Protein AF-0000000082994243 (afdb_homodimer)

Secondary structure (DSSP, 8-state):
----------------------SSGGGSGGGTHHHHTT--SEEE-EESSSEE--S-EEEEE-TTT--EEEEEEPPPHHHHHHHHHHHHHHHHHHTTS-HHHHHHHHHHHHHHHHHTHHHHHHHHHHHH---HHHHHHHHHHHHHHHHHHHHHTTT----EE--SSTTEEEEEEEEE-SEEEEE--SSSHHHHHHHHHHHHHHHT-EEEEE--GGGHHHHHHHHHHHHHHHHHTT--GGGEEEE---TTS----------S-------SS--------S----TTHHHHS--HHHHHHH-TT-SEEEEES-HHHHHHHHHHHHHTT-EEEEE----EEEEE-TT--HHHHHHHHHHHHHGGGG-STT-EEEEEE-S------SSEEES--TT-HHHHS--SSS-EEEEE-S-HHHHHHHHHTSSEESEEEEE---HHHHHHHHSTTS--SSEEEESS-S----TBSPB--EETT-S--BSBTTGGGGGEEEEEEEEE-SS--PPGGG----/----------------------SSGGGSGGGTHHHHTT--SEEE-EESSSEE--S-EEEEE-TTT--EEEEEEPPPHHHHHHHHHHHHHHHHHHTTS-HHHHHHHHHHHHHHHHHTHHHHHHHHHHHH---HHHHHHHHHHHHHHHHHHHHHTTT----EE--SSTTEEEEEEEEE-SEEEEE--SSSHHHHHHHHHHHHHHHT-EEEEE--GGGHHHHHHHHHHHHHHHHHTT--GGGEEEE---TTTT---------S-------SS--------SS---TTHHHHS--HHHHHHH-TT-SEEEEES-HHHHHHHHHHHHHTT-EEEEE----EEEEE-TT--HHHHHHHHHHHHHGGGG-STT-EEEEEE-S------SSEEES--TT-HHHHS--SSS-EEEEE-S-HHHHHHHHHTSSEESEEEEE---HHHHHHHHSTTS--SSEEEESS-S----TBSPB--EETT-S--BSBTTGGGGGEEEEEEEEE-SS----GGG----

Solvent-accessible surface area (backbone atoms only — not comparable to full-atom values): 52736 Å² total; per-residue (Å²): 135,83,79,78,78,79,78,77,76,76,76,70,75,74,70,70,73,72,72,74,70,65,79,29,41,52,74,33,78,91,33,46,64,46,45,78,53,70,54,47,66,68,33,55,23,18,32,40,63,54,80,35,53,74,32,65,74,43,73,36,43,19,62,84,76,66,41,42,35,36,26,31,23,14,32,28,72,67,49,49,55,52,35,53,54,38,20,58,55,26,20,64,56,46,52,68,48,55,31,56,60,38,9,52,54,40,38,49,39,24,51,56,46,60,76,37,29,65,60,52,6,45,45,42,12,48,36,61,49,47,56,53,59,56,19,29,33,33,43,46,46,26,32,50,35,14,55,50,26,34,58,43,24,75,64,76,83,54,59,76,48,83,51,94,48,88,57,42,45,30,36,39,39,73,27,34,57,43,33,34,34,37,35,34,31,56,79,48,50,58,28,55,45,28,41,48,48,35,43,30,39,25,50,26,25,11,35,39,36,31,47,26,74,66,32,45,67,58,48,42,33,54,48,49,58,43,40,51,49,31,53,75,68,73,44,64,30,8,33,62,20,40,42,30,53,39,79,56,25,86,64,70,77,70,80,73,77,74,74,86,71,73,74,73,73,76,72,75,77,75,72,66,71,76,72,64,67,81,50,75,76,49,70,57,61,70,59,64,44,81,16,54,63,54,52,54,34,63,35,82,76,38,42,30,38,34,40,34,43,52,41,74,58,47,51,53,45,48,49,43,20,48,73,69,41,42,42,73,37,28,40,31,38,24,61,9,35,39,36,38,44,80,66,32,60,62,84,50,47,56,61,25,54,51,46,21,22,41,42,74,62,7,54,44,58,34,23,26,35,32,40,35,33,52,58,98,69,90,75,85,86,59,66,61,49,66,85,59,62,84,80,38,68,72,69,56,47,71,63,79,42,47,46,33,38,42,38,76,52,90,47,71,71,56,48,42,47,57,62,53,67,36,63,30,14,24,25,27,16,36,26,61,74,51,66,69,56,52,54,46,40,70,32,71,81,24,63,62,23,10,28,38,26,31,55,48,38,31,62,75,77,48,76,55,40,40,34,38,11,23,44,49,3,49,57,21,55,38,47,19,70,73,32,61,53,79,46,32,43,61,20,32,28,39,39,46,80,54,90,72,76,86,48,77,67,69,62,73,89,126,137,83,80,77,77,75,75,80,74,77,77,68,76,75,72,70,72,72,71,75,70,67,80,29,41,53,75,34,78,92,34,46,65,46,45,78,53,70,53,47,66,69,32,55,23,19,32,40,63,54,79,35,52,74,33,65,74,45,74,36,42,20,63,84,75,67,43,43,35,36,27,32,24,13,32,30,71,66,49,48,54,52,36,54,54,38,20,58,56,27,19,64,56,46,51,68,49,54,33,55,59,38,9,52,53,39,38,49,39,23,52,55,46,61,76,36,30,64,61,53,6,43,46,42,13,46,35,60,49,46,56,54,60,57,19,30,32,34,41,46,47,25,33,52,35,15,55,51,26,32,59,44,24,74,63,75,82,54,59,78,49,83,51,94,49,88,57,42,47,31,35,37,40,72,27,33,56,44,33,34,34,37,36,32,31,55,79,48,51,58,28,55,45,28,42,49,49,36,43,31,39,24,50,28,26,11,34,38,34,32,47,25,73,66,33,46,68,57,48,41,34,52,47,51,58,45,40,51,50,30,52,76,68,73,44,63,29,8,32,63,20,38,43,29,53,40,80,56,23,87,66,70,76,69,80,74,76,74,72,86,70,74,75,75,74,74,73,75,76,74,69,65,71,76,72,64,68,81,51,74,78,50,70,56,60,70,60,65,42,81,15,54,64,54,54,55,35,62,34,83,77,37,43,30,39,34,41,34,44,52,41,72,59,48,51,53,44,48,50,44,20,47,73,70,40,42,43,72,38,29,40,31,38,23,62,9,34,40,36,39,44,80,67,33,60,62,84,50,47,53,60,25,54,51,46,22,22,43,44,73,63,6,55,44,57,34,24,28,34,33,38,35,34,53,57,96,69,90,75,88,82,64,64,59,48,68,84,59,63,84,81,38,68,73,69,56,46,70,63,79,42,49,46,32,37,44,39,77,51,92,47,71,71,57,49,40,47,58,61,53,68,38,63,31,14,23,25,27,16,37,27,61,73,50,66,70,53,52,53,46,40,70,32,70,82,23,64,63,24,10,27,38,26,31,54,47,39,30,62,74,76,50,76,55,41,41,32,37,12,25,44,49,4,48,58,20,57,38,47,18,69,71,31,61,53,78,45,33,43,61,21,33,30,40,39,45,79,53,92,72,78,86,47,76,66,70,62,72,89,126

Radius of gyration: 32.93 Å; Cα contacts (8 Å, |Δi|>4): 2233; chains: 2; bounding box: 83×169×101 Å

Foldseek 3Di:
DPPPPPPPPPPPPPPPPPPPQPLAQCSDPVLVLLCVLVDDQEAFQWDQLDGHADADKDWAAFQVVRGTHHIYRFHDPVSVVVLLVSQLVLLVVLQPDQLLVLLVLLLVLLVLLVVCLQSLLVLLCRQLPFDSVVSSVLSVLLSVLSVVLNVVLVVDAWDWDDDPDPQKTKGKDKAFLEEEEEEEESLRQNNSCSQPLSLLSSRRYAYEYEYDQSSSSSVRSSLVSSQVSCVVVVGGSSSYIGGYDFPLPPPPPPPGDPPDDPPPPPPDPPCPPPPCVCPPPPPVSNVPPCGPLLCQLQDPSNQEYEDEEALVVLVVSVVNNVVSPHHYFFAHAALEEEEEEPAFDVVLVQVQLVCLLQPSQQQDSLRHAEYEYADPDDDDDDQEDEDDDLPPPVSQDDDSHSYYYYHYDDDLLVVQCSQAVHQWAFFYEYGHPDPVSVDCQVDPSHRQWLYYYYSHHSDADDQARWHFTDGSSNPHTTRHDVSSSSRIDMDTDMDRNDPDDQDPPRDDDD/DPPPPVPPPPPPPPPPPPPPQPLAQCSDPVLVLLCVLVDDQEAFQWDQLDGHADADKDWAAFQVPRGTHHIYRFHDPVSVVVLLVSQLVLLVVLQPDQLLVLLVLLLVLLVLLVVCLQSLLVLLCRQLPFDSVVSSVLSVLLSVLSVVLNVVLVVDAWDWDDDPDPQKTKGKDKAFLEEEEEEEESLRQRNSCSQPLSLLSSRRYAYEYEYDQSSSSSVRSSLVSSQVSCVVVVGGSSSYIGGYDFPLPPPPPPPGDDPDDPPPPPPDPPCPPPPPVCPPPPPVSNVPSCGPLLVQLQDPSNQEYEHEEALVVLVVSVVNNVVSPHHYFFAHADLEEEEEEPAFDVVLVVVQLVCLLQPSQQQDSLRHAEYEYADPDDDDDDQEDEDDDLPPPVSQDDDSHSYYYYHYDHDLLVVQCSQAVHQWAFFYEYGHPDPVSVDCQVDPSHRQWLYYYYSHHSDADDAARWHFTDGSSNPHTTRHDVSSSSRIDMDTDMDRNDPDDQDPPRDDDD

InterPro domains:
  IPR015590 Aldehyde dehydrogenase domain [PF00171] (58-250)
  IPR015590 Aldehyde dehydrogenase domain [PF00171] (375-490)
  IPR016161 Aldehyde/histidinol dehydrogenase [SSF53720] (39-250)
  IPR016161 Aldehyde/histidinol dehydrogenase [SSF53720] (294-498)
  IPR016162 Aldehyde dehydrogenase, N-terminal [G3DSA:3.40.605.10] (56-250)
  IPR016162 Aldehyde dehydrogenase, N-terminal [G3DSA:3.40.605.10] (294-333)
  IPR016162 Aldehyde dehydrogenase, N-terminal [G3DSA:3.40.605.10] (463-488)
  IPR016163 Aldehyde dehydrogenase, C-terminal [G3DSA:3.40.309.10] (334-373)
  IPR016163 Aldehyde dehydrogenase, C-terminal [G3DSA:3.40.309.10] (374-462)
  IPR029510 Aldehyde dehydrogenase, glutamic acid active site [PS00687] (330-337)
  IPR044638 Aldehyde dehydrogenase family 7 member A1-like [PTHR43521] (26-250)

Organism: NCBI:txid223781

Sequence (1020 aa):
MLGLRRAVAALRPAVASAAAMSTLLVSQPRYAWLRELGLQEENSGVYNGLWGGGGQVVTTYCPATNEPIASVRQASLEDYEETVKKAKEAWKVWADIPAPKRGEIVRQIGDALRQKIKVLGSLVSLEMGKIFVEGVGEVQEYVDVCDYAVGLSRMIGGPILPSERPGHALIEQWNPVGLVGIITAFNFPVAVYGWNSAIAMICGNACLWKGAPTTSLTSVAVTKIIAKVLEDNKVPGAICSLVCGGADIGCIPVLGSYTNQIVLFDYYNMEIPSRNVYSDVSLEHFKRRQNRWTAMARDERMDLLSFTGSTKVGKQVALMVQERFGRSLLELGGNNAIIVFEDADLNLVIPSALFAAVGTAGQRCTTARRLVINRPGNYVEPTIVTGLPHNAPIVHTETFAPILYVLKFKEEEEVFAWNNEVNQGLSSSIFTKDLGRIFRWLGPKGSDCGIVNVNIPTSGAEIGGAFGGEKHTGGGRESGSDSWKLYMRRSTCTINYSKDLPLAQGIKFQMLGLRRAVAALRPAVASAAAMSTLLVSQPRYAWLRELGLQEENSGVYNGLWGGGGQVVTTYCPATNEPIASVRQASLEDYEETVKKAKEAWKVWADIPAPKRGEIVRQIGDALRQKIKVLGSLVSLEMGKIFVEGVGEVQEYVDVCDYAVGLSRMIGGPILPSERPGHALIEQWNPVGLVGIITAFNFPVAVYGWNSAIAMICGNACLWKGAPTTSLTSVAVTKIIAKVLEDNKVPGAICSLVCGGADIGCIPVLGSYTNQIVLFDYYNMEIPSRNVYSDVSLEHFKRRQNRWTAMARDERMDLLSFTGSTKVGKQVALMVQERFGRSLLELGGNNAIIVFEDADLNLVIPSALFAAVGTAGQRCTTARRLVINRPGNYVEPTIVTGLPHNAPIVHTETFAPILYVLKFKEEEEVFAWNNEVNQGLSSSIFTKDLGRIFRWLGPKGSDCGIVNVNIPTSGAEIGGAFGGEKHTGGGRESGSDSWKLYMRRSTCTINYSKDLPLAQGIKFQ

Structure (mmCIF, N/CA/C/O backbone):
data_AF-0000000082994243-model_v1
#
loop_
_entity.id
_entity.type
_entity.pdbx_description
1 polymer 'aldehyde dehydrogenase (NAD(+))'
#
loop_
_atom_site.group_PDB
_atom_site.id
_atom_site.type_symbol
_atom_site.label_atom_id
_atom_site.label_alt_id
_atom_site.label_comp_id
_atom_site.label_asym_id
_atom_site.label_entity_id
_atom_site.label_seq_id
_atom_site.pdbx_PDB_ins_code
_atom_site.Cartn_x
_atom_site.Cartn_y
_atom_site.Cartn_z
_atom_site.occupancy
_atom_site.B_iso_or_equiv
_atom_site.auth_seq_id
_atom_site.auth_comp_id
_atom_site.auth_asym_id
_atom_site.auth_atom_id
_atom_site.pdbx_PDB_model_num
ATOM 1 N N . MET A 1 1 ? -32 -69.562 -72.875 1 25.92 1 MET A N 1
ATOM 2 C CA . MET A 1 1 ? -30.594 -69.25 -72.625 1 25.92 1 MET A CA 1
ATOM 3 C C . MET A 1 1 ? -30.438 -68.062 -71.688 1 25.92 1 MET A C 1
ATOM 5 O O . MET A 1 1 ? -30.469 -66.875 -72.125 1 25.92 1 MET A O 1
ATOM 9 N N . LEU A 1 2 ? -31.109 -68.062 -70.562 1 30.19 2 LEU A N 1
ATOM 10 C CA . LEU A 1 2 ? -31.328 -67.125 -69.438 1 30.19 2 LEU A CA 1
ATOM 11 C C . LEU A 1 2 ? -30.016 -66.75 -68.75 1 30.19 2 LEU A C 1
ATOM 13 O O . LEU A 1 2 ? -29.297 -67.625 -68.25 1 30.19 2 LEU A O 1
ATOM 17 N N . GLY A 1 3 ? -29.234 -65.75 -69.312 1 26.67 3 GLY A N 1
ATOM 18 C CA . GLY A 1 3 ? -27.891 -65.25 -69 1 26.67 3 GLY A CA 1
ATOM 19 C C . GLY A 1 3 ? -27.703 -64.812 -67.625 1 26.67 3 GLY A C 1
ATOM 20 O O . GLY A 1 3 ? -28.453 -63.969 -67.062 1 26.67 3 GLY A O 1
ATOM 21 N N . LEU A 1 4 ? -27.328 -65.688 -66.688 1 28.31 4 LEU A N 1
ATOM 22 C CA . LEU A 1 4 ? -27.047 -65.562 -65.25 1 28.31 4 LEU A CA 1
ATOM 23 C C . LEU A 1 4 ? -25.906 -64.625 -65 1 28.31 4 LEU A C 1
ATOM 25 O O . LEU A 1 4 ? -24.75 -64.875 -65.312 1 28.31 4 LEU A O 1
ATOM 29 N N . ARG A 1 5 ? -26.062 -63.312 -65.312 1 28.45 5 ARG A N 1
ATOM 30 C CA . ARG A 1 5 ? -24.984 -62.344 -65.125 1 28.45 5 ARG A CA 1
ATOM 31 C C . ARG A 1 5 ? -24.578 -62.312 -63.625 1 28.45 5 ARG A C 1
ATOM 33 O O . ARG A 1 5 ? -25.406 -62.031 -62.75 1 28.45 5 ARG A O 1
ATOM 40 N N . ARG A 1 6 ? -23.609 -63.125 -63.188 1 28.14 6 ARG A N 1
ATOM 41 C CA . ARG A 1 6 ? -22.938 -63.219 -61.906 1 28.14 6 ARG A CA 1
ATOM 42 C C . ARG A 1 6 ? -22.344 -61.875 -61.5 1 28.14 6 ARG A C 1
ATOM 44 O O . ARG A 1 6 ? -21.516 -61.312 -62.219 1 28.14 6 ARG A O 1
ATOM 51 N N . ALA A 1 7 ? -23.109 -60.938 -60.906 1 29.41 7 ALA A N 1
ATOM 52 C CA . ALA A 1 7 ? -22.641 -59.656 -60.375 1 29.41 7 ALA A CA 1
ATOM 53 C C . ALA A 1 7 ? -21.5 -59.875 -59.375 1 29.41 7 ALA A C 1
ATOM 55 O O . ALA A 1 7 ? -21.656 -60.562 -58.375 1 29.41 7 ALA A O 1
ATOM 56 N N . VAL A 1 8 ? -20.25 -59.938 -59.812 1 29.52 8 VAL A N 1
ATOM 57 C CA . VAL A 1 8 ? -19.047 -59.938 -59 1 29.52 8 VAL A CA 1
ATOM 58 C C . VAL A 1 8 ? -19.031 -58.719 -58.094 1 29.52 8 VAL A C 1
ATOM 60 O O . VAL A 1 8 ? -19.016 -57.594 -58.562 1 29.52 8 VAL A O 1
ATOM 63 N N . ALA A 1 9 ? -19.812 -58.688 -57 1 28.05 9 ALA A N 1
ATOM 64 C CA . ALA A 1 9 ? -19.766 -57.625 -56 1 28.05 9 ALA A CA 1
ATOM 65 C C . ALA A 1 9 ? -18.328 -57.406 -55.5 1 28.05 9 ALA A C 1
ATOM 67 O O . ALA A 1 9 ? -17.688 -58.344 -55.031 1 28.05 9 ALA A O 1
ATOM 68 N N . ALA A 1 10 ? -17.5 -56.594 -56.188 1 30.56 10 ALA A N 1
ATOM 69 C CA . ALA A 1 10 ? -16.172 -56.156 -55.75 1 30.56 10 ALA A CA 1
ATOM 70 C C . ALA A 1 10 ? -16.188 -55.719 -54.281 1 30.56 10 ALA A C 1
ATOM 72 O O . ALA A 1 10 ? -16.953 -54.812 -53.906 1 30.56 10 ALA A O 1
ATOM 73 N N . LEU A 1 11 ? -16.031 -56.594 -53.375 1 28.89 11 LEU A N 1
ATOM 74 C CA . LEU A 1 11 ? -15.789 -56.25 -51.969 1 28.89 11 LEU A CA 1
ATOM 75 C C . LEU A 1 11 ? -14.648 -55.25 -51.844 1 28.89 11 LEU A C 1
ATOM 77 O O . LEU A 1 11 ? -13.516 -55.531 -52.25 1 28.89 11 LEU A O 1
ATOM 81 N N . ARG A 1 12 ? -14.859 -53.969 -52.188 1 31.59 12 ARG A N 1
ATOM 82 C CA . ARG A 1 12 ? -13.812 -53 -51.875 1 31.59 12 ARG A CA 1
ATOM 83 C C . ARG A 1 12 ? -13.359 -53.125 -50.438 1 31.59 12 ARG A C 1
ATOM 85 O O . ARG A 1 12 ? -14.188 -53.156 -49.5 1 31.59 12 ARG A O 1
ATOM 92 N N . PRO A 1 13 ? -12.219 -53.719 -50.219 1 31.42 13 PRO A N 1
ATOM 93 C CA . PRO A 1 13 ? -11.766 -53.719 -48.844 1 31.42 13 PRO A CA 1
ATOM 94 C C . PRO A 1 13 ? -11.867 -52.375 -48.156 1 31.42 13 PRO A C 1
ATOM 96 O O . PRO A 1 13 ? -11.758 -51.344 -48.844 1 31.42 13 PRO A O 1
ATOM 99 N N . ALA A 1 14 ? -12.742 -52.156 -47.188 1 32 14 ALA A N 1
ATOM 100 C CA . ALA A 1 14 ? -12.797 -51 -46.281 1 32 14 ALA A CA 1
ATOM 101 C C . ALA A 1 14 ? -11.398 -50.656 -45.781 1 32 14 ALA A C 1
ATOM 103 O O . ALA A 1 14 ? -10.789 -51.406 -45.031 1 32 14 ALA A O 1
ATOM 104 N N . VAL A 1 15 ? -10.57 -50.125 -46.656 1 31.53 15 VAL A N 1
ATOM 105 C CA . VAL A 1 15 ? -9.359 -49.625 -46.031 1 31.53 15 VAL A CA 1
ATOM 106 C C . VAL A 1 15 ? -9.719 -48.844 -44.75 1 31.53 15 VAL A C 1
ATOM 108 O O . VAL A 1 15 ? -10.562 -47.969 -44.781 1 31.53 15 VAL A O 1
ATOM 111 N N . ALA A 1 16 ? -9.719 -49.531 -43.656 1 30.53 16 ALA A N 1
ATOM 112 C CA . ALA A 1 16 ? -9.781 -48.875 -42.344 1 30.53 16 ALA A CA 1
ATOM 113 C C . ALA A 1 16 ? -9.055 -47.531 -42.344 1 30.53 16 ALA A C 1
ATOM 115 O O . ALA A 1 16 ? -7.902 -47.469 -42.781 1 30.53 16 ALA A O 1
ATOM 116 N N . SER A 1 17 ? -9.773 -46.469 -42.688 1 31 17 SER A N 1
ATOM 117 C CA . SER A 1 17 ? -9.242 -45.125 -42.469 1 31 17 SER A CA 1
ATOM 118 C C . SER A 1 17 ? -8.297 -45.094 -41.281 1 31 17 SER A C 1
ATOM 120 O O . SER A 1 17 ? -8.672 -45.5 -40.156 1 31 17 SER A O 1
ATOM 122 N N . ALA A 1 18 ? -7.059 -45.469 -41.438 1 35.88 18 ALA A N 1
ATOM 123 C CA . ALA A 1 18 ? -6.082 -45.25 -40.406 1 35.88 18 ALA A CA 1
ATOM 124 C C . ALA A 1 18 ? -6.418 -43.969 -39.594 1 35.88 18 ALA A C 1
ATOM 126 O O . ALA A 1 18 ? -6.484 -42.875 -40.156 1 35.88 18 ALA A O 1
ATOM 127 N N . ALA A 1 19 ? -7.168 -44.031 -38.594 1 37.59 19 ALA A N 1
ATOM 128 C CA . ALA A 1 19 ? -7.352 -42.938 -37.625 1 37.59 19 ALA A CA 1
ATOM 129 C C . ALA A 1 19 ? -6.094 -42.094 -37.531 1 37.59 19 ALA A C 1
ATOM 131 O O . ALA A 1 19 ? -5.023 -42.594 -37.188 1 37.59 19 ALA A O 1
ATOM 132 N N . ALA A 1 20 ? -5.863 -41.156 -38.281 1 39.88 20 ALA A N 1
ATOM 133 C CA . ALA A 1 20 ? -4.812 -40.125 -38.125 1 39.88 20 ALA A CA 1
ATOM 134 C C . ALA A 1 20 ? -4.492 -39.906 -36.656 1 39.88 20 ALA A C 1
ATOM 136 O O . ALA A 1 20 ? -5.348 -39.438 -35.906 1 39.88 20 ALA A O 1
ATOM 137 N N . MET A 1 21 ? -3.738 -40.812 -35.938 1 43.84 21 MET A N 1
ATOM 138 C CA . MET A 1 21 ? -3.283 -40.625 -34.562 1 43.84 21 MET A CA 1
ATOM 139 C C . MET A 1 21 ? -3.1 -39.125 -34.281 1 43.84 21 MET A C 1
ATOM 141 O O . MET A 1 21 ? -2.482 -38.406 -35.062 1 43.84 21 MET A O 1
ATOM 145 N N . SER A 1 22 ? -4.055 -38.531 -33.594 1 60.69 22 SER A N 1
ATOM 146 C CA . SER A 1 22 ? -3.92 -37.156 -33.156 1 60.69 22 SER A CA 1
ATOM 147 C C . SER A 1 22 ? -2.463 -36.812 -32.875 1 60.69 22 SER A C 1
ATOM 149 O O . SER A 1 22 ? -1.727 -37.594 -32.281 1 60.69 22 SER A O 1
ATOM 151 N N . THR A 1 23 ? -1.784 -36 -33.688 1 82.38 23 THR A N 1
ATOM 152 C CA . THR A 1 23 ? -0.429 -35.469 -33.594 1 82.38 23 THR A CA 1
ATOM 153 C C . THR A 1 23 ? -0.218 -34.75 -32.25 1 82.38 23 THR A C 1
ATOM 155 O O . THR A 1 23 ? 0.9 -34.312 -31.938 1 82.38 23 THR A O 1
ATOM 158 N N . LEU A 1 24 ? -1.349 -34.906 -31.422 1 94.69 24 LEU A N 1
ATOM 159 C CA . LEU A 1 24 ? -1.18 -34.219 -30.156 1 94.69 24 LEU A CA 1
ATOM 160 C C . LEU A 1 24 ? -0.464 -35.125 -29.141 1 94.69 24 LEU A C 1
ATOM 162 O O . LEU A 1 24 ? -0.739 -36.312 -29.062 1 94.69 24 LEU A O 1
ATOM 166 N N . LEU A 1 25 ? 0.344 -34.562 -28.328 1 96.25 25 LEU A N 1
ATOM 167 C CA . LEU A 1 25 ? 1.118 -35.344 -27.344 1 96.25 25 LEU A CA 1
ATOM 168 C C . LEU A 1 25 ? 0.201 -36.031 -26.344 1 96.25 25 LEU A C 1
ATOM 170 O O . LEU A 1 25 ? 0.469 -37.156 -25.922 1 96.25 25 LEU A O 1
ATOM 174 N N . VAL A 1 26 ? -0.907 -35.469 -26.016 1 96.88 26 VAL A N 1
ATOM 175 C CA . VAL A 1 26 ? -1.812 -36 -24.984 1 96.88 26 VAL A CA 1
ATOM 176 C C . VAL A 1 26 ? -2.395 -37.344 -25.438 1 96.88 26 VAL A C 1
ATOM 178 O O . VAL A 1 26 ? -2.824 -38.125 -24.609 1 96.88 26 VAL A O 1
ATOM 181 N N . SER A 1 27 ? -2.426 -37.625 -26.719 1 95.5 27 SER A N 1
ATOM 182 C CA . SER A 1 27 ? -2.994 -38.844 -27.25 1 95.5 27 SER A CA 1
ATOM 183 C C . SER A 1 27 ? -1.924 -39.938 -27.438 1 95.5 27 SER A C 1
ATOM 185 O O . SER A 1 27 ? -2.227 -41.062 -27.844 1 95.5 27 SER A O 1
ATOM 187 N N . GLN A 1 28 ? -0.749 -39.562 -27.203 1 95.06 28 GLN A N 1
ATOM 188 C CA . GLN A 1 28 ? 0.347 -40.531 -27.312 1 95.06 28 GLN A CA 1
ATOM 189 C C . GLN A 1 28 ? 0.548 -41.281 -26.016 1 95.06 28 GLN A C 1
ATOM 191 O O . GLN A 1 28 ? 0.439 -40.719 -24.922 1 95.06 28 GLN A O 1
ATOM 196 N N . PRO A 1 29 ? 0.877 -42.562 -26.094 1 93.94 29 PRO A N 1
ATOM 197 C CA . PRO A 1 29 ? 1.027 -43.375 -24.906 1 93.94 29 PRO A CA 1
ATOM 198 C C . PRO A 1 29 ? 2.096 -42.844 -23.953 1 93.94 29 PRO A C 1
ATOM 200 O O . PRO A 1 29 ? 1.93 -42.906 -22.719 1 93.94 29 PRO A O 1
ATOM 203 N N . ARG A 1 30 ? 3.135 -42.281 -24.438 1 93.94 30 ARG A N 1
ATOM 204 C CA . ARG A 1 30 ? 4.242 -41.75 -23.641 1 93.94 30 ARG A CA 1
ATOM 205 C C . ARG A 1 30 ? 3.783 -40.625 -22.75 1 93.94 30 ARG A C 1
ATOM 207 O O . ARG A 1 30 ? 4.387 -40.375 -21.703 1 93.94 30 ARG A O 1
ATOM 214 N N . TYR A 1 31 ? 2.746 -39.969 -23.141 1 96.62 31 TYR A N 1
ATOM 215 C CA . TYR A 1 31 ? 2.252 -38.812 -22.406 1 96.62 31 TYR A CA 1
ATOM 216 C C . TYR A 1 31 ? 0.899 -39.125 -21.766 1 96.62 31 TYR A C 1
ATOM 218 O O . TYR A 1 31 ? 0.104 -38.219 -21.531 1 96.62 31 TYR A O 1
ATOM 226 N N . ALA A 1 32 ? 0.588 -40.344 -21.516 1 94.38 32 ALA A N 1
ATOM 227 C CA . ALA A 1 32 ? -0.683 -40.781 -20.938 1 94.38 32 ALA A CA 1
ATOM 228 C C . ALA A 1 32 ? -0.894 -40.156 -19.562 1 94.38 32 ALA A C 1
ATOM 230 O O . ALA A 1 32 ? -2.031 -39.969 -19.109 1 94.38 32 ALA A O 1
ATOM 231 N N . TRP A 1 33 ? 0.213 -39.75 -18.891 1 95.75 33 TRP A N 1
ATOM 232 C CA . TRP A 1 33 ? 0.158 -39.156 -17.578 1 95.75 33 TRP A CA 1
ATOM 233 C C . TRP A 1 33 ? -0.567 -37.812 -17.625 1 95.75 33 TRP A C 1
ATOM 235 O O . TRP A 1 33 ? -1.066 -37.312 -16.609 1 95.75 33 TRP A O 1
ATOM 245 N N . LEU A 1 34 ? -0.68 -37.125 -18.781 1 97.75 34 LEU A N 1
ATOM 246 C CA . LEU A 1 34 ? -1.446 -35.906 -18.938 1 97.75 34 LEU A CA 1
ATOM 247 C C . LEU A 1 34 ? -2.916 -36.125 -18.609 1 97.75 34 LEU A C 1
ATOM 249 O O . LEU A 1 34 ? -3.58 -35.219 -18.078 1 97.75 34 LEU A O 1
ATOM 253 N N . ARG A 1 35 ? -3.393 -37.281 -18.875 1 96.69 35 ARG A N 1
ATOM 254 C CA . ARG A 1 35 ? -4.785 -37.625 -18.609 1 96.69 35 ARG A CA 1
ATOM 255 C C . ARG A 1 35 ? -5.039 -37.781 -17.125 1 96.69 35 ARG A C 1
ATOM 257 O O . ARG A 1 35 ? -6.164 -37.594 -16.656 1 96.69 35 ARG A O 1
ATOM 264 N N . GLU A 1 36 ? -4.031 -38.062 -16.344 1 96 36 GLU A N 1
ATOM 265 C CA . GLU A 1 36 ? -4.141 -38.125 -14.891 1 96 36 GLU A CA 1
ATOM 266 C C . GLU A 1 36 ? -4.473 -36.75 -14.312 1 96 36 GLU A C 1
ATOM 268 O O . GLU A 1 36 ? -5.02 -36.656 -13.211 1 96 36 GLU A O 1
ATOM 273 N N . LEU A 1 37 ? -4.148 -35.75 -15.094 1 98.06 37 LEU A N 1
ATOM 274 C CA . LEU A 1 37 ? -4.445 -34.375 -14.688 1 98.06 37 LEU A CA 1
ATOM 275 C C . LEU A 1 37 ? -5.797 -33.906 -15.227 1 98.06 37 LEU A C 1
ATOM 277 O O . LEU A 1 37 ? -6.156 -32.75 -15.117 1 98.06 37 LEU A O 1
ATOM 281 N N . GLY A 1 38 ? -6.508 -34.844 -15.914 1 96.88 38 GLY A N 1
ATOM 282 C CA . GLY A 1 38 ? -7.82 -34.562 -16.469 1 96.88 38 GLY A CA 1
ATOM 283 C C . GLY A 1 38 ? -7.758 -33.844 -17.812 1 96.88 38 GLY A C 1
ATOM 284 O O . GLY A 1 38 ? -8.734 -33.25 -18.25 1 96.88 38 GLY A O 1
ATOM 285 N N . LEU A 1 39 ? -6.633 -33.875 -18.469 1 98.25 39 LEU A N 1
ATOM 286 C CA . LEU A 1 39 ? -6.488 -33.188 -19.75 1 98.25 39 LEU A CA 1
ATOM 287 C C . LEU A 1 39 ? -6.91 -34.094 -20.891 1 98.25 39 LEU A C 1
ATOM 289 O O . LEU A 1 39 ? -6.734 -35.312 -20.828 1 98.25 39 LEU A O 1
ATOM 293 N N . GLN A 1 40 ? -7.469 -33.5 -21.891 1 97.69 40 GLN A N 1
ATOM 294 C CA . GLN A 1 40 ? -7.93 -34.125 -23.125 1 97.69 40 GLN A CA 1
ATOM 295 C C . GLN A 1 40 ? -7.418 -33.406 -24.359 1 97.69 40 GLN A C 1
ATOM 297 O O . GLN A 1 40 ? -6.625 -32.469 -24.25 1 97.69 40 GLN A O 1
ATOM 302 N N . GLU A 1 41 ? -7.762 -33.906 -25.5 1 97.19 41 GLU A N 1
ATOM 303 C CA . GLU A 1 41 ? -7.32 -33.281 -26.719 1 97.19 41 GLU A CA 1
ATOM 304 C C . GLU A 1 41 ? -7.812 -31.828 -26.797 1 97.19 41 GLU A C 1
ATOM 306 O O . GLU A 1 41 ? -7.051 -30.922 -27.156 1 97.19 41 GLU A O 1
ATOM 311 N N . GLU A 1 42 ? -9.055 -31.672 -26.422 1 97.38 42 GLU A N 1
ATOM 312 C CA . GLU A 1 42 ? -9.625 -30.344 -26.25 1 97.38 42 GLU A CA 1
ATOM 313 C C . GLU A 1 42 ? -10.117 -30.125 -24.828 1 97.38 42 GLU A C 1
ATOM 315 O O . GLU A 1 42 ? -10.836 -30.953 -24.281 1 97.38 42 GLU A O 1
ATOM 320 N N . ASN A 1 43 ? -9.742 -29.016 -24.203 1 98.31 43 ASN A N 1
ATOM 321 C CA . ASN A 1 43 ? -10.039 -28.719 -22.812 1 98.31 43 ASN A CA 1
ATOM 322 C C . ASN A 1 43 ? -10.789 -27.391 -22.672 1 98.31 43 ASN A C 1
ATOM 324 O O . ASN A 1 43 ? -10.57 -26.469 -23.453 1 98.31 43 ASN A O 1
ATOM 328 N N . SER A 1 44 ? -11.68 -27.312 -21.719 1 98.25 44 SER A N 1
ATOM 329 C CA . SER A 1 44 ? -12.375 -26.062 -21.375 1 98.25 44 SER A CA 1
ATOM 330 C C . SER A 1 44 ? -11.453 -25.094 -20.656 1 98.25 44 SER A C 1
ATOM 332 O O . SER A 1 44 ? -10.828 -25.438 -19.656 1 98.25 44 SER A O 1
ATOM 334 N N . GLY A 1 45 ? -11.414 -23.859 -21.156 1 98.12 45 GLY A N 1
ATOM 335 C CA . GLY A 1 45 ? -10.539 -22.844 -20.578 1 98.12 45 GLY A CA 1
ATOM 336 C C . GLY A 1 45 ? -11.25 -21.906 -19.625 1 98.12 45 GLY A C 1
ATOM 337 O O . GLY A 1 45 ? -10.688 -20.891 -19.203 1 98.12 45 GLY A O 1
ATOM 338 N N . VAL A 1 46 ? -12.5 -22.172 -19.328 1 98.38 46 VAL A N 1
ATOM 339 C CA . VAL A 1 46 ? -13.281 -21.375 -18.375 1 98.38 46 VAL A CA 1
ATOM 340 C C . VAL A 1 46 ? -13.805 -22.281 -17.266 1 98.38 46 VAL A C 1
ATOM 342 O O . VAL A 1 46 ? -14.289 -23.391 -17.531 1 98.38 46 VAL A O 1
ATOM 345 N N . TYR A 1 47 ? -13.68 -21.891 -16.062 1 98.75 47 TYR A N 1
ATOM 346 C CA . TYR A 1 47 ? -14.297 -22.547 -14.922 1 98.75 47 TYR A CA 1
ATOM 347 C C . TYR A 1 47 ? -14.867 -21.531 -13.953 1 98.75 47 TYR A C 1
ATOM 349 O O . TYR A 1 47 ? -14.164 -20.625 -13.516 1 98.75 47 TYR A O 1
ATOM 357 N N . ASN A 1 48 ? -16.062 -21.531 -13.602 1 98.62 48 ASN A N 1
ATOM 358 C CA . ASN A 1 48 ? -16.75 -20.703 -12.617 1 98.62 48 ASN A CA 1
ATOM 359 C C . ASN A 1 48 ? -17.781 -21.484 -11.828 1 98.62 48 ASN A C 1
ATOM 361 O O . ASN A 1 48 ? -18.844 -20.969 -11.492 1 98.62 48 ASN A O 1
ATOM 365 N N . GLY A 1 49 ? -17.469 -22.766 -11.555 1 98.19 49 GLY A N 1
ATOM 366 C CA . GLY A 1 49 ? -18.375 -23.766 -11 1 98.19 49 GLY A CA 1
ATOM 367 C C . GLY A 1 49 ? -18.828 -24.797 -12.008 1 98.19 49 GLY A C 1
ATOM 368 O O . GLY A 1 49 ? -19.219 -25.906 -11.633 1 98.19 49 GLY A O 1
ATOM 369 N N . LEU A 1 50 ? -18.734 -24.375 -13.195 1 97.62 50 LEU A N 1
ATOM 370 C CA . LEU A 1 50 ? -18.953 -25.234 -14.359 1 97.62 50 LEU A CA 1
ATOM 371 C C . LEU A 1 50 ? -17.859 -25 -15.406 1 97.62 50 LEU A C 1
ATOM 373 O O . LEU A 1 50 ? -17.406 -23.875 -15.602 1 97.62 50 LEU A O 1
ATOM 377 N N . TRP A 1 51 ? -17.453 -26.094 -16.031 1 98.5 51 TRP A N 1
ATOM 378 C CA . TRP A 1 51 ? -16.453 -25.984 -17.094 1 98.5 51 TRP A CA 1
ATOM 379 C C . TRP A 1 51 ? -17.078 -25.562 -18.406 1 98.5 51 TRP A C 1
ATOM 381 O O . TRP A 1 51 ? -18.188 -26 -18.734 1 98.5 51 TRP A O 1
ATOM 391 N N . GLY A 1 52 ? -16.406 -24.656 -19.094 1 97.19 52 GLY A N 1
ATOM 392 C CA . GLY A 1 52 ? -16.875 -24.234 -20.406 1 97.19 52 GLY A CA 1
ATOM 393 C C . GLY A 1 52 ? -15.891 -23.344 -21.141 1 97.19 52 GLY A C 1
ATOM 394 O O . GLY A 1 52 ? -14.672 -23.516 -20.984 1 97.19 52 GLY A O 1
ATOM 395 N N . GLY A 1 53 ? -16.391 -22.547 -21.984 1 95 53 GLY A N 1
ATOM 396 C CA . GLY A 1 53 ? -15.641 -21.625 -22.844 1 95 53 GLY A CA 1
ATOM 397 C C . GLY A 1 53 ? -16.266 -21.453 -24.203 1 95 53 GLY A C 1
ATOM 398 O O . GLY A 1 53 ? -16.641 -22.438 -24.859 1 95 53 GLY A O 1
ATOM 399 N N . GLY A 1 54 ? -16.438 -20.25 -24.547 1 93.12 54 GLY A N 1
ATOM 400 C CA . GLY A 1 54 ? -17.078 -19.953 -25.828 1 93.12 54 GLY A CA 1
ATOM 401 C C . GLY A 1 54 ? -16.156 -19.25 -26.797 1 93.12 54 GLY A C 1
ATOM 402 O O . GLY A 1 54 ? -16.609 -18.734 -27.828 1 93.12 54 GLY A O 1
ATOM 403 N N . GLY A 1 55 ? -14.859 -19.172 -26.469 1 93.38 55 GLY A N 1
ATOM 404 C CA . GLY A 1 55 ? -13.93 -18.453 -27.312 1 93.38 55 GLY A CA 1
ATOM 405 C C . GLY A 1 55 ? -13.203 -19.344 -28.297 1 93.38 55 GLY A C 1
ATOM 406 O O . GLY A 1 55 ? -13.672 -20.438 -28.609 1 93.38 55 GLY A O 1
ATOM 407 N N . GLN A 1 56 ? -12.148 -18.828 -28.844 1 92.19 56 GLN A N 1
ATOM 408 C CA . GLN A 1 56 ? -11.359 -19.547 -29.844 1 92.19 56 GLN A CA 1
ATOM 409 C C . GLN A 1 56 ? -10.594 -20.703 -29.203 1 92.19 56 GLN A C 1
ATOM 411 O O . GLN A 1 56 ? -10.148 -20.609 -28.062 1 92.19 56 GLN A O 1
ATOM 416 N N . VAL A 1 57 ? -10.445 -21.781 -29.953 1 94.69 57 VAL A N 1
ATOM 417 C CA . VAL A 1 57 ? -9.633 -22.922 -29.516 1 94.69 57 VAL A CA 1
ATOM 418 C C . VAL A 1 57 ? -8.172 -22.688 -29.875 1 94.69 57 VAL A C 1
ATOM 420 O O . VAL A 1 57 ? -7.852 -22.375 -31.031 1 94.69 57 VAL A O 1
ATOM 423 N N . VAL A 1 58 ? -7.328 -22.781 -28.875 1 93.62 58 VAL A N 1
ATOM 424 C CA . VAL A 1 58 ? -5.902 -22.562 -29.094 1 93.62 58 VAL A CA 1
ATOM 425 C C . VAL A 1 58 ? -5.113 -23.797 -28.688 1 93.62 58 VAL A C 1
ATOM 427 O O . VAL A 1 58 ? -5.391 -24.406 -27.656 1 93.62 58 VAL A O 1
ATOM 430 N N . THR A 1 59 ? -4.18 -24.188 -29.531 1 94.19 59 THR A N 1
ATOM 431 C CA . THR A 1 59 ? -3.316 -25.328 -29.266 1 94.19 59 THR A CA 1
ATOM 432 C C . THR A 1 59 ? -2.039 -24.875 -28.547 1 94.19 59 THR A C 1
ATOM 434 O O . THR A 1 59 ? -1.436 -23.875 -28.922 1 94.19 59 THR A O 1
ATOM 437 N N . THR A 1 60 ? -1.744 -25.562 -27.453 1 94.06 60 THR A N 1
ATOM 438 C CA . THR A 1 60 ? -0.495 -25.297 -26.75 1 94.06 60 THR A CA 1
ATOM 439 C C . THR A 1 60 ? 0.612 -26.219 -27.25 1 94.06 60 THR A C 1
ATOM 441 O O . THR A 1 60 ? 0.369 -27.391 -27.547 1 94.06 60 THR A O 1
ATOM 444 N N . TYR A 1 61 ? 1.821 -25.688 -27.359 1 92.31 61 TYR A N 1
ATOM 445 C CA . TYR A 1 61 ? 2.955 -26.422 -27.922 1 92.31 61 TYR A CA 1
ATOM 446 C C . TYR A 1 61 ? 4.066 -26.578 -26.891 1 92.31 61 TYR A C 1
ATOM 448 O O . TYR A 1 61 ? 4.234 -25.719 -26.016 1 92.31 61 TYR A O 1
ATOM 456 N N . CYS A 1 62 ? 4.742 -27.656 -26.953 1 91.44 62 CYS A N 1
ATOM 457 C CA . CYS A 1 62 ? 5.98 -27.812 -26.203 1 91.44 62 CYS A CA 1
ATOM 458 C C . CYS A 1 62 ? 7.098 -26.969 -26.812 1 91.44 62 CYS A C 1
ATOM 460 O O . CYS A 1 62 ? 7.488 -27.172 -27.953 1 91.44 62 CYS A O 1
ATOM 462 N N . PRO A 1 63 ? 7.57 -26.047 -26.047 1 88.06 63 PRO A N 1
ATOM 463 C CA . PRO A 1 63 ? 8.562 -25.141 -26.625 1 88.06 63 PRO A CA 1
ATOM 464 C C . PRO A 1 63 ? 9.867 -25.844 -27 1 88.06 63 PRO A C 1
ATOM 466 O O . PRO A 1 63 ? 10.578 -25.391 -27.891 1 88.06 63 PRO A O 1
ATOM 469 N N . ALA A 1 64 ? 10.195 -26.953 -26.375 1 83.38 64 ALA A N 1
ATOM 470 C CA . ALA A 1 64 ? 11.445 -27.656 -26.641 1 83.38 64 ALA A CA 1
ATOM 471 C C . ALA A 1 64 ? 11.391 -28.406 -27.969 1 83.38 64 ALA A C 1
ATOM 473 O O . ALA A 1 64 ? 12.391 -28.5 -28.688 1 83.38 64 ALA A O 1
ATOM 474 N N . THR A 1 65 ? 10.234 -28.891 -28.375 1 87.06 65 THR A N 1
ATOM 475 C CA . THR A 1 65 ? 10.133 -29.75 -29.547 1 87.06 65 THR A CA 1
ATOM 476 C C . THR A 1 65 ? 9.172 -29.156 -30.578 1 87.06 65 THR A C 1
ATOM 478 O O . THR A 1 65 ? 9.102 -29.625 -31.703 1 87.06 65 THR A O 1
ATOM 481 N N . ASN A 1 66 ? 8.406 -28.188 -30.219 1 88.88 66 ASN A N 1
ATOM 482 C CA . ASN A 1 66 ? 7.395 -27.547 -31.062 1 88.88 66 ASN A CA 1
ATOM 483 C C . ASN A 1 66 ? 6.285 -28.531 -31.422 1 88.88 66 ASN A C 1
ATOM 485 O O . ASN A 1 66 ? 5.656 -28.391 -32.469 1 88.88 66 ASN A O 1
ATOM 489 N N . GLU A 1 67 ? 6.125 -29.516 -30.641 1 91.62 67 GLU A N 1
ATOM 490 C CA . GLU A 1 67 ? 5.027 -30.469 -30.828 1 91.62 67 GLU A CA 1
ATOM 491 C C . GLU A 1 67 ? 3.766 -30 -30.109 1 91.62 67 GLU A C 1
ATOM 493 O O . GLU A 1 67 ? 3.842 -29.453 -29.016 1 91.62 67 GLU A O 1
ATOM 498 N N . PRO A 1 68 ? 2.672 -30.141 -30.812 1 95.56 68 PRO A N 1
ATOM 499 C CA . PRO A 1 68 ? 1.421 -29.75 -30.156 1 95.56 68 PRO A CA 1
ATOM 500 C C . PRO A 1 68 ? 1.046 -30.672 -29 1 95.56 68 PRO A C 1
ATOM 502 O O . PRO A 1 68 ? 1.111 -31.906 -29.141 1 95.56 68 PRO A O 1
ATOM 505 N N . ILE A 1 69 ? 0.684 -30.141 -27.844 1 97.25 69 ILE A N 1
ATOM 506 C CA . ILE A 1 69 ? 0.378 -30.922 -26.656 1 97.25 69 ILE A CA 1
ATOM 507 C C . ILE A 1 69 ? -1.116 -31.234 -26.609 1 97.25 69 ILE A C 1
ATOM 509 O O . ILE A 1 69 ? -1.514 -32.406 -26.656 1 97.25 69 ILE A O 1
ATOM 513 N N . ALA A 1 70 ? -1.96 -30.266 -26.531 1 97.88 70 ALA A N 1
ATOM 514 C CA . ALA A 1 70 ? -3.42 -30.297 -26.5 1 97.88 70 ALA A CA 1
ATOM 515 C C . ALA A 1 70 ? -3.996 -28.906 -26.75 1 97.88 70 ALA A C 1
ATOM 517 O O . ALA A 1 70 ? -3.252 -27.938 -26.922 1 97.88 70 ALA A O 1
ATOM 518 N N . SER A 1 71 ? -5.32 -28.812 -26.828 1 97 71 SER A N 1
ATOM 519 C CA . SER A 1 71 ? -5.953 -27.531 -27.125 1 97 71 SER A CA 1
ATOM 520 C C . SER A 1 71 ? -6.844 -27.078 -25.969 1 97 71 SER A C 1
ATOM 522 O O . SER A 1 71 ? -7.305 -27.891 -25.172 1 97 71 SER A O 1
ATOM 524 N N . VAL A 1 72 ? -7.035 -25.766 -25.844 1 97.19 72 VAL A N 1
ATOM 525 C CA . VAL A 1 72 ? -7.895 -25.156 -24.828 1 97.19 72 VAL A CA 1
ATOM 526 C C . VAL A 1 72 ? -8.883 -24.203 -25.5 1 97.19 72 VAL A C 1
ATOM 528 O O . VAL A 1 72 ? -8.492 -23.359 -26.312 1 97.19 72 VAL A O 1
ATOM 531 N N . ARG A 1 73 ? -10.148 -24.406 -25.25 1 96.69 73 ARG A N 1
ATOM 532 C CA . ARG A 1 73 ? -11.156 -23.438 -25.672 1 96.69 73 ARG A CA 1
ATOM 533 C C . ARG A 1 73 ? -11.156 -22.203 -24.766 1 96.69 73 ARG A C 1
ATOM 535 O O . ARG A 1 73 ? -11.609 -22.281 -23.609 1 96.69 73 ARG A O 1
ATOM 542 N N . GLN A 1 74 ? -10.758 -21.094 -25.219 1 94.75 74 GLN A N 1
ATOM 543 C CA . GLN A 1 74 ? -10.539 -19.891 -24.438 1 94.75 74 GLN A CA 1
ATOM 544 C C . GLN A 1 74 ? -11.867 -19.234 -24.047 1 94.75 74 GLN A C 1
ATOM 546 O O . GLN A 1 74 ? -12.93 -19.641 -24.516 1 94.75 74 GLN A O 1
ATOM 551 N N . ALA A 1 75 ? -11.797 -18.266 -23.25 1 95.88 75 ALA A N 1
ATOM 552 C CA . ALA A 1 75 ? -12.977 -17.547 -22.781 1 95.88 75 ALA A CA 1
ATOM 553 C C . ALA A 1 75 ? -13.406 -16.469 -23.781 1 95.88 75 ALA A C 1
ATOM 555 O O . ALA A 1 75 ? -12.555 -15.797 -24.375 1 95.88 75 ALA A O 1
ATOM 556 N N . SER A 1 76 ? -14.688 -16.312 -23.938 1 92.81 76 SER A N 1
ATOM 557 C CA . SER A 1 76 ? -15.258 -15.125 -24.578 1 92.81 76 SER A CA 1
ATOM 558 C C . SER A 1 76 ? -15.5 -14.008 -23.578 1 92.81 76 SER A C 1
ATOM 560 O O . SER A 1 76 ? -15.312 -14.195 -22.375 1 92.81 76 SER A O 1
ATOM 562 N N . LEU A 1 77 ? -15.859 -12.836 -24.078 1 91.38 77 LEU A N 1
ATOM 563 C CA . LEU A 1 77 ? -16.203 -11.734 -23.188 1 91.38 77 LEU A CA 1
ATOM 564 C C . LEU A 1 77 ? -17.438 -12.07 -22.359 1 91.38 77 LEU A C 1
ATOM 566 O O . LEU A 1 77 ? -17.547 -11.656 -21.203 1 91.38 77 LEU A O 1
ATOM 570 N N . GLU A 1 78 ? -18.328 -12.789 -23.016 1 94.06 78 GLU A N 1
ATOM 571 C CA . GLU A 1 78 ? -19.531 -13.227 -22.281 1 94.06 78 GLU A CA 1
ATOM 572 C C . GLU A 1 78 ? -19.156 -14.18 -21.156 1 94.06 78 GLU A C 1
ATOM 574 O O . GLU A 1 78 ? -19.734 -14.102 -20.062 1 94.06 78 GLU A O 1
ATOM 579 N N . ASP A 1 79 ? -18.234 -15.078 -21.438 1 95.94 79 ASP A N 1
ATOM 580 C CA . ASP A 1 79 ? -17.75 -15.977 -20.406 1 95.94 79 ASP A CA 1
ATOM 581 C C . ASP A 1 79 ? -17.141 -15.195 -19.234 1 95.94 79 ASP A C 1
ATOM 583 O O . ASP A 1 79 ? -17.359 -15.539 -18.078 1 95.94 79 ASP A O 1
ATOM 587 N N . TYR A 1 80 ? -16.375 -14.172 -19.594 1 95.88 80 TYR A N 1
ATOM 588 C CA . TYR A 1 80 ? -15.75 -13.336 -18.578 1 95.88 80 TYR A CA 1
ATOM 589 C C . TYR A 1 80 ? -16.797 -12.688 -17.672 1 95.88 80 TYR A C 1
ATOM 591 O O . TYR A 1 80 ? -16.703 -12.766 -16.453 1 95.88 80 TYR A O 1
ATOM 599 N N . GLU A 1 81 ? -17.797 -12.078 -18.266 1 96.06 81 GLU A N 1
ATOM 600 C CA . GLU A 1 81 ? -18.844 -11.391 -17.531 1 96.06 81 GLU A CA 1
ATOM 601 C C . GLU A 1 81 ? -19.594 -12.352 -16.609 1 96.06 81 GLU A C 1
ATOM 603 O O . GLU A 1 81 ? -19.844 -12.031 -15.438 1 96.06 81 GLU A O 1
ATOM 608 N N . GLU A 1 82 ? -19.891 -13.477 -17.141 1 97.38 82 GLU A N 1
ATOM 609 C CA . GLU A 1 82 ? -20.594 -14.477 -16.344 1 97.38 82 GLU A CA 1
ATOM 610 C C . GLU A 1 82 ? -19.734 -14.977 -15.195 1 97.38 82 GLU A C 1
ATOM 612 O O . GLU A 1 82 ? -20.234 -15.188 -14.086 1 97.38 82 GLU A O 1
ATOM 617 N N . THR A 1 83 ? -18.484 -15.148 -15.477 1 98.25 83 THR A N 1
ATOM 618 C CA . THR A 1 83 ? -17.562 -15.648 -14.453 1 98.25 83 THR A CA 1
ATOM 619 C C . THR A 1 83 ? -17.406 -14.633 -13.32 1 98.25 83 THR A C 1
ATOM 621 O O . THR A 1 83 ? -17.422 -15.008 -12.148 1 98.25 83 THR A O 1
ATOM 624 N N . VAL A 1 84 ? -17.297 -13.336 -13.648 1 98.19 84 VAL A N 1
ATOM 625 C CA . VAL A 1 84 ? -17.188 -12.297 -12.633 1 98.19 84 VAL A CA 1
ATOM 626 C C . VAL A 1 84 ? -18.453 -12.281 -11.758 1 98.19 84 VAL A C 1
ATOM 628 O O . VAL A 1 84 ? -18.359 -12.203 -10.531 1 98.19 84 VAL A O 1
ATOM 631 N N . LYS A 1 85 ? -19.578 -12.391 -12.375 1 98.19 85 LYS A N 1
ATOM 632 C CA . LYS A 1 85 ? -20.844 -12.414 -11.641 1 98.19 85 LYS A CA 1
ATOM 633 C C . LYS A 1 85 ? -20.891 -13.594 -10.664 1 98.19 85 LYS A C 1
ATOM 635 O O . LYS A 1 85 ? -21.234 -13.422 -9.492 1 98.19 85 LYS A O 1
ATOM 640 N N . LYS A 1 86 ? -20.547 -14.742 -11.141 1 98.62 86 LYS A N 1
ATOM 641 C CA . LYS A 1 86 ? -20.578 -15.945 -10.32 1 98.62 86 LYS A CA 1
ATOM 642 C C . LYS A 1 86 ? -19.547 -15.875 -9.195 1 98.62 86 LYS A C 1
ATOM 644 O O . LYS A 1 86 ? -19.797 -16.344 -8.086 1 98.62 86 LYS A O 1
ATOM 649 N N . ALA A 1 87 ? -18.406 -15.328 -9.523 1 98.69 87 ALA A N 1
ATOM 650 C CA . ALA A 1 87 ? -17.359 -15.18 -8.5 1 98.69 87 ALA A CA 1
ATOM 651 C C . ALA A 1 87 ? -17.812 -14.25 -7.383 1 98.69 87 ALA A C 1
ATOM 653 O O . ALA A 1 87 ? -17.578 -14.516 -6.203 1 98.69 87 ALA A O 1
ATOM 654 N N . LYS A 1 88 ? -18.469 -13.141 -7.719 1 98 88 LYS A N 1
ATOM 655 C CA . LYS A 1 88 ? -18.984 -12.203 -6.719 1 98 88 LYS A CA 1
ATOM 656 C C . LYS A 1 88 ? -20.047 -12.867 -5.855 1 98 88 LYS A C 1
ATOM 658 O O . LYS A 1 88 ? -20.125 -12.625 -4.648 1 98 88 LYS A O 1
ATOM 663 N N . GLU A 1 89 ? -20.875 -13.688 -6.473 1 98.06 89 GLU A N 1
ATOM 664 C CA . GLU A 1 89 ? -21.875 -14.438 -5.719 1 98.06 89 GLU A CA 1
ATOM 665 C C . GLU A 1 89 ? -21.234 -15.445 -4.781 1 98.06 89 GLU A C 1
ATOM 667 O O . GLU A 1 89 ? -21.641 -15.602 -3.635 1 98.06 89 GLU A O 1
ATOM 672 N N . ALA A 1 90 ? -20.266 -16.125 -5.301 1 98.62 90 ALA A N 1
ATOM 673 C CA . ALA A 1 90 ? -19.547 -17.109 -4.496 1 98.62 90 ALA A CA 1
ATOM 674 C C . ALA A 1 90 ? -18.875 -16.453 -3.299 1 98.62 90 ALA A C 1
ATOM 676 O O . ALA A 1 90 ? -18.766 -17.047 -2.227 1 98.62 90 ALA A O 1
ATOM 677 N N . TRP A 1 91 ? -18.422 -15.25 -3.486 1 98.31 91 TRP A N 1
ATOM 678 C CA . TRP A 1 91 ? -17.75 -14.516 -2.418 1 98.31 91 TRP A CA 1
ATOM 679 C C . TRP A 1 91 ? -18.688 -14.328 -1.222 1 98.31 91 TRP A C 1
ATOM 681 O O . TRP A 1 91 ? -18.25 -14.406 -0.071 1 98.31 91 TRP A O 1
ATOM 691 N N . LYS A 1 92 ? -19.938 -14.117 -1.466 1 96.31 92 LYS A N 1
ATOM 692 C CA . LYS A 1 92 ? -20.891 -13.914 -0.385 1 96.31 92 LYS A CA 1
ATOM 693 C C . LYS A 1 92 ? -20.938 -15.117 0.545 1 96.31 92 LYS A C 1
ATOM 695 O O . LYS A 1 92 ? -21.094 -14.969 1.759 1 96.31 92 LYS A O 1
ATOM 700 N N . VAL A 1 93 ? -20.75 -16.234 -0.028 1 97.06 93 VAL A N 1
ATOM 701 C CA . VAL A 1 93 ? -20.734 -17.469 0.75 1 97.06 93 VAL A CA 1
ATOM 702 C C . VAL A 1 93 ? -19.375 -17.641 1.423 1 97.06 93 VAL A C 1
ATOM 704 O O . VAL A 1 93 ? -19.297 -17.922 2.621 1 97.06 93 VAL A O 1
ATOM 707 N N . TRP A 1 94 ? -18.406 -17.438 0.721 1 98.31 94 TRP A N 1
ATOM 708 C CA . TRP A 1 94 ? -17.031 -17.688 1.169 1 98.31 94 TRP A CA 1
ATOM 709 C C . TRP A 1 94 ? -16.672 -16.766 2.326 1 98.31 94 TRP A C 1
ATOM 711 O O . TRP A 1 94 ? -16.016 -17.188 3.287 1 98.31 94 TRP A O 1
ATOM 721 N N . ALA A 1 95 ? -17.109 -15.5 2.252 1 96.62 95 ALA A N 1
ATOM 722 C CA . ALA A 1 95 ? -16.781 -14.492 3.254 1 96.62 95 ALA A CA 1
ATOM 723 C C . ALA A 1 95 ? -17.375 -14.844 4.609 1 96.62 95 ALA A C 1
ATOM 725 O O . ALA A 1 95 ? -16.891 -14.398 5.648 1 96.62 95 ALA A O 1
ATOM 726 N N . ASP A 1 96 ? -18.391 -15.703 4.609 1 95.19 96 ASP A N 1
ATOM 727 C CA . ASP A 1 96 ? -19.078 -16.062 5.848 1 95.19 96 ASP A CA 1
ATOM 728 C C . ASP A 1 96 ? -18.406 -17.25 6.527 1 95.19 96 ASP A C 1
ATOM 730 O O . ASP A 1 96 ? -18.656 -17.531 7.703 1 95.19 96 ASP A O 1
ATOM 734 N N . ILE A 1 97 ? -17.594 -17.953 5.773 1 95.5 97 ILE A N 1
ATOM 735 C CA . ILE A 1 97 ? -16.875 -19.094 6.352 1 95.5 97 ILE A CA 1
ATOM 736 C C . ILE A 1 97 ? -15.734 -18.594 7.223 1 95.5 97 ILE A C 1
ATOM 738 O O . ILE A 1 97 ? -14.938 -17.75 6.789 1 95.5 97 ILE A O 1
ATOM 742 N N . PRO A 1 98 ? -15.633 -19.062 8.508 1 95.44 98 PRO A N 1
ATOM 743 C CA . PRO A 1 98 ? -14.539 -18.625 9.375 1 95.44 98 PRO A CA 1
ATOM 744 C C . PRO A 1 98 ? -13.164 -18.938 8.797 1 95.44 98 PRO A C 1
ATOM 746 O O . PRO A 1 98 ? -12.984 -19.984 8.156 1 95.44 98 PRO A O 1
ATOM 749 N N . ALA A 1 99 ? -12.219 -18.156 9.078 1 96.31 99 ALA A N 1
ATOM 750 C CA . ALA A 1 99 ? -10.891 -18.219 8.477 1 96.31 99 ALA A CA 1
ATOM 751 C C . ALA A 1 99 ? -10.242 -19.578 8.711 1 96.31 99 ALA A C 1
ATOM 753 O O . ALA A 1 99 ? -9.68 -20.172 7.793 1 96.31 99 ALA A O 1
ATOM 754 N N . PRO A 1 100 ? -10.32 -20.203 9.961 1 94.69 100 PRO A N 1
ATOM 755 C CA . PRO A 1 100 ? -9.703 -21.516 10.141 1 94.69 100 PRO A CA 1
ATOM 756 C C . PRO A 1 100 ? -10.328 -22.594 9.258 1 94.69 100 PRO A C 1
ATOM 758 O O . PRO A 1 100 ? -9.641 -23.516 8.828 1 94.69 100 PRO A O 1
ATOM 761 N N . LYS A 1 101 ? -11.617 -22.438 9 1 96.44 101 LYS A N 1
ATOM 762 C CA . LYS A 1 101 ? -12.273 -23.375 8.102 1 96.44 101 LYS A CA 1
ATOM 763 C C . LYS A 1 101 ? -11.836 -23.156 6.656 1 96.44 101 LYS A C 1
ATOM 765 O O . LYS A 1 101 ? -11.648 -24.125 5.91 1 96.44 101 LYS A O 1
ATOM 770 N N . ARG A 1 102 ? -11.711 -21.906 6.234 1 98.5 102 ARG A N 1
ATOM 771 C CA . ARG A 1 102 ? -11.109 -21.641 4.93 1 98.5 102 ARG A CA 1
ATOM 772 C C . ARG A 1 102 ? -9.711 -22.234 4.84 1 98.5 102 ARG A C 1
ATOM 774 O O . ARG A 1 102 ? -9.344 -22.828 3.826 1 98.5 102 ARG A O 1
ATOM 781 N N . GLY A 1 103 ? -8.961 -22.078 5.973 1 98.44 103 GLY A N 1
ATOM 782 C CA . GLY A 1 103 ? -7.633 -22.656 6.047 1 98.44 103 GLY A CA 1
ATOM 783 C C . GLY A 1 103 ? -7.633 -24.172 5.844 1 98.44 103 GLY A C 1
ATOM 784 O O . GLY A 1 103 ? -6.75 -24.703 5.176 1 98.44 103 GLY A O 1
ATOM 785 N N . GLU A 1 104 ? -8.617 -24.812 6.395 1 97.69 104 GLU A N 1
ATOM 786 C CA . GLU A 1 104 ? -8.727 -26.25 6.25 1 97.69 104 GLU A CA 1
ATOM 787 C C . GLU A 1 104 ? -8.961 -26.641 4.793 1 97.69 104 GLU A C 1
ATOM 789 O O . GLU A 1 104 ? -8.406 -27.641 4.316 1 97.69 104 GLU A O 1
ATOM 794 N N . ILE A 1 105 ? -9.719 -25.891 4.098 1 98.62 105 ILE A N 1
ATOM 795 C CA . ILE A 1 105 ? -9.961 -26.156 2.682 1 98.62 105 ILE A CA 1
ATOM 796 C C . ILE A 1 105 ? -8.672 -25.906 1.891 1 98.62 105 ILE A C 1
ATOM 798 O O . ILE A 1 105 ? -8.32 -26.703 1.014 1 98.62 105 ILE A O 1
ATOM 802 N N . VAL A 1 106 ? -7.934 -24.875 2.23 1 98.81 106 VAL A N 1
ATOM 803 C CA . VAL A 1 106 ? -6.66 -24.578 1.583 1 98.81 106 VAL A CA 1
ATOM 804 C C . VAL A 1 106 ? -5.66 -25.688 1.886 1 98.81 106 VAL A C 1
ATOM 806 O O . VAL A 1 106 ? -4.879 -26.078 1.018 1 98.81 106 VAL A O 1
ATOM 809 N N . ARG A 1 107 ? -5.664 -26.219 3.07 1 98.5 107 ARG A N 1
ATOM 810 C CA . ARG A 1 107 ? -4.832 -27.359 3.412 1 98.5 107 ARG A CA 1
ATOM 811 C C . ARG A 1 107 ? -5.117 -28.547 2.486 1 98.5 107 ARG A C 1
ATOM 813 O O . ARG A 1 107 ? -4.188 -29.188 2 1 98.5 107 ARG A O 1
ATOM 820 N N . GLN A 1 108 ? -6.375 -28.781 2.221 1 98.75 108 GLN A N 1
ATOM 821 C CA . GLN A 1 108 ? -6.777 -29.875 1.353 1 98.75 108 GLN A CA 1
ATOM 822 C C . GLN A 1 108 ? -6.324 -29.641 -0.085 1 98.75 108 GLN A C 1
ATOM 824 O O . GLN A 1 108 ? -5.98 -30.578 -0.799 1 98.75 108 GLN A O 1
ATOM 829 N N . ILE A 1 109 ? -6.352 -28.422 -0.483 1 98.81 109 ILE A N 1
ATOM 830 C CA . ILE A 1 109 ? -5.785 -28.094 -1.788 1 98.81 109 ILE A CA 1
ATOM 831 C C . ILE A 1 109 ? -4.301 -28.453 -1.812 1 98.81 109 ILE A C 1
ATOM 833 O O . ILE A 1 109 ? -3.82 -29.062 -2.768 1 98.81 109 ILE A O 1
ATOM 837 N N . GLY A 1 110 ? -3.564 -28.078 -0.735 1 98.75 110 GLY A N 1
ATOM 838 C CA . GLY A 1 110 ? -2.168 -28.469 -0.619 1 98.75 110 GLY A CA 1
ATOM 839 C C . GLY A 1 110 ? -1.959 -29.969 -0.709 1 98.75 110 GLY A C 1
ATOM 840 O O . GLY A 1 110 ? -1.039 -30.438 -1.386 1 98.75 110 GLY A O 1
ATOM 841 N N . ASP A 1 111 ? -2.818 -30.734 -0.09 1 98.44 111 ASP A N 1
ATOM 842 C CA . ASP A 1 111 ? -2.734 -32.188 -0.122 1 98.44 111 ASP A CA 1
ATOM 843 C C . ASP A 1 111 ? -2.979 -32.719 -1.532 1 98.44 111 ASP A C 1
ATOM 845 O O . ASP A 1 111 ? -2.285 -33.625 -1.985 1 98.44 111 ASP A O 1
ATOM 849 N N . ALA A 1 112 ? -3.979 -32.188 -2.152 1 98.69 112 ALA A N 1
ATOM 850 C CA . ALA A 1 112 ? -4.285 -32.594 -3.516 1 98.69 112 ALA A CA 1
ATOM 851 C C . ALA A 1 112 ? -3.119 -32.312 -4.457 1 98.69 112 ALA A C 1
ATOM 853 O O . ALA A 1 112 ? -2.811 -33.125 -5.336 1 98.69 112 ALA A O 1
ATOM 854 N N . LEU A 1 113 ? -2.518 -31.188 -4.289 1 98.69 113 LEU A N 1
ATOM 855 C CA . LEU A 1 113 ? -1.348 -30.828 -5.086 1 98.69 113 LEU A CA 1
ATOM 856 C C . LEU A 1 113 ? -0.191 -31.781 -4.805 1 98.69 113 LEU A C 1
ATOM 858 O O . LEU A 1 113 ? 0.513 -32.219 -5.727 1 98.69 113 LEU A O 1
ATOM 862 N N . ARG A 1 114 ? 0.004 -32.156 -3.5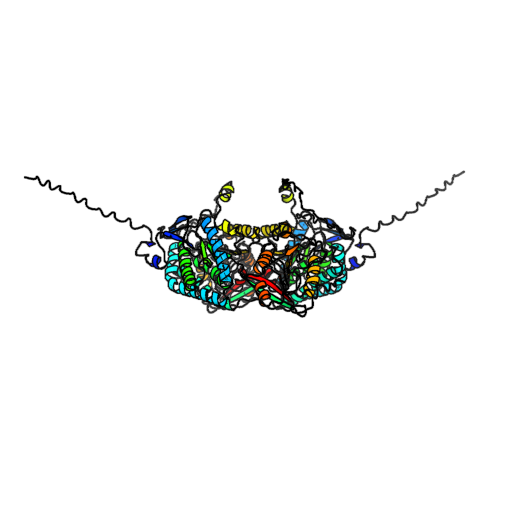39 1 97.94 114 ARG A N 1
ATOM 863 C CA . ARG A 1 114 ? 1.054 -33.094 -3.154 1 97.94 114 ARG A CA 1
ATOM 864 C C . ARG A 1 114 ? 0.893 -34.406 -3.883 1 97.94 114 ARG A C 1
ATOM 866 O O . ARG A 1 114 ? 1.879 -35.031 -4.316 1 97.94 114 ARG A O 1
ATOM 873 N N . GLN A 1 115 ? -0.279 -34.812 -4.047 1 98 115 GLN A N 1
ATOM 874 C CA . GLN A 1 115 ? -0.566 -36.094 -4.684 1 98 115 GLN A CA 1
ATOM 875 C C . GLN A 1 115 ? -0.244 -36.062 -6.176 1 98 115 GLN A C 1
ATOM 877 O O . GLN A 1 115 ? -0.031 -37.094 -6.801 1 98 115 GLN A O 1
ATOM 882 N N . LYS A 1 116 ? -0.171 -34.875 -6.715 1 98.06 116 LYS A N 1
ATOM 883 C CA . LYS A 1 116 ? 0.04 -34.719 -8.156 1 98.06 116 LYS A CA 1
ATOM 884 C C . LYS A 1 116 ? 1.338 -33.969 -8.445 1 98.06 116 LYS A C 1
ATOM 886 O O . LYS A 1 116 ? 1.518 -33.438 -9.547 1 98.06 116 LYS A O 1
ATOM 891 N N . ILE A 1 117 ? 2.16 -33.812 -7.508 1 97.81 117 ILE A N 1
ATOM 892 C CA . ILE A 1 117 ? 3.299 -32.906 -7.586 1 97.81 117 ILE A CA 1
ATOM 893 C C . ILE A 1 117 ? 4.188 -33.281 -8.766 1 97.81 117 ILE A C 1
ATOM 895 O O . ILE A 1 117 ? 4.648 -32.438 -9.508 1 97.81 117 ILE A O 1
ATOM 899 N N . LYS A 1 118 ? 4.422 -34.625 -9.055 1 97.25 118 LYS A N 1
ATOM 900 C CA . LYS A 1 118 ? 5.309 -35.062 -10.133 1 97.25 118 LYS A CA 1
ATOM 901 C C . LYS A 1 118 ? 4.648 -34.875 -11.5 1 97.25 118 LYS A C 1
ATOM 903 O O . LYS A 1 118 ? 5.273 -34.375 -12.438 1 97.25 118 LYS A O 1
ATOM 908 N N . VAL A 1 119 ? 3.4 -35.281 -11.602 1 98.06 119 VAL A N 1
ATOM 909 C CA . VAL A 1 119 ? 2.721 -35.219 -12.891 1 98.06 119 VAL A CA 1
ATOM 910 C C . VAL A 1 119 ? 2.465 -33.75 -13.258 1 98.06 119 VAL A C 1
ATOM 912 O O . VAL A 1 119 ? 2.617 -33.375 -14.422 1 98.06 119 VAL A O 1
ATOM 915 N N . LEU A 1 120 ? 2.074 -32.938 -12.305 1 98.56 120 LEU A N 1
ATOM 916 C CA . LEU A 1 120 ? 1.889 -31.516 -12.57 1 98.56 120 LEU A CA 1
ATOM 917 C C . LEU A 1 120 ? 3.221 -30.844 -12.891 1 98.56 120 LEU A C 1
ATOM 919 O O . LEU A 1 120 ? 3.297 -30 -13.797 1 98.56 120 LEU A O 1
ATOM 923 N N . GLY A 1 121 ? 4.242 -31.203 -12.156 1 97.75 121 GLY A N 1
ATOM 924 C CA . GLY A 1 121 ? 5.574 -30.719 -12.477 1 97.75 121 GLY A CA 1
ATOM 925 C C . GLY A 1 121 ? 6.02 -31.078 -13.883 1 97.75 121 GLY A C 1
ATOM 926 O O . GLY A 1 121 ? 6.664 -30.281 -14.555 1 97.75 121 GLY A O 1
ATOM 927 N N . SER A 1 122 ? 5.703 -32.281 -14.312 1 97.06 122 SER A N 1
ATOM 928 C CA . SER A 1 122 ? 6 -32.719 -15.672 1 97.06 122 SER A CA 1
ATOM 929 C C . SER A 1 122 ? 5.277 -31.859 -16.703 1 97.06 122 SER A C 1
ATOM 931 O O . SER A 1 122 ? 5.84 -31.531 -17.75 1 97.06 122 SER A O 1
ATOM 933 N N . LEU A 1 123 ? 4.09 -31.547 -16.391 1 98.38 123 LEU A N 1
ATOM 934 C CA . LEU A 1 123 ? 3.342 -30.688 -17.297 1 98.38 123 LEU A CA 1
ATOM 935 C C . LEU A 1 123 ? 3.982 -29.312 -17.406 1 98.38 123 LEU A C 1
ATOM 937 O O . LEU A 1 123 ? 4.109 -28.766 -18.5 1 98.38 123 LEU A O 1
ATOM 941 N N . VAL A 1 124 ? 4.348 -28.734 -16.25 1 96.81 124 VAL A N 1
ATOM 942 C CA . VAL A 1 124 ? 5.012 -27.438 -16.25 1 96.81 124 VAL A CA 1
ATOM 943 C C . VAL A 1 124 ? 6.27 -27.5 -17.125 1 96.81 124 VAL A C 1
ATOM 945 O O . VAL A 1 124 ? 6.504 -26.625 -17.953 1 96.81 124 VAL A O 1
ATOM 948 N N . SER A 1 125 ? 7.02 -28.562 -16.938 1 94.06 125 SER A N 1
ATOM 949 C CA . SER A 1 125 ? 8.227 -28.734 -17.734 1 94.06 125 SER A CA 1
ATOM 950 C C . SER A 1 125 ? 7.902 -28.828 -19.219 1 94.06 125 SER A C 1
ATOM 952 O O . SER A 1 125 ? 8.555 -28.188 -20.047 1 94.06 125 SER A O 1
ATOM 954 N N . LEU A 1 126 ? 6.93 -29.578 -19.547 1 94.75 126 LEU A N 1
ATOM 955 C CA . LEU A 1 126 ? 6.543 -29.844 -20.938 1 94.75 126 LEU A CA 1
ATOM 956 C C . LEU A 1 126 ? 6.02 -28.578 -21.594 1 94.75 126 LEU A C 1
ATOM 958 O O . LEU A 1 126 ? 6.391 -28.266 -22.734 1 94.75 126 LEU A O 1
ATOM 962 N N . GLU A 1 127 ? 5.18 -27.844 -20.906 1 95.31 127 GLU A N 1
ATOM 963 C CA . GLU A 1 127 ? 4.457 -26.734 -21.531 1 95.31 127 GLU A CA 1
ATOM 964 C C . GLU A 1 127 ? 5.234 -25.438 -21.406 1 95.31 127 GLU A C 1
ATOM 966 O O . GLU A 1 127 ? 5.199 -24.594 -22.312 1 95.31 127 GLU A O 1
ATOM 971 N N . MET A 1 128 ? 5.844 -25.141 -20.344 1 91 128 MET A N 1
ATOM 972 C CA . MET A 1 128 ? 6.594 -23.906 -20.125 1 91 128 MET A CA 1
ATOM 973 C C . MET A 1 128 ? 8.008 -24.016 -20.672 1 91 128 MET A C 1
ATOM 975 O O . MET A 1 128 ? 8.578 -23.031 -21.156 1 91 128 MET A O 1
ATOM 979 N N . GLY A 1 129 ? 8.594 -25.25 -20.516 1 88.19 129 GLY A N 1
ATOM 980 C CA . GLY A 1 129 ? 9.898 -25.5 -21.125 1 88.19 129 GLY A CA 1
ATOM 981 C C . GLY A 1 129 ? 11.023 -25.594 -20.109 1 88.19 129 GLY A C 1
ATOM 982 O O . GLY A 1 129 ? 12.172 -25.828 -20.484 1 88.19 129 GLY A O 1
ATOM 983 N N . LYS A 1 130 ? 10.758 -25.5 -18.812 1 86.31 130 LYS A N 1
ATOM 984 C CA . LYS A 1 130 ? 11.82 -25.641 -17.828 1 86.31 130 LYS A CA 1
ATOM 985 C C . LYS A 1 130 ? 12.141 -27.109 -17.578 1 86.31 130 LYS A C 1
ATOM 987 O O . LYS A 1 130 ? 11.391 -28 -18 1 86.31 130 LYS A O 1
ATOM 992 N N . ILE A 1 131 ? 13.234 -27.391 -16.891 1 85.69 131 ILE A N 1
ATOM 993 C CA . ILE A 1 131 ? 13.609 -28.766 -16.609 1 85.69 131 ILE A CA 1
ATOM 994 C C . ILE A 1 131 ? 12.68 -29.344 -15.547 1 85.69 131 ILE A C 1
ATOM 996 O O . ILE A 1 131 ? 12.062 -28.609 -14.773 1 85.69 131 ILE A O 1
ATOM 1000 N N . PHE A 1 132 ? 12.578 -30.641 -15.508 1 90 132 PHE A N 1
ATOM 1001 C CA . PHE A 1 132 ? 11.609 -31.359 -14.703 1 90 132 PHE A CA 1
ATOM 1002 C C . PHE A 1 132 ? 11.727 -30.984 -13.234 1 90 132 PHE A C 1
ATOM 1004 O O . PHE A 1 132 ? 10.719 -30.688 -12.578 1 90 132 PHE A O 1
ATOM 1011 N N . VAL A 1 133 ? 12.961 -30.891 -12.656 1 88 133 VAL A N 1
ATOM 1012 C CA . VAL A 1 133 ? 13.18 -30.641 -11.234 1 88 133 VAL A CA 1
ATOM 1013 C C . VAL A 1 133 ? 12.664 -29.25 -10.875 1 88 133 VAL A C 1
ATOM 1015 O O . VAL A 1 133 ? 12.117 -29.047 -9.789 1 88 133 VAL A O 1
ATOM 1018 N N . GLU A 1 134 ? 12.773 -28.312 -11.758 1 88.75 134 GLU A N 1
ATOM 1019 C CA . GLU A 1 134 ? 12.25 -26.969 -11.531 1 88.75 134 GLU A CA 1
ATOM 1020 C C . GLU A 1 134 ? 10.727 -26.938 -11.609 1 88.75 134 GLU A C 1
ATOM 1022 O O . GLU A 1 134 ? 10.078 -26.172 -10.906 1 88.75 134 GLU A O 1
ATOM 1027 N N . GLY A 1 135 ? 10.188 -27.781 -12.523 1 92.69 135 GLY A N 1
ATOM 1028 C CA . GLY A 1 135 ? 8.742 -27.922 -12.562 1 92.69 135 GLY A CA 1
ATOM 1029 C C . GLY A 1 135 ? 8.148 -28.438 -11.266 1 92.69 135 GLY A C 1
ATOM 1030 O O . GLY A 1 135 ? 7.195 -27.875 -10.734 1 92.69 135 GLY A O 1
ATOM 1031 N N . VAL A 1 136 ? 8.797 -29.484 -10.75 1 94.5 136 VAL A N 1
ATOM 1032 C CA . VAL A 1 136 ? 8.367 -30.062 -9.477 1 94.5 136 VAL A CA 1
ATOM 1033 C C . VAL A 1 136 ? 8.539 -29.047 -8.359 1 94.5 136 VAL A C 1
ATOM 1035 O O . VAL A 1 136 ? 7.672 -28.906 -7.492 1 94.5 136 VAL A O 1
ATOM 1038 N N . GLY A 1 137 ? 9.68 -28.312 -8.414 1 92.44 137 GLY A N 1
ATOM 1039 C CA . GLY A 1 137 ? 9.938 -27.266 -7.426 1 92.44 137 GLY A CA 1
ATOM 1040 C C . GLY A 1 137 ? 8.875 -26.188 -7.406 1 92.44 137 GLY A C 1
ATOM 1041 O O . GLY A 1 137 ? 8.523 -25.688 -6.34 1 92.44 137 GLY A O 1
ATOM 1042 N N . GLU A 1 138 ? 8.414 -25.859 -8.531 1 93.12 138 GLU A N 1
ATOM 1043 C CA . GLU A 1 138 ? 7.379 -24.844 -8.625 1 93.12 138 GLU A CA 1
ATOM 1044 C C . GLU A 1 138 ? 6.078 -25.312 -7.984 1 93.12 138 GLU A C 1
ATOM 1046 O O . GLU A 1 138 ? 5.418 -24.547 -7.273 1 93.12 138 GLU A O 1
ATOM 1051 N N . VAL A 1 139 ? 5.668 -26.531 -8.242 1 97.19 139 VAL A N 1
ATOM 1052 C CA . VAL A 1 139 ? 4.469 -27.078 -7.625 1 97.19 139 VAL A CA 1
ATOM 1053 C C . VAL A 1 139 ? 4.656 -27.156 -6.109 1 97.19 139 VAL A C 1
ATOM 1055 O O . VAL A 1 139 ? 3.734 -26.875 -5.348 1 97.19 139 VAL A O 1
ATOM 1058 N N . GLN A 1 140 ? 5.848 -27.531 -5.688 1 95.56 140 GLN A N 1
ATOM 1059 C CA . GLN A 1 140 ? 6.164 -27.578 -4.266 1 95.56 140 GLN A CA 1
ATOM 1060 C C . GLN A 1 140 ? 5.977 -26.203 -3.615 1 95.56 140 GLN A C 1
ATOM 1062 O O . GLN A 1 140 ? 5.543 -26.109 -2.465 1 95.56 140 GLN A O 1
ATOM 1067 N N . GLU A 1 141 ? 6.328 -25.172 -4.355 1 94.62 141 GLU A N 1
ATOM 1068 C CA . GLU A 1 141 ? 6.141 -23.828 -3.822 1 94.62 141 GLU A CA 1
ATOM 1069 C C . GLU A 1 141 ? 4.664 -23.547 -3.543 1 94.62 141 GLU A C 1
ATOM 1071 O O . GLU A 1 141 ? 4.328 -22.891 -2.561 1 94.62 141 GLU A O 1
ATOM 1076 N N . TYR A 1 142 ? 3.766 -24.016 -4.43 1 98.06 142 TYR A N 1
ATOM 1077 C CA . TYR A 1 142 ? 2.336 -23.891 -4.168 1 98.06 142 TYR A CA 1
ATOM 1078 C C . TYR A 1 142 ? 1.938 -24.656 -2.916 1 98.06 142 TYR A C 1
ATOM 1080 O O . TYR A 1 142 ? 1.191 -24.156 -2.076 1 98.06 142 TYR A O 1
ATOM 1088 N N . VAL A 1 143 ? 2.48 -25.828 -2.76 1 97.69 143 VAL A N 1
ATOM 1089 C CA . VAL A 1 143 ? 2.223 -26.625 -1.57 1 97.69 143 VAL A CA 1
ATOM 1090 C C . VAL A 1 143 ? 2.686 -25.875 -0.325 1 97.69 143 VAL A C 1
ATOM 1092 O O . VAL A 1 143 ? 1.95 -25.781 0.661 1 97.69 143 VAL A O 1
ATOM 1095 N N . ASP A 1 144 ? 3.883 -25.344 -0.385 1 96.38 144 ASP A N 1
ATOM 1096 C CA . ASP A 1 144 ? 4.461 -24.656 0.76 1 96.38 144 ASP A CA 1
ATOM 1097 C C . ASP A 1 144 ? 3.615 -23.438 1.153 1 96.38 144 ASP A C 1
ATOM 1099 O O . ASP A 1 144 ? 3.412 -23.172 2.34 1 96.38 144 ASP A O 1
ATOM 1103 N N . VAL A 1 145 ? 3.127 -22.719 0.194 1 97.44 145 VAL A N 1
ATOM 1104 C CA . VAL A 1 145 ? 2.334 -21.531 0.538 1 97.44 145 VAL A CA 1
ATOM 1105 C C . VAL A 1 145 ? 0.971 -21.969 1.071 1 97.44 145 VAL A C 1
ATOM 1107 O O . VAL A 1 145 ? 0.375 -21.281 1.903 1 97.44 145 VAL A O 1
ATOM 1110 N N . CYS A 1 146 ? 0.461 -23.078 0.641 1 98.38 146 CYS A N 1
ATOM 1111 C CA . CYS A 1 146 ? -0.739 -23.609 1.274 1 98.38 146 CYS A CA 1
ATOM 1112 C C . CYS A 1 146 ? -0.5 -23.875 2.756 1 98.38 146 CYS A C 1
ATOM 1114 O O . CYS A 1 146 ? -1.329 -23.531 3.596 1 98.38 146 CYS A O 1
ATOM 1116 N N . ASP A 1 147 ? 0.625 -24.5 3.053 1 96.94 147 ASP A N 1
ATOM 1117 C CA . ASP A 1 147 ? 0.972 -24.766 4.449 1 96.94 147 ASP A CA 1
ATOM 1118 C C . ASP A 1 147 ? 1.062 -23.453 5.238 1 96.94 147 ASP A C 1
ATOM 1120 O O . ASP A 1 147 ? 0.531 -23.359 6.344 1 96.94 147 ASP A O 1
ATOM 1124 N N . TYR A 1 148 ? 1.71 -22.562 4.676 1 97.06 148 TYR A N 1
ATOM 1125 C CA . TYR A 1 148 ? 1.834 -21.25 5.301 1 97.06 148 TYR A CA 1
ATOM 1126 C C . TYR A 1 148 ? 0.463 -20.625 5.547 1 97.06 148 TYR A C 1
ATOM 1128 O O . TYR A 1 148 ? 0.193 -20.125 6.637 1 97.06 148 TYR A O 1
ATOM 1136 N N . ALA A 1 149 ? -0.382 -20.656 4.566 1 97.75 149 ALA A N 1
ATOM 1137 C CA . ALA A 1 149 ? -1.708 -20.047 4.629 1 97.75 149 ALA A CA 1
ATOM 1138 C C . ALA A 1 149 ? -2.572 -20.719 5.691 1 97.75 149 ALA A C 1
ATOM 1140 O O . ALA A 1 149 ? -3.375 -20.062 6.355 1 97.75 149 ALA A O 1
ATOM 1141 N N . VAL A 1 150 ? -2.396 -21.984 5.859 1 96.38 150 VAL A N 1
ATOM 1142 C CA . VAL A 1 150 ? -3.135 -22.703 6.895 1 96.38 150 VAL A CA 1
ATOM 1143 C C . VAL A 1 150 ? -2.805 -22.125 8.266 1 96.38 150 VAL A C 1
ATOM 1145 O O . VAL A 1 150 ? -3.705 -21.812 9.055 1 96.38 150 VAL A O 1
ATOM 1148 N N . GLY A 1 151 ? -1.543 -22.031 8.539 1 95 151 GLY A N 1
ATOM 1149 C CA . GLY A 1 151 ? -1.152 -21.422 9.797 1 95 151 GLY A CA 1
ATOM 1150 C C . GLY A 1 151 ? -1.638 -19.984 9.938 1 95 151 GLY A C 1
ATOM 1151 O O . GLY A 1 151 ? -2.16 -19.594 10.984 1 95 151 GLY A O 1
ATOM 1152 N N . LEU A 1 152 ? -1.478 -19.25 8.891 1 95.62 152 LEU A N 1
ATOM 1153 C CA . LEU A 1 152 ? -1.847 -17.844 8.867 1 95.62 152 LEU A CA 1
ATOM 1154 C C . LEU A 1 152 ? -3.338 -17.672 9.133 1 95.62 152 LEU A C 1
ATOM 1156 O O . LEU A 1 152 ? -3.752 -16.688 9.758 1 95.62 152 LEU A O 1
ATOM 1160 N N . SER A 1 153 ? -4.16 -18.562 8.734 1 95.62 153 SER A N 1
ATOM 1161 C CA . SER A 1 153 ? -5.609 -18.469 8.898 1 95.62 153 SER A CA 1
ATOM 1162 C C . SER A 1 153 ? -6 -18.344 10.367 1 95.62 153 SER A C 1
ATOM 1164 O O . SER A 1 153 ? -7.105 -17.906 10.688 1 95.62 153 SER A O 1
ATOM 1166 N N . ARG A 1 154 ? -5.105 -18.719 11.227 1 92.31 154 ARG A N 1
ATOM 1167 C CA . ARG A 1 154 ? -5.367 -18.641 12.664 1 92.31 154 ARG A CA 1
ATOM 1168 C C . ARG A 1 154 ? -4.645 -17.438 13.281 1 92.31 154 ARG A C 1
ATOM 1170 O O . ARG A 1 154 ? -4.707 -17.234 14.5 1 92.31 154 ARG A O 1
ATOM 1177 N N . MET A 1 155 ? -3.961 -16.688 12.453 1 91.94 155 MET A N 1
ATOM 1178 C CA . MET A 1 155 ? -3.09 -15.656 13 1 91.94 155 MET A CA 1
ATOM 1179 C C . MET A 1 155 ? -3.52 -14.273 12.523 1 91.94 155 MET A C 1
ATOM 1181 O O . MET A 1 155 ? -3.045 -13.266 13.039 1 91.94 155 MET A O 1
ATOM 1185 N N . ILE A 1 156 ? -4.441 -14.117 11.547 1 91.81 156 ILE A N 1
ATOM 1186 C CA . ILE A 1 156 ? -4.875 -12.828 11.016 1 91.81 156 ILE A CA 1
ATOM 1187 C C . ILE A 1 156 ? -5.629 -12.055 12.094 1 91.81 156 ILE A C 1
ATOM 1189 O O . ILE A 1 156 ? -6.484 -12.609 12.781 1 91.81 156 ILE A O 1
ATOM 1193 N N . GLY A 1 157 ? -5.297 -10.727 12.25 1 87.88 157 GLY A N 1
ATOM 1194 C CA . GLY A 1 157 ? -5.992 -9.906 13.227 1 87.88 157 GLY A CA 1
ATOM 1195 C C . GLY A 1 157 ? -5.473 -8.484 13.289 1 87.88 157 GLY A C 1
ATOM 1196 O O . GLY A 1 157 ? -4.469 -8.148 12.656 1 87.88 157 GLY A O 1
ATOM 1197 N N . GLY A 1 158 ? -6.285 -7.609 13.859 1 89.88 158 GLY A N 1
ATOM 1198 C CA . GLY A 1 158 ? -5.898 -6.238 14.156 1 89.88 158 GLY A CA 1
ATOM 1199 C C . GLY A 1 158 ? -5.859 -5.941 15.648 1 89.88 158 GLY A C 1
ATOM 1200 O O . GLY A 1 158 ? -6.508 -6.629 16.438 1 89.88 158 GLY A O 1
ATOM 1201 N N . PRO A 1 159 ? -5.102 -4.996 16.031 1 89.31 159 PRO A N 1
ATOM 1202 C CA . PRO A 1 159 ? -4.973 -4.66 17.453 1 89.31 159 PRO A CA 1
ATOM 1203 C C . PRO A 1 159 ? -6.168 -3.871 17.969 1 89.31 159 PRO A C 1
ATOM 1205 O O . PRO A 1 159 ? -6.895 -3.246 17.203 1 89.31 159 PRO A O 1
ATOM 1208 N N . ILE A 1 160 ? -6.383 -4.023 19.281 1 87.25 160 ILE A N 1
ATOM 1209 C CA . ILE A 1 160 ? -7.137 -3.027 20.047 1 87.25 160 ILE A CA 1
ATOM 1210 C C . ILE A 1 160 ? -6.199 -1.926 20.531 1 87.25 160 ILE A C 1
ATOM 1212 O O . ILE A 1 160 ? -5.176 -2.205 21.156 1 87.25 160 ILE A O 1
ATOM 1216 N N . LEU A 1 161 ? -6.531 -0.707 20.172 1 90.44 161 LEU A N 1
ATOM 1217 C CA . LEU A 1 161 ? -5.668 0.436 20.469 1 90.44 161 LEU A CA 1
ATOM 1218 C C . LEU A 1 161 ? -6.23 1.262 21.625 1 90.44 161 LEU A C 1
ATOM 1220 O O . LEU A 1 161 ? -7.445 1.282 21.844 1 90.44 161 LEU A O 1
ATOM 1224 N N . PRO A 1 162 ? -5.387 1.896 22.422 1 85.94 162 PRO A N 1
ATOM 1225 C CA . PRO A 1 162 ? -5.902 2.771 23.484 1 85.94 162 PRO A CA 1
ATOM 1226 C C . PRO A 1 162 ? -6.621 4 22.938 1 85.94 162 PRO A C 1
ATOM 1228 O O . PRO A 1 162 ? -6.062 4.727 22.109 1 85.94 162 PRO A O 1
ATOM 1231 N N . SER A 1 163 ? -7.766 4.168 23.297 1 86.5 163 SER A N 1
ATOM 1232 C CA . SER A 1 163 ? -8.5 5.379 22.953 1 86.5 163 SER A CA 1
ATOM 1233 C C . SER A 1 163 ? -8.227 6.5 23.953 1 86.5 163 SER A C 1
ATOM 1235 O O . SER A 1 163 ? -8.078 6.25 25.141 1 86.5 163 SER A O 1
ATOM 1237 N N . GLU A 1 164 ? -8.234 7.703 23.516 1 86.56 164 GLU A N 1
ATOM 1238 C CA . GLU A 1 164 ? -8.117 8.852 24.406 1 86.56 164 GLU A CA 1
ATOM 1239 C C . GLU A 1 164 ? -9.461 9.203 25.031 1 86.56 164 GLU A C 1
ATOM 1241 O O . GLU A 1 164 ? -9.531 10.023 25.953 1 86.56 164 GLU A O 1
ATOM 1246 N N . ARG A 1 165 ? -10.5 8.562 24.562 1 85.88 165 ARG A N 1
ATOM 1247 C CA . ARG A 1 165 ? -11.852 8.883 25.031 1 85.88 165 ARG A CA 1
ATOM 1248 C C . ARG A 1 165 ? -12.344 7.852 26.031 1 85.88 165 ARG A C 1
ATOM 1250 O O . ARG A 1 165 ? -12.359 6.652 25.75 1 85.88 165 ARG A O 1
ATOM 1257 N N . PRO A 1 166 ? -12.781 8.328 27.219 1 87.75 166 PRO A N 1
ATOM 1258 C CA . PRO A 1 166 ? -13.375 7.371 28.172 1 87.75 166 PRO A CA 1
ATOM 1259 C C . PRO A 1 166 ? -14.609 6.676 27.594 1 87.75 166 PRO A C 1
ATOM 1261 O O . PRO A 1 166 ? -15.414 7.305 26.906 1 87.75 166 PRO A O 1
ATOM 1264 N N . GLY A 1 167 ? -14.742 5.41 27.844 1 87.81 167 GLY A N 1
ATOM 1265 C CA . GLY A 1 167 ? -15.914 4.656 27.438 1 87.81 167 GLY A CA 1
ATOM 1266 C C . GLY A 1 167 ? -15.906 4.309 25.953 1 87.81 167 GLY A C 1
ATOM 1267 O O . GLY A 1 167 ? -16.953 4.062 25.359 1 87.81 167 GLY A O 1
ATOM 1268 N N . HIS A 1 168 ? -14.789 4.391 25.312 1 91.38 168 HIS A N 1
ATOM 1269 C CA . HIS A 1 168 ? -14.672 4.078 23.906 1 91.38 168 HIS A CA 1
ATOM 1270 C C . HIS A 1 168 ? -13.656 2.971 23.656 1 91.38 168 HIS A C 1
ATOM 1272 O O . HIS A 1 168 ? -12.648 2.881 24.375 1 91.38 168 HIS A O 1
ATOM 1278 N N . ALA A 1 169 ? -13.992 2.084 22.75 1 89.69 169 ALA A N 1
ATOM 1279 C CA . ALA A 1 169 ? -13.031 1.112 22.234 1 89.69 169 ALA A CA 1
ATOM 1280 C C . ALA A 1 169 ? -12.562 1.494 20.828 1 89.69 169 ALA A C 1
ATOM 1282 O O . ALA A 1 169 ? -13.359 1.928 20 1 89.69 169 ALA A O 1
ATOM 1283 N N . LEU A 1 170 ? -11.281 1.485 20.641 1 92.25 170 LEU A N 1
ATOM 1284 C CA . LEU A 1 170 ? -10.656 1.703 19.344 1 92.25 170 LEU A CA 1
ATOM 1285 C C . LEU A 1 170 ? -10.07 0.406 18.797 1 92.25 170 LEU A C 1
ATOM 1287 O O . LEU A 1 170 ? -9.125 -0.142 19.375 1 92.25 170 LEU A O 1
ATOM 1291 N N . ILE A 1 171 ? -10.703 -0.099 17.688 1 91.25 171 ILE A N 1
ATOM 1292 C CA . ILE A 1 171 ? -10.391 -1.425 17.172 1 91.25 171 ILE A CA 1
ATOM 1293 C C . ILE A 1 171 ? -9.938 -1.312 15.719 1 91.25 171 ILE A C 1
ATOM 1295 O O . ILE A 1 171 ? -10.531 -0.564 14.93 1 91.25 171 ILE A O 1
ATOM 1299 N N . GLU A 1 172 ? -8.891 -1.946 15.359 1 94.38 172 GLU A N 1
ATOM 1300 C CA . GLU A 1 172 ? -8.508 -2.107 13.961 1 94.38 172 GLU A CA 1
ATOM 1301 C C . GLU A 1 172 ? -9.07 -3.4 13.383 1 94.38 172 GLU A C 1
ATOM 1303 O O . GLU A 1 172 ? -8.75 -4.492 13.852 1 94.38 172 GLU A O 1
ATOM 1308 N N . GLN A 1 173 ? -9.945 -3.26 12.406 1 93.81 173 GLN A N 1
ATOM 1309 C CA . GLN A 1 173 ? -10.609 -4.41 11.805 1 93.81 173 GLN A CA 1
ATOM 1310 C C . GLN A 1 173 ? -10.141 -4.625 10.375 1 93.81 173 GLN A C 1
ATOM 1312 O O . GLN A 1 173 ? -10.07 -3.678 9.586 1 93.81 173 GLN A O 1
ATOM 1317 N N . TRP A 1 174 ? -9.781 -5.91 10.062 1 95.88 174 TRP A N 1
ATOM 1318 C CA . TRP A 1 174 ? -9.398 -6.301 8.703 1 95.88 174 TRP A CA 1
ATOM 1319 C C . TRP A 1 174 ? -10.461 -7.199 8.078 1 95.88 174 TRP A C 1
ATOM 1321 O O . TRP A 1 174 ? -10.883 -8.188 8.688 1 95.88 174 TRP A O 1
ATOM 1331 N N . ASN A 1 175 ? -10.938 -6.82 6.895 1 97 175 ASN A N 1
ATOM 1332 C CA . ASN A 1 175 ? -11.922 -7.578 6.137 1 97 175 ASN A CA 1
ATOM 1333 C C . ASN A 1 175 ? -11.445 -7.859 4.715 1 97 175 ASN A C 1
ATOM 1335 O O . ASN A 1 175 ? -10.625 -7.117 4.172 1 97 175 ASN A O 1
ATOM 1339 N N . PRO A 1 176 ? -11.922 -9.023 4.102 1 98.12 176 PRO A N 1
ATOM 1340 C CA . PRO A 1 176 ? -11.523 -9.297 2.719 1 98.12 176 PRO A CA 1
ATOM 1341 C C . PRO A 1 176 ? -11.898 -8.156 1.768 1 98.12 176 PRO A C 1
ATOM 1343 O O . PRO A 1 176 ? -12.906 -7.48 1.975 1 98.12 176 PRO A O 1
ATOM 1346 N N . VAL A 1 177 ? -11.141 -8.023 0.714 1 97.81 177 VAL A N 1
ATOM 1347 C CA . VAL A 1 177 ? -11.438 -6.988 -0.272 1 97.81 177 VAL A CA 1
ATOM 1348 C C . VAL A 1 177 ? -12.609 -7.426 -1.144 1 97.81 177 VAL A C 1
ATOM 1350 O O . VAL A 1 177 ? -13.352 -6.59 -1.664 1 97.81 177 VAL A O 1
ATOM 1353 N N . GLY A 1 178 ? -12.797 -8.688 -1.461 1 97.88 178 GLY A N 1
ATOM 1354 C CA . GLY A 1 178 ? -13.898 -9.164 -2.277 1 97.88 178 GLY A CA 1
ATOM 1355 C C . GLY A 1 178 ? -13.469 -10.133 -3.363 1 97.88 178 GLY A C 1
ATOM 1356 O O . GLY A 1 178 ? -13.344 -11.336 -3.117 1 97.88 178 GLY A O 1
ATOM 1357 N N . LEU A 1 179 ? -13.211 -9.609 -4.574 1 98.69 179 LEU A N 1
ATOM 1358 C CA . LEU A 1 179 ? -12.758 -10.406 -5.715 1 98.69 179 LEU A CA 1
ATOM 1359 C C . LEU A 1 179 ? -11.344 -10.008 -6.125 1 98.69 179 LEU A C 1
ATOM 1361 O O . LEU A 1 179 ? -11.086 -8.844 -6.426 1 98.69 179 LEU A O 1
ATOM 1365 N N . VAL A 1 180 ? -10.453 -11.055 -6.133 1 98.81 180 VAL A N 1
ATOM 1366 C CA . VAL A 1 180 ? -9.055 -10.852 -6.496 1 98.81 180 VAL A CA 1
ATOM 1367 C C . VAL A 1 180 ? -8.789 -11.414 -7.891 1 98.81 180 VAL A C 1
ATOM 1369 O O . VAL A 1 180 ? -8.938 -12.617 -8.117 1 98.81 180 VAL A O 1
ATOM 1372 N N . GLY A 1 181 ? -8.484 -10.5 -8.844 1 98.5 181 GLY A N 1
ATOM 1373 C CA . GLY A 1 181 ? -7.969 -10.945 -10.125 1 98.5 181 GLY A CA 1
ATOM 1374 C C . GLY A 1 181 ? -6.492 -11.281 -10.094 1 98.5 181 GLY A C 1
ATOM 1375 O O . GLY A 1 181 ? -5.691 -10.531 -9.523 1 98.5 181 GLY A O 1
ATOM 1376 N N . ILE A 1 182 ? -6.145 -12.414 -10.719 1 98.44 182 ILE A N 1
ATOM 1377 C CA . ILE A 1 182 ? -4.758 -12.867 -10.711 1 98.44 182 ILE A CA 1
ATOM 1378 C C . ILE A 1 182 ? -4.297 -13.125 -12.148 1 98.44 182 ILE A C 1
ATOM 1380 O O . ILE A 1 182 ? -4.77 -14.062 -12.797 1 98.44 182 ILE A O 1
ATOM 1384 N N . ILE A 1 183 ? -3.412 -12.266 -12.602 1 96.94 183 ILE A N 1
ATOM 1385 C CA . ILE A 1 183 ? -2.781 -12.445 -13.906 1 96.94 183 ILE A CA 1
ATOM 1386 C C . ILE A 1 183 ? -1.335 -12.898 -13.711 1 96.94 183 ILE A C 1
ATOM 1388 O O . ILE A 1 183 ? -0.516 -12.172 -13.156 1 96.94 183 ILE A O 1
ATOM 1392 N N . THR A 1 184 ? -1.034 -14.125 -14.141 1 96.5 184 THR A N 1
ATOM 1393 C CA . THR A 1 184 ? 0.281 -14.695 -13.867 1 96.5 184 THR A CA 1
ATOM 1394 C C . THR A 1 184 ? 1.132 -14.727 -15.133 1 96.5 184 THR A C 1
ATOM 1396 O O . THR A 1 184 ? 0.599 -14.758 -16.25 1 96.5 184 THR A O 1
ATOM 1399 N N . ALA A 1 185 ? 2.412 -14.719 -14.961 1 91.25 185 ALA A N 1
ATOM 1400 C CA . ALA A 1 185 ? 3.377 -14.844 -16.047 1 91.25 185 ALA A CA 1
ATOM 1401 C C . ALA A 1 185 ? 3.562 -16.297 -16.453 1 91.25 185 ALA A C 1
ATOM 1403 O O . ALA A 1 185 ? 3.15 -17.219 -15.727 1 91.25 185 ALA A O 1
ATOM 1404 N N . PHE A 1 186 ? 4.273 -16.516 -17.531 1 89.94 186 PHE A N 1
ATOM 1405 C CA . PHE A 1 186 ? 4.387 -17.844 -18.125 1 89.94 186 PHE A CA 1
ATOM 1406 C C . PHE A 1 186 ? 5.453 -18.656 -17.406 1 89.94 186 PHE A C 1
ATOM 1408 O O . PHE A 1 186 ? 5.395 -19.891 -17.406 1 89.94 186 PHE A O 1
ATOM 1415 N N . ASN A 1 187 ? 6.379 -17.953 -16.797 1 88.62 187 ASN A N 1
ATOM 1416 C CA . ASN A 1 187 ? 7.594 -18.656 -16.391 1 88.62 187 ASN A CA 1
ATOM 1417 C C . ASN A 1 187 ? 7.422 -19.328 -15.039 1 88.62 187 ASN A C 1
ATOM 1419 O O . ASN A 1 187 ? 8.188 -20.234 -14.695 1 88.62 187 ASN A O 1
ATOM 1423 N N . PHE A 1 188 ? 6.445 -18.891 -14.234 1 93 188 PHE A N 1
ATOM 1424 C CA . PHE A 1 188 ? 6.082 -19.547 -12.984 1 93 188 PHE A CA 1
ATOM 1425 C C . PHE A 1 188 ? 4.57 -19.609 -12.828 1 93 188 PHE A C 1
ATOM 1427 O O . PHE A 1 188 ? 4.023 -19.078 -11.852 1 93 188 PHE A O 1
ATOM 1434 N N . PRO A 1 189 ? 3.904 -20.281 -13.68 1 95.31 189 PRO A N 1
ATOM 1435 C CA . PRO A 1 189 ? 2.441 -20.219 -13.711 1 95.31 189 PRO A CA 1
ATOM 1436 C C . PRO A 1 189 ? 1.794 -20.812 -12.469 1 95.31 189 PRO A C 1
ATOM 1438 O O . PRO A 1 189 ? 0.792 -20.281 -11.977 1 95.31 189 PRO A O 1
ATOM 1441 N N . VAL A 1 190 ? 2.383 -21.844 -11.867 1 97.81 190 VAL A N 1
ATOM 1442 C CA . VAL A 1 190 ? 1.765 -22.531 -10.742 1 97.81 190 VAL A CA 1
ATOM 1443 C C . VAL A 1 190 ? 2.061 -21.781 -9.445 1 97.81 190 VAL A C 1
ATOM 1445 O O . VAL A 1 190 ? 1.146 -21.453 -8.688 1 97.81 190 VAL A O 1
ATOM 1448 N N . ALA A 1 191 ? 3.307 -21.422 -9.258 1 96.12 191 ALA A N 1
ATOM 1449 C CA . ALA A 1 191 ? 3.742 -20.812 -7.996 1 96.12 191 ALA A CA 1
ATOM 1450 C C . ALA A 1 191 ? 3.109 -19.438 -7.801 1 96.12 191 ALA A C 1
ATOM 1452 O O . ALA A 1 191 ? 2.611 -19.125 -6.719 1 96.12 191 ALA A O 1
ATOM 1453 N N . VAL A 1 192 ? 3.145 -18.656 -8.844 1 95.88 192 VAL A N 1
ATOM 1454 C CA . VAL A 1 192 ? 2.641 -17.281 -8.727 1 95.88 192 VAL A CA 1
ATOM 1455 C C . VAL A 1 192 ? 1.141 -17.312 -8.445 1 95.88 192 VAL A C 1
ATOM 1457 O O . VAL A 1 192 ? 0.644 -16.531 -7.629 1 95.88 192 VAL A O 1
ATOM 1460 N N . TYR A 1 193 ? 0.418 -18.203 -9.109 1 98.31 193 TYR A N 1
ATOM 1461 C CA . TYR A 1 193 ? -0.996 -18.344 -8.781 1 98.31 193 TYR A CA 1
ATOM 1462 C C . TYR A 1 193 ? -1.174 -18.797 -7.336 1 98.31 193 TYR A C 1
ATOM 1464 O O . TYR A 1 193 ? -2.045 -18.297 -6.625 1 98.31 193 TYR A O 1
ATOM 1472 N N . GLY A 1 194 ? -0.424 -19.75 -6.918 1 98.19 194 GLY A N 1
ATOM 1473 C CA . GLY A 1 194 ? -0.499 -20.25 -5.555 1 98.19 194 GLY A CA 1
ATOM 1474 C C . GLY A 1 194 ? -0.279 -19.188 -4.504 1 98.19 194 GLY A C 1
ATOM 1475 O O . GLY A 1 194 ? -1.031 -19.094 -3.533 1 98.19 194 GLY A O 1
ATOM 1476 N N . TRP A 1 195 ? 0.78 -18.375 -4.723 1 96.88 195 TRP A N 1
ATOM 1477 C CA . TRP A 1 195 ? 1.097 -17.281 -3.795 1 96.88 195 TRP A CA 1
ATOM 1478 C C . TRP A 1 195 ? -0.121 -16.406 -3.557 1 96.88 195 TRP A C 1
ATOM 1480 O O . TRP A 1 195 ? -0.401 -16.016 -2.42 1 96.88 195 TRP A O 1
ATOM 1490 N N . ASN A 1 196 ? -0.822 -16.141 -4.629 1 98 196 ASN A N 1
ATOM 1491 C CA . ASN A 1 196 ? -1.972 -15.242 -4.551 1 98 196 ASN A CA 1
ATOM 1492 C C . ASN A 1 196 ? -3.203 -15.953 -4.008 1 98 196 ASN A C 1
ATOM 1494 O O . ASN A 1 196 ? -3.824 -15.492 -3.047 1 98 196 ASN A O 1
ATOM 1498 N N . SER A 1 197 ? -3.512 -17.109 -4.555 1 98.62 197 SER A N 1
ATOM 1499 C CA . SER A 1 197 ? -4.789 -17.75 -4.277 1 98.62 197 SER A CA 1
ATOM 1500 C C . SER A 1 197 ? -4.852 -18.266 -2.84 1 98.62 197 SER A C 1
ATOM 1502 O O . SER A 1 197 ? -5.871 -18.109 -2.164 1 98.62 197 SER A O 1
ATOM 1504 N N . ALA A 1 198 ? -3.777 -18.875 -2.352 1 98.62 198 ALA A N 1
ATOM 1505 C CA . ALA A 1 198 ? -3.791 -19.438 -1.004 1 98.62 198 ALA A CA 1
ATOM 1506 C C . ALA A 1 198 ? -4.066 -18.359 0.04 1 98.62 198 ALA A C 1
ATOM 1508 O O . ALA A 1 198 ? -4.93 -18.531 0.905 1 98.62 198 ALA A O 1
ATOM 1509 N N . ILE A 1 199 ? -3.383 -17.266 -0.094 1 98.44 199 ILE A N 1
ATOM 1510 C CA . ILE A 1 199 ? -3.525 -16.188 0.89 1 98.44 199 ILE A CA 1
ATOM 1511 C C . ILE A 1 199 ? -4.859 -15.484 0.689 1 98.44 199 ILE A C 1
ATOM 1513 O O . ILE A 1 199 ? -5.559 -15.172 1.657 1 98.44 199 ILE A O 1
ATOM 1517 N N . ALA A 1 200 ? -5.223 -15.242 -0.573 1 98.75 200 ALA A N 1
ATOM 1518 C CA . ALA A 1 200 ? -6.508 -14.602 -0.848 1 98.75 200 ALA A CA 1
ATOM 1519 C C . ALA A 1 200 ? -7.66 -15.414 -0.268 1 98.75 200 ALA A C 1
ATOM 1521 O O . ALA A 1 200 ? -8.586 -14.859 0.334 1 98.75 200 ALA A O 1
ATOM 1522 N N . MET A 1 201 ? -7.609 -16.719 -0.394 1 98.81 201 MET A N 1
ATOM 1523 C CA . MET A 1 201 ? -8.695 -17.594 0.047 1 98.81 201 MET A CA 1
ATOM 1524 C C . MET A 1 201 ? -8.836 -17.562 1.564 1 98.81 201 MET A C 1
ATOM 1526 O O . MET A 1 201 ? -9.945 -17.391 2.082 1 98.81 201 MET A O 1
ATOM 1530 N N . ILE A 1 202 ? -7.75 -17.672 2.277 1 98.44 202 ILE A N 1
ATOM 1531 C CA . ILE A 1 202 ? -7.883 -17.734 3.729 1 98.44 202 ILE A CA 1
ATOM 1532 C C . ILE A 1 202 ? -8.312 -16.375 4.266 1 98.44 202 ILE A C 1
ATOM 1534 O O . ILE A 1 202 ? -8.922 -16.281 5.336 1 98.44 202 ILE A O 1
ATOM 1538 N N . CYS A 1 203 ? -7.996 -15.297 3.537 1 98.38 203 CYS A N 1
ATOM 1539 C CA . CYS A 1 203 ? -8.422 -13.961 3.932 1 98.38 203 CYS A CA 1
ATOM 1540 C C . CYS A 1 203 ? -9.906 -13.758 3.666 1 98.38 203 CYS A C 1
ATOM 1542 O O . CYS A 1 203 ? -10.508 -12.789 4.137 1 98.38 203 CYS A O 1
ATOM 1544 N N . GLY A 1 204 ? -10.523 -14.625 2.83 1 98.44 204 GLY A N 1
ATOM 1545 C CA . GLY A 1 204 ? -11.969 -14.586 2.629 1 98.44 204 GLY A CA 1
ATOM 1546 C C . GLY A 1 204 ? -12.367 -14.055 1.264 1 98.44 204 GLY A C 1
ATOM 1547 O O . GLY A 1 204 ? -13.508 -13.648 1.06 1 98.44 204 GLY A O 1
ATOM 1548 N N . ASN A 1 205 ? -11.391 -14.023 0.292 1 98.81 205 ASN A N 1
ATOM 1549 C CA . ASN A 1 205 ? -11.672 -13.508 -1.044 1 98.81 205 ASN A CA 1
ATOM 1550 C C . ASN A 1 205 ? -11.969 -14.633 -2.029 1 98.81 205 ASN A C 1
ATOM 1552 O O . ASN A 1 205 ? -11.516 -15.758 -1.846 1 98.81 205 ASN A O 1
ATOM 1556 N N . ALA A 1 206 ? -12.75 -14.305 -3.025 1 98.81 206 ALA A N 1
ATOM 1557 C CA . ALA A 1 206 ? -12.797 -15.133 -4.23 1 98.81 206 ALA A CA 1
ATOM 1558 C C . ALA A 1 206 ? -11.695 -14.734 -5.207 1 98.81 206 ALA A C 1
ATOM 1560 O O . ALA A 1 206 ? -11.164 -13.625 -5.141 1 98.81 206 ALA A O 1
ATOM 1561 N N . CYS A 1 207 ? -11.352 -15.688 -6.105 1 98.81 207 CYS A N 1
ATOM 1562 C CA . CYS A 1 207 ? -10.266 -15.469 -7.047 1 98.81 207 CYS A CA 1
ATOM 1563 C C . CYS A 1 207 ? -10.719 -15.703 -8.484 1 98.81 207 CYS A C 1
ATOM 1565 O O . CYS A 1 207 ? -11.516 -16.609 -8.742 1 98.81 207 CYS A O 1
ATOM 1567 N N . LEU A 1 208 ? -10.234 -14.906 -9.367 1 98.69 208 LEU A N 1
ATOM 1568 C CA . LEU A 1 208 ? -10.344 -15.102 -10.805 1 98.69 208 LEU A CA 1
ATOM 1569 C C . LEU A 1 208 ? -8.961 -15.125 -11.453 1 98.69 208 LEU A C 1
ATOM 1571 O O . LEU A 1 208 ? -8.234 -14.133 -11.398 1 98.69 208 LEU A O 1
ATOM 1575 N N . TRP A 1 209 ? -8.648 -16.266 -12.102 1 98.56 209 TRP A N 1
ATOM 1576 C CA . TRP A 1 209 ? -7.305 -16.484 -12.633 1 98.56 209 TRP A CA 1
ATOM 1577 C C . TRP A 1 209 ? -7.281 -16.344 -14.148 1 98.56 209 TRP A C 1
ATOM 1579 O O . TRP A 1 209 ? -8.109 -16.938 -14.844 1 98.56 209 TRP A O 1
ATOM 1589 N N . LYS A 1 210 ? -6.438 -15.523 -14.633 1 97.38 210 LYS A N 1
ATOM 1590 C CA . LYS A 1 210 ? -6.023 -15.484 -16.031 1 97.38 210 LYS A CA 1
ATOM 1591 C C . LYS A 1 210 ? -4.539 -15.812 -16.172 1 97.38 210 LYS A C 1
ATOM 1593 O O . LYS A 1 210 ? -3.688 -14.93 -16.031 1 97.38 210 LYS A O 1
ATOM 1598 N N . GLY A 1 211 ? -4.242 -17.016 -16.562 1 95.88 211 GLY A N 1
ATOM 1599 C CA . GLY A 1 211 ? -2.863 -17.422 -16.766 1 95.88 211 GLY A CA 1
ATOM 1600 C C . GLY A 1 211 ? -2.312 -16.984 -18.109 1 95.88 211 GLY A C 1
ATOM 1601 O O . GLY A 1 211 ? -3.051 -16.469 -18.953 1 95.88 211 GLY A O 1
ATOM 1602 N N . ALA A 1 212 ? -1.031 -17.156 -18.266 1 92.62 212 ALA A N 1
ATOM 1603 C CA . ALA A 1 212 ? -0.403 -16.844 -19.547 1 92.62 212 ALA A CA 1
ATOM 1604 C C . ALA A 1 212 ? -0.949 -17.75 -20.656 1 92.62 212 ALA A C 1
ATOM 1606 O O . ALA A 1 212 ? -1.199 -18.938 -20.438 1 92.62 212 ALA A O 1
ATOM 1607 N N . PRO A 1 213 ? -1.039 -17.219 -21.844 1 89.88 213 PRO A N 1
ATOM 1608 C CA . PRO A 1 213 ? -1.614 -18 -22.938 1 89.88 213 PRO A CA 1
ATOM 1609 C C . PRO A 1 213 ? -0.767 -19.219 -23.312 1 89.88 213 PRO A C 1
ATOM 1611 O O . PRO A 1 213 ? -1.295 -20.219 -23.812 1 89.88 213 PRO A O 1
ATOM 1614 N N . THR A 1 214 ? 0.484 -19.203 -23.016 1 90.44 214 THR A N 1
ATOM 1615 C CA . THR A 1 214 ? 1.379 -20.281 -23.422 1 90.44 214 THR A CA 1
ATOM 1616 C C . THR A 1 214 ? 1.391 -21.406 -22.391 1 90.44 214 THR A C 1
ATOM 1618 O O . THR A 1 214 ? 2.02 -22.438 -22.594 1 90.44 214 THR A O 1
ATOM 1621 N N . THR A 1 215 ? 0.704 -21.203 -21.266 1 95.88 215 THR A N 1
ATOM 1622 C CA . THR A 1 215 ? 0.653 -22.234 -20.234 1 95.88 215 THR A CA 1
ATOM 1623 C C . THR A 1 215 ? -0.786 -22.5 -19.797 1 95.88 215 THR A C 1
ATOM 1625 O O . THR A 1 215 ? -1.056 -22.672 -18.594 1 95.88 215 THR A O 1
ATOM 1628 N N . SER A 1 216 ? -1.662 -22.516 -20.734 1 96.94 216 SER A N 1
ATOM 1629 C CA . SER A 1 216 ? -3.088 -22.625 -20.453 1 96.94 216 SER A CA 1
ATOM 1630 C C . SER A 1 216 ? -3.445 -24.016 -19.953 1 96.94 216 SER A C 1
ATOM 1632 O O . SER A 1 216 ? -4.359 -24.172 -19.141 1 96.94 216 SER A O 1
ATOM 1634 N N . LEU A 1 217 ? -2.727 -25.078 -20.406 1 98.25 217 LEU A N 1
ATOM 1635 C CA . LEU A 1 217 ? -3.004 -26.422 -19.922 1 98.25 217 LEU A CA 1
ATOM 1636 C C . LEU A 1 217 ? -2.66 -26.531 -18.438 1 98.25 217 LEU A C 1
ATOM 1638 O O . LEU A 1 217 ? -3.373 -27.203 -17.688 1 98.25 217 LEU A O 1
ATOM 1642 N N . THR A 1 218 ? -1.589 -25.828 -18.047 1 98.44 218 THR A N 1
ATOM 1643 C CA . THR A 1 218 ? -1.225 -25.781 -16.625 1 98.44 218 THR A CA 1
ATOM 1644 C C . THR A 1 218 ? -2.322 -25.109 -15.812 1 98.44 218 THR A C 1
ATOM 1646 O O . THR A 1 218 ? -2.709 -25.594 -14.75 1 98.44 218 THR A O 1
ATOM 1649 N N . SER A 1 219 ? -2.871 -24.031 -16.328 1 98.44 219 SER A N 1
ATOM 1650 C CA . SER A 1 219 ? -3.955 -23.328 -15.648 1 98.44 219 SER A CA 1
ATOM 1651 C C . SER A 1 219 ? -5.176 -24.234 -15.484 1 98.44 219 SER A C 1
ATOM 1653 O O . SER A 1 219 ? -5.785 -24.281 -14.414 1 98.44 219 SER A O 1
ATOM 1655 N N . VAL A 1 220 ? -5.5 -24.969 -16.516 1 98.69 220 VAL A N 1
ATOM 1656 C CA . VAL A 1 220 ? -6.652 -25.859 -16.484 1 98.69 220 VAL A CA 1
ATOM 1657 C C . VAL A 1 220 ? -6.422 -26.969 -15.477 1 98.69 220 VAL A C 1
ATOM 1659 O O . VAL A 1 220 ? -7.293 -27.266 -14.656 1 98.69 220 VAL A O 1
ATOM 1662 N N . ALA A 1 221 ? -5.246 -27.562 -15.547 1 98.81 221 ALA A N 1
ATOM 1663 C CA . ALA A 1 221 ? -4.934 -28.688 -14.664 1 98.81 221 ALA A CA 1
ATOM 1664 C C . ALA A 1 221 ? -4.992 -28.281 -13.203 1 98.81 221 ALA A C 1
ATOM 1666 O O . ALA A 1 221 ? -5.586 -28.969 -12.375 1 98.81 221 ALA A O 1
ATOM 1667 N N . VAL A 1 222 ? -4.398 -27.125 -12.883 1 98.88 222 VAL A N 1
ATOM 1668 C CA . VAL A 1 222 ? -4.398 -26.625 -11.516 1 98.88 222 VAL A CA 1
ATOM 1669 C C . VAL A 1 222 ? -5.832 -26.344 -11.07 1 98.88 222 VAL A C 1
ATOM 1671 O O . VAL A 1 222 ? -6.227 -26.703 -9.953 1 98.88 222 VAL A O 1
ATOM 1674 N N . THR A 1 223 ? -6.598 -25.703 -11.914 1 98.81 223 THR A N 1
ATOM 1675 C CA . THR A 1 223 ? -7.977 -25.359 -11.578 1 98.81 223 THR A CA 1
ATOM 1676 C C . THR A 1 223 ? -8.805 -26.609 -11.344 1 98.81 223 THR A C 1
ATOM 1678 O O . THR A 1 223 ? -9.672 -26.641 -10.469 1 98.81 223 THR A O 1
ATOM 1681 N N . LYS A 1 224 ? -8.562 -27.719 -12.109 1 98.81 224 LYS A N 1
ATOM 1682 C CA . LYS A 1 224 ? -9.273 -28.984 -11.906 1 98.81 224 LYS A CA 1
ATOM 1683 C C . LYS A 1 224 ? -8.977 -29.562 -10.523 1 98.81 224 LYS A C 1
ATOM 1685 O O . LYS A 1 224 ? -9.875 -30.078 -9.859 1 98.81 224 LYS A O 1
ATOM 1690 N N . ILE A 1 225 ? -7.742 -29.484 -10.148 1 98.62 225 ILE A N 1
ATOM 1691 C CA . ILE A 1 225 ? -7.352 -29.984 -8.828 1 98.62 225 ILE A CA 1
ATOM 1692 C C . ILE A 1 225 ? -8.094 -29.203 -7.746 1 98.62 225 ILE A C 1
ATOM 1694 O O . ILE A 1 225 ? -8.664 -29.797 -6.828 1 98.62 225 ILE A O 1
ATOM 1698 N N . ILE A 1 226 ? -8.125 -27.891 -7.867 1 98.81 226 ILE A N 1
ATOM 1699 C CA . ILE A 1 226 ? -8.766 -27.016 -6.883 1 98.81 226 ILE A CA 1
ATOM 1700 C C . ILE A 1 226 ? -10.273 -27.234 -6.902 1 98.81 226 ILE A C 1
ATOM 1702 O O . ILE A 1 226 ? -10.906 -27.328 -5.848 1 98.81 226 ILE A O 1
ATOM 1706 N N . ALA A 1 227 ? -10.844 -27.328 -8.086 1 98.69 227 ALA A N 1
ATOM 1707 C CA . ALA A 1 227 ? -12.281 -27.5 -8.258 1 98.69 227 ALA A CA 1
ATOM 1708 C C . ALA A 1 227 ? -12.773 -28.75 -7.523 1 98.69 227 ALA A C 1
ATOM 1710 O O . ALA A 1 227 ? -13.82 -28.719 -6.875 1 98.69 227 ALA A O 1
ATOM 1711 N N . LYS A 1 228 ? -12.062 -29.797 -7.621 1 98.56 228 LYS A N 1
ATOM 1712 C CA . LYS A 1 228 ? -12.453 -31.047 -6.957 1 98.56 228 LYS A CA 1
ATOM 1713 C C . LYS A 1 228 ? -12.492 -30.875 -5.441 1 98.56 228 LYS A C 1
ATOM 1715 O O . LYS A 1 228 ? -13.406 -31.375 -4.781 1 98.56 228 LYS A O 1
ATOM 1720 N N . VAL A 1 229 ? -11.523 -30.141 -4.875 1 98.69 229 VAL A N 1
ATOM 1721 C CA . VAL A 1 229 ? -11.477 -29.891 -3.436 1 98.69 229 VAL A CA 1
ATOM 1722 C C . VAL A 1 229 ? -12.68 -29.047 -3.018 1 98.69 229 VAL A C 1
ATOM 1724 O O . VAL A 1 229 ? -13.312 -29.328 -1.998 1 98.69 229 VAL A O 1
ATOM 1727 N N . LEU A 1 230 ? -12.977 -28.016 -3.818 1 98.81 230 LEU A N 1
ATOM 1728 C CA . LEU A 1 230 ? -14.117 -27.156 -3.504 1 98.81 230 LEU A CA 1
ATOM 1729 C C . LEU A 1 230 ? -15.422 -27.953 -3.57 1 98.81 230 LEU A C 1
ATOM 1731 O O . LEU A 1 230 ? -16.281 -27.797 -2.699 1 98.81 230 LEU A O 1
ATOM 1735 N N . GLU A 1 231 ? -15.523 -28.812 -4.535 1 98.38 231 GLU A N 1
ATOM 1736 C CA . GLU A 1 231 ? -16.703 -29.672 -4.688 1 98.38 231 GLU A CA 1
ATOM 1737 C C . GLU A 1 231 ? -16.859 -30.609 -3.502 1 98.38 231 GLU A C 1
ATOM 1739 O O . GLU A 1 231 ? -17.969 -30.781 -2.977 1 98.38 231 GLU A O 1
ATOM 1744 N N . ASP A 1 232 ? -15.812 -31.188 -3.09 1 98.31 232 ASP A N 1
ATOM 1745 C CA . ASP A 1 232 ? -15.836 -32.125 -1.975 1 98.31 232 ASP A CA 1
ATOM 1746 C C . ASP A 1 232 ? -16.25 -31.438 -0.68 1 98.31 232 ASP A C 1
ATOM 1748 O O . ASP A 1 232 ? -16.797 -32.062 0.224 1 98.31 232 ASP A O 1
ATOM 1752 N N . ASN A 1 233 ? -16.016 -30.156 -0.555 1 98.19 233 ASN A N 1
ATOM 1753 C CA . ASN A 1 233 ? -16.375 -29.391 0.634 1 98.19 233 ASN A CA 1
ATOM 1754 C C . ASN A 1 233 ? -17.719 -28.703 0.469 1 98.19 233 ASN A C 1
ATOM 1756 O O . ASN A 1 233 ? -18.156 -27.953 1.35 1 98.19 233 ASN A O 1
ATOM 1760 N N . LYS A 1 234 ? -18.375 -28.875 -0.667 1 98 234 LYS A N 1
ATOM 1761 C CA . LYS A 1 234 ? -19.703 -28.359 -0.969 1 98 234 LYS A CA 1
ATOM 1762 C C . LYS A 1 234 ? -19.734 -26.828 -0.909 1 98 234 LYS A C 1
ATOM 1764 O O . LYS A 1 234 ? -20.641 -26.25 -0.313 1 98 234 LYS A O 1
ATOM 1769 N N . VAL A 1 235 ? -18.703 -26.219 -1.357 1 98.44 235 VAL A N 1
ATOM 1770 C CA . VAL A 1 235 ? -18.688 -24.766 -1.521 1 98.44 235 VAL A CA 1
ATOM 1771 C C . VAL A 1 235 ? -18.656 -24.422 -3.006 1 98.44 235 VAL A C 1
ATOM 1773 O O . VAL A 1 235 ? -18.281 -25.25 -3.84 1 98.44 235 VAL A O 1
ATOM 1776 N N . PRO A 1 236 ? -19.156 -23.203 -3.402 1 98.62 236 PRO A N 1
ATOM 1777 C CA . PRO A 1 236 ? -19.219 -22.828 -4.82 1 98.62 236 PRO A CA 1
ATOM 1778 C C . PRO A 1 236 ? -17.859 -22.906 -5.512 1 98.62 236 PRO A C 1
ATOM 1780 O O . PRO A 1 236 ? -16.859 -22.422 -4.98 1 98.62 236 PRO A O 1
ATOM 1783 N N . GLY A 1 237 ? -17.844 -23.5 -6.699 1 98.69 237 GLY A N 1
ATOM 1784 C CA . GLY A 1 237 ? -16.609 -23.609 -7.469 1 98.69 237 GLY A CA 1
ATOM 1785 C C . GLY A 1 237 ? -16.062 -22.25 -7.883 1 98.69 237 GLY A C 1
ATOM 1786 O O . GLY A 1 237 ? -14.844 -22.078 -8.008 1 98.69 237 GLY A O 1
ATOM 1787 N N . ALA A 1 238 ? -16.906 -21.234 -8 1 98.81 238 ALA A N 1
ATOM 1788 C CA . ALA A 1 238 ? -16.531 -19.906 -8.492 1 98.81 238 ALA A CA 1
ATOM 1789 C C . ALA A 1 238 ? -15.695 -19.156 -7.457 1 98.81 238 ALA A C 1
ATOM 1791 O O . ALA A 1 238 ? -15.234 -18.047 -7.711 1 98.81 238 ALA A O 1
ATOM 1792 N N . ILE A 1 239 ? -15.469 -19.766 -6.266 1 98.88 239 ILE A N 1
ATOM 1793 C CA . ILE A 1 239 ? -14.516 -19.203 -5.309 1 98.88 239 ILE A CA 1
ATOM 1794 C C . ILE A 1 239 ? -13.133 -19.125 -5.945 1 98.88 239 ILE A C 1
ATOM 1796 O O . ILE A 1 239 ? -12.359 -18.203 -5.664 1 98.88 239 ILE A O 1
ATOM 1800 N N . CYS A 1 240 ? -12.797 -20.078 -6.773 1 98.88 240 CYS A N 1
ATOM 1801 C CA . CYS A 1 240 ? -11.594 -20.094 -7.602 1 98.88 240 CYS A CA 1
ATOM 1802 C C . CYS A 1 240 ? -11.945 -20.312 -9.07 1 98.88 240 CYS A C 1
ATOM 1804 O O . CYS A 1 240 ? -12.07 -21.453 -9.516 1 98.88 240 CYS A O 1
ATOM 1806 N N . SER A 1 241 ? -11.992 -19.219 -9.789 1 98.81 241 SER A N 1
ATOM 1807 C CA . SER A 1 241 ? -12.438 -19.266 -11.18 1 98.81 241 SER A CA 1
ATOM 1808 C C . SER A 1 241 ? -11.266 -19.109 -12.141 1 98.81 241 SER A C 1
ATOM 1810 O O . SER A 1 241 ? -10.203 -18.625 -11.758 1 98.81 241 SER A O 1
ATOM 1812 N N . LEU A 1 242 ? -11.508 -19.562 -13.367 1 98.75 242 LEU A N 1
ATOM 1813 C CA . LEU A 1 242 ? -10.508 -19.516 -14.422 1 98.75 242 LEU A CA 1
ATOM 1814 C C . LEU A 1 242 ? -11.094 -18.922 -15.703 1 98.75 242 LEU A C 1
ATOM 1816 O O . LEU A 1 242 ? -12.211 -19.281 -16.094 1 98.75 242 LEU A O 1
ATOM 1820 N N . VAL A 1 243 ? -10.422 -18.016 -16.297 1 97.69 243 VAL A N 1
ATOM 1821 C CA . VAL A 1 243 ? -10.703 -17.562 -17.656 1 97.69 243 VAL A CA 1
ATOM 1822 C C . VAL A 1 243 ? -9.414 -17.531 -18.469 1 97.69 243 VAL A C 1
ATOM 1824 O O . VAL A 1 243 ? -8.602 -16.609 -18.328 1 97.69 243 VAL A O 1
ATOM 1827 N N . CYS A 1 244 ? -9.273 -18.547 -19.312 1 95.06 244 CYS A N 1
ATOM 1828 C CA . CYS A 1 244 ? -8.148 -18.531 -20.234 1 95.06 244 CYS A CA 1
ATOM 1829 C C . CYS A 1 244 ? -8.414 -17.594 -21.422 1 95.06 244 CYS A C 1
ATOM 1831 O O . CYS A 1 244 ? -9.555 -17.469 -21.859 1 95.06 244 CYS A O 1
ATOM 1833 N N . GLY A 1 245 ? -7.543 -16.984 -22.016 1 76.94 245 GLY A N 1
ATOM 1834 C CA . GLY A 1 245 ? -7.781 -16.203 -23.219 1 76.94 245 GLY A CA 1
ATOM 1835 C C . GLY A 1 245 ? -6.805 -15.055 -23.406 1 76.94 245 GLY A C 1
ATOM 1836 O O . GLY A 1 245 ? -6.074 -14.711 -22.469 1 76.94 245 GLY A O 1
ATOM 1837 N N . GLY A 1 246 ? -6.195 -14.344 -24.344 1 58.38 246 GLY A N 1
ATOM 1838 C CA . GLY A 1 246 ? -5.398 -13.133 -24.484 1 58.38 246 GLY A CA 1
ATOM 1839 C C . GLY A 1 246 ? -4.855 -12.938 -25.891 1 58.38 246 GLY A C 1
ATOM 1840 O O . GLY A 1 246 ? -3.902 -12.188 -26.094 1 58.38 246 GLY A O 1
ATOM 1841 N N . ALA A 1 247 ? -4.895 -13.578 -27 1 44.75 247 ALA A N 1
ATOM 1842 C CA . ALA A 1 247 ? -4.027 -12.766 -27.844 1 44.75 247 ALA A CA 1
ATOM 1843 C C . ALA A 1 247 ? -4.41 -11.289 -27.766 1 44.75 247 ALA A C 1
ATOM 1845 O O . ALA A 1 247 ? -3.645 -10.422 -28.203 1 44.75 247 ALA A O 1
ATOM 1846 N N . ASP A 1 248 ? -5.637 -10.891 -27.859 1 35.53 248 ASP A N 1
ATOM 1847 C CA . ASP A 1 248 ? -5.613 -9.445 -28.062 1 35.53 248 ASP A CA 1
ATOM 1848 C C . ASP A 1 248 ? -4.832 -8.742 -26.953 1 35.53 248 ASP A C 1
ATOM 1850 O O . ASP A 1 248 ? -4.957 -7.535 -26.766 1 35.53 248 ASP A O 1
ATOM 1854 N N . ILE A 1 249 ? -4.555 -9.305 -25.922 1 32.94 249 ILE A N 1
ATOM 1855 C CA . ILE A 1 249 ? -3.715 -8.609 -24.938 1 32.94 249 ILE A CA 1
ATOM 1856 C C . ILE A 1 249 ? -2.334 -8.359 -25.547 1 32.94 249 ILE A C 1
ATOM 1858 O O . ILE A 1 249 ? -1.798 -9.203 -26.266 1 32.94 249 ILE A O 1
ATOM 1862 N N . GLY A 1 250 ? -1.829 -7.164 -25.688 1 30.62 250 GLY A N 1
ATOM 1863 C CA . GLY A 1 250 ? -0.56 -6.746 -26.266 1 30.62 250 GLY A CA 1
ATOM 1864 C C . GLY A 1 250 ? 0.57 -7.723 -25.984 1 30.62 250 GLY A C 1
ATOM 1865 O O . GLY A 1 250 ? 1.249 -7.617 -24.969 1 30.62 250 GLY A O 1
ATOM 1866 N N . CYS A 1 251 ? 0.372 -8.891 -26.266 1 29.22 251 CYS A N 1
ATOM 1867 C CA . CYS A 1 251 ? 1.449 -9.867 -26.141 1 29.22 251 CYS A CA 1
ATOM 1868 C C . CYS A 1 251 ? 2.707 -9.391 -26.859 1 29.22 251 CYS A C 1
ATOM 1870 O O . CYS A 1 251 ? 2.674 -9.125 -28.062 1 29.22 251 CYS A O 1
ATOM 1872 N N . ILE A 1 252 ? 3.533 -8.656 -26.266 1 26.38 252 ILE A N 1
ATOM 1873 C CA . ILE A 1 252 ? 4.848 -8.562 -26.891 1 26.38 252 ILE A CA 1
ATOM 1874 C C . ILE A 1 252 ? 5.324 -9.953 -27.312 1 26.38 252 ILE A C 1
ATOM 1876 O O . ILE A 1 252 ? 5.301 -10.891 -26.5 1 26.38 252 ILE A O 1
ATOM 1880 N N . PRO A 1 253 ? 5.219 -10.312 -28.516 1 25.48 253 PRO A N 1
ATOM 1881 C CA . PRO A 1 253 ? 5.836 -11.547 -29 1 25.48 253 PRO A CA 1
ATOM 1882 C C . PRO A 1 253 ? 7.125 -11.891 -28.25 1 25.48 253 PRO A C 1
ATOM 1884 O O . PRO A 1 253 ? 8.023 -11.055 -28.156 1 25.48 253 PRO A O 1
ATOM 1887 N N . VAL A 1 254 ? 6.996 -12.508 -27.125 1 25.11 254 VAL A N 1
ATOM 1888 C CA . VAL A 1 254 ? 8.258 -13.055 -26.641 1 25.11 254 VAL A CA 1
ATOM 1889 C C . VAL A 1 254 ? 8.93 -13.859 -27.75 1 25.11 254 VAL A C 1
ATOM 1891 O O . VAL A 1 254 ? 8.289 -14.703 -28.391 1 25.11 254 VAL A O 1
ATOM 1894 N N . LEU A 1 255 ? 9.914 -13.328 -28.516 1 24.53 255 LEU A N 1
ATOM 1895 C CA . LEU A 1 255 ? 10.805 -14.102 -29.375 1 24.53 255 LEU A CA 1
ATOM 1896 C C . LEU A 1 255 ? 11.094 -15.469 -28.75 1 24.53 255 LEU A C 1
ATOM 1898 O O . LEU A 1 255 ? 11.477 -15.562 -27.594 1 24.53 255 LEU A O 1
ATOM 1902 N N . GLY A 1 256 ? 10.359 -16.578 -29.125 1 22.83 256 GLY A N 1
ATOM 1903 C CA . GLY A 1 256 ? 10.594 -17.984 -28.828 1 22.83 256 GLY A CA 1
ATOM 1904 C C . GLY A 1 256 ? 12.055 -18.297 -28.562 1 22.83 256 GLY A C 1
ATOM 1905 O O . GLY A 1 256 ? 12.898 -17.406 -28.578 1 22.83 256 GLY A O 1
ATOM 1906 N N . SER A 1 257 ? 12.398 -19.641 -29.062 1 23.06 257 SER A N 1
ATOM 1907 C CA . SER A 1 257 ? 13.461 -20.609 -28.812 1 23.06 257 SER A CA 1
ATOM 1908 C C . SER A 1 257 ? 14.797 -20.109 -29.359 1 23.06 257 SER A C 1
ATOM 1910 O O . SER A 1 257 ? 15.164 -20.406 -30.5 1 23.06 257 SER A O 1
ATOM 1912 N N . TYR A 1 258 ? 15.211 -18.969 -29.406 1 21.7 258 TYR A N 1
ATOM 1913 C CA . TYR A 1 258 ? 16.562 -18.953 -29.953 1 21.7 258 TYR A CA 1
ATOM 1914 C C . TYR A 1 258 ? 17.469 -19.922 -29.188 1 21.7 258 TYR A C 1
ATOM 1916 O O . TYR A 1 258 ? 17.469 -19.938 -27.953 1 21.7 258 TYR A O 1
ATOM 1924 N N . THR A 1 259 ? 17.844 -21.172 -29.766 1 22.64 259 THR A N 1
ATOM 1925 C CA . THR A 1 259 ? 19 -22.031 -29.453 1 22.64 259 THR A CA 1
ATOM 1926 C C . THR A 1 259 ? 20.141 -21.203 -28.891 1 22.64 259 THR A C 1
ATOM 1928 O O . THR A 1 259 ? 20.141 -19.984 -28.984 1 22.64 259 THR A O 1
ATOM 1931 N N . ASN A 1 260 ? 21.469 -21.938 -28.812 1 23.06 260 ASN A N 1
ATOM 1932 C CA . ASN A 1 260 ? 22.812 -21.828 -28.281 1 23.06 260 ASN A CA 1
ATOM 1933 C C . ASN A 1 260 ? 23.5 -20.547 -28.766 1 23.06 260 ASN A C 1
ATOM 1935 O O . ASN A 1 260 ? 24.719 -20.391 -28.594 1 23.06 260 ASN A O 1
ATOM 1939 N N . GLN A 1 261 ? 23.125 -20.062 -30 1 20.44 261 GLN A N 1
ATOM 1940 C CA . GLN A 1 261 ? 24.188 -19.219 -30.547 1 20.44 261 GLN A CA 1
ATOM 1941 C C . GLN A 1 261 ? 24.266 -17.891 -29.797 1 20.44 261 GLN A C 1
ATOM 1943 O O . GLN A 1 261 ? 23.25 -17.25 -29.547 1 20.44 261 GLN A O 1
ATOM 1948 N N . ILE A 1 262 ? 25.328 -17.828 -29.094 1 23.83 262 ILE A N 1
ATOM 1949 C CA . ILE A 1 262 ? 25.938 -16.641 -28.516 1 23.83 262 ILE A CA 1
ATOM 1950 C C . ILE A 1 262 ? 25.906 -15.492 -29.516 1 23.83 262 ILE A C 1
ATOM 1952 O O . ILE A 1 262 ? 26.484 -15.586 -30.609 1 23.83 262 ILE A O 1
ATOM 1956 N N . VAL A 1 263 ? 24.812 -15.016 -29.969 1 23.83 263 VAL A N 1
ATOM 1957 C CA . VAL A 1 263 ? 25.031 -13.93 -30.906 1 23.83 263 VAL A CA 1
ATOM 1958 C C . VAL A 1 263 ? 25.844 -12.812 -30.25 1 23.83 263 VAL A C 1
ATOM 1960 O O . VAL A 1 263 ? 25.453 -12.305 -29.188 1 23.83 263 VAL A O 1
ATOM 1963 N N . LEU A 1 264 ? 27.109 -12.898 -30.422 1 22.11 264 LEU A N 1
ATOM 1964 C CA . LEU A 1 264 ? 28.094 -11.852 -30.172 1 22.11 264 LEU A CA 1
ATOM 1965 C C . LEU A 1 264 ? 27.688 -10.547 -30.844 1 22.11 264 LEU A C 1
ATOM 1967 O O . LEU A 1 264 ? 27.531 -10.5 -32.062 1 22.11 264 LEU A O 1
ATOM 1971 N N . PHE A 1 265 ? 26.734 -9.859 -30.344 1 24.11 265 PHE A N 1
ATOM 1972 C CA . PHE A 1 265 ? 26.531 -8.562 -30.984 1 24.11 265 PHE A CA 1
ATOM 1973 C C . PHE A 1 265 ? 27.781 -7.695 -30.875 1 24.11 265 PHE A C 1
ATOM 1975 O O . PHE A 1 265 ? 28.328 -7.531 -29.781 1 24.11 265 PHE A O 1
ATOM 1982 N N . ASP A 1 266 ? 28.625 -7.82 -31.812 1 22.55 266 ASP A N 1
ATOM 1983 C CA . ASP A 1 266 ? 29.641 -6.785 -32.031 1 22.55 266 ASP A CA 1
ATOM 1984 C C . ASP A 1 266 ? 29 -5.398 -32.094 1 22.55 266 ASP A C 1
ATOM 1986 O O . ASP A 1 266 ? 28.266 -5.086 -33.031 1 22.55 266 ASP A O 1
ATOM 1990 N N . TYR A 1 267 ? 28.609 -4.852 -31.094 1 25.17 267 TYR A N 1
ATOM 1991 C CA . TYR A 1 267 ? 28.031 -3.523 -30.938 1 25.17 267 TYR A CA 1
ATOM 1992 C C . TYR A 1 267 ? 28.953 -2.457 -31.531 1 25.17 267 TYR A C 1
ATOM 1994 O O . TYR A 1 267 ? 28.828 -1.272 -31.219 1 25.17 267 TYR A O 1
ATOM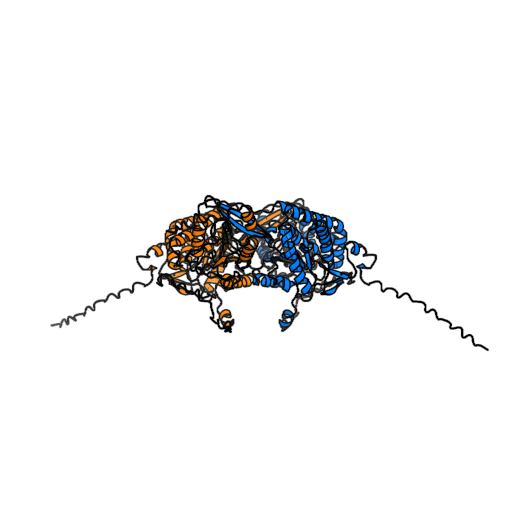 2002 N N . TYR A 1 268 ? 29.969 -2.779 -32.344 1 23.12 268 TYR A N 1
ATOM 2003 C CA . TYR A 1 268 ? 30.562 -1.531 -32.812 1 23.12 268 TYR A CA 1
ATOM 2004 C C . TYR A 1 268 ? 29.5 -0.633 -33.438 1 23.12 268 TYR A C 1
ATOM 2006 O O . TYR A 1 268 ? 29.312 0.506 -33 1 23.12 268 TYR A O 1
ATOM 2014 N N . ASN A 1 269 ? 29.594 -0.384 -34.938 1 22.41 269 ASN A N 1
ATOM 2015 C CA . ASN A 1 269 ? 29.062 0.555 -35.906 1 22.41 269 ASN A CA 1
ATOM 2016 C C . ASN A 1 269 ? 27.578 0.314 -36.156 1 22.41 269 ASN A C 1
ATOM 2018 O O . ASN A 1 269 ? 27.047 0.673 -37.219 1 22.41 269 ASN A O 1
ATOM 2022 N N . MET A 1 270 ? 26.938 -0.639 -35.656 1 23 270 MET A N 1
ATOM 2023 C CA . MET A 1 270 ? 25.625 -0.735 -36.312 1 23 270 MET A CA 1
ATOM 2024 C C . MET A 1 270 ? 24.812 0.529 -36.062 1 23 270 MET A C 1
ATOM 2026 O O . MET A 1 270 ? 24.641 0.946 -34.906 1 23 270 MET A O 1
ATOM 2030 N N . GLU A 1 271 ? 24.859 1.433 -37.094 1 23.58 271 GLU A N 1
ATOM 2031 C CA . GLU A 1 271 ? 23.922 2.531 -37.25 1 23.58 271 GLU A CA 1
ATOM 2032 C C . GLU A 1 271 ? 22.5 2.09 -36.906 1 23.58 271 GLU A C 1
ATOM 2034 O O . GLU A 1 271 ? 21.938 1.202 -37.562 1 23.58 271 GLU A O 1
ATOM 2039 N N . ILE A 1 272 ? 22.328 1.773 -35.812 1 24.94 272 ILE A N 1
ATOM 2040 C CA . ILE A 1 272 ? 20.906 1.538 -35.531 1 24.94 272 ILE A CA 1
ATOM 2041 C C . ILE A 1 272 ? 20.062 2.584 -36.25 1 24.94 272 ILE A C 1
ATOM 2043 O O . ILE A 1 272 ? 20.219 3.785 -36.031 1 24.94 272 ILE A O 1
ATOM 2047 N N . PRO A 1 273 ? 19.844 2.283 -37.5 1 23.59 273 PRO A N 1
ATOM 2048 C CA . PRO A 1 273 ? 19.047 3.354 -38.094 1 23.59 273 PRO A CA 1
ATOM 2049 C C . PRO A 1 273 ? 17.984 3.891 -37.156 1 23.59 273 PRO A C 1
ATOM 2051 O O . PRO A 1 273 ? 17.5 3.164 -36.281 1 23.59 273 PRO A O 1
ATOM 2054 N N . SER A 1 274 ? 18.031 5.141 -36.844 1 22.78 274 SER A N 1
ATOM 2055 C CA . SER A 1 274 ? 17.109 6.039 -36.125 1 22.78 274 SER A CA 1
ATOM 2056 C C . SER A 1 274 ? 15.672 5.828 -36.594 1 22.78 274 SER A C 1
ATOM 2058 O O . SER A 1 274 ? 14.828 6.715 -36.469 1 22.78 274 SER A O 1
ATOM 2060 N N . ARG A 1 275 ? 15.539 4.895 -37.625 1 21.56 275 ARG A N 1
ATOM 2061 C CA . ARG A 1 275 ? 14.188 5.043 -38.156 1 21.56 275 ARG A CA 1
ATOM 2062 C C . ARG A 1 275 ? 13.141 4.887 -37.062 1 21.56 275 ARG A C 1
ATOM 2064 O O . ARG A 1 275 ? 13.32 4.082 -36.125 1 21.56 275 ARG A O 1
ATOM 2071 N N . ASN A 1 276 ? 12.406 5.973 -36.906 1 22.77 276 ASN A N 1
ATOM 2072 C CA . ASN A 1 276 ? 11.164 6.387 -36.25 1 22.77 276 ASN A CA 1
ATOM 2073 C C . ASN A 1 276 ? 10.109 5.285 -36.312 1 22.77 276 ASN A C 1
ATOM 2075 O O . ASN A 1 276 ? 9.234 5.305 -37.188 1 22.77 276 ASN A O 1
ATOM 2079 N N . VAL A 1 277 ? 10.617 4.141 -36.531 1 21.06 277 VAL A N 1
ATOM 2080 C CA . VAL A 1 277 ? 9.539 3.189 -36.781 1 21.06 277 VAL A CA 1
ATOM 2081 C C . VAL A 1 277 ? 8.57 3.176 -35.625 1 21.06 277 VAL A C 1
ATOM 2083 O O . VAL A 1 277 ? 7.727 2.283 -35.5 1 21.06 277 VAL A O 1
ATOM 2086 N N . TYR A 1 278 ? 8.953 3.771 -34.531 1 24.17 278 TYR A N 1
ATOM 2087 C CA . TYR A 1 278 ? 7.82 3.994 -33.625 1 24.17 278 TYR A CA 1
ATOM 2088 C C . TYR A 1 278 ? 6.648 4.609 -34.406 1 24.17 278 TYR A C 1
ATOM 2090 O O . TYR A 1 278 ? 6.359 5.801 -34.25 1 24.17 278 TYR A O 1
ATOM 2098 N N . SER A 1 279 ? 6.84 4.688 -35.719 1 21.75 279 SER A N 1
ATOM 2099 C CA . SER A 1 279 ? 5.734 5.43 -36.312 1 21.75 279 SER A CA 1
ATOM 2100 C C . SER A 1 279 ? 4.398 5.012 -35.719 1 21.75 279 SER A C 1
ATOM 2102 O O . SER A 1 279 ? 4.332 4.062 -34.938 1 21.75 279 SER A O 1
ATOM 2104 N N . ASP A 1 280 ? 3.312 5.059 -36.656 1 22.31 280 ASP A N 1
ATOM 2105 C CA . ASP A 1 280 ? 1.854 5.066 -36.688 1 22.31 280 ASP A CA 1
ATOM 2106 C C . ASP A 1 280 ? 1.285 3.707 -36.281 1 22.31 280 ASP A C 1
ATOM 2108 O O . ASP A 1 280 ? 0.591 3.064 -37.062 1 22.31 280 ASP A O 1
ATOM 2112 N N . VAL A 1 281 ? 2.047 2.834 -36 1 25.89 281 VAL A N 1
ATOM 2113 C CA . VAL A 1 281 ? 1.131 1.737 -35.719 1 25.89 281 VAL A CA 1
ATOM 2114 C C . VAL A 1 281 ? 0.026 2.227 -34.781 1 25.89 281 VAL A C 1
ATOM 2116 O O . VAL A 1 281 ? 0.302 2.707 -33.656 1 25.89 281 VAL A O 1
ATOM 2119 N N . SER A 1 282 ? -1.034 2.715 -35.344 1 24.55 282 SER A N 1
ATOM 2120 C CA . SER A 1 282 ? -2.236 3.424 -34.906 1 24.55 282 SER A CA 1
ATOM 2121 C C . SER A 1 282 ? -2.729 2.918 -33.562 1 24.55 282 SER A C 1
ATOM 2123 O O . SER A 1 282 ? -2.826 1.709 -33.344 1 24.55 282 SER A O 1
ATOM 2125 N N . LEU A 1 283 ? -2.432 3.58 -32.5 1 26.83 283 LEU A N 1
ATOM 2126 C CA . LEU A 1 283 ? -3.184 3.596 -31.266 1 26.83 283 LEU A CA 1
ATOM 2127 C C . LEU A 1 283 ? -4.602 3.078 -31.469 1 26.83 283 LEU A C 1
ATOM 2129 O O . LEU A 1 283 ? -5.359 2.918 -30.516 1 26.83 283 LEU A O 1
ATOM 2133 N N . GLU A 1 284 ? -5.031 3.121 -32.781 1 26.03 284 GLU A N 1
ATOM 2134 C CA . GLU A 1 284 ? -6.355 2.66 -33.188 1 26.03 284 GLU A CA 1
ATOM 2135 C C . GLU A 1 284 ? -6.465 1.141 -33.094 1 26.03 284 GLU A C 1
ATOM 2137 O O . GLU A 1 284 ? -7.531 0.604 -32.781 1 26.03 284 GLU A O 1
ATOM 2142 N N . HIS A 1 285 ? -5.465 0.454 -33.625 1 25.97 285 HIS A N 1
ATOM 2143 C CA . HIS A 1 285 ? -5.617 -0.994 -33.531 1 25.97 285 HIS A CA 1
ATOM 2144 C C . HIS A 1 285 ? -5.438 -1.483 -32.094 1 25.97 285 HIS A C 1
ATOM 2146 O O . HIS A 1 285 ? -6.07 -2.459 -31.688 1 25.97 285 HIS A O 1
ATOM 2152 N N . PHE A 1 286 ? -4.543 -0.972 -31.359 1 29.08 286 PHE A N 1
ATOM 2153 C CA . PHE A 1 286 ? -4.48 -1.254 -29.938 1 29.08 286 PHE A CA 1
ATOM 2154 C C . PHE A 1 286 ? -5.723 -0.729 -29.219 1 29.08 286 PHE A C 1
ATOM 2156 O O . PHE A 1 286 ? -6.012 -1.13 -28.094 1 29.08 286 PHE A O 1
ATOM 2163 N N . LYS A 1 287 ? -6.254 0.383 -29.781 1 34.25 287 LYS A N 1
ATOM 2164 C CA . LYS A 1 287 ? -7.508 0.899 -29.234 1 34.25 287 LYS A CA 1
ATOM 2165 C C . LYS A 1 287 ? -8.625 -0.134 -29.344 1 34.25 287 LYS A C 1
ATOM 2167 O O . LYS A 1 287 ? -9.602 -0.085 -28.594 1 34.25 287 LYS A O 1
ATOM 2172 N N . ARG A 1 288 ? -8.727 -0.702 -30.516 1 30.61 288 ARG A N 1
ATOM 2173 C CA . ARG A 1 288 ? -9.93 -1.473 -30.812 1 30.61 288 ARG A CA 1
ATOM 2174 C C . ARG A 1 288 ? -9.828 -2.889 -30.25 1 30.61 288 ARG A C 1
ATOM 2176 O O . ARG A 1 288 ? -10.766 -3.678 -30.375 1 30.61 288 ARG A O 1
ATOM 2183 N N . ARG A 1 289 ? -8.594 -3.559 -30.172 1 33.84 289 ARG A N 1
ATOM 2184 C CA . ARG A 1 289 ? -8.758 -4.938 -29.734 1 33.84 289 ARG A CA 1
ATOM 2185 C C . ARG A 1 289 ? -8.742 -5.031 -28.219 1 33.84 289 ARG A C 1
ATOM 2187 O O . ARG A 1 289 ? -7.734 -4.719 -27.578 1 33.84 289 ARG A O 1
ATOM 2194 N N . GLN A 1 290 ? -9.758 -4.875 -27.531 1 40.12 290 GLN A N 1
ATOM 2195 C CA . GLN A 1 290 ? -10.125 -5.047 -26.125 1 40.12 290 GLN A CA 1
ATOM 2196 C C . GLN A 1 290 ? -9.469 -6.293 -25.531 1 40.12 290 GLN A C 1
ATOM 2198 O O . GLN A 1 290 ? -9.922 -7.414 -25.781 1 40.12 290 GLN A O 1
ATOM 2203 N N . ASN A 1 291 ? -8.023 -6.301 -25.172 1 55.59 291 ASN A N 1
ATOM 2204 C CA . ASN A 1 291 ? -7.254 -7.352 -24.5 1 55.59 291 ASN A CA 1
ATOM 2205 C C . ASN A 1 291 ? -7.844 -7.707 -23.141 1 55.59 291 ASN A C 1
ATOM 2207 O O . ASN A 1 291 ? -8.484 -6.871 -22.5 1 55.59 291 ASN A O 1
ATOM 2211 N N . ARG A 1 292 ? -7.992 -9.008 -22.859 1 67 292 ARG A N 1
ATOM 2212 C CA . ARG A 1 292 ? -8.672 -9.539 -21.688 1 67 292 ARG A CA 1
ATOM 2213 C C . ARG A 1 292 ? -8.086 -8.977 -20.391 1 67 292 ARG A C 1
ATOM 2215 O O . ARG A 1 292 ? -8.812 -8.703 -19.438 1 67 292 ARG A O 1
ATOM 2222 N N . TRP A 1 293 ? -6.75 -8.781 -20.422 1 82.62 293 TRP A N 1
ATOM 2223 C CA . TRP A 1 293 ? -6.234 -8.234 -19.172 1 82.62 293 TRP A CA 1
ATOM 2224 C C . TRP A 1 293 ? -6.699 -6.793 -18.969 1 82.62 293 TRP A C 1
ATOM 2226 O O . TRP A 1 293 ? -6.855 -6.332 -17.828 1 82.62 293 TRP A O 1
ATOM 2236 N N . THR A 1 294 ? -7.004 -6.109 -20.062 1 87.44 294 THR A N 1
ATOM 2237 C CA . THR A 1 294 ? -7.516 -4.746 -19.969 1 87.44 294 THR A CA 1
ATOM 2238 C C . THR A 1 294 ? -8.914 -4.738 -19.359 1 87.44 294 THR A C 1
ATOM 2240 O O . THR A 1 294 ? -9.266 -3.83 -18.609 1 87.44 294 THR A O 1
ATOM 2243 N N . ALA A 1 295 ? -9.672 -5.809 -19.781 1 90.5 295 ALA A N 1
ATOM 2244 C CA . ALA A 1 295 ? -11.008 -5.922 -19.203 1 90.5 295 ALA A CA 1
ATOM 2245 C C . ALA A 1 295 ? -10.945 -6.066 -17.688 1 90.5 295 ALA A C 1
ATOM 2247 O O . ALA A 1 295 ? -11.703 -5.418 -16.969 1 90.5 295 ALA A O 1
ATOM 2248 N N . MET A 1 296 ? -10 -6.875 -17.25 1 94.5 296 MET A N 1
ATOM 2249 C CA . MET A 1 296 ? -9.836 -7.07 -15.812 1 94.5 296 MET A CA 1
ATOM 2250 C C . MET A 1 296 ? -9.328 -5.797 -15.148 1 94.5 296 MET A C 1
ATOM 2252 O O . MET A 1 296 ? -9.797 -5.434 -14.062 1 94.5 296 MET A O 1
ATOM 2256 N N . ALA A 1 297 ? -8.414 -5.137 -15.797 1 95.19 297 ALA A N 1
ATOM 2257 C CA . ALA A 1 297 ? -7.785 -3.947 -15.219 1 95.19 297 ALA A CA 1
ATOM 2258 C C . ALA A 1 297 ? -8.789 -2.809 -15.078 1 95.19 297 ALA A C 1
ATOM 2260 O O . ALA A 1 297 ? -8.742 -2.043 -14.117 1 95.19 297 ALA A O 1
ATOM 2261 N N . ARG A 1 298 ? -9.75 -2.734 -15.938 1 94.31 298 ARG A N 1
ATOM 2262 C CA . ARG A 1 298 ? -10.711 -1.632 -15.953 1 94.31 298 ARG A CA 1
ATOM 2263 C C . ARG A 1 298 ? -11.961 -1.979 -15.148 1 94.31 298 ARG A C 1
ATOM 2265 O O . ARG A 1 298 ? -12.766 -1.102 -14.836 1 94.31 298 ARG A O 1
ATOM 2272 N N . ASP A 1 299 ? -12.133 -3.277 -14.867 1 95.88 299 ASP A N 1
ATOM 2273 C CA . ASP A 1 299 ? -13.359 -3.748 -14.227 1 95.88 299 ASP A CA 1
ATOM 2274 C C . ASP A 1 299 ? -13.414 -3.309 -12.766 1 95.88 299 ASP A C 1
ATOM 2276 O O . ASP A 1 299 ? -12.625 -3.781 -11.938 1 95.88 299 ASP A O 1
ATOM 2280 N N . GLU A 1 300 ? -14.312 -2.459 -12.398 1 94.12 300 GLU A N 1
ATOM 2281 C CA . GLU A 1 300 ? -14.445 -1.921 -11.047 1 94.12 300 GLU A CA 1
ATOM 2282 C C . GLU A 1 300 ? -14.859 -3.006 -10.055 1 94.12 300 GLU A C 1
ATOM 2284 O O . GLU A 1 300 ? -14.734 -2.83 -8.844 1 94.12 300 GLU A O 1
ATOM 2289 N N . ARG A 1 301 ? -15.344 -4.16 -10.57 1 95.94 301 ARG A N 1
ATOM 2290 C CA . ARG A 1 301 ? -15.75 -5.262 -9.703 1 95.94 301 ARG A CA 1
ATOM 2291 C C . ARG A 1 301 ? -14.531 -6.039 -9.203 1 95.94 301 ARG A C 1
ATOM 2293 O O . ARG A 1 301 ? -14.641 -6.82 -8.258 1 95.94 301 ARG A O 1
ATOM 2300 N N . MET A 1 302 ? -13.328 -5.836 -9.836 1 96.88 302 MET A N 1
ATOM 2301 C CA . MET A 1 302 ? -12.07 -6.402 -9.359 1 96.88 302 MET A CA 1
ATOM 2302 C C . MET A 1 302 ? -11.5 -5.566 -8.219 1 96.88 302 MET A C 1
ATOM 2304 O O . MET A 1 302 ? -10.867 -4.535 -8.453 1 96.88 302 MET A O 1
ATOM 2308 N N . ASP A 1 303 ? -11.633 -6.102 -7.043 1 97.44 303 ASP A N 1
ATOM 2309 C CA . ASP A 1 303 ? -11.266 -5.312 -5.871 1 97.44 303 ASP A CA 1
ATOM 2310 C C . ASP A 1 303 ? -9.75 -5.23 -5.723 1 97.44 303 ASP A C 1
ATOM 2312 O O . ASP A 1 303 ? -9.227 -4.266 -5.164 1 97.44 303 ASP A O 1
ATOM 2316 N N . LEU A 1 304 ? -9.07 -6.223 -6.113 1 98.38 304 LEU A N 1
ATOM 2317 C CA . LEU A 1 304 ? -7.613 -6.293 -6.211 1 98.38 304 LEU A CA 1
ATOM 2318 C C . LEU A 1 304 ? -7.188 -7 -7.492 1 98.38 304 LEU A C 1
ATOM 2320 O O . LEU A 1 304 ? -7.734 -8.047 -7.836 1 98.38 304 LEU A O 1
ATOM 2324 N N . LEU A 1 305 ? -6.258 -6.352 -8.258 1 98.31 305 LEU A N 1
ATOM 2325 C CA . LEU A 1 305 ? -5.691 -7.012 -9.43 1 98.31 305 LEU A CA 1
ATOM 2326 C C . LEU A 1 305 ? -4.199 -7.266 -9.242 1 98.31 305 LEU A C 1
ATOM 2328 O O . LEU A 1 305 ? -3.412 -6.32 -9.141 1 98.31 305 LEU A O 1
ATOM 2332 N N . SER A 1 306 ? -3.85 -8.539 -9.125 1 98.19 306 SER A N 1
ATOM 2333 C CA . SER A 1 306 ? -2.449 -8.945 -9.109 1 98.19 306 SER A CA 1
ATOM 2334 C C . SER A 1 306 ? -1.933 -9.219 -10.516 1 98.19 306 SER A C 1
ATOM 2336 O O . SER A 1 306 ? -2.568 -9.938 -11.289 1 98.19 306 SER A O 1
ATOM 2338 N N . PHE A 1 307 ? -0.813 -8.594 -10.844 1 97.31 307 PHE A N 1
ATOM 2339 C CA . PHE A 1 307 ? -0.186 -8.781 -12.141 1 97.31 307 PHE A CA 1
ATOM 2340 C C . PHE A 1 307 ? 1.292 -9.117 -11.984 1 97.31 307 PHE A C 1
ATOM 2342 O O . PHE A 1 307 ? 2.047 -8.359 -11.383 1 97.31 307 PHE A O 1
ATOM 2349 N N . THR A 1 308 ? 1.661 -10.211 -12.422 1 95.88 308 THR A N 1
ATOM 2350 C CA . THR A 1 308 ? 3.064 -10.594 -12.547 1 95.88 308 THR A CA 1
ATOM 2351 C C . THR A 1 308 ? 3.469 -10.695 -14.016 1 95.88 308 THR A C 1
ATOM 2353 O O . THR A 1 308 ? 2.879 -11.469 -14.781 1 95.88 308 THR A O 1
ATOM 2356 N N . GLY A 1 309 ? 4.414 -9.914 -14.453 1 92.38 309 GLY A N 1
ATOM 2357 C CA . GLY A 1 309 ? 4.844 -9.898 -15.844 1 92.38 309 GLY A CA 1
ATOM 2358 C C . GLY A 1 309 ? 5.863 -8.812 -16.141 1 92.38 309 GLY A C 1
ATOM 2359 O O . GLY A 1 309 ? 6.652 -8.438 -15.266 1 92.38 309 GLY A O 1
ATOM 2360 N N . SER A 1 310 ? 5.875 -8.359 -17.375 1 88.12 310 SER A N 1
ATOM 2361 C CA . SER A 1 310 ? 6.852 -7.352 -17.781 1 88.12 310 SER A CA 1
ATOM 2362 C C . SER A 1 310 ? 6.523 -5.984 -17.188 1 88.12 310 SER A C 1
ATOM 2364 O O . SER A 1 310 ? 5.355 -5.676 -16.938 1 88.12 310 SER A O 1
ATOM 2366 N N . THR A 1 311 ? 7.559 -5.207 -17.047 1 89.75 311 THR A N 1
ATOM 2367 C CA . THR A 1 311 ? 7.398 -3.855 -16.531 1 89.75 311 THR A CA 1
ATOM 2368 C C . THR A 1 311 ? 6.527 -3.014 -17.453 1 89.75 311 THR A C 1
ATOM 2370 O O . THR A 1 311 ? 5.703 -2.223 -16.984 1 89.75 311 THR A O 1
ATOM 2373 N N . LYS A 1 312 ? 6.688 -3.193 -18.703 1 87.06 312 LYS A N 1
ATOM 2374 C CA . LYS A 1 312 ? 5.934 -2.426 -19.688 1 87.06 312 LYS A CA 1
ATOM 2375 C C . LYS A 1 312 ? 4.434 -2.646 -19.531 1 87.06 312 LYS A C 1
ATOM 2377 O O . LYS A 1 312 ? 3.666 -1.687 -19.438 1 87.06 312 LYS A O 1
ATOM 2382 N N . VAL A 1 313 ? 4.012 -3.898 -19.484 1 89.25 313 VAL A N 1
ATOM 2383 C CA . VAL A 1 313 ? 2.594 -4.211 -19.344 1 89.25 313 VAL A CA 1
ATOM 2384 C C . VAL A 1 313 ? 2.125 -3.846 -17.938 1 89.25 313 VAL A C 1
ATOM 2386 O O . VAL A 1 313 ? 1.024 -3.318 -17.75 1 89.25 313 VAL A O 1
ATOM 2389 N N . GLY A 1 314 ? 3.021 -4.184 -16.984 1 94.12 314 GLY A N 1
ATOM 2390 C CA . GLY A 1 314 ? 2.697 -3.842 -15.609 1 94.12 314 GLY A CA 1
ATOM 2391 C C . GLY A 1 314 ? 2.4 -2.367 -15.414 1 94.12 314 GLY A C 1
ATOM 2392 O O . GLY A 1 314 ? 1.515 -2.004 -14.641 1 94.12 314 GLY A O 1
ATOM 2393 N N . LYS A 1 315 ? 3.121 -1.503 -16.078 1 93.19 315 LYS A N 1
ATOM 2394 C CA . LYS A 1 315 ? 2.879 -0.065 -16.016 1 93.19 315 LYS A CA 1
ATOM 2395 C C . LYS A 1 315 ? 1.477 0.279 -16.5 1 93.19 315 LYS A C 1
ATOM 2397 O O . LYS A 1 315 ? 0.76 1.056 -15.875 1 93.19 315 LYS A O 1
ATOM 2402 N N . GLN A 1 316 ? 1.05 -0.306 -17.562 1 92.25 316 GLN A N 1
ATOM 2403 C CA . GLN A 1 316 ? -0.275 -0.062 -18.125 1 92.25 316 GLN A CA 1
ATOM 2404 C C . GLN A 1 316 ? -1.37 -0.549 -17.188 1 92.25 316 GLN A C 1
ATOM 2406 O O . GLN A 1 316 ? -2.361 0.149 -16.953 1 92.25 316 GLN A O 1
ATOM 2411 N N . VAL A 1 317 ? -1.16 -1.758 -16.688 1 94.31 317 VAL A N 1
ATOM 2412 C CA . VAL A 1 317 ? -2.119 -2.332 -15.75 1 94.31 317 VAL A CA 1
ATOM 2413 C C . VAL A 1 317 ? -2.291 -1.401 -14.555 1 94.31 317 VAL A C 1
ATOM 2415 O O . VAL A 1 317 ? -3.416 -1.075 -14.164 1 94.31 317 VAL A O 1
ATOM 2418 N N . ALA A 1 318 ? -1.198 -0.949 -14.039 1 95.5 318 ALA A N 1
ATOM 2419 C CA . ALA A 1 318 ? -1.221 -0.1 -12.852 1 95.5 318 ALA A CA 1
ATOM 2420 C C . ALA A 1 318 ? -1.971 1.201 -13.125 1 95.5 318 ALA A C 1
ATOM 2422 O O . ALA A 1 318 ? -2.756 1.657 -12.289 1 95.5 318 ALA A O 1
ATOM 2423 N N . LEU A 1 319 ? -1.729 1.818 -14.203 1 94.44 319 LEU A N 1
ATOM 2424 C CA . LEU A 1 319 ? -2.367 3.084 -14.555 1 94.44 319 LEU A CA 1
ATOM 2425 C C . LEU A 1 319 ? -3.873 2.904 -14.719 1 94.44 319 LEU A C 1
ATOM 2427 O O . LEU A 1 319 ? -4.656 3.73 -14.25 1 94.44 319 LEU A O 1
ATOM 2431 N N . MET A 1 320 ? -4.305 1.803 -15.359 1 93.75 320 MET A N 1
ATOM 2432 C CA . MET A 1 320 ? -5.727 1.535 -15.555 1 93.75 320 MET A CA 1
ATOM 2433 C C . MET A 1 320 ? -6.418 1.296 -14.211 1 93.75 320 MET A C 1
ATOM 2435 O O . MET A 1 320 ? -7.523 1.795 -13.984 1 93.75 320 MET A O 1
ATOM 2439 N N . VAL A 1 321 ? -5.746 0.49 -13.383 1 95.81 321 VAL A N 1
ATOM 2440 C CA . VAL A 1 321 ? -6.316 0.191 -12.078 1 95.81 321 VAL A CA 1
ATOM 2441 C C . VAL A 1 321 ? -6.406 1.47 -11.25 1 95.81 321 VAL A C 1
ATOM 2443 O O . VAL A 1 321 ? -7.402 1.701 -10.555 1 95.81 321 VAL A O 1
ATOM 2446 N N . GLN A 1 322 ? -5.379 2.314 -11.289 1 93.75 322 GLN A N 1
ATOM 2447 C CA . GLN A 1 322 ? -5.34 3.561 -10.531 1 93.75 322 GLN A CA 1
ATOM 2448 C C . GLN A 1 322 ? -6.43 4.52 -10.992 1 93.75 322 GLN A C 1
ATOM 2450 O O . GLN A 1 322 ? -6.98 5.277 -10.188 1 93.75 322 GLN A O 1
ATOM 2455 N N . GLU A 1 323 ? -6.734 4.492 -12.234 1 92.19 323 GLU A N 1
ATOM 2456 C CA . GLU A 1 323 ? -7.754 5.383 -12.781 1 92.19 323 GLU A CA 1
ATOM 2457 C C . GLU A 1 323 ? -9.094 5.191 -12.07 1 92.19 323 GLU A C 1
ATOM 2459 O O . GLU A 1 323 ? -9.852 6.148 -11.898 1 92.19 323 GLU A O 1
ATOM 2464 N N . ARG A 1 324 ? -9.344 4.02 -11.641 1 92.44 324 ARG A N 1
ATOM 2465 C CA . ARG A 1 324 ? -10.594 3.746 -10.945 1 92.44 324 ARG A CA 1
ATOM 2466 C C . ARG A 1 324 ? -10.375 3.643 -9.438 1 92.44 324 ARG A C 1
ATOM 2468 O O . ARG A 1 324 ? -11.203 3.084 -8.719 1 92.44 324 ARG A O 1
ATOM 2475 N N . PHE A 1 325 ? -9.219 4.055 -8.969 1 93.62 325 PHE A N 1
ATOM 2476 C CA . PHE A 1 325 ? -8.836 3.988 -7.566 1 93.62 325 PHE A CA 1
ATOM 2477 C C . PHE A 1 325 ? -8.875 2.553 -7.059 1 93.62 325 PHE A C 1
ATOM 2479 O O . PHE A 1 325 ? -9.281 2.301 -5.922 1 93.62 325 PHE A O 1
ATOM 2486 N N . GLY A 1 326 ? -8.578 1.63 -8.016 1 94.94 326 GLY A N 1
ATOM 2487 C CA . GLY A 1 326 ? -8.461 0.236 -7.617 1 94.94 326 GLY A CA 1
ATOM 2488 C C . GLY A 1 326 ? -7.141 -0.091 -6.953 1 94.94 326 GLY A C 1
ATOM 2489 O O . GLY A 1 326 ? -6.25 0.76 -6.875 1 94.94 326 GLY A O 1
ATOM 2490 N N . ARG A 1 327 ? -7.047 -1.345 -6.434 1 96.06 327 ARG A N 1
ATOM 2491 C CA . ARG A 1 327 ? -5.824 -1.865 -5.832 1 96.06 327 ARG A CA 1
ATOM 2492 C C . ARG A 1 327 ? -5.066 -2.752 -6.812 1 96.06 327 ARG A C 1
ATOM 2494 O O . ARG A 1 327 ? -5.668 -3.555 -7.527 1 96.06 327 ARG A O 1
ATOM 2501 N N . SER A 1 328 ? -3.762 -2.564 -6.875 1 96.38 328 SER A N 1
ATOM 2502 C CA . SER A 1 328 ? -2.939 -3.449 -7.691 1 96.38 328 SER A CA 1
ATOM 2503 C C . SER A 1 328 ? -1.8 -4.051 -6.879 1 96.38 328 SER A C 1
ATOM 2505 O O . SER A 1 328 ? -1.329 -3.445 -5.914 1 96.38 328 SER A O 1
ATOM 2507 N N . LEU A 1 329 ? -1.482 -5.254 -7.129 1 97.5 329 LEU A N 1
ATOM 2508 C CA . LEU A 1 329 ? -0.295 -5.977 -6.684 1 97.5 329 LEU A CA 1
ATOM 2509 C C . LEU A 1 329 ? 0.594 -6.344 -7.871 1 97.5 329 LEU A C 1
ATOM 2511 O O . LEU A 1 329 ? 0.255 -7.23 -8.656 1 97.5 329 LEU A O 1
ATOM 2515 N N . LEU A 1 330 ? 1.782 -5.645 -7.984 1 96.38 330 LEU A N 1
ATOM 2516 C CA . LEU A 1 330 ? 2.625 -5.785 -9.164 1 96.38 330 LEU A CA 1
ATOM 2517 C C . LEU A 1 330 ? 3.939 -6.477 -8.82 1 96.38 330 LEU A C 1
ATOM 2519 O O . LEU A 1 330 ? 4.617 -6.086 -7.863 1 96.38 330 LEU A O 1
ATOM 2523 N N . GLU A 1 331 ? 4.219 -7.504 -9.438 1 94.75 331 GLU A N 1
ATOM 2524 C CA . GLU A 1 331 ? 5.531 -8.133 -9.477 1 94.75 331 GLU A CA 1
ATOM 2525 C C . GLU A 1 331 ? 6.098 -8.148 -10.898 1 94.75 331 GLU A C 1
ATOM 2527 O O . GLU A 1 331 ? 5.656 -8.93 -11.742 1 94.75 331 GLU A O 1
ATOM 2532 N N . LEU A 1 332 ? 7.117 -7.301 -11.125 1 93.62 332 LEU A N 1
ATOM 2533 C CA . LEU A 1 332 ? 7.602 -7.066 -12.477 1 93.62 332 LEU A CA 1
ATOM 2534 C C . LEU A 1 332 ? 9.086 -7.402 -12.594 1 93.62 332 LEU A C 1
ATOM 2536 O O . LEU A 1 332 ? 9.602 -8.219 -11.828 1 93.62 332 LEU A O 1
ATOM 2540 N N . GLY A 1 333 ? 9.727 -6.93 -13.586 1 87.19 333 GLY A N 1
ATOM 2541 C CA . GLY A 1 333 ? 11.086 -7.34 -13.898 1 87.19 333 GLY A CA 1
ATOM 2542 C C . GLY A 1 333 ? 12.102 -6.891 -12.867 1 87.19 333 GLY A C 1
ATOM 2543 O O . GLY A 1 333 ? 11.797 -6.066 -12 1 87.19 333 GLY A O 1
ATOM 2544 N N . GLY A 1 334 ? 13.305 -7.484 -12.953 1 87 334 GLY A N 1
ATOM 2545 C CA . GLY A 1 334 ? 14.445 -7.141 -12.117 1 87 334 GLY A CA 1
ATOM 2546 C C . GLY A 1 334 ? 15.711 -6.91 -12.914 1 87 334 GLY A C 1
ATOM 2547 O O . GLY A 1 334 ? 15.797 -7.289 -14.086 1 87 334 GLY A O 1
ATOM 2548 N N . ASN A 1 335 ? 16.578 -6.172 -12.367 1 87.81 335 ASN A N 1
ATOM 2549 C CA . ASN A 1 335 ? 17.969 -6.027 -12.812 1 87.81 335 ASN A CA 1
ATOM 2550 C C . ASN A 1 335 ? 18.953 -6.297 -11.672 1 87.81 335 ASN A C 1
ATOM 2552 O O . ASN A 1 335 ? 19.594 -5.371 -11.164 1 87.81 335 ASN A O 1
ATOM 2556 N N . ASN A 1 336 ? 19.094 -7.57 -11.438 1 91.06 336 ASN A N 1
ATOM 2557 C CA . ASN A 1 336 ? 19.672 -8.031 -10.18 1 91.06 336 ASN A CA 1
ATOM 2558 C C . ASN A 1 336 ? 21.203 -8.07 -10.25 1 91.06 336 ASN A C 1
ATOM 2560 O O . ASN A 1 336 ? 21.766 -8.445 -11.281 1 91.06 336 ASN A O 1
ATOM 2564 N N . ALA A 1 337 ? 21.844 -7.723 -9.133 1 90.62 337 ALA A N 1
ATOM 2565 C CA . ALA A 1 337 ? 23.297 -7.652 -9.094 1 90.62 337 ALA A CA 1
ATOM 2566 C C . ALA A 1 337 ? 23.859 -8.5 -7.949 1 90.62 337 ALA A C 1
ATOM 2568 O O . ALA A 1 337 ? 23.25 -8.586 -6.879 1 90.62 337 ALA A O 1
ATOM 2569 N N . ILE A 1 338 ? 24.969 -9.148 -8.234 1 91.06 338 ILE A N 1
ATOM 2570 C CA . ILE A 1 338 ? 25.812 -9.781 -7.219 1 91.06 338 ILE A CA 1
ATOM 2571 C C . ILE A 1 338 ? 27.125 -9.016 -7.094 1 91.06 338 ILE A C 1
ATOM 2573 O O . ILE A 1 338 ? 27.844 -8.836 -8.078 1 91.06 338 ILE A O 1
ATOM 2577 N N . ILE A 1 339 ? 27.375 -8.531 -5.938 1 92.25 339 ILE A N 1
ATOM 2578 C CA . ILE A 1 339 ? 28.609 -7.797 -5.641 1 92.25 339 ILE A CA 1
ATOM 2579 C C . ILE A 1 339 ? 29.531 -8.672 -4.801 1 92.25 339 ILE A C 1
ATOM 2581 O O . ILE A 1 339 ? 29.141 -9.164 -3.742 1 92.25 339 ILE A O 1
ATOM 2585 N N . VAL A 1 340 ? 30.766 -8.852 -5.297 1 92.25 340 VAL A N 1
ATOM 2586 C CA . VAL A 1 340 ? 31.734 -9.719 -4.617 1 92.25 340 VAL A CA 1
ATOM 2587 C C . VAL A 1 340 ? 32.875 -8.875 -4.074 1 92.25 340 VAL A C 1
ATOM 2589 O O . VAL A 1 340 ? 33.656 -8.305 -4.844 1 92.25 340 VAL A O 1
ATOM 2592 N N . PHE A 1 341 ? 33 -8.836 -2.785 1 92.06 341 PHE A N 1
ATOM 2593 C CA . PHE A 1 341 ? 34.062 -8.094 -2.156 1 92.06 341 PHE A CA 1
ATOM 2594 C C . PHE A 1 341 ? 35.312 -8.977 -1.987 1 92.06 341 PHE A C 1
ATOM 2596 O O . PHE A 1 341 ? 35.25 -10.188 -2.18 1 92.06 341 PHE A O 1
ATOM 2603 N N . GLU A 1 342 ? 36.406 -8.383 -1.591 1 89.5 342 GLU A N 1
ATOM 2604 C CA . GLU A 1 342 ? 37.688 -9.055 -1.529 1 89.5 342 GLU A CA 1
ATOM 2605 C C . GLU A 1 342 ? 37.688 -10.156 -0.47 1 89.5 342 GLU A C 1
ATOM 2607 O O . GLU A 1 342 ? 38.375 -11.164 -0.621 1 89.5 342 GLU A O 1
ATOM 2612 N N . ASP A 1 343 ? 36.906 -10.008 0.538 1 90.75 343 ASP A N 1
ATOM 2613 C CA . ASP A 1 343 ? 36.938 -10.953 1.647 1 90.75 343 ASP A CA 1
ATOM 2614 C C . ASP A 1 343 ? 35.906 -12.055 1.443 1 90.75 343 ASP A C 1
ATOM 2616 O O . ASP A 1 343 ? 35.688 -12.883 2.332 1 90.75 343 ASP A O 1
ATOM 2620 N N . ALA A 1 344 ? 35.281 -12.109 0.267 1 92.31 344 ALA A N 1
ATOM 2621 C CA . ALA A 1 344 ? 34.25 -13.078 -0.016 1 92.31 344 ALA A CA 1
ATOM 2622 C C . ALA A 1 344 ? 34.781 -14.5 -0.027 1 92.31 344 ALA A C 1
ATOM 2624 O O . ALA A 1 344 ? 35.969 -14.719 -0.388 1 92.31 344 ALA A O 1
ATOM 2625 N N . ASP A 1 345 ? 34 -15.484 0.376 1 86.06 345 ASP A N 1
ATOM 2626 C CA . ASP A 1 345 ? 34.312 -16.906 0.204 1 86.06 345 ASP A CA 1
ATOM 2627 C C . ASP A 1 345 ? 34.062 -17.344 -1.23 1 86.06 345 ASP A C 1
ATOM 2629 O O . ASP A 1 345 ? 32.906 -17.516 -1.632 1 86.06 345 ASP A O 1
ATOM 2633 N N . LEU A 1 346 ? 35.031 -17.672 -1.933 1 84.88 346 LEU A N 1
ATOM 2634 C CA . LEU A 1 346 ? 34.906 -18 -3.352 1 84.88 346 LEU A CA 1
ATOM 2635 C C . LEU A 1 346 ? 34.156 -19.312 -3.553 1 84.88 346 LEU A C 1
ATOM 2637 O O . LEU A 1 346 ? 33.562 -19.516 -4.602 1 84.88 346 LEU A O 1
ATOM 2641 N N . ASN A 1 347 ? 34.188 -20.109 -2.547 1 81.31 347 ASN A N 1
ATOM 2642 C CA . ASN A 1 347 ? 33.438 -21.375 -2.635 1 81.31 347 ASN A CA 1
ATOM 2643 C C . ASN A 1 347 ? 31.938 -21.141 -2.691 1 81.31 347 ASN A C 1
ATOM 2645 O O . ASN A 1 347 ? 31.203 -21.984 -3.182 1 81.31 347 ASN A O 1
ATOM 2649 N N . LEU A 1 348 ? 31.547 -20.016 -2.27 1 85.38 348 LEU A N 1
ATOM 2650 C CA . LEU A 1 348 ? 30.141 -19.641 -2.32 1 85.38 348 LEU A CA 1
ATOM 2651 C C . LEU A 1 348 ? 29.828 -18.828 -3.566 1 85.38 348 LEU A C 1
ATOM 2653 O O . LEU A 1 348 ? 28.766 -18.969 -4.172 1 85.38 348 LEU A O 1
ATOM 2657 N N . VAL A 1 349 ? 30.75 -18.062 -3.982 1 85.06 349 VAL A N 1
ATOM 2658 C CA . VAL A 1 349 ? 30.547 -17.078 -5.043 1 85.06 349 VAL A CA 1
ATOM 2659 C C . VAL A 1 349 ? 30.312 -17.797 -6.371 1 85.06 349 VAL A C 1
ATOM 2661 O O . VAL A 1 349 ? 29.359 -17.5 -7.09 1 85.06 349 VAL A O 1
ATOM 2664 N N . ILE A 1 350 ? 31.109 -18.719 -6.684 1 80.62 350 ILE A N 1
ATOM 2665 C CA . ILE A 1 350 ? 31.156 -19.312 -8.016 1 80.62 350 ILE A CA 1
ATOM 2666 C C . ILE A 1 350 ? 29.844 -20.062 -8.281 1 80.62 350 ILE A C 1
ATOM 2668 O O . ILE A 1 350 ? 29.141 -19.766 -9.25 1 80.62 350 ILE A O 1
ATOM 2672 N N . PRO A 1 351 ? 29.5 -20.938 -7.379 1 78 351 PRO A N 1
ATOM 2673 C CA . PRO A 1 351 ? 28.234 -21.609 -7.656 1 78 351 PRO A CA 1
ATOM 2674 C C . PRO A 1 351 ? 27.047 -20.672 -7.617 1 78 351 PRO A C 1
ATOM 2676 O O . PRO A 1 351 ? 26.078 -20.844 -8.367 1 78 351 PRO A O 1
ATOM 2679 N N . SER A 1 352 ? 27.078 -19.672 -6.797 1 83 352 SER A N 1
ATOM 2680 C CA . SER A 1 352 ? 25.984 -18.719 -6.688 1 83 352 SER A CA 1
ATOM 2681 C C . SER A 1 352 ? 25.797 -17.938 -7.984 1 83 352 SER A C 1
ATOM 2683 O O . SER A 1 352 ? 24.688 -17.797 -8.477 1 83 352 SER A O 1
ATOM 2685 N N . ALA A 1 353 ? 26.859 -17.422 -8.453 1 78.62 353 ALA A N 1
ATOM 2686 C CA . ALA A 1 353 ? 26.812 -16.625 -9.68 1 78.62 353 ALA A CA 1
ATOM 2687 C C . ALA A 1 353 ? 26.328 -17.469 -10.859 1 78.62 353 ALA A C 1
ATOM 2689 O O . ALA A 1 353 ? 25.531 -17 -11.68 1 78.62 353 ALA A O 1
ATOM 2690 N N . LEU A 1 354 ? 26.812 -18.688 -10.898 1 75.94 354 LEU A N 1
ATOM 2691 C CA . LEU A 1 354 ? 26.422 -19.578 -11.984 1 75.94 354 LEU A CA 1
ATOM 2692 C C . LEU A 1 354 ? 24.938 -19.906 -11.906 1 75.94 354 LEU A C 1
ATOM 2694 O O . LEU A 1 354 ? 24.219 -19.766 -12.891 1 75.94 354 LEU A O 1
ATOM 2698 N N . PHE A 1 355 ? 24.5 -20.234 -10.805 1 76.38 355 PHE A N 1
ATOM 2699 C CA . PHE A 1 355 ? 23.094 -20.594 -10.609 1 76.38 355 PHE A CA 1
ATOM 2700 C C . PHE A 1 355 ? 22.203 -19.391 -10.898 1 76.38 355 PHE A C 1
ATOM 2702 O O . PHE A 1 355 ? 21.172 -19.516 -11.562 1 76.38 355 PHE A O 1
ATOM 2709 N N . ALA A 1 356 ? 22.594 -18.297 -10.375 1 81.94 356 ALA A N 1
ATOM 2710 C CA . ALA A 1 356 ? 21.766 -17.094 -10.484 1 81.94 356 ALA A CA 1
ATOM 2711 C C . ALA A 1 356 ? 21.688 -16.625 -11.93 1 81.94 356 ALA A C 1
ATOM 2713 O O . ALA A 1 356 ? 20.672 -16.062 -12.352 1 81.94 356 ALA A O 1
ATOM 2714 N N . ALA A 1 357 ? 22.656 -16.859 -12.688 1 74.69 357 ALA A N 1
ATOM 2715 C CA . ALA A 1 357 ? 22.703 -16.344 -14.055 1 74.69 357 ALA A CA 1
ATOM 2716 C C . ALA A 1 357 ? 22.016 -17.312 -15.031 1 74.69 357 ALA A C 1
ATOM 2718 O O . ALA A 1 357 ? 21.406 -16.875 -16 1 74.69 357 ALA A O 1
ATOM 2719 N N . VAL A 1 358 ? 22.031 -18.625 -14.703 1 72.56 358 VAL A N 1
ATOM 2720 C CA . VAL A 1 358 ? 21.672 -19.562 -15.75 1 72.56 358 VAL A CA 1
ATOM 2721 C C . VAL A 1 358 ? 20.406 -20.328 -15.344 1 72.56 358 VAL A C 1
ATOM 2723 O O . VAL A 1 358 ? 19.766 -20.969 -16.172 1 72.56 358 VAL A O 1
ATOM 2726 N N . GLY A 1 359 ? 20.125 -20.25 -14.039 1 69.25 359 GLY A N 1
ATOM 2727 C CA . GLY A 1 359 ? 18.922 -20.953 -13.617 1 69.25 359 GLY A CA 1
ATOM 2728 C C . GLY A 1 359 ? 17.703 -20.625 -14.469 1 69.25 359 GLY A C 1
ATOM 2729 O O . GLY A 1 359 ? 17.5 -19.469 -14.844 1 69.25 359 GLY A O 1
ATOM 2730 N N . THR A 1 360 ? 16.906 -21.75 -14.82 1 67.25 360 THR A N 1
ATOM 2731 C CA . THR A 1 360 ? 15.734 -21.641 -15.68 1 67.25 360 THR A CA 1
ATOM 2732 C C . THR A 1 360 ? 16.078 -20.922 -16.984 1 67.25 360 THR A C 1
ATOM 2734 O O . THR A 1 360 ? 15.32 -20.062 -17.438 1 67.25 360 THR A O 1
ATOM 2737 N N . ALA A 1 361 ? 17.203 -21.078 -17.422 1 64.62 361 ALA A N 1
ATOM 2738 C CA . ALA A 1 361 ? 17.719 -20.5 -18.656 1 64.62 361 ALA A CA 1
ATOM 2739 C C . ALA A 1 361 ? 17.688 -18.984 -18.609 1 64.62 361 ALA A C 1
ATOM 2741 O O . ALA A 1 361 ? 17.406 -18.328 -19.609 1 64.62 361 ALA A O 1
ATOM 2742 N N . GLY A 1 362 ? 17.812 -18.438 -17.453 1 69.5 362 GLY A N 1
ATOM 2743 C CA . GLY A 1 362 ? 17.859 -16.984 -17.281 1 69.5 362 GLY A CA 1
ATOM 2744 C C . GLY A 1 362 ? 16.484 -16.344 -17.297 1 69.5 362 GLY A C 1
ATOM 2745 O O . GLY A 1 362 ? 16.359 -15.125 -17.438 1 69.5 362 GLY A O 1
ATOM 2746 N N . GLN A 1 363 ? 15.414 -17.109 -17.125 1 72.56 363 GLN A N 1
ATOM 2747 C CA . GLN A 1 363 ? 14.055 -16.594 -17.266 1 72.56 363 GLN A CA 1
ATOM 2748 C C . GLN A 1 363 ? 13.383 -16.438 -15.906 1 72.56 363 GLN A C 1
ATOM 2750 O O . GLN A 1 363 ? 12.164 -16.547 -15.797 1 72.56 363 GLN A O 1
ATOM 2755 N N . ARG A 1 364 ? 14.164 -16.203 -14.93 1 76.19 364 ARG A N 1
ATOM 2756 C CA . ARG A 1 364 ? 13.625 -15.805 -13.633 1 76.19 364 ARG A CA 1
ATOM 2757 C C . ARG A 1 364 ? 13.688 -14.289 -13.461 1 76.19 364 ARG A C 1
ATOM 2759 O O . ARG A 1 364 ? 14.633 -13.641 -13.914 1 76.19 364 ARG A O 1
ATOM 2766 N N . CYS A 1 365 ? 12.758 -13.828 -12.766 1 77.94 365 CYS A N 1
ATOM 2767 C CA . CYS A 1 365 ? 12.805 -12.398 -12.477 1 77.94 365 CYS A CA 1
ATOM 2768 C C . CYS A 1 365 ? 14 -12.07 -11.586 1 77.94 365 CYS A C 1
ATOM 2770 O O . CYS A 1 365 ? 14.492 -10.938 -11.594 1 77.94 365 CYS A O 1
ATOM 2772 N N . THR A 1 366 ? 14.547 -13.047 -10.844 1 82.25 366 THR A N 1
ATOM 2773 C CA . THR A 1 366 ? 15.648 -12.828 -9.922 1 82.25 366 THR A CA 1
ATOM 2774 C C . THR A 1 366 ? 16.984 -13.234 -10.555 1 82.25 366 THR A C 1
ATOM 2776 O O . THR A 1 366 ? 18.016 -13.281 -9.883 1 82.25 366 THR A O 1
ATOM 2779 N N . THR A 1 367 ? 16.984 -13.484 -11.805 1 77.06 367 THR A N 1
ATOM 2780 C CA . THR A 1 367 ? 18.219 -13.836 -12.5 1 77.06 367 THR A CA 1
ATOM 2781 C C . THR A 1 367 ? 19.266 -12.742 -12.344 1 77.06 367 THR A C 1
ATOM 2783 O O . THR A 1 367 ? 18.953 -11.555 -12.461 1 77.06 367 THR A O 1
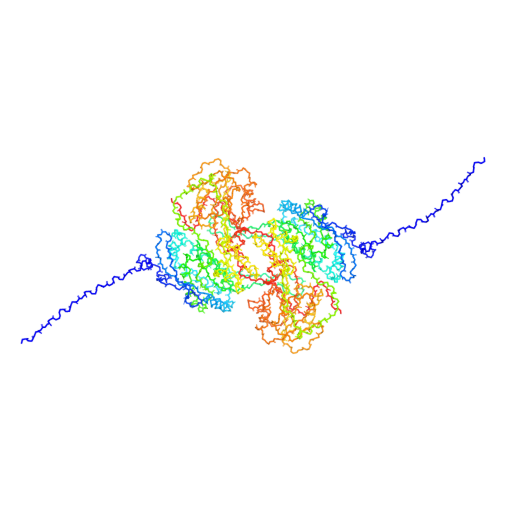ATOM 2786 N N . ALA A 1 368 ? 20.422 -13.211 -11.961 1 79.75 368 ALA A N 1
ATOM 2787 C CA . ALA A 1 368 ? 21.516 -12.25 -11.875 1 79.75 368 ALA A CA 1
ATOM 2788 C C . ALA A 1 368 ? 21.906 -11.727 -13.258 1 79.75 368 ALA A C 1
ATOM 2790 O O . ALA A 1 368 ? 22.188 -12.516 -14.164 1 79.75 368 ALA A O 1
ATOM 2791 N N . ARG A 1 369 ? 21.969 -10.445 -13.367 1 75.81 369 ARG A N 1
ATOM 2792 C CA . ARG A 1 369 ? 22.297 -9.82 -14.648 1 75.81 369 ARG A CA 1
ATOM 2793 C C . ARG A 1 369 ? 23.656 -9.117 -14.578 1 75.81 369 ARG A C 1
ATOM 2795 O O . ARG A 1 369 ? 24.344 -8.977 -15.594 1 75.81 369 ARG A O 1
ATOM 2802 N N . ARG A 1 370 ? 24.016 -8.648 -13.391 1 75.56 370 ARG A N 1
ATOM 2803 C CA . ARG A 1 370 ? 25.266 -7.914 -13.18 1 75.56 370 ARG A CA 1
ATOM 2804 C C . ARG A 1 370 ? 26.094 -8.555 -12.086 1 75.56 370 ARG A C 1
ATOM 2806 O O . ARG A 1 370 ? 25.594 -8.836 -10.992 1 75.56 370 ARG A O 1
ATOM 2813 N N . LEU A 1 371 ? 27.297 -8.922 -12.406 1 75.06 371 LEU A N 1
ATOM 2814 C CA . LEU A 1 371 ? 28.312 -9.367 -11.445 1 75.06 371 LEU A CA 1
ATOM 2815 C C . LEU A 1 371 ? 29.391 -8.305 -11.281 1 75.06 371 LEU A C 1
ATOM 2817 O O . LEU A 1 371 ? 30.094 -7.977 -12.234 1 75.06 371 LEU A O 1
ATOM 2821 N N . VAL A 1 372 ? 29.5 -7.75 -10.148 1 71.44 372 VAL A N 1
ATOM 2822 C CA . VAL A 1 372 ? 30.453 -6.676 -9.891 1 71.44 372 VAL A CA 1
ATOM 2823 C C . VAL A 1 372 ? 31.516 -7.152 -8.906 1 71.44 372 VAL A C 1
ATOM 2825 O O . VAL A 1 372 ? 31.203 -7.555 -7.785 1 71.44 372 VAL A O 1
ATOM 2828 N N . ILE A 1 373 ? 32.75 -7.113 -9.305 1 72.62 373 ILE A N 1
ATOM 2829 C CA . ILE A 1 373 ? 33.812 -7.773 -8.531 1 72.62 373 ILE A CA 1
ATOM 2830 C C . ILE A 1 373 ? 34.906 -6.773 -8.227 1 72.62 373 ILE A C 1
ATOM 2832 O O . ILE A 1 373 ? 35.219 -5.891 -9.031 1 72.62 373 ILE A O 1
ATOM 2836 N N . ASN A 1 374 ? 35.438 -6.793 -7.094 1 68.88 374 ASN A N 1
ATOM 2837 C CA . ASN A 1 374 ? 36.625 -6.027 -6.695 1 68.88 374 ASN A CA 1
ATOM 2838 C C . ASN A 1 374 ? 37.875 -6.871 -6.77 1 68.88 374 ASN A C 1
ATOM 2840 O O . ASN A 1 374 ? 38.906 -6.523 -6.168 1 68.88 374 ASN A O 1
ATOM 2844 N N . ARG A 1 375 ? 38 -8.047 -7.32 1 60.5 375 ARG A N 1
ATOM 2845 C CA . ARG A 1 375 ? 39.188 -8.883 -7.324 1 60.5 375 ARG A CA 1
ATOM 2846 C C . ARG A 1 375 ? 39.75 -9.031 -8.734 1 60.5 375 ARG A C 1
ATOM 2848 O O . ARG A 1 375 ? 39 -9 -9.711 1 60.5 375 ARG A O 1
ATOM 2855 N N . PRO A 1 376 ? 41.188 -8.852 -8.664 1 50.84 376 PRO A N 1
ATOM 2856 C CA . PRO A 1 376 ? 41.812 -9.273 -9.922 1 50.84 376 PRO A CA 1
ATOM 2857 C C . PRO A 1 376 ? 41.562 -10.75 -10.227 1 50.84 376 PRO A C 1
ATOM 2859 O O . PRO A 1 376 ? 41.531 -11.578 -9.305 1 50.84 376 PRO A O 1
ATOM 2862 N N . GLY A 1 377 ? 40.562 -11.188 -11.031 1 47.94 377 GLY A N 1
ATOM 2863 C CA . GLY A 1 377 ? 40.531 -12.602 -11.375 1 47.94 377 GLY A CA 1
ATOM 2864 C C . GLY A 1 377 ? 39.812 -12.883 -12.68 1 47.94 377 GLY A C 1
ATOM 2865 O O . GLY A 1 377 ? 39.094 -12.023 -13.195 1 47.94 377 GLY A O 1
ATOM 2866 N N . ASN A 1 378 ? 40.406 -13.914 -13.438 1 39.34 378 ASN A N 1
ATOM 2867 C CA . ASN A 1 378 ? 39.906 -14.414 -14.719 1 39.34 378 ASN A CA 1
ATOM 2868 C C . ASN A 1 378 ? 38.625 -15.219 -14.57 1 39.34 378 ASN A C 1
ATOM 2870 O O . ASN A 1 378 ? 38.531 -16.094 -13.703 1 39.34 378 ASN A O 1
ATOM 2874 N N . TYR A 1 379 ? 37.531 -14.727 -14.672 1 42.22 379 TYR A N 1
ATOM 2875 C CA . TYR A 1 379 ? 36.281 -15.469 -14.508 1 42.22 379 TYR A CA 1
ATOM 2876 C C . TYR A 1 379 ? 35.875 -16.125 -15.82 1 42.22 379 TYR A C 1
ATOM 2878 O O . TYR A 1 379 ? 36.188 -15.648 -16.906 1 42.22 379 TYR A O 1
ATOM 2886 N N . VAL A 1 380 ? 35.531 -17.391 -15.789 1 38.78 380 VAL A N 1
ATOM 2887 C CA . VAL A 1 380 ? 35.156 -18.312 -16.844 1 38.78 380 VAL A CA 1
ATOM 2888 C C . VAL A 1 380 ? 33.812 -17.891 -17.453 1 38.78 380 VAL A C 1
ATOM 2890 O O . VAL A 1 380 ? 33.062 -17.109 -16.859 1 38.78 380 VAL A O 1
ATOM 2893 N N . GLU A 1 381 ? 33.094 -18.844 -18.625 1 42.84 381 GLU A N 1
ATOM 2894 C CA . GLU A 1 381 ? 32.406 -18.766 -19.922 1 42.84 381 GLU A CA 1
ATOM 2895 C C . GLU A 1 381 ? 30.891 -18.609 -19.734 1 42.84 381 GLU A C 1
ATOM 2897 O O . GLU A 1 381 ? 30.141 -19.547 -20 1 42.84 381 GLU A O 1
ATOM 2902 N N . PRO A 1 382 ? 29.938 -18.359 -18.859 1 48.22 382 PRO A N 1
ATOM 2903 C CA . PRO A 1 382 ? 28.688 -17.891 -19.453 1 48.22 382 PRO A CA 1
ATOM 2904 C C . PRO A 1 382 ? 28.875 -16.656 -20.344 1 48.22 382 PRO A C 1
ATOM 2906 O O . PRO A 1 382 ? 29.953 -16.062 -20.344 1 48.22 382 PRO A O 1
ATOM 2909 N N . THR A 1 383 ? 27.906 -16.422 -21.438 1 50.72 383 THR A N 1
ATOM 2910 C CA . THR A 1 383 ? 28.156 -15.195 -22.172 1 50.72 383 THR A CA 1
ATOM 2911 C C . THR A 1 383 ? 28.406 -14.023 -21.234 1 50.72 383 THR A C 1
ATOM 2913 O O . THR A 1 383 ? 27.5 -13.602 -20.516 1 50.72 383 THR A O 1
ATOM 2916 N N . ILE A 1 384 ? 29.578 -14.031 -20.844 1 52.94 384 ILE A N 1
ATOM 2917 C CA . ILE A 1 384 ? 30.016 -12.961 -19.953 1 52.94 384 ILE A CA 1
ATOM 2918 C C . ILE A 1 384 ? 30.453 -11.75 -20.781 1 52.94 384 ILE A C 1
ATOM 2920 O O . ILE A 1 384 ? 31.297 -11.875 -21.672 1 52.94 384 ILE A O 1
ATOM 2924 N N . VAL A 1 385 ? 29.656 -10.758 -20.766 1 53.72 385 VAL A N 1
ATOM 2925 C CA . VAL A 1 385 ? 30.031 -9.492 -21.391 1 53.72 385 VAL A CA 1
ATOM 2926 C C . VAL A 1 385 ? 30.828 -8.641 -20.391 1 53.72 385 VAL A C 1
ATOM 2928 O O . VAL A 1 385 ? 30.359 -8.398 -19.266 1 53.72 385 VAL A O 1
ATOM 2931 N N . THR A 1 386 ? 32.062 -8.328 -20.781 1 59.59 386 THR A N 1
ATOM 2932 C CA . THR A 1 386 ? 32.906 -7.52 -19.938 1 59.59 386 THR A CA 1
ATOM 2933 C C . THR A 1 386 ? 33.25 -6.199 -20.609 1 59.59 386 THR A C 1
ATOM 2935 O O . THR A 1 386 ? 33.031 -6.031 -21.812 1 59.59 386 THR A O 1
ATOM 2938 N N . GLY A 1 387 ? 33.625 -5.25 -19.875 1 58.59 387 GLY A N 1
ATOM 2939 C CA . GLY A 1 387 ? 34.188 -4.031 -20.438 1 58.59 387 GLY A CA 1
ATOM 2940 C C . GLY A 1 387 ? 33.188 -2.926 -20.625 1 58.59 387 GLY A C 1
ATOM 2941 O O . GLY A 1 387 ? 33.469 -1.883 -21.203 1 58.59 387 GLY A O 1
ATOM 2942 N N . LEU A 1 388 ? 31.984 -3.098 -20.172 1 62.47 388 LEU A N 1
ATOM 2943 C CA . LEU A 1 388 ? 30.969 -2.059 -20.281 1 62.47 388 LEU A CA 1
ATOM 2944 C C . LEU A 1 388 ? 30.969 -1.179 -19.031 1 62.47 388 LEU A C 1
ATOM 2946 O O . LEU A 1 388 ? 31.281 -1.649 -17.938 1 62.47 388 LEU A O 1
ATOM 2950 N N . PRO A 1 389 ? 30.703 0.129 -19.359 1 63.62 389 PRO A N 1
ATOM 2951 C CA . PRO A 1 389 ? 30.484 0.951 -18.156 1 63.62 389 PRO A CA 1
ATOM 2952 C C . PRO A 1 389 ? 29.188 0.587 -17.422 1 63.62 389 PRO A C 1
ATOM 2954 O O . PRO A 1 389 ? 28.266 0.031 -18.031 1 63.62 389 PRO A O 1
ATOM 2957 N N . HIS A 1 390 ? 29.188 0.851 -16.234 1 69.75 390 HIS A N 1
ATOM 2958 C CA . HIS A 1 390 ? 28.078 0.472 -15.367 1 69.75 390 HIS A CA 1
ATOM 2959 C C . HIS A 1 390 ? 26.781 1.132 -15.812 1 69.75 390 HIS A C 1
ATOM 2961 O O . HIS A 1 390 ? 25.688 0.62 -15.539 1 69.75 390 HIS A O 1
ATOM 2967 N N . ASN A 1 391 ? 26.781 2.227 -16.469 1 69.75 391 ASN A N 1
ATOM 2968 C CA . ASN A 1 391 ? 25.594 2.986 -16.844 1 69.75 391 ASN A CA 1
ATOM 2969 C C . ASN A 1 391 ? 25.234 2.783 -18.312 1 69.75 391 ASN A C 1
ATOM 2971 O O . ASN A 1 391 ? 24.469 3.57 -18.875 1 69.75 391 ASN A O 1
ATOM 2975 N N . ALA A 1 392 ? 25.844 1.79 -18.953 1 69.56 392 ALA A N 1
ATOM 2976 C CA . ALA A 1 392 ? 25.438 1.447 -20.297 1 69.56 392 ALA A CA 1
ATOM 2977 C C . ALA A 1 392 ? 23.969 1.038 -20.344 1 69.56 392 ALA A C 1
ATOM 2979 O O . ALA A 1 392 ? 23.484 0.336 -19.453 1 69.56 392 ALA A O 1
ATOM 2980 N N . PRO A 1 393 ? 23.203 1.516 -21.344 1 68 393 PRO A N 1
ATOM 2981 C CA . PRO A 1 393 ? 21.766 1.227 -21.406 1 68 393 PRO A CA 1
ATOM 2982 C C . PRO A 1 393 ? 21.469 -0.268 -21.344 1 68 393 PRO A C 1
ATOM 2984 O O . PRO A 1 393 ? 20.484 -0.671 -20.719 1 68 393 PRO A O 1
ATOM 2987 N N . ILE A 1 394 ? 22.25 -1.08 -21.953 1 68.5 394 ILE A N 1
ATOM 2988 C CA . ILE A 1 394 ? 21.984 -2.516 -21.984 1 68.5 394 ILE A CA 1
ATOM 2989 C C . ILE A 1 394 ? 22.141 -3.096 -20.578 1 68.5 394 ILE A C 1
ATOM 2991 O O . ILE A 1 394 ? 21.453 -4.051 -20.203 1 68.5 394 ILE A O 1
ATOM 2995 N N . VAL A 1 395 ? 23 -2.498 -19.766 1 66.44 395 VAL A N 1
ATOM 2996 C CA . VAL A 1 395 ? 23.234 -2.943 -18.391 1 66.44 395 VAL A CA 1
ATOM 2997 C C . VAL A 1 395 ? 22.016 -2.613 -17.531 1 66.44 395 VAL A C 1
ATOM 2999 O O . VAL A 1 395 ? 21.703 -3.344 -16.594 1 66.44 395 VAL A O 1
ATOM 3002 N N . HIS A 1 396 ? 21.297 -1.635 -17.922 1 68.44 396 HIS A N 1
ATOM 3003 C CA . HIS A 1 396 ? 20.172 -1.173 -17.125 1 68.44 396 HIS A CA 1
ATOM 3004 C C . HIS A 1 396 ? 18.859 -1.8 -17.609 1 68.44 396 HIS A C 1
ATOM 3006 O O . HIS A 1 396 ? 17.797 -1.565 -17.031 1 68.44 396 HIS A O 1
ATOM 3012 N N . THR A 1 397 ? 18.812 -2.533 -18.703 1 62.19 397 THR A N 1
ATOM 3013 C CA . THR A 1 397 ? 17.594 -3.127 -19.281 1 62.19 397 THR A CA 1
ATOM 3014 C C . THR A 1 397 ? 17.484 -4.598 -18.891 1 62.19 397 THR A C 1
ATOM 3016 O O . THR A 1 397 ? 18.453 -5.355 -19 1 62.19 397 THR A O 1
ATOM 3019 N N . GLU A 1 398 ? 16.359 -4.977 -18.438 1 63.72 398 GLU A N 1
ATOM 3020 C CA . GLU A 1 398 ? 16.125 -6.387 -18.125 1 63.72 398 GLU A CA 1
ATOM 3021 C C . GLU A 1 398 ? 16.047 -7.223 -19.406 1 63.72 398 GLU A C 1
ATOM 3023 O O . GLU A 1 398 ? 15.32 -6.879 -20.328 1 63.72 398 GLU A O 1
ATOM 3028 N N . THR A 1 399 ? 16.953 -8.172 -19.484 1 56.47 399 THR A N 1
ATOM 3029 C CA . THR A 1 399 ? 16.969 -9.125 -20.594 1 56.47 399 THR A CA 1
ATOM 3030 C C . THR A 1 399 ? 16.672 -10.539 -20.094 1 56.47 399 THR A C 1
ATOM 3032 O O . THR A 1 399 ? 17.375 -11.039 -19.203 1 56.47 399 THR A O 1
ATOM 3035 N N . PHE A 1 400 ? 15.695 -11.125 -20.562 1 58.44 400 PHE A N 1
ATOM 3036 C CA . PHE A 1 400 ? 15.352 -12.477 -20.156 1 58.44 400 PHE A CA 1
ATOM 3037 C C . PHE A 1 400 ? 16.203 -13.5 -20.891 1 58.44 400 PHE A C 1
ATOM 3039 O O . PHE A 1 400 ? 15.68 -14.289 -21.688 1 58.44 400 PHE A O 1
ATOM 3046 N N . ALA A 1 401 ? 17.469 -13.43 -20.766 1 58.94 401 ALA A N 1
ATOM 3047 C CA . ALA A 1 401 ? 18.484 -14.312 -21.328 1 58.94 401 ALA A CA 1
ATOM 3048 C C . ALA A 1 401 ? 19.625 -14.539 -20.344 1 58.94 401 ALA A C 1
ATOM 3050 O O . ALA A 1 401 ? 19.812 -13.758 -19.406 1 58.94 401 ALA A O 1
ATOM 3051 N N . PRO A 1 402 ? 20.25 -15.609 -20.438 1 67.25 402 PRO A N 1
ATOM 3052 C CA . PRO A 1 402 ? 21.359 -15.891 -19.531 1 67.25 402 PRO A CA 1
ATOM 3053 C C . PRO A 1 402 ? 22.609 -15.062 -19.828 1 67.25 402 PRO A C 1
ATOM 3055 O O . PRO A 1 402 ? 23.641 -15.609 -20.219 1 67.25 402 PRO A O 1
ATOM 3058 N N . ILE A 1 403 ? 22.5 -13.742 -19.766 1 65.06 403 ILE A N 1
ATOM 3059 C CA . ILE A 1 403 ? 23.594 -12.797 -19.984 1 65.06 403 ILE A CA 1
ATOM 3060 C C . ILE A 1 403 ? 24.031 -12.195 -18.641 1 65.06 403 ILE A C 1
ATOM 3062 O O . ILE A 1 403 ? 23.188 -11.789 -17.844 1 65.06 403 ILE A O 1
ATOM 3066 N N . LEU A 1 404 ? 25.312 -12.289 -18.438 1 74.12 404 LEU A N 1
ATOM 3067 C CA . LEU A 1 404 ? 25.859 -11.734 -17.203 1 74.12 404 LEU A CA 1
ATOM 3068 C C . LEU A 1 404 ? 26.891 -10.648 -17.531 1 74.12 404 LEU A C 1
ATOM 3070 O O . LEU A 1 404 ? 27.859 -10.891 -18.25 1 74.12 404 LEU A O 1
ATOM 3074 N N . TYR A 1 405 ? 26.688 -9.359 -17.078 1 71.5 405 TYR A N 1
ATOM 3075 C CA . TYR A 1 405 ? 27.641 -8.25 -17.219 1 71.5 405 TYR A CA 1
ATOM 3076 C C . TYR A 1 405 ? 28.594 -8.203 -16.031 1 71.5 405 TYR A C 1
ATOM 3078 O O . TYR A 1 405 ? 28.156 -8.125 -14.875 1 71.5 405 TYR A O 1
ATOM 3086 N N . VAL A 1 406 ? 29.859 -8.297 -16.328 1 78 406 VAL A N 1
ATOM 3087 C CA . VAL A 1 406 ? 30.859 -8.266 -15.266 1 78 406 VAL A CA 1
ATOM 3088 C C . VAL A 1 406 ? 31.5 -6.887 -15.195 1 78 406 VAL A C 1
ATOM 3090 O O . VAL A 1 406 ? 32.031 -6.383 -16.203 1 78 406 VAL A O 1
ATOM 3093 N N . LEU A 1 407 ? 31.422 -6.223 -14.07 1 79.44 407 LEU A N 1
ATOM 3094 C CA . LEU A 1 407 ? 31.984 -4.898 -13.82 1 79.44 407 LEU A CA 1
ATOM 3095 C C . LEU A 1 407 ? 32.969 -4.938 -12.648 1 79.44 407 LEU A C 1
ATOM 3097 O O . LEU A 1 407 ? 32.875 -5.836 -11.805 1 79.44 407 LEU A O 1
ATOM 3101 N N . LYS A 1 408 ? 33.906 -4.047 -12.68 1 83.5 408 LYS A N 1
ATOM 3102 C CA . LYS A 1 408 ? 34.844 -3.916 -11.578 1 83.5 408 LYS A CA 1
ATOM 3103 C C . LYS A 1 408 ? 34.594 -2.627 -10.797 1 83.5 408 LYS A C 1
ATOM 3105 O O . LYS A 1 408 ? 34.312 -1.585 -11.383 1 83.5 408 LYS A O 1
ATOM 3110 N N . PHE A 1 409 ? 34.688 -2.764 -9.5 1 85.56 409 PHE A N 1
ATOM 3111 C CA . PHE A 1 409 ? 34.531 -1.575 -8.672 1 85.56 409 PHE A CA 1
ATOM 3112 C C . PHE A 1 409 ? 35.688 -1.431 -7.707 1 85.56 409 PHE A C 1
ATOM 3114 O O . PHE A 1 409 ? 36.469 -2.369 -7.52 1 85.56 409 PHE A O 1
ATOM 3121 N N . LYS A 1 410 ? 35.844 -0.181 -7.078 1 87.25 410 LYS A N 1
ATOM 3122 C CA . LYS A 1 410 ? 36.938 0.093 -6.172 1 87.25 410 LYS A CA 1
ATOM 3123 C C . LYS A 1 410 ? 36.469 0.347 -4.754 1 87.25 410 LYS A C 1
ATOM 3125 O O . LYS A 1 410 ? 37.062 -0.113 -3.785 1 87.25 410 LYS A O 1
ATOM 3130 N N . GLU A 1 411 ? 35.375 1.065 -4.695 1 91.38 411 GLU A N 1
ATOM 3131 C CA . GLU A 1 411 ? 34.906 1.504 -3.385 1 91.38 411 GLU A CA 1
ATOM 3132 C C . GLU A 1 411 ? 33.5 0.992 -3.104 1 91.38 411 GLU A C 1
ATOM 3134 O O . GLU A 1 411 ? 32.656 0.878 -4.02 1 91.38 411 GLU A O 1
ATOM 3139 N N . GLU A 1 412 ? 33.25 0.728 -1.836 1 93.31 412 GLU A N 1
ATOM 3140 C CA . GLU A 1 412 ? 31.969 0.225 -1.367 1 93.31 412 GLU A CA 1
ATOM 3141 C C . GLU A 1 412 ? 30.844 1.186 -1.726 1 93.31 412 GLU A C 1
ATOM 3143 O O . GLU A 1 412 ? 29.812 0.769 -2.264 1 93.31 412 GLU A O 1
ATOM 3148 N N . GLU A 1 413 ? 31.078 2.473 -1.474 1 91.56 413 GLU A N 1
ATOM 3149 C CA . GLU A 1 413 ? 30.031 3.459 -1.706 1 91.56 413 GLU A CA 1
ATOM 3150 C C . GLU A 1 413 ? 29.641 3.518 -3.182 1 91.56 413 GLU A C 1
ATOM 3152 O O . GLU A 1 413 ? 28.469 3.678 -3.514 1 91.56 413 GLU A O 1
ATOM 3157 N N . GLU A 1 414 ? 30.562 3.371 -3.973 1 91.69 414 GLU A N 1
ATOM 3158 C CA . GLU A 1 414 ? 30.297 3.441 -5.41 1 91.69 414 GLU A CA 1
ATOM 3159 C C . GLU A 1 414 ? 29.484 2.246 -5.883 1 91.69 414 GLU A C 1
ATOM 3161 O O . GLU A 1 414 ? 28.562 2.4 -6.688 1 91.69 414 GLU A O 1
ATOM 3166 N N . VAL A 1 415 ? 29.828 1.034 -5.484 1 92.69 415 VAL A N 1
ATOM 3167 C CA . VAL A 1 415 ? 29.156 -0.159 -5.988 1 92.69 415 VAL A CA 1
ATOM 3168 C C . VAL A 1 415 ? 27.734 -0.224 -5.438 1 92.69 415 VAL A C 1
ATOM 3170 O O . VAL A 1 415 ? 26.828 -0.694 -6.121 1 92.69 415 VAL A O 1
ATOM 3173 N N . PHE A 1 416 ? 27.562 0.246 -4.191 1 95.19 416 PHE A N 1
ATOM 3174 C CA . PHE A 1 416 ? 26.203 0.358 -3.686 1 95.19 416 PHE A CA 1
ATOM 3175 C C . PHE A 1 416 ? 25.375 1.287 -4.562 1 95.19 416 PHE A C 1
ATOM 3177 O O . PHE A 1 416 ? 24.219 0.987 -4.875 1 95.19 416 PHE A O 1
ATOM 3184 N N . ALA A 1 417 ? 25.938 2.398 -4.949 1 92.88 417 ALA A N 1
ATOM 3185 C CA . ALA A 1 417 ? 25.266 3.344 -5.828 1 92.88 417 ALA A CA 1
ATOM 3186 C C . ALA A 1 417 ? 24.953 2.705 -7.18 1 92.88 417 ALA A C 1
ATOM 3188 O O . ALA A 1 417 ? 23.891 2.951 -7.754 1 92.88 417 ALA A O 1
ATOM 3189 N N . TRP A 1 418 ? 25.875 1.898 -7.707 1 90.75 418 TRP A N 1
ATOM 3190 C CA . TRP A 1 418 ? 25.656 1.205 -8.969 1 90.75 418 TRP A CA 1
ATOM 3191 C C . TRP A 1 418 ? 24.484 0.235 -8.859 1 90.75 418 TRP A C 1
ATOM 3193 O O . TRP A 1 418 ? 23.656 0.137 -9.773 1 90.75 418 TRP A O 1
ATOM 3203 N N . ASN A 1 419 ? 24.469 -0.513 -7.766 1 93.31 419 ASN A N 1
ATOM 3204 C CA . ASN A 1 419 ? 23.344 -1.415 -7.527 1 93.31 419 ASN A CA 1
ATOM 3205 C C . ASN A 1 419 ? 22 -0.677 -7.586 1 93.31 419 ASN A C 1
ATOM 3207 O O . ASN A 1 419 ? 21.031 -1.187 -8.148 1 93.31 419 ASN A O 1
ATOM 3211 N N . ASN A 1 420 ? 21.984 0.542 -7.047 1 93.69 420 ASN A N 1
ATOM 3212 C CA . ASN A 1 420 ? 20.734 1.263 -6.82 1 93.69 420 ASN A CA 1
ATOM 3213 C C . ASN A 1 420 ? 20.359 2.143 -8.016 1 93.69 420 ASN A C 1
ATOM 3215 O O . ASN A 1 420 ? 19.25 2.666 -8.086 1 93.69 420 ASN A O 1
ATOM 3219 N N . GLU A 1 421 ? 21.203 2.301 -8.961 1 90.44 421 GLU A N 1
ATOM 3220 C CA . GLU A 1 421 ? 20.984 3.285 -10.023 1 90.44 421 GLU A CA 1
ATOM 3221 C C . GLU A 1 421 ? 20.062 2.732 -11.109 1 90.44 421 GLU A C 1
ATOM 3223 O O . GLU A 1 421 ? 19.547 3.486 -11.93 1 90.44 421 GLU A O 1
ATOM 3228 N N . VAL A 1 422 ? 19.875 1.417 -11.156 1 88.62 422 VAL A N 1
ATOM 3229 C CA . VAL A 1 422 ? 19 0.833 -12.164 1 88.62 422 VAL A CA 1
ATOM 3230 C C . VAL A 1 422 ? 17.547 1.065 -11.773 1 88.62 422 VAL A C 1
ATOM 3232 O O . VAL A 1 422 ? 17.234 1.271 -10.594 1 88.62 422 VAL A O 1
ATOM 3235 N N . ASN A 1 423 ? 16.641 1.005 -12.773 1 89.94 423 ASN A N 1
ATOM 3236 C CA . ASN A 1 423 ? 15.242 1.331 -12.531 1 89.94 423 ASN A CA 1
ATOM 3237 C C . ASN A 1 423 ? 14.57 0.28 -11.656 1 89.94 423 ASN A C 1
ATOM 3239 O O . ASN A 1 423 ? 13.656 0.598 -10.891 1 89.94 423 ASN A O 1
ATOM 3243 N N . GLN A 1 424 ? 14.992 -0.941 -11.789 1 91.19 424 GLN A N 1
ATOM 3244 C CA . GLN A 1 424 ? 14.352 -2.033 -11.062 1 91.19 424 GLN A CA 1
ATOM 3245 C C . GLN A 1 424 ? 14.945 -2.191 -9.664 1 91.19 424 GLN A C 1
ATOM 3247 O O . GLN A 1 424 ? 16.062 -1.747 -9.414 1 91.19 424 GLN A O 1
ATOM 3252 N N . GLY A 1 425 ? 14.305 -2.781 -8.734 1 94.5 425 GLY A N 1
ATOM 3253 C CA . GLY A 1 425 ? 14.758 -3.037 -7.375 1 94.5 425 GLY A CA 1
ATOM 3254 C C . GLY A 1 425 ? 14.219 -4.336 -6.801 1 94.5 425 GLY A C 1
ATOM 3255 O O . GLY A 1 425 ? 13.648 -4.348 -5.707 1 94.5 425 GLY A O 1
ATOM 3256 N N . LEU A 1 426 ? 14.461 -5.438 -7.5 1 93.5 426 LEU A N 1
ATOM 3257 C CA . LEU A 1 426 ? 13.914 -6.715 -7.062 1 93.5 426 LEU A CA 1
ATOM 3258 C C . LEU A 1 426 ? 14.859 -7.41 -6.086 1 93.5 426 LEU A C 1
ATOM 3260 O O . LEU A 1 426 ? 14.594 -7.453 -4.883 1 93.5 426 LEU A O 1
ATOM 3264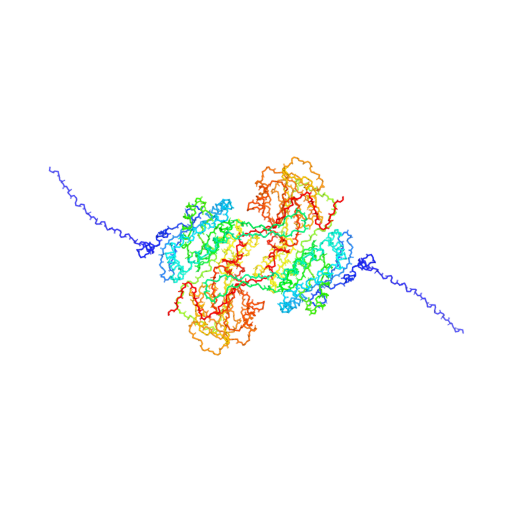 N N . SER A 1 427 ? 16.078 -7.848 -6.598 1 94.06 427 SER A N 1
ATOM 3265 C CA . SER A 1 427 ? 16.984 -8.641 -5.77 1 94.06 427 SER A CA 1
ATOM 3266 C C . SER A 1 427 ? 18.438 -8.195 -5.957 1 94.06 427 SER A C 1
ATOM 3268 O O . SER A 1 427 ? 18.828 -7.766 -7.043 1 94.06 427 SER A O 1
ATOM 3270 N N . SER A 1 428 ? 19.219 -8.25 -4.887 1 94.88 428 SER A N 1
ATOM 3271 C CA . SER A 1 428 ? 20.656 -7.996 -4.934 1 94.88 428 SER A CA 1
ATOM 3272 C C . SER A 1 428 ? 21.391 -8.766 -3.834 1 94.88 428 SER A C 1
ATOM 3274 O O . SER A 1 428 ? 20.781 -9.188 -2.854 1 94.88 428 SER A O 1
ATOM 3276 N N . SER A 1 429 ? 22.656 -9.031 -4.117 1 94.81 429 SER A N 1
ATOM 3277 C CA . SER A 1 429 ? 23.438 -9.805 -3.162 1 94.81 429 SER A CA 1
ATOM 3278 C C . SER A 1 429 ? 24.859 -9.266 -3.051 1 94.81 429 SER A C 1
ATOM 3280 O O . SER A 1 429 ? 25.422 -8.781 -4.035 1 94.81 429 SER A O 1
ATOM 3282 N N . ILE A 1 430 ? 25.375 -9.391 -1.82 1 94.69 430 ILE A N 1
ATOM 3283 C CA . ILE A 1 430 ? 26.797 -9.18 -1.651 1 94.69 430 ILE A CA 1
ATOM 3284 C C . ILE A 1 430 ? 27.438 -10.43 -1.06 1 94.69 430 ILE A C 1
ATOM 3286 O O . ILE A 1 430 ? 26.781 -11.203 -0.366 1 94.69 430 ILE A O 1
ATOM 3290 N N . PHE A 1 431 ? 28.641 -10.641 -1.422 1 93.5 431 PHE A N 1
ATOM 3291 C CA . PHE A 1 431 ? 29.469 -11.672 -0.79 1 93.5 431 PHE A CA 1
ATOM 3292 C C . PHE A 1 431 ? 30.609 -11.039 0.006 1 93.5 431 PHE A C 1
ATOM 3294 O O . PHE A 1 431 ? 31.453 -10.344 -0.558 1 93.5 431 PHE A O 1
ATOM 3301 N N . THR A 1 432 ? 30.547 -11.203 1.316 1 94.06 432 THR A N 1
ATOM 3302 C CA . THR A 1 432 ? 31.516 -10.594 2.234 1 94.06 432 THR A CA 1
ATOM 3303 C C . THR A 1 432 ? 31.469 -11.281 3.596 1 94.06 432 THR A C 1
ATOM 3305 O O . THR A 1 432 ? 30.5 -11.984 3.912 1 94.06 432 THR A O 1
ATOM 3308 N N . LYS A 1 433 ? 32.531 -11.164 4.355 1 91.56 433 LYS A N 1
ATOM 3309 C CA . LYS A 1 433 ? 32.594 -11.625 5.738 1 91.56 433 LYS A CA 1
ATOM 3310 C C . LYS A 1 433 ? 32.656 -10.453 6.707 1 91.56 433 LYS A C 1
ATOM 3312 O O . LYS A 1 433 ? 32.688 -10.648 7.926 1 91.56 433 LYS A O 1
ATOM 3317 N N . ASP A 1 434 ? 32.656 -9.219 6.16 1 92 434 ASP A N 1
ATOM 3318 C CA . ASP A 1 434 ? 32.75 -8.008 6.973 1 92 434 ASP A CA 1
ATOM 3319 C C . ASP A 1 434 ? 31.422 -7.652 7.617 1 92 434 ASP A C 1
ATOM 3321 O O . ASP A 1 434 ? 30.469 -7.289 6.918 1 92 434 ASP A O 1
ATOM 3325 N N . LEU A 1 435 ? 31.453 -7.684 8.914 1 89.88 435 LEU A N 1
ATOM 3326 C CA . LEU A 1 435 ? 30.234 -7.426 9.68 1 89.88 435 LEU A CA 1
ATOM 3327 C C . LEU A 1 435 ? 29.719 -6.02 9.414 1 89.88 435 LEU A C 1
ATOM 3329 O O . LEU A 1 435 ? 28.516 -5.824 9.219 1 89.88 435 LEU A O 1
ATOM 3333 N N . GLY A 1 436 ? 30.547 -5.023 9.469 1 92.94 436 GLY A N 1
ATOM 3334 C CA . GLY A 1 436 ? 30.141 -3.654 9.203 1 92.94 436 GLY A CA 1
ATOM 3335 C C . GLY A 1 436 ? 29.531 -3.469 7.824 1 92.94 436 GLY A C 1
ATOM 3336 O O . GLY A 1 436 ? 28.516 -2.785 7.672 1 92.94 436 GLY A O 1
ATOM 3337 N N . ARG A 1 437 ? 30.094 -4.105 6.879 1 93.94 437 ARG A N 1
ATOM 3338 C CA . ARG A 1 437 ? 29.609 -4.008 5.504 1 93.94 437 ARG A CA 1
ATOM 3339 C C . ARG A 1 437 ? 28.234 -4.637 5.359 1 93.94 437 ARG A C 1
ATOM 3341 O O . ARG A 1 437 ? 27.359 -4.098 4.668 1 93.94 437 ARG A O 1
ATOM 3348 N N . ILE A 1 438 ? 28.031 -5.797 5.98 1 93.56 438 ILE A N 1
ATOM 3349 C CA . ILE A 1 438 ? 26.75 -6.484 5.926 1 93.56 438 ILE A CA 1
ATOM 3350 C C . ILE A 1 438 ? 25.641 -5.539 6.395 1 93.56 438 ILE A C 1
ATOM 3352 O O . ILE A 1 438 ? 24.609 -5.387 5.723 1 93.56 438 ILE A O 1
ATOM 3356 N N . PHE A 1 439 ? 25.828 -4.824 7.441 1 93.06 439 PHE A N 1
ATOM 3357 C CA . PHE A 1 439 ? 24.75 -4.031 8.016 1 93.06 439 PHE A CA 1
ATOM 3358 C C . PHE A 1 439 ? 24.656 -2.668 7.332 1 93.06 439 PHE A C 1
ATOM 3360 O O . PHE A 1 439 ? 23.609 -2.029 7.344 1 93.06 439 PHE A O 1
ATOM 3367 N N . ARG A 1 440 ? 25.75 -2.148 6.691 1 94.31 440 ARG A N 1
ATOM 3368 C CA . ARG A 1 440 ? 25.609 -1.004 5.797 1 94.31 440 ARG A CA 1
ATOM 3369 C C . ARG A 1 440 ? 24.797 -1.372 4.559 1 94.31 440 ARG A C 1
ATOM 3371 O O . ARG A 1 440 ? 24 -0.571 4.078 1 94.31 440 ARG A O 1
ATOM 3378 N N . TRP A 1 441 ? 24.984 -2.648 4.094 1 95.88 441 TRP A N 1
ATOM 3379 C CA . TRP A 1 441 ? 24.266 -3.172 2.934 1 95.88 441 TRP A CA 1
ATOM 3380 C C . TRP A 1 441 ? 22.781 -3.318 3.229 1 95.88 441 TRP A C 1
ATOM 3382 O O . TRP A 1 441 ? 21.938 -2.959 2.4 1 95.88 441 TRP A O 1
ATOM 3392 N N . LEU A 1 442 ? 22.422 -3.771 4.406 1 95.12 442 LEU A N 1
ATOM 3393 C CA . LEU A 1 442 ? 21.031 -3.967 4.812 1 95.12 442 LEU A CA 1
ATOM 3394 C C . LEU A 1 442 ? 20.406 -2.652 5.273 1 95.12 442 LEU A C 1
ATOM 3396 O O . LEU A 1 442 ? 19.188 -2.564 5.441 1 95.12 442 LEU A O 1
ATOM 3400 N N . GLY A 1 443 ? 21.219 -1.561 5.434 1 93.62 443 GLY A N 1
ATOM 3401 C CA . GLY A 1 443 ? 20.797 -0.329 6.082 1 93.62 443 GLY A CA 1
ATOM 3402 C C . GLY A 1 443 ? 20.203 0.684 5.117 1 93.62 443 GLY A C 1
ATOM 3403 O O . GLY A 1 443 ? 19.953 0.367 3.951 1 93.62 443 GLY A O 1
ATOM 3404 N N . PRO A 1 444 ? 19.906 1.924 5.562 1 93.94 444 PRO A N 1
ATOM 3405 C CA . PRO A 1 444 ? 19.203 2.957 4.809 1 93.94 444 PRO A CA 1
ATOM 3406 C C . PRO A 1 444 ? 19.922 3.365 3.529 1 93.94 444 PRO A C 1
ATOM 3408 O O . PRO A 1 444 ? 19.281 3.791 2.562 1 93.94 444 PRO A O 1
ATOM 3411 N N . LYS A 1 445 ? 21.219 3.266 3.533 1 94.5 445 LYS A N 1
ATOM 3412 C CA . LYS A 1 445 ? 21.984 3.699 2.367 1 94.5 445 LYS A CA 1
ATOM 3413 C C . LYS A 1 445 ? 22.516 2.502 1.582 1 94.5 445 LYS A C 1
ATOM 3415 O O . LYS A 1 445 ? 23.391 2.654 0.721 1 94.5 445 LYS A O 1
ATOM 3420 N N . GLY A 1 446 ? 22.094 1.287 1.933 1 96.12 446 GLY A N 1
ATOM 3421 C CA . GLY A 1 446 ? 22.484 0.069 1.234 1 96.12 446 GLY A CA 1
ATOM 3422 C C . GLY A 1 446 ? 21.578 -0.249 0.055 1 96.12 446 GLY A C 1
ATOM 3423 O O . GLY A 1 446 ? 21.109 0.657 -0.639 1 96.12 446 GLY A O 1
ATOM 3424 N N . SER A 1 447 ? 21.344 -1.534 -0.168 1 95.88 447 SER A N 1
ATOM 3425 C CA . SER A 1 447 ? 20.531 -1.962 -1.301 1 95.88 447 SER A CA 1
ATOM 3426 C C . SER A 1 447 ? 19.109 -1.412 -1.2 1 95.88 447 SER A C 1
ATOM 3428 O O . SER A 1 447 ? 18.516 -1.417 -0.122 1 95.88 447 SER A O 1
ATOM 3430 N N . ASP A 1 448 ? 18.578 -0.977 -2.285 1 94.94 448 ASP A N 1
ATOM 3431 C CA . ASP A 1 448 ? 17.188 -0.508 -2.318 1 94.94 448 ASP A CA 1
ATOM 3432 C C . ASP A 1 448 ? 16.266 -1.565 -2.918 1 94.94 448 ASP A C 1
ATOM 3434 O O . ASP A 1 448 ? 15.156 -1.252 -3.357 1 94.94 448 ASP A O 1
ATOM 3438 N N . CYS A 1 449 ? 16.75 -2.814 -2.959 1 94.88 449 CYS A N 1
ATOM 3439 C CA . CYS A 1 449 ? 15.945 -3.912 -3.49 1 94.88 449 CYS A CA 1
ATOM 3440 C C . CYS A 1 449 ? 14.977 -4.438 -2.441 1 94.88 449 CYS A C 1
ATOM 3442 O O . CYS A 1 449 ? 15.172 -4.223 -1.244 1 94.88 449 CYS A O 1
ATOM 3444 N N . GLY A 1 450 ? 13.914 -5.082 -2.893 1 95.69 450 GLY A N 1
ATOM 3445 C CA . GLY A 1 450 ? 12.984 -5.734 -1.989 1 95.69 450 GLY A CA 1
ATOM 3446 C C . GLY A 1 450 ? 13.516 -7.027 -1.41 1 95.69 450 GLY A C 1
ATOM 3447 O O . GLY A 1 450 ? 13.055 -7.484 -0.364 1 95.69 450 GLY A O 1
ATOM 3448 N N . ILE A 1 451 ? 14.461 -7.66 -2.068 1 94.56 451 ILE A N 1
ATOM 3449 C CA . ILE A 1 451 ? 15.156 -8.852 -1.614 1 94.56 451 ILE A CA 1
ATOM 3450 C C . ILE A 1 451 ? 16.656 -8.578 -1.541 1 94.56 451 ILE A C 1
ATOM 3452 O O . ILE A 1 451 ? 17.297 -8.305 -2.561 1 94.56 451 ILE A O 1
ATOM 3456 N N . VAL A 1 452 ? 17.203 -8.609 -0.36 1 95.88 452 VAL A N 1
ATOM 3457 C CA . VAL A 1 452 ? 18.594 -8.266 -0.128 1 95.88 452 VAL A CA 1
ATOM 3458 C C . VAL A 1 452 ? 19.328 -9.453 0.493 1 95.88 452 VAL A C 1
ATOM 3460 O O . VAL A 1 452 ? 18.984 -9.898 1.588 1 95.88 452 VAL A O 1
ATOM 3463 N N . ASN A 1 453 ? 20.375 -9.922 -0.22 1 94.56 453 ASN A N 1
ATOM 3464 C CA . ASN A 1 453 ? 21.031 -11.164 0.173 1 94.56 453 ASN A CA 1
ATOM 3465 C C . ASN A 1 453 ? 22.484 -10.93 0.537 1 94.56 453 ASN A C 1
ATOM 3467 O O . ASN A 1 453 ? 23.125 -10.008 0.026 1 94.56 453 ASN A O 1
ATOM 3471 N N . VAL A 1 454 ? 22.938 -11.781 1.459 1 94.69 454 VAL A N 1
ATOM 3472 C CA . VAL A 1 454 ? 24.344 -11.844 1.817 1 94.69 454 VAL A CA 1
ATOM 3473 C C . VAL A 1 454 ? 24.844 -13.281 1.724 1 94.69 454 VAL A C 1
ATOM 3475 O O . VAL A 1 454 ? 24.297 -14.18 2.375 1 94.69 454 VAL A O 1
ATOM 3478 N N . ASN A 1 455 ? 25.781 -13.539 0.839 1 92.38 455 ASN A N 1
ATOM 3479 C CA . ASN A 1 455 ? 26.469 -14.812 0.681 1 92.38 455 ASN A CA 1
ATOM 3480 C C . ASN A 1 455 ? 25.531 -15.891 0.141 1 92.38 455 ASN A C 1
ATOM 3482 O O . ASN A 1 455 ? 25.656 -17.062 0.512 1 92.38 455 ASN A O 1
ATOM 3486 N N . ILE A 1 456 ? 24.578 -15.492 -0.582 1 90.5 456 ILE A N 1
ATOM 3487 C CA . ILE A 1 456 ? 23.719 -16.328 -1.41 1 90.5 456 ILE A CA 1
ATOM 3488 C C . ILE A 1 456 ? 23.422 -15.617 -2.725 1 90.5 456 ILE A C 1
ATOM 3490 O O . ILE A 1 456 ? 23.609 -14.406 -2.838 1 90.5 456 ILE A O 1
ATOM 3494 N N . PRO A 1 457 ? 22.984 -16.344 -3.697 1 89.56 457 PRO A N 1
ATOM 3495 C CA . PRO A 1 457 ? 22.672 -15.695 -4.977 1 89.56 457 PRO A CA 1
ATOM 3496 C C . PRO A 1 457 ? 21.422 -14.828 -4.902 1 89.56 457 PRO A C 1
ATOM 3498 O O . PRO A 1 457 ? 20.766 -14.758 -3.854 1 89.56 457 PRO A O 1
ATOM 3501 N N . THR A 1 458 ? 21.172 -14.031 -5.988 1 89.44 458 THR A N 1
ATOM 3502 C CA . THR A 1 458 ? 19.906 -13.328 -6.117 1 89.44 458 THR A CA 1
ATOM 3503 C C . THR A 1 458 ? 18.75 -14.312 -6.18 1 89.44 458 THR A C 1
ATOM 3505 O O . THR A 1 458 ? 18.219 -14.586 -7.258 1 89.44 458 THR A O 1
ATOM 3508 N N . SER A 1 459 ? 18.516 -14.875 -4.957 1 76.94 459 SER A N 1
ATOM 3509 C CA . SER A 1 459 ? 17.578 -15.984 -4.809 1 76.94 459 SER A CA 1
ATOM 3510 C C . SER A 1 459 ? 16.125 -15.508 -4.867 1 76.94 459 SER A C 1
ATOM 3512 O O . SER A 1 459 ? 15.859 -14.32 -4.684 1 76.94 459 SER A O 1
ATOM 3514 N N . GLY A 1 460 ? 15.305 -16.438 -5.145 1 79 460 GLY A N 1
ATOM 3515 C CA . GLY A 1 460 ? 13.875 -16.203 -5.254 1 79 460 GLY A CA 1
ATOM 3516 C C . GLY A 1 460 ? 13.164 -16.219 -3.912 1 79 460 GLY A C 1
ATOM 3517 O O . GLY A 1 460 ? 13.742 -15.828 -2.893 1 79 460 GLY A O 1
ATOM 3518 N N . ALA A 1 461 ? 12.016 -16.594 -3.957 1 81.12 461 ALA A N 1
ATOM 3519 C CA . ALA A 1 461 ? 11.086 -16.516 -2.832 1 81.12 461 ALA A CA 1
ATOM 3520 C C . ALA A 1 461 ? 11.391 -17.594 -1.799 1 81.12 461 ALA A C 1
ATOM 3522 O O . ALA A 1 461 ? 11.734 -18.734 -2.154 1 81.12 461 ALA A O 1
ATOM 3523 N N . GLU A 1 462 ? 11.477 -17.25 -0.609 1 87.56 462 GLU A N 1
ATOM 3524 C CA . GLU A 1 462 ? 11.312 -18.156 0.525 1 87.56 462 GLU A CA 1
ATOM 3525 C C . GLU A 1 462 ? 9.992 -17.906 1.245 1 87.56 462 GLU A C 1
ATOM 3527 O O . GLU A 1 462 ? 9.789 -16.844 1.821 1 87.56 462 GLU A O 1
ATOM 3532 N N . ILE A 1 463 ? 9.133 -18.969 1.172 1 90.5 463 ILE A N 1
ATOM 3533 C CA . ILE A 1 463 ? 7.797 -18.797 1.731 1 90.5 463 ILE A CA 1
ATOM 3534 C C . ILE A 1 463 ? 7.898 -18.375 3.193 1 90.5 463 ILE A C 1
ATOM 3536 O O . ILE A 1 463 ? 8.648 -18.969 3.971 1 90.5 463 ILE A O 1
ATOM 3540 N N . GLY A 1 464 ? 7.199 -17.422 3.539 1 89.75 464 GLY A N 1
ATOM 3541 C CA . GLY A 1 464 ? 7.27 -16.812 4.855 1 89.75 464 GLY A CA 1
ATOM 3542 C C . GLY A 1 464 ? 7.859 -15.422 4.836 1 89.75 464 GLY A C 1
ATOM 3543 O O . GLY A 1 464 ? 7.535 -14.586 5.688 1 89.75 464 GLY A O 1
ATOM 3544 N N . GLY A 1 465 ? 8.828 -15.258 3.955 1 91.88 465 GLY A N 1
ATOM 3545 C CA . GLY A 1 465 ? 9.352 -13.93 3.678 1 91.88 465 GLY A CA 1
ATOM 3546 C C . GLY A 1 465 ? 8.695 -13.266 2.479 1 91.88 465 GLY A C 1
ATOM 3547 O O . GLY A 1 465 ? 8.516 -13.906 1.438 1 91.88 465 GLY A O 1
ATOM 3548 N N . ALA A 1 466 ? 8.398 -12.016 2.639 1 92.62 466 ALA A N 1
ATOM 3549 C CA . ALA A 1 466 ? 7.719 -11.312 1.553 1 92.62 466 ALA A CA 1
ATOM 3550 C C . ALA A 1 466 ? 8.594 -11.25 0.305 1 92.62 466 ALA A C 1
ATOM 3552 O O . ALA A 1 466 ? 9.766 -10.891 0.381 1 92.62 466 ALA A O 1
ATOM 3553 N N . PHE A 1 467 ? 8.016 -11.68 -0.766 1 93.75 467 PHE A N 1
ATOM 3554 C CA . PHE A 1 467 ? 8.672 -11.633 -2.064 1 93.75 467 PHE A CA 1
ATOM 3555 C C . PHE A 1 467 ? 8.188 -10.438 -2.877 1 93.75 467 PHE A C 1
ATOM 3557 O O . PHE A 1 467 ? 6.98 -10.203 -2.975 1 93.75 467 PHE A O 1
ATOM 3564 N N . GLY A 1 468 ? 9.094 -9.68 -3.531 1 93.5 468 GLY A N 1
ATOM 3565 C CA . GLY A 1 468 ? 8.781 -8.531 -4.371 1 93.5 468 GLY A CA 1
ATOM 3566 C C . GLY A 1 468 ? 9.836 -7.441 -4.312 1 93.5 468 GLY A C 1
ATOM 3567 O O . GLY A 1 468 ? 10.82 -7.566 -3.586 1 93.5 468 GLY A O 1
ATOM 3568 N N . GLY A 1 469 ? 9.664 -6.457 -5.129 1 93.31 469 GLY A N 1
ATOM 3569 C CA . GLY A 1 469 ? 10.711 -5.453 -5.242 1 93.31 469 GLY A CA 1
ATOM 3570 C C . GLY A 1 469 ? 10.18 -4.035 -5.238 1 93.31 469 GLY A C 1
ATOM 3571 O O . GLY A 1 469 ? 8.984 -3.814 -5.043 1 93.31 469 GLY A O 1
ATOM 3572 N N . GLU A 1 470 ? 11.133 -3.113 -5.375 1 93.25 470 GLU A N 1
ATOM 3573 C CA . GLU A 1 470 ? 10.883 -1.675 -5.328 1 93.25 470 GLU A CA 1
ATOM 3574 C C . GLU A 1 470 ? 10.961 -1.055 -6.719 1 93.25 470 GLU A C 1
ATOM 3576 O O . GLU A 1 470 ? 11.406 -1.7 -7.668 1 93.25 470 GLU A O 1
ATOM 3581 N N . LYS A 1 471 ? 10.516 0.228 -6.844 1 94.5 471 LYS A N 1
ATOM 3582 C CA . LYS A 1 471 ? 10.664 1.014 -8.062 1 94.5 471 LYS A CA 1
ATOM 3583 C C . LYS A 1 471 ? 9.969 0.339 -9.242 1 94.5 471 LYS A C 1
ATOM 3585 O O . LYS A 1 471 ? 8.781 0.033 -9.172 1 94.5 471 LYS A O 1
ATOM 3590 N N . HIS A 1 472 ? 10.633 0.089 -10.375 1 92.5 472 HIS A N 1
ATOM 3591 C CA . HIS A 1 472 ? 10 -0.418 -11.586 1 92.5 472 HIS A CA 1
ATOM 3592 C C . HIS A 1 472 ? 9.688 -1.907 -11.461 1 92.5 472 HIS A C 1
ATOM 3594 O O . HIS A 1 472 ? 9.117 -2.504 -12.375 1 92.5 472 HIS A O 1
ATOM 3600 N N . THR A 1 473 ? 10.102 -2.512 -10.312 1 92.62 473 THR A N 1
ATOM 3601 C CA . THR A 1 473 ? 9.695 -3.883 -10.023 1 92.62 473 THR A CA 1
ATOM 3602 C C . THR A 1 473 ? 8.258 -3.932 -9.523 1 92.62 473 THR A C 1
ATOM 3604 O O . THR A 1 473 ? 7.641 -5 -9.492 1 92.62 473 THR A O 1
ATOM 3607 N N . GLY A 1 474 ? 7.695 -2.816 -9.18 1 93.25 474 GLY A N 1
ATOM 3608 C CA . GLY A 1 474 ? 6.25 -2.738 -9.047 1 93.25 474 GLY A CA 1
ATOM 3609 C C . GLY A 1 474 ? 5.797 -2.451 -7.625 1 93.25 474 GLY A C 1
ATOM 3610 O O . GLY A 1 474 ? 4.652 -2.055 -7.402 1 93.25 474 GLY A O 1
ATOM 3611 N N . GLY A 1 475 ? 6.629 -2.771 -6.57 1 93.19 475 GLY A N 1
ATOM 3612 C CA . GLY A 1 475 ? 6.301 -2.443 -5.191 1 93.19 475 GLY A CA 1
ATOM 3613 C C . GLY A 1 475 ? 5.504 -3.529 -4.496 1 93.19 475 GLY A C 1
ATOM 3614 O O . GLY A 1 475 ? 5.348 -3.502 -3.271 1 93.19 475 GLY A O 1
ATOM 3615 N N . GLY A 1 476 ? 4.957 -4.492 -5.188 1 93.75 476 GLY A N 1
ATOM 3616 C CA . GLY A 1 476 ? 4.16 -5.562 -4.609 1 93.75 476 GLY A CA 1
ATOM 3617 C C . GLY A 1 476 ? 4.965 -6.504 -3.736 1 93.75 476 GLY A C 1
ATOM 3618 O O . GLY A 1 476 ? 6.172 -6.664 -3.934 1 93.75 476 GLY A O 1
ATOM 3619 N N . ARG A 1 477 ? 4.305 -7.078 -2.771 1 94.19 477 ARG A N 1
ATOM 3620 C CA . ARG A 1 477 ? 4.875 -8.109 -1.918 1 94.19 477 ARG A CA 1
ATOM 3621 C C . ARG A 1 477 ? 3.938 -9.312 -1.806 1 94.19 477 ARG A C 1
ATOM 3623 O O . ARG A 1 477 ? 2.736 -9.148 -1.58 1 94.19 477 ARG A O 1
ATOM 3630 N N . GLU A 1 478 ? 4.539 -10.484 -1.948 1 93.38 478 GLU A N 1
ATOM 3631 C CA . GLU A 1 478 ? 3.75 -11.711 -1.955 1 93.38 478 GLU A CA 1
ATOM 3632 C C . GLU A 1 478 ? 4.352 -12.758 -1.026 1 93.38 478 GLU A C 1
ATOM 3634 O O . GLU A 1 478 ? 5.496 -12.625 -0.583 1 93.38 478 GLU A O 1
ATOM 3639 N N . SER A 1 479 ? 3.602 -13.688 -0.577 1 92.38 479 SER A N 1
ATOM 3640 C CA . SER A 1 479 ? 3.955 -15.031 -0.117 1 92.38 479 SER A CA 1
ATOM 3641 C C . SER A 1 479 ? 4.566 -14.992 1.28 1 92.38 479 SER A C 1
ATOM 3643 O O . SER A 1 479 ? 5.266 -15.922 1.683 1 92.38 479 SER A O 1
ATOM 3645 N N . GLY A 1 480 ? 4.379 -13.914 2.021 1 92 480 GLY A N 1
ATOM 3646 C CA . GLY A 1 480 ? 4.918 -13.945 3.371 1 92 480 GLY A CA 1
ATOM 3647 C C . GLY A 1 480 ? 4.688 -12.648 4.133 1 92 480 GLY A C 1
ATOM 3648 O O . GLY A 1 480 ? 4.137 -11.688 3.586 1 92 480 GLY A O 1
ATOM 3649 N N . SER A 1 481 ? 5.191 -12.703 5.379 1 93 481 SER A N 1
ATOM 3650 C CA . SER A 1 481 ? 5.098 -11.555 6.273 1 93 481 SER A CA 1
ATOM 3651 C C . SER A 1 481 ? 3.68 -11 6.316 1 93 481 SER A C 1
ATOM 3653 O O . SER A 1 481 ? 2.725 -11.742 6.562 1 93 481 SER A O 1
ATOM 3655 N N . ASP A 1 482 ? 3.531 -9.695 6.156 1 92.69 482 ASP A N 1
ATOM 3656 C CA . ASP A 1 482 ? 2.195 -9.117 6.27 1 92.69 482 ASP A CA 1
ATOM 3657 C C . ASP A 1 482 ? 1.581 -8.891 4.891 1 92.69 482 ASP A C 1
ATOM 3659 O O . ASP A 1 482 ? 0.744 -8 4.719 1 92.69 482 ASP A O 1
ATOM 3663 N N . SER A 1 483 ? 2.031 -9.742 3.932 1 94.06 483 SER A N 1
ATOM 3664 C CA . SER A 1 483 ? 1.496 -9.609 2.58 1 94.06 483 SER A CA 1
ATOM 3665 C C . SER A 1 483 ? -0.009 -9.852 2.555 1 94.06 483 SER A C 1
ATOM 3667 O O . SER A 1 483 ? -0.701 -9.398 1.641 1 94.06 483 SER A O 1
ATOM 3669 N N . TRP A 1 484 ? -0.539 -10.586 3.592 1 96.62 484 TRP A N 1
ATOM 3670 C CA . TRP A 1 484 ? -1.972 -10.859 3.66 1 96.62 484 TRP A CA 1
ATOM 3671 C C . TRP A 1 484 ? -2.768 -9.562 3.742 1 96.62 484 TRP A C 1
ATOM 3673 O O . TRP A 1 484 ? -3.92 -9.5 3.309 1 96.62 484 TRP A O 1
ATOM 3683 N N . LYS A 1 485 ? -2.174 -8.523 4.191 1 96.44 485 LYS A N 1
ATOM 3684 C CA . LYS A 1 485 ? -2.861 -7.238 4.332 1 96.44 485 LYS A CA 1
ATOM 3685 C C . LYS A 1 485 ? -3.266 -6.68 2.971 1 96.44 485 LYS A C 1
ATOM 3687 O O . LYS A 1 485 ? -4.242 -5.934 2.865 1 96.44 485 LYS A O 1
ATOM 3692 N N . LEU A 1 486 ? -2.541 -7.043 1.879 1 96.12 486 LEU A N 1
ATOM 3693 C CA . LEU A 1 486 ? -2.871 -6.57 0.539 1 96.12 486 LEU A CA 1
ATOM 3694 C C . LEU A 1 486 ? -4.211 -7.133 0.079 1 96.12 486 LEU A C 1
ATOM 3696 O O . LEU A 1 486 ? -4.883 -6.539 -0.767 1 96.12 486 LEU A O 1
ATOM 3700 N N . TYR A 1 487 ? -4.598 -8.266 0.688 1 98.19 487 TYR A N 1
ATOM 3701 C CA . TYR A 1 487 ? -5.824 -8.945 0.293 1 98.19 487 TYR A CA 1
ATOM 3702 C C . TYR A 1 487 ? -6.988 -8.539 1.189 1 98.19 487 TYR A C 1
ATOM 3704 O O . TYR A 1 487 ? -8.062 -9.141 1.126 1 98.19 487 TYR A O 1
ATOM 3712 N N . MET A 1 488 ? -6.75 -7.57 2.076 1 97.31 488 MET A N 1
ATOM 3713 C CA . MET A 1 488 ? -7.773 -7.137 3.023 1 97.31 488 MET A CA 1
ATOM 3714 C C . MET A 1 488 ? -7.84 -5.613 3.094 1 97.31 488 MET A C 1
ATOM 3716 O O . MET A 1 488 ? -6.906 -4.926 2.682 1 97.31 488 MET A O 1
ATOM 3720 N N . ARG A 1 489 ? -8.969 -5.121 3.467 1 95.5 489 ARG A N 1
ATOM 3721 C CA . ARG A 1 489 ? -9.133 -3.707 3.785 1 95.5 489 ARG A CA 1
ATOM 3722 C C . ARG A 1 489 ? -9.18 -3.486 5.293 1 95.5 489 ARG A C 1
ATOM 3724 O O . ARG A 1 489 ? -9.734 -4.305 6.027 1 95.5 489 ARG A O 1
ATOM 3731 N N . ARG A 1 490 ? -8.617 -2.379 5.676 1 94.44 490 ARG A N 1
ATOM 3732 C CA . ARG A 1 490 ? -8.539 -2.025 7.09 1 94.44 490 ARG A CA 1
ATOM 3733 C C . ARG A 1 490 ? -9.594 -0.981 7.453 1 94.44 490 ARG A C 1
ATOM 3735 O O . ARG A 1 490 ? -9.836 -0.049 6.684 1 94.44 490 ARG A O 1
ATOM 3742 N N . SER A 1 491 ? -10.172 -1.139 8.586 1 94.19 491 SER A N 1
ATOM 3743 C CA . SER A 1 491 ? -11.023 -0.11 9.172 1 94.19 491 SER A CA 1
ATOM 3744 C C . SER A 1 491 ? -10.617 0.197 10.609 1 94.19 491 SER A C 1
ATOM 3746 O O . SER A 1 491 ? -10.344 -0.716 11.391 1 94.19 491 SER A O 1
ATOM 3748 N N . THR A 1 492 ? -10.43 1.445 10.883 1 94.5 492 THR A N 1
ATOM 3749 C CA . THR A 1 492 ? -10.367 1.883 12.273 1 94.5 492 THR A CA 1
ATOM 3750 C C . THR A 1 492 ? -11.773 2.068 12.844 1 94.5 492 THR A C 1
ATOM 3752 O O . THR A 1 492 ? -12.508 2.953 12.406 1 94.5 492 THR A O 1
ATOM 3755 N N . CYS A 1 493 ? -12.125 1.256 13.789 1 92.81 493 CYS A N 1
ATOM 3756 C CA . CYS A 1 493 ? -13.477 1.22 14.336 1 92.81 493 CYS A CA 1
ATOM 3757 C C . CYS A 1 493 ? -13.516 1.812 15.742 1 92.81 493 CYS A C 1
ATOM 3759 O O . CYS A 1 493 ? -12.766 1.379 16.625 1 92.81 493 CYS A O 1
ATOM 3761 N N . THR A 1 494 ? -14.305 2.766 15.898 1 93.69 494 THR A N 1
ATOM 3762 C CA . THR A 1 494 ? -14.523 3.328 17.234 1 93.69 494 THR A CA 1
ATOM 3763 C C . THR A 1 494 ? -15.922 2.982 17.734 1 93.69 494 THR A C 1
ATOM 3765 O O . THR A 1 494 ? -16.922 3.25 17.062 1 93.69 494 THR A O 1
ATOM 3768 N N . ILE A 1 495 ? -16.031 2.359 18.875 1 91 495 ILE A N 1
ATOM 3769 C CA . ILE A 1 495 ? -17.297 1.972 19.484 1 91 495 ILE A CA 1
ATOM 3770 C C . ILE A 1 495 ? -17.484 2.721 20.812 1 91 495 ILE A C 1
ATOM 3772 O O . ILE A 1 495 ? -16.672 2.57 21.734 1 91 495 ILE A O 1
ATOM 3776 N N . ASN A 1 496 ? -18.438 3.562 20.844 1 92.12 496 ASN A N 1
ATOM 3777 C CA . ASN A 1 496 ? -18.859 4.18 22.094 1 92.12 496 ASN A CA 1
ATOM 3778 C C . ASN A 1 496 ? -19.812 3.281 22.875 1 92.12 496 ASN A C 1
ATOM 3780 O O . ASN A 1 496 ? -20.953 3.074 22.453 1 92.12 496 ASN A O 1
ATOM 3784 N N . TYR A 1 497 ? -19.391 2.783 24 1 84.31 497 TYR A N 1
ATOM 3785 C CA . TYR A 1 497 ? -20.234 1.899 24.797 1 84.31 497 TYR A CA 1
ATOM 3786 C C . TYR A 1 497 ? -20.75 2.617 26.047 1 84.31 497 TYR A C 1
ATOM 3788 O O . TYR A 1 497 ? -21.156 1.975 27.016 1 84.31 497 TYR A O 1
ATOM 3796 N N . SER A 1 498 ? -20.625 3.934 26.078 1 86.94 498 SER A N 1
ATOM 3797 C CA . SER A 1 498 ? -21.156 4.77 27.156 1 86.94 498 SER A CA 1
ATOM 3798 C C . SER A 1 498 ? -22.344 5.602 26.688 1 86.94 498 SER A C 1
ATOM 3800 O O . SER A 1 498 ? -22.844 5.395 25.578 1 86.94 498 SER A O 1
ATOM 3802 N N . LYS A 1 499 ? -22.734 6.465 27.562 1 85.62 499 LYS A N 1
ATOM 3803 C CA . LYS A 1 499 ? -23.859 7.355 27.234 1 85.62 499 LYS A CA 1
ATOM 3804 C C . LYS A 1 499 ? -23.359 8.781 27 1 85.62 499 LYS A C 1
ATOM 3806 O O . LYS A 1 499 ? -24.156 9.672 26.688 1 85.62 499 LYS A O 1
ATOM 3811 N N . ASP A 1 500 ? -22 8.891 27.047 1 82.94 500 ASP A N 1
ATOM 3812 C CA . ASP A 1 500 ? -21.422 10.211 26.859 1 82.94 500 ASP A CA 1
ATOM 3813 C C . ASP A 1 500 ? -20.828 10.367 25.469 1 82.94 500 ASP A C 1
ATOM 3815 O O . ASP A 1 500 ? -20.375 9.391 24.859 1 82.94 500 ASP A O 1
ATOM 3819 N N . LEU A 1 501 ? -20.891 11.602 24.953 1 82.62 501 LEU A N 1
ATOM 3820 C CA . LEU A 1 501 ? -20.328 11.898 23.641 1 82.62 501 LEU A CA 1
ATOM 3821 C C . LEU A 1 501 ? -19.297 13.016 23.734 1 82.62 501 LEU A C 1
ATOM 3823 O O . LEU A 1 501 ? -19.578 14.156 23.359 1 82.62 501 LEU A O 1
ATOM 3827 N N . PRO A 1 502 ? -18.219 12.695 24.266 1 72.44 502 PRO A N 1
ATOM 3828 C CA . PRO A 1 502 ? -17.188 13.727 24.25 1 72.44 502 PRO A CA 1
ATOM 3829 C C . PRO A 1 502 ? -16.766 14.125 22.828 1 72.44 502 PRO A C 1
ATOM 3831 O O . PRO A 1 502 ? -16.516 13.258 21.984 1 72.44 502 PRO A O 1
ATOM 3834 N N . LEU A 1 503 ? -16.984 15.359 22.422 1 67.31 503 LEU A N 1
ATOM 3835 C CA . LEU A 1 503 ? -16.641 15.836 21.094 1 67.31 503 LEU A CA 1
ATOM 3836 C C . LEU A 1 503 ? -15.172 16.25 21.016 1 67.31 503 LEU A C 1
ATOM 3838 O O . LEU A 1 503 ? -14.578 16.641 22.031 1 67.31 503 LEU A O 1
ATOM 3842 N N . ALA A 1 504 ? -14.703 16.016 19.828 1 61.31 504 ALA A N 1
ATOM 3843 C CA . ALA A 1 504 ? -13.305 16.344 19.594 1 61.31 504 ALA A CA 1
ATOM 3844 C C . ALA A 1 504 ? -13.023 17.812 19.859 1 61.31 504 ALA A C 1
ATOM 3846 O O . ALA A 1 504 ? -13.898 18.672 19.672 1 61.31 504 ALA A O 1
ATOM 3847 N N . GLN A 1 505 ? -11.789 18.141 20.344 1 58.62 505 GLN A N 1
ATOM 3848 C CA . GLN A 1 505 ? -11.195 19.453 20.516 1 58.62 505 GLN A CA 1
ATOM 3849 C C . GLN A 1 505 ? -11.945 20.266 21.578 1 58.62 505 GLN A C 1
ATOM 3851 O O . GLN A 1 505 ? -11.836 21.484 21.625 1 58.62 505 GLN A O 1
ATOM 3856 N N . GLY A 1 506 ? -12.859 19.516 22.391 1 54.16 506 GLY A N 1
ATOM 3857 C CA . GLY A 1 506 ? -13.516 20.188 23.5 1 54.16 506 GLY A CA 1
ATOM 3858 C C . GLY A 1 506 ? -14.664 21.078 23.062 1 54.16 506 GLY A C 1
ATOM 3859 O O . GLY A 1 506 ? -15.086 21.953 23.812 1 54.16 506 GLY A O 1
ATOM 3860 N N . ILE A 1 507 ? -15.109 20.891 21.828 1 56 507 ILE A N 1
ATOM 3861 C CA . ILE A 1 507 ? -16.188 21.719 21.328 1 56 507 ILE A CA 1
ATOM 3862 C C . ILE A 1 507 ? -17.453 21.469 22.141 1 56 507 ILE A C 1
ATOM 3864 O O . ILE A 1 507 ? -17.781 20.312 22.453 1 56 507 ILE A O 1
ATOM 3868 N N . LYS A 1 508 ? -18.047 22.547 22.781 1 55.66 508 LYS A N 1
ATOM 3869 C CA . LYS A 1 508 ? -19.328 22.469 23.484 1 55.66 508 LYS A CA 1
ATOM 3870 C C . LYS A 1 508 ? -20.438 23.172 22.688 1 55.66 508 LYS A C 1
ATOM 3872 O O . LYS A 1 508 ? -20.234 24.281 22.172 1 55.66 508 LYS A O 1
ATOM 3877 N N . PHE A 1 509 ? -21.391 22.453 22.328 1 50.34 509 PHE A N 1
ATOM 3878 C CA . PHE A 1 509 ? -22.531 23.078 21.672 1 50.34 509 PHE A CA 1
ATOM 3879 C C . PHE A 1 509 ? -23.406 23.797 22.688 1 50.34 509 PHE A C 1
ATOM 3881 O O . PHE A 1 509 ? -23.719 23.25 23.734 1 50.34 509 PHE A O 1
ATOM 3888 N N . GLN A 1 510 ? -23.359 25.094 22.844 1 42.31 510 GLN A N 1
ATOM 3889 C CA . GLN A 1 510 ? -24.281 25.812 23.703 1 42.31 510 GLN A CA 1
ATOM 3890 C C . GLN A 1 510 ? -25.594 26.125 22.969 1 42.31 510 GLN A C 1
ATOM 3892 O O . GLN A 1 510 ? -25.578 26.391 21.766 1 42.31 510 GLN A O 1
ATOM 3897 N N . MET B 1 1 ? 26 100.125 4.664 1 25.95 1 MET B N 1
ATOM 3898 C CA . MET B 1 1 ? 24.578 100 5 1 25.95 1 MET B CA 1
ATOM 3899 C C . MET B 1 1 ? 23.953 98.812 4.328 1 25.95 1 MET B C 1
ATOM 3901 O O . MET B 1 1 ? 23.594 98.812 3.154 1 25.95 1 MET B O 1
ATOM 3905 N N . LEU B 1 2 ? 24.609 97.562 4.527 1 29.98 2 LEU B N 1
ATOM 3906 C CA . LEU B 1 2 ? 24.531 96.25 3.91 1 29.98 2 LEU B CA 1
ATOM 3907 C C . LEU B 1 2 ? 23.156 95.625 4.148 1 29.98 2 LEU B C 1
ATOM 3909 O O . LEU B 1 2 ? 22.719 95.5 5.293 1 29.98 2 LEU B O 1
ATOM 3913 N N . GLY B 1 3 ? 22.156 95.875 3.256 1 26.98 3 GLY B N 1
ATOM 3914 C CA . GLY B 1 3 ? 20.734 95.562 3.238 1 26.98 3 GLY B CA 1
ATOM 3915 C C . GLY B 1 3 ? 20.453 94.125 3.508 1 26.98 3 GLY B C 1
ATOM 3916 O O . GLY B 1 3 ? 20.984 93.25 2.832 1 26.98 3 GLY B O 1
ATOM 3917 N N . LEU B 1 4 ? 20.219 93.75 4.762 1 27.92 4 LEU B N 1
ATOM 3918 C CA . LEU B 1 4 ? 19.953 92.5 5.461 1 27.92 4 LEU B CA 1
ATOM 3919 C C . LEU B 1 4 ? 18.641 91.875 4.984 1 27.92 4 LEU B C 1
ATOM 3921 O O . LEU B 1 4 ? 17.562 92.438 5.277 1 27.92 4 LEU B O 1
ATOM 3925 N N . ARG B 1 5 ? 18.5 91.625 3.627 1 27.69 5 ARG B N 1
ATOM 3926 C CA . ARG B 1 5 ? 17.25 91.062 3.113 1 27.69 5 ARG B CA 1
ATOM 3927 C C . ARG B 1 5 ? 16.875 89.812 3.863 1 27.69 5 ARG B C 1
ATOM 3929 O O . ARG B 1 5 ? 17.609 88.812 3.848 1 27.69 5 ARG B O 1
ATOM 3936 N N . ARG B 1 6 ? 16.266 89.875 5.039 1 27.17 6 ARG B N 1
ATOM 3937 C CA . ARG B 1 6 ? 15.82 88.812 5.906 1 27.17 6 ARG B CA 1
ATOM 3938 C C . ARG B 1 6 ? 14.781 87.938 5.203 1 27.17 6 ARG B C 1
ATOM 3940 O O . ARG B 1 6 ? 13.695 88.375 4.852 1 27.17 6 ARG B O 1
ATOM 3947 N N . ALA B 1 7 ? 15.117 87.188 4.137 1 29.08 7 ALA B N 1
ATOM 3948 C CA . ALA B 1 7 ? 14.125 86.375 3.467 1 29.08 7 ALA B CA 1
ATOM 3949 C C . ALA B 1 7 ? 13.367 85.5 4.469 1 29.08 7 ALA B C 1
ATOM 3951 O O . ALA B 1 7 ? 13.977 84.875 5.332 1 29.08 7 ALA B O 1
ATOM 3952 N N . VAL B 1 8 ? 12.164 85.812 4.777 1 29.92 8 VAL B N 1
ATOM 3953 C CA . VAL B 1 8 ? 11.133 85.062 5.508 1 29.92 8 VAL B CA 1
ATOM 3954 C C . VAL B 1 8 ? 10.984 83.688 4.93 1 29.92 8 VAL B C 1
ATOM 3956 O O . VAL B 1 8 ? 10.625 83.5 3.76 1 29.92 8 VAL B O 1
ATOM 3959 N N . ALA B 1 9 ? 11.953 82.75 5.188 1 28.52 9 ALA B N 1
ATOM 3960 C CA . ALA B 1 9 ? 11.859 81.375 4.805 1 28.52 9 ALA B CA 1
ATOM 3961 C C . ALA B 1 9 ? 10.516 80.75 5.23 1 28.52 9 ALA B C 1
ATOM 3963 O O . ALA B 1 9 ? 10.141 80.812 6.406 1 28.52 9 ALA B O 1
ATOM 3964 N N . ALA B 1 10 ? 9.523 80.812 4.34 1 33.97 10 ALA B N 1
ATOM 3965 C CA . ALA B 1 10 ? 8.227 80.125 4.465 1 33.97 10 ALA B CA 1
ATOM 3966 C C . ALA B 1 10 ? 8.391 78.75 5.02 1 33.97 10 ALA B C 1
ATOM 3968 O O . ALA B 1 10 ? 9.102 77.875 4.438 1 33.97 10 ALA B O 1
ATOM 3969 N N . LEU B 1 11 ? 8.344 78.562 6.312 1 28.28 11 LEU B N 1
ATOM 3970 C CA . LEU B 1 11 ? 8.266 77.25 6.973 1 28.28 11 LEU B CA 1
ATOM 3971 C C . LEU B 1 11 ? 7.133 76.375 6.383 1 28.28 11 LEU B C 1
ATOM 3973 O O . LEU B 1 11 ? 5.965 76.812 6.445 1 28.28 11 LEU B O 1
ATOM 3977 N N . ARG B 1 12 ? 7.273 75.938 5.133 1 31.12 12 ARG B N 1
ATOM 3978 C CA . ARG B 1 12 ? 6.238 75 4.711 1 31.12 12 ARG B CA 1
ATOM 3979 C C . ARG B 1 12 ? 6.031 73.875 5.754 1 31.12 12 ARG B C 1
ATOM 3981 O O . ARG B 1 12 ? 6.992 73.312 6.23 1 31.12 12 ARG B O 1
ATOM 3988 N N . PRO B 1 13 ? 4.93 74 6.461 1 30.88 13 PRO B N 1
ATOM 3989 C CA . PRO B 1 13 ? 4.707 72.875 7.406 1 30.88 13 PRO B CA 1
ATOM 3990 C C . PRO B 1 13 ? 4.895 71.5 6.77 1 30.88 13 PRO B C 1
ATOM 3992 O O . PRO B 1 13 ? 4.648 71.375 5.574 1 30.88 13 PRO B O 1
ATOM 3995 N N . ALA B 1 14 ? 5.922 70.75 7.102 1 31.5 14 ALA B N 1
ATOM 3996 C CA . ALA B 1 14 ? 6.113 69.312 6.812 1 31.5 14 ALA B CA 1
ATOM 3997 C C . ALA B 1 14 ? 4.824 68.562 7.02 1 31.5 14 ALA B C 1
ATOM 3999 O O . ALA B 1 14 ? 4.359 68.375 8.148 1 31.5 14 ALA B O 1
ATOM 4000 N N . VAL B 1 15 ? 3.836 68.75 6.203 1 31.2 15 VAL B N 1
ATOM 4001 C CA . VAL B 1 15 ? 2.75 67.812 6.379 1 31.2 15 VAL B CA 1
ATOM 4002 C C . VAL B 1 15 ? 3.32 66.375 6.539 1 31.2 15 VAL B C 1
ATOM 4004 O O . VAL B 1 15 ? 4.078 65.938 5.684 1 31.2 15 VAL B O 1
ATOM 4007 N N . ALA B 1 16 ? 3.627 66 7.738 1 30.17 16 ALA B N 1
ATOM 4008 C CA . ALA B 1 16 ? 3.943 64.625 8.047 1 30.17 16 ALA B CA 1
ATOM 4009 C C . ALA B 1 16 ? 3.129 63.688 7.184 1 30.17 16 ALA B C 1
ATOM 4011 O O . ALA B 1 16 ? 1.9 63.781 7.125 1 30.17 16 ALA B O 1
ATOM 4012 N N . SER B 1 17 ? 3.625 63.375 5.996 1 31.12 17 SER B N 1
ATOM 4013 C CA . SER B 1 17 ? 3.059 62.25 5.238 1 31.12 17 SER B CA 1
ATOM 4014 C C . SER B 1 17 ? 2.512 61.188 6.168 1 31.12 17 SER B C 1
ATOM 4016 O O . SER B 1 17 ? 3.24 60.656 7.012 1 31.12 17 SER B O 1
ATOM 4018 N N . ALA B 1 18 ? 1.334 61.312 6.676 1 35.72 18 ALA B N 1
ATOM 4019 C CA . ALA B 1 18 ? 0.678 60.219 7.387 1 35.72 18 ALA B CA 1
ATOM 4020 C C . ALA B 1 18 ? 1.073 58.875 6.797 1 35.72 18 ALA B C 1
ATOM 4022 O O . ALA B 1 18 ? 0.839 58.625 5.613 1 35.72 18 ALA B O 1
ATOM 4023 N N . ALA B 1 19 ? 2.105 58.281 7.199 1 37.22 19 ALA B N 1
ATOM 4024 C CA . ALA B 1 19 ? 2.447 56.906 6.883 1 37.22 19 ALA B CA 1
ATOM 4025 C C . ALA B 1 19 ? 1.19 56.062 6.66 1 37.22 19 ALA B C 1
ATOM 4027 O O . ALA B 1 19 ? 0.338 55.969 7.543 1 37.22 19 ALA B O 1
ATOM 4028 N N . ALA B 1 20 ? 0.664 55.938 5.57 1 40.09 20 ALA B N 1
ATOM 4029 C CA . ALA B 1 20 ? -0.404 55.031 5.188 1 40.09 20 ALA B CA 1
ATOM 4030 C C . ALA B 1 20 ? -0.317 53.719 5.98 1 40.09 20 ALA B C 1
ATOM 4032 O O . ALA B 1 20 ? 0.659 53 5.855 1 40.09 20 ALA B O 1
ATOM 4033 N N . MET B 1 21 ? -0.71 53.688 7.301 1 43.66 21 MET B N 1
ATOM 4034 C CA . MET B 1 21 ? -0.787 52.469 8.117 1 43.66 21 MET B CA 1
ATOM 4035 C C . MET B 1 21 ? -1.054 51.25 7.242 1 43.66 21 MET B C 1
ATOM 4037 O O . MET B 1 21 ? -1.949 51.25 6.395 1 43.66 21 MET B O 1
ATOM 4041 N N . SER B 1 22 ? -0.023 50.469 6.949 1 60.41 22 SER B N 1
ATOM 4042 C CA . SER B 1 22 ? -0.206 49.219 6.211 1 60.41 22 SER B CA 1
ATOM 4043 C C . SER B 1 22 ? -1.562 48.594 6.516 1 60.41 22 SER B C 1
ATOM 4045 O O . SER B 1 22 ? -1.998 48.562 7.668 1 60.41 22 SER B O 1
ATOM 4047 N N . THR B 1 23 ? -2.504 48.531 5.605 1 82.44 23 THR B N 1
ATOM 4048 C CA . THR B 1 23 ? -3.836 47.938 5.633 1 82.44 23 THR B CA 1
ATOM 4049 C C . THR B 1 23 ? -3.762 46.469 5.953 1 82.44 23 THR B C 1
ATOM 4051 O O . THR B 1 23 ? -4.789 45.812 6.141 1 82.44 23 THR B O 1
ATOM 4054 N N . LEU B 1 24 ? -2.426 46.094 6.285 1 94.69 24 LEU B N 1
ATOM 4055 C CA . LEU B 1 24 ? -2.322 44.656 6.59 1 94.69 24 LEU B CA 1
ATOM 4056 C C . LEU B 1 24 ? -2.611 44.406 8.062 1 94.69 24 LEU B C 1
ATOM 4058 O O . LEU B 1 24 ? -2.176 45.156 8.93 1 94.69 24 LEU B O 1
ATOM 4062 N N . LEU B 1 25 ? -3.215 43.344 8.383 1 96.25 25 LEU B N 1
ATOM 4063 C CA . LEU B 1 25 ? -3.586 43 9.75 1 96.25 25 LEU B CA 1
ATOM 4064 C C . LEU B 1 25 ? -2.344 42.812 10.625 1 96.25 25 LEU B C 1
ATOM 4066 O O . LEU B 1 25 ? -2.34 43.219 11.789 1 96.25 25 LEU B O 1
ATOM 4070 N N . VAL B 1 26 ? -1.273 42.375 10.109 1 96.81 26 VAL B N 1
ATOM 4071 C CA . VAL B 1 26 ? -0.061 42.062 10.859 1 96.81 26 VAL B CA 1
ATOM 4072 C C . VAL B 1 26 ? 0.54 43.344 11.422 1 96.81 26 VAL B C 1
ATOM 4074 O O . VAL B 1 26 ? 1.279 43.312 12.406 1 96.81 26 VAL B O 1
ATOM 4077 N N . SER B 1 27 ? 0.257 44.5 10.867 1 95.44 27 SER B N 1
ATOM 4078 C CA . SER B 1 27 ? 0.804 45.781 11.289 1 95.44 27 SER B CA 1
ATOM 4079 C C . SER B 1 27 ? -0.133 46.469 12.266 1 95.44 27 SER B C 1
ATOM 4081 O O . SER B 1 27 ? 0.182 47.562 12.773 1 95.44 27 SER B O 1
ATOM 4083 N N . GLN B 1 28 ? -1.223 45.906 12.492 1 95.06 28 GLN B N 1
ATOM 4084 C CA . GLN B 1 28 ? -2.178 46.469 13.438 1 95.06 28 GLN B CA 1
ATOM 4085 C C . GLN B 1 28 ? -1.915 45.969 14.852 1 95.06 28 GLN B C 1
ATOM 4087 O O . GLN B 1 28 ? -1.591 44.812 15.055 1 95.06 28 GLN B O 1
ATOM 4092 N N . PRO B 1 29 ? -2.09 46.812 15.82 1 94 29 PRO B N 1
ATOM 4093 C CA . PRO B 1 29 ? -1.799 46.438 17.219 1 94 29 PRO B CA 1
ATOM 4094 C C . PRO B 1 29 ? -2.623 45.25 17.688 1 94 29 PRO B C 1
ATOM 4096 O O . PRO B 1 29 ? -2.121 44.406 18.438 1 94 29 PRO B O 1
ATOM 4099 N N . ARG B 1 30 ? -3.83 45.125 17.234 1 93.88 30 ARG B N 1
ATOM 4100 C CA . ARG B 1 30 ? -4.734 44.062 17.641 1 93.88 30 ARG B CA 1
ATOM 4101 C C . ARG B 1 30 ? -4.191 42.688 17.219 1 93.88 30 ARG B C 1
ATOM 4103 O O . ARG B 1 30 ? -4.508 41.656 17.828 1 93.88 30 ARG B O 1
ATOM 4110 N N . TYR B 1 31 ? -3.398 42.688 16.219 1 96.62 31 TYR B N 1
ATOM 4111 C CA . TYR B 1 31 ? -2.871 41.438 15.672 1 96.62 31 TYR B CA 1
ATOM 4112 C C . TYR B 1 31 ? -1.369 41.344 15.906 1 96.62 31 TYR B C 1
ATOM 4114 O O . TYR B 1 31 ? -0.663 40.688 15.148 1 96.62 31 TYR B O 1
ATOM 4122 N N . ALA B 1 32 ? -0.841 42 16.891 1 94.31 32 ALA B N 1
ATOM 4123 C CA . ALA B 1 32 ? 0.584 42 17.203 1 94.31 32 ALA B CA 1
ATOM 4124 C C . ALA B 1 32 ? 1.083 40.594 17.516 1 94.31 32 ALA B C 1
ATOM 4126 O O . ALA B 1 32 ? 2.27 40.312 17.359 1 94.31 32 ALA B O 1
ATOM 4127 N N . TRP B 1 33 ? 0.164 39.719 17.922 1 95.75 33 TRP B N 1
ATOM 4128 C CA . TRP B 1 33 ? 0.502 38.312 18.25 1 95.75 33 TRP B CA 1
ATOM 4129 C C . TRP B 1 33 ? 1.005 37.594 17.016 1 95.75 33 TRP B C 1
ATOM 4131 O O . TRP B 1 33 ? 1.703 36.562 17.141 1 95.75 33 TRP B O 1
ATOM 4141 N N . LEU B 1 34 ? 0.71 38 15.789 1 97.75 34 LEU B N 1
ATOM 4142 C CA . LEU B 1 34 ? 1.236 37.438 14.555 1 97.75 34 LEU B CA 1
ATOM 4143 C C . LEU B 1 34 ? 2.758 37.5 14.523 1 97.75 34 LEU B C 1
ATOM 4145 O O . LEU B 1 34 ? 3.424 36.625 13.992 1 97.75 34 LEU B O 1
ATOM 4149 N N . ARG B 1 35 ? 3.285 38.562 15.094 1 96.56 35 ARG B N 1
ATOM 4150 C CA . ARG B 1 35 ? 4.73 38.75 15.125 1 96.56 35 ARG B CA 1
ATOM 4151 C C . ARG B 1 35 ? 5.402 37.781 16.078 1 96.56 35 ARG B C 1
ATOM 4153 O O . ARG B 1 35 ? 6.582 37.438 15.906 1 96.56 35 ARG B O 1
ATOM 4160 N N . GLU B 1 36 ? 4.691 37.25 17.047 1 95.94 36 GLU B N 1
ATOM 4161 C CA . GLU B 1 36 ? 5.207 36.219 17.938 1 95.94 36 GLU B CA 1
ATOM 4162 C C . GLU B 1 36 ? 5.508 34.938 17.172 1 95.94 36 GLU B C 1
ATOM 4164 O O . GLU B 1 36 ? 6.324 34.125 17.609 1 95.94 36 GLU B O 1
ATOM 4169 N N . LEU B 1 37 ? 4.852 34.812 16.031 1 98.06 37 LEU B N 1
ATOM 4170 C CA . LEU B 1 37 ? 5.074 33.656 15.18 1 98.06 37 LEU B CA 1
ATOM 4171 C C . LEU B 1 37 ? 6.152 33.938 14.141 1 98.06 37 LEU B C 1
ATOM 4173 O O . LEU B 1 37 ? 6.383 33.125 13.242 1 98.06 37 LEU B O 1
ATOM 4177 N N . GLY B 1 38 ? 6.758 35.156 14.219 1 96.88 38 GLY B N 1
ATOM 4178 C CA . GLY B 1 38 ? 7.816 35.531 13.297 1 96.88 38 GLY B CA 1
ATOM 4179 C C . GLY B 1 38 ? 7.297 36.062 11.977 1 96.88 38 GLY B C 1
ATOM 4180 O O . GLY B 1 38 ? 8.031 36.125 10.992 1 96.88 38 GLY B O 1
ATOM 4181 N N . LEU B 1 39 ? 6.047 36.438 11.922 1 98.25 39 LEU B N 1
ATOM 4182 C CA . LEU B 1 39 ? 5.469 36.906 10.672 1 98.25 39 LEU B CA 1
ATOM 4183 C C . LEU B 1 39 ? 5.664 38.406 10.531 1 98.25 39 LEU B C 1
ATOM 4185 O O . LEU B 1 39 ? 5.668 39.156 11.523 1 98.25 39 LEU B O 1
ATOM 4189 N N . GLN B 1 40 ? 5.852 38.812 9.305 1 97.62 40 GLN B N 1
ATOM 4190 C CA . GLN B 1 40 ? 6.035 40.219 8.914 1 97.62 40 GLN B CA 1
ATOM 4191 C C . GLN B 1 40 ? 5.113 40.594 7.754 1 97.62 40 GLN B C 1
ATOM 4193 O O . GLN B 1 40 ? 4.27 39.781 7.344 1 97.62 40 GLN B O 1
ATOM 4198 N N . GLU B 1 41 ? 5.199 41.812 7.355 1 97.19 41 GLU B N 1
ATOM 4199 C CA . GLU B 1 41 ? 4.359 42.25 6.246 1 97.19 41 GLU B CA 1
ATOM 4200 C C . GLU B 1 41 ? 4.621 41.438 4.996 1 97.19 41 GLU B C 1
ATOM 4202 O O . GLU B 1 41 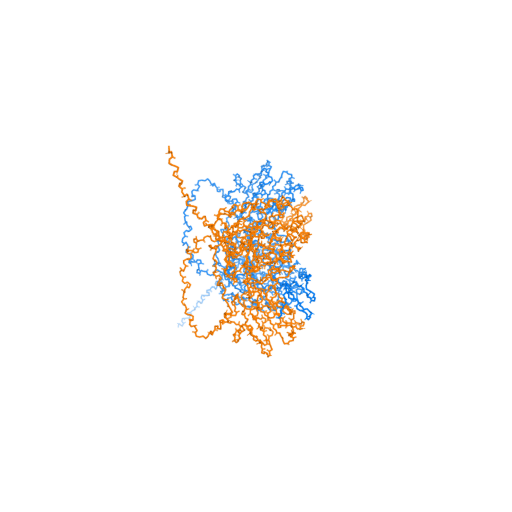? 3.682 41.031 4.312 1 97.19 41 GLU B O 1
ATOM 4207 N N . GLU B 1 42 ? 5.891 41.219 4.77 1 97.38 42 GLU B N 1
ATOM 4208 C CA . GLU B 1 42 ? 6.309 40.281 3.719 1 97.38 42 GLU B CA 1
ATOM 4209 C C . GLU B 1 42 ? 7.137 39.125 4.289 1 97.38 42 GLU B C 1
ATOM 4211 O O . GLU B 1 42 ? 8.078 39.375 5.051 1 97.38 42 GLU B O 1
ATOM 4216 N N . ASN B 1 43 ? 6.805 37.906 3.939 1 98.31 43 ASN B N 1
ATOM 4217 C CA . ASN B 1 43 ? 7.434 36.688 4.488 1 98.31 43 ASN B CA 1
ATOM 4218 C C . ASN B 1 43 ? 8.016 35.812 3.385 1 98.31 43 ASN B C 1
ATOM 4220 O O . ASN B 1 43 ? 7.473 35.75 2.279 1 98.31 43 ASN B O 1
ATOM 4224 N N . SER B 1 44 ? 9.117 35.156 3.656 1 98.25 44 SER B N 1
ATOM 4225 C CA . SER B 1 44 ? 9.711 34.188 2.74 1 98.25 44 SER B CA 1
ATOM 4226 C C . SER B 1 44 ? 8.906 32.906 2.707 1 98.25 44 SER B C 1
ATOM 4228 O O . SER B 1 44 ? 8.641 32.312 3.75 1 98.25 44 SER B O 1
ATOM 4230 N N . GLY B 1 45 ? 8.578 32.469 1.493 1 98.06 45 GLY B N 1
ATOM 4231 C CA . GLY B 1 45 ? 7.777 31.266 1.333 1 98.06 45 GLY B CA 1
ATOM 4232 C C . GLY B 1 45 ? 8.602 30.031 1.014 1 98.06 45 GLY B C 1
ATOM 4233 O O . GLY B 1 45 ? 8.055 28.984 0.675 1 98.06 45 GLY B O 1
ATOM 4234 N N . VAL B 1 46 ? 9.906 30.141 1.052 1 98.38 46 VAL B N 1
ATOM 4235 C CA . VAL B 1 46 ? 10.812 29.016 0.827 1 98.38 46 VAL B CA 1
ATOM 4236 C C . VAL B 1 46 ? 11.734 28.844 2.031 1 98.38 46 VAL B C 1
ATOM 4238 O O . VAL B 1 46 ? 12.258 29.828 2.566 1 98.38 46 VAL B O 1
ATOM 4241 N N . TYR B 1 47 ? 11.891 27.688 2.5 1 98.75 47 TYR B N 1
ATOM 4242 C CA . TYR B 1 47 ? 12.883 27.344 3.521 1 98.75 47 TYR B CA 1
ATOM 4243 C C . TYR B 1 47 ? 13.57 26.031 3.195 1 98.75 47 TYR B C 1
ATOM 4245 O O . TYR B 1 47 ? 12.906 25.016 2.977 1 98.75 47 TYR B O 1
ATOM 4253 N N . ASN B 1 48 ? 14.805 25.922 3.074 1 98.62 48 ASN B N 1
ATOM 4254 C CA . ASN B 1 48 ? 15.617 24.734 2.859 1 98.62 48 ASN B CA 1
ATOM 4255 C C . ASN B 1 48 ? 16.922 24.797 3.652 1 98.62 48 ASN B C 1
ATOM 4257 O O . ASN B 1 48 ? 17.969 24.344 3.176 1 98.62 48 ASN B O 1
ATOM 4261 N N . GLY B 1 49 ? 16.875 25.375 4.852 1 98.19 49 GLY B N 1
ATOM 4262 C CA . GLY B 1 49 ? 18.016 25.734 5.68 1 98.19 49 GLY B CA 1
ATOM 4263 C C . GLY B 1 49 ? 18.297 27.219 5.715 1 98.19 49 GLY B C 1
ATOM 4264 O O . GLY B 1 49 ? 18.922 27.719 6.652 1 98.19 49 GLY B O 1
ATOM 4265 N N . LEU B 1 50 ? 17.812 27.812 4.719 1 97.69 50 LEU B N 1
ATOM 4266 C CA . LEU B 1 50 ? 17.812 29.266 4.582 1 97.69 50 LEU B CA 1
ATOM 4267 C C . LEU B 1 50 ? 16.453 29.766 4.074 1 97.69 50 LEU B C 1
ATOM 4269 O O . LEU B 1 50 ? 15.828 29.109 3.244 1 97.69 50 LEU B O 1
ATOM 4273 N N . TRP B 1 51 ? 16.031 30.891 4.613 1 98.5 51 TRP B N 1
ATOM 4274 C CA . TRP B 1 51 ? 14.781 31.484 4.172 1 98.5 51 TRP B CA 1
ATOM 4275 C C . TRP B 1 51 ? 14.969 32.25 2.875 1 98.5 51 TRP B C 1
ATOM 4277 O O . TRP B 1 51 ? 15.992 32.938 2.691 1 98.5 51 TRP B O 1
ATOM 4287 N N . GLY B 1 52 ? 14.008 32.094 1.983 1 97.19 52 GLY B N 1
ATOM 4288 C CA . GLY B 1 52 ? 14.047 32.844 0.734 1 97.19 52 GLY B CA 1
ATOM 4289 C C . GLY B 1 52 ? 12.789 32.688 -0.094 1 97.19 52 GLY B C 1
ATOM 4290 O O . GLY B 1 52 ? 11.695 32.531 0.453 1 97.19 52 GLY B O 1
ATOM 4291 N N . GLY B 1 53 ? 12.922 32.875 -1.351 1 95 53 GLY B N 1
ATOM 4292 C CA . GLY B 1 53 ? 11.867 32.812 -2.344 1 95 53 GLY B CA 1
ATOM 4293 C C . GLY B 1 53 ? 12.062 33.812 -3.479 1 95 53 GLY B C 1
ATOM 4294 O O . GLY B 1 53 ? 12.375 34.969 -3.242 1 95 53 GLY B O 1
ATOM 4295 N N . GLY B 1 54 ? 11.969 33.312 -4.633 1 93.12 54 GLY B N 1
ATOM 4296 C CA . GLY B 1 54 ? 12.195 34.156 -5.797 1 93.12 54 GLY B CA 1
ATOM 4297 C C . GLY B 1 54 ? 10.961 34.281 -6.668 1 93.12 54 GLY B C 1
ATOM 4298 O O . GLY B 1 54 ? 11.047 34.781 -7.797 1 93.12 54 GLY B O 1
ATOM 4299 N N . GLY B 1 55 ? 9.805 33.812 -6.164 1 93.38 55 GLY B N 1
ATOM 4300 C CA . GLY B 1 55 ? 8.594 33.844 -6.969 1 93.38 55 GLY B CA 1
ATOM 4301 C C . GLY B 1 55 ? 7.742 35.062 -6.703 1 93.38 55 GLY B C 1
ATOM 4302 O O . GLY B 1 55 ? 8.242 36.094 -6.203 1 93.38 55 GLY B O 1
ATOM 4303 N N . GLN B 1 56 ? 6.523 35 -7.117 1 92.19 56 GLN B N 1
ATOM 4304 C CA . GLN B 1 56 ? 5.586 36.125 -6.973 1 92.19 56 GLN B CA 1
ATOM 4305 C C . GLN B 1 56 ? 5.18 36.312 -5.516 1 92.19 56 GLN B C 1
ATOM 4307 O O . GLN B 1 56 ? 5.051 35.344 -4.766 1 92.19 56 GLN B O 1
ATOM 4312 N N . VAL B 1 57 ? 4.961 37.562 -5.125 1 94.69 57 VAL B N 1
ATOM 4313 C CA . VAL B 1 57 ? 4.457 37.875 -3.793 1 94.69 57 VAL B CA 1
ATOM 4314 C C . VAL B 1 57 ? 2.932 37.812 -3.785 1 94.69 57 VAL B C 1
ATOM 4316 O O . VAL B 1 57 ? 2.271 38.406 -4.629 1 94.69 57 VAL B O 1
ATOM 4319 N N . VAL B 1 58 ? 2.418 37.031 -2.865 1 93.62 58 VAL B N 1
ATOM 4320 C CA . VAL B 1 58 ? 0.971 36.844 -2.777 1 93.62 58 VAL B CA 1
ATOM 4321 C C . VAL B 1 58 ? 0.487 37.25 -1.387 1 93.62 58 VAL B C 1
ATOM 4323 O O . VAL B 1 58 ? 1.116 36.938 -0.381 1 93.62 58 VAL B O 1
ATOM 4326 N N . THR B 1 59 ? -0.589 38.031 -1.357 1 94.19 59 THR B N 1
ATOM 4327 C CA . THR B 1 59 ? -1.188 38.438 -0.097 1 94.19 59 THR B CA 1
ATOM 4328 C C . THR B 1 59 ? -2.264 37.469 0.351 1 94.19 59 THR B C 1
ATOM 4330 O O . THR B 1 59 ? -3.072 37 -0.462 1 94.19 59 THR B O 1
ATOM 4333 N N . THR B 1 60 ? -2.15 37.031 1.612 1 94 60 THR B N 1
ATOM 4334 C CA . THR B 1 60 ? -3.178 36.188 2.197 1 94 60 THR B CA 1
ATOM 4335 C C . THR B 1 60 ? -4.254 37.031 2.877 1 94 60 THR B C 1
ATOM 4337 O O . THR B 1 60 ? -3.951 38.031 3.51 1 94 60 THR B O 1
ATOM 4340 N N . TYR B 1 61 ? -5.5 36.625 2.752 1 92.31 61 TYR B N 1
ATOM 4341 C CA . TYR B 1 61 ? -6.641 37.375 3.27 1 92.31 61 TYR B CA 1
ATOM 4342 C C . TYR B 1 61 ? -7.395 36.562 4.316 1 92.31 61 TYR B C 1
ATOM 4344 O O . TYR B 1 61 ? -7.422 35.312 4.254 1 92.31 61 TYR B O 1
ATOM 4352 N N . CYS B 1 62 ? -7.922 37.219 5.262 1 91.44 62 CYS B N 1
ATOM 4353 C CA . CYS B 1 62 ? -8.875 36.594 6.176 1 91.44 62 CYS B CA 1
ATOM 4354 C C . CYS B 1 62 ? -10.211 36.344 5.488 1 91.44 62 CYS B C 1
ATOM 4356 O O . CYS B 1 62 ? -10.867 37.281 5.043 1 91.44 62 CYS B O 1
ATOM 4358 N N . PRO B 1 63 ? -10.578 35.125 5.406 1 88.06 63 PRO B N 1
ATOM 4359 C CA . PRO B 1 63 ? -11.797 34.844 4.648 1 88.06 63 PRO B CA 1
ATOM 4360 C C . PRO B 1 63 ? -13.055 35.406 5.316 1 88.06 63 PRO B C 1
ATOM 4362 O O . PRO B 1 63 ? -14.039 35.688 4.637 1 88.06 63 PRO B O 1
ATOM 4365 N N . ALA B 1 64 ? -13.062 35.625 6.598 1 83.25 64 ALA B N 1
ATOM 4366 C CA . ALA B 1 64 ? -14.227 36.125 7.32 1 83.25 64 ALA B CA 1
ATOM 4367 C C . ALA B 1 64 ? -14.445 37.625 7.047 1 83.25 64 ALA B C 1
ATOM 4369 O O . ALA B 1 64 ? -15.586 38.094 6.969 1 83.25 64 ALA B O 1
ATOM 4370 N N . THR B 1 65 ? -13.391 38.375 6.84 1 86.75 65 THR B N 1
ATOM 4371 C CA . THR B 1 65 ? -13.5 39.844 6.738 1 86.75 65 THR B CA 1
ATOM 4372 C C . THR B 1 65 ? -12.953 40.344 5.406 1 86.75 65 THR B C 1
ATOM 4374 O O . THR B 1 65 ? -13.133 41.5 5.047 1 86.75 65 THR B O 1
ATOM 4377 N N . ASN B 1 66 ? -12.25 39.531 4.699 1 88.75 66 ASN B N 1
ATOM 4378 C CA . ASN B 1 66 ? -11.602 39.875 3.438 1 88.75 66 ASN B CA 1
ATOM 4379 C C . ASN B 1 66 ? -10.516 40.938 3.633 1 88.75 66 ASN B C 1
ATOM 4381 O O . ASN B 1 66 ? -10.219 41.688 2.715 1 88.75 66 ASN B O 1
ATOM 4385 N N . GLU B 1 67 ? -10.016 41.031 4.805 1 91.56 67 GLU B N 1
ATOM 4386 C CA . GLU B 1 67 ? -8.906 41.906 5.09 1 91.56 67 GLU B CA 1
ATOM 4387 C C . GLU B 1 67 ? -7.562 41.219 4.832 1 91.56 67 GLU B C 1
ATOM 4389 O O . GLU B 1 67 ? -7.402 40.031 5.113 1 91.56 67 GLU B O 1
ATOM 4394 N N . PRO B 1 68 ? -6.691 41.969 4.211 1 95.56 68 PRO B N 1
ATOM 4395 C CA . PRO B 1 68 ? -5.367 41.406 3.973 1 95.56 68 PRO B CA 1
ATOM 4396 C C . PRO B 1 68 ? -4.574 41.188 5.258 1 95.56 68 PRO B C 1
ATOM 4398 O O . PRO B 1 68 ? -4.516 42.094 6.105 1 95.56 68 PRO B O 1
ATOM 4401 N N . ILE B 1 69 ? -3.984 40.031 5.457 1 97.25 69 ILE B N 1
ATOM 4402 C CA . ILE B 1 69 ? -3.264 39.688 6.676 1 97.25 69 ILE B CA 1
ATOM 4403 C C . ILE B 1 69 ? -1.788 40.062 6.523 1 97.25 69 ILE B C 1
ATOM 4405 O O . ILE B 1 69 ? -1.273 40.906 7.254 1 97.25 69 ILE B O 1
ATOM 4409 N N . ALA B 1 70 ? -1.088 39.469 5.613 1 97.88 70 ALA B N 1
ATOM 4410 C CA . ALA B 1 70 ? 0.317 39.656 5.254 1 97.88 70 ALA B CA 1
ATOM 4411 C C . ALA B 1 70 ? 0.618 39 3.902 1 97.88 70 ALA B C 1
ATOM 4413 O O . ALA B 1 70 ? -0.266 38.406 3.279 1 97.88 70 ALA B O 1
ATOM 4414 N N . SER B 1 71 ? 1.845 39.156 3.422 1 97.06 71 SER B N 1
ATOM 4415 C CA . SER B 1 71 ? 2.207 38.625 2.115 1 97.06 71 SER B CA 1
ATOM 4416 C C . SER B 1 71 ? 3.312 37.594 2.234 1 97.06 71 SER B C 1
ATOM 4418 O O . SER B 1 71 ? 4.074 37.594 3.201 1 97.06 71 SER B O 1
ATOM 4420 N N . VAL B 1 72 ? 3.35 36.656 1.278 1 97.25 72 VAL B N 1
ATOM 4421 C CA . VAL B 1 72 ? 4.371 35.625 1.203 1 97.25 72 VAL B CA 1
ATOM 4422 C C . VAL B 1 72 ? 5.008 35.625 -0.185 1 97.25 72 VAL B C 1
ATOM 4424 O O . VAL B 1 72 ? 4.305 35.625 -1.198 1 97.25 72 VAL B O 1
ATOM 4427 N N . ARG B 1 73 ? 6.316 35.719 -0.236 1 96.69 73 ARG B N 1
ATOM 4428 C CA . ARG B 1 73 ? 7.035 35.531 -1.491 1 96.69 73 ARG B CA 1
ATOM 4429 C C . ARG B 1 73 ? 7.137 34.062 -1.85 1 96.69 73 ARG B C 1
ATOM 4431 O O . ARG B 1 73 ? 7.902 33.312 -1.234 1 96.69 73 ARG B O 1
ATOM 4438 N N . GLN B 1 74 ? 6.492 33.625 -2.838 1 94.69 74 GLN B N 1
ATOM 4439 C CA . GLN B 1 74 ? 6.344 32.219 -3.211 1 94.69 74 GLN B CA 1
ATOM 4440 C C . GLN B 1 74 ? 7.625 31.672 -3.836 1 94.69 74 GLN B C 1
ATOM 4442 O O . GLN B 1 74 ? 8.555 32.438 -4.109 1 94.69 74 GLN B O 1
ATOM 4447 N N . ALA B 1 75 ? 7.66 30.422 -4.043 1 95.81 75 ALA B N 1
ATOM 4448 C CA . ALA B 1 75 ? 8.828 29.766 -4.617 1 95.81 75 ALA B CA 1
ATOM 4449 C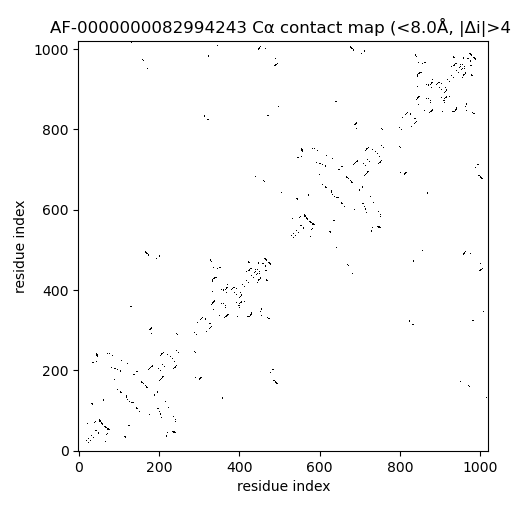 C . ALA B 1 75 ? 8.812 29.859 -6.141 1 95.81 75 ALA B C 1
ATOM 4451 O O . ALA B 1 75 ? 7.762 29.75 -6.766 1 95.81 75 ALA B O 1
ATOM 4452 N N . SER B 1 76 ? 9.984 30.031 -6.727 1 92.75 76 SER B N 1
ATOM 4453 C CA . SER B 1 76 ? 10.195 29.812 -8.148 1 92.75 76 SER B CA 1
ATOM 4454 C C . SER B 1 76 ? 10.555 28.359 -8.438 1 92.75 76 SER B C 1
ATOM 4456 O O . SER B 1 76 ? 10.742 27.562 -7.512 1 92.75 76 SER B O 1
ATOM 4458 N N . LEU B 1 77 ? 10.609 28.016 -9.711 1 91.31 77 LEU B N 1
ATOM 4459 C CA . LEU B 1 77 ? 11.047 26.672 -10.086 1 91.31 77 LEU B CA 1
ATOM 4460 C C . LEU B 1 77 ? 12.492 26.422 -9.672 1 91.31 77 LEU B C 1
ATOM 4462 O O . LEU B 1 77 ? 12.859 25.312 -9.312 1 91.31 77 LEU B O 1
ATOM 4466 N N . GLU B 1 78 ? 13.25 27.484 -9.781 1 94.12 78 GLU B N 1
ATOM 4467 C CA . GLU B 1 78 ? 14.641 27.391 -9.344 1 94.12 78 GLU B CA 1
ATOM 4468 C C . GLU B 1 78 ? 14.734 27.125 -7.84 1 94.12 78 GLU B C 1
ATOM 4470 O O . GLU B 1 78 ? 15.57 26.344 -7.395 1 94.12 78 GLU B O 1
ATOM 4475 N N . ASP B 1 79 ? 13.883 27.812 -7.09 1 95.94 79 ASP B N 1
ATOM 4476 C CA . ASP B 1 79 ? 13.82 27.562 -5.652 1 95.94 79 ASP B CA 1
ATOM 4477 C C . ASP B 1 79 ? 13.461 26.109 -5.355 1 95.94 79 ASP B C 1
ATOM 4479 O O . ASP B 1 79 ? 14.039 25.5 -4.457 1 95.94 79 ASP B O 1
ATOM 4483 N N . TYR B 1 80 ? 12.508 25.609 -6.125 1 95.88 80 TYR B N 1
ATOM 4484 C CA . TYR B 1 80 ? 12.086 24.219 -5.961 1 95.88 80 TYR B CA 1
ATOM 4485 C C . TYR B 1 80 ? 13.242 23.266 -6.191 1 95.88 80 TYR B C 1
ATOM 4487 O O . TYR B 1 80 ? 13.516 22.391 -5.363 1 95.88 80 TYR B O 1
ATOM 4495 N N . GLU B 1 81 ? 13.961 23.438 -7.277 1 96.12 81 GLU B N 1
ATOM 4496 C CA . GLU B 1 81 ? 15.078 22.562 -7.633 1 96.12 81 GLU B CA 1
ATOM 4497 C C . GLU B 1 81 ? 16.156 22.609 -6.559 1 96.12 81 GLU B C 1
ATOM 4499 O O . GLU B 1 81 ? 16.688 21.562 -6.164 1 96.12 81 GLU B O 1
ATOM 4504 N N . GLU B 1 82 ? 16.438 23.781 -6.125 1 97.38 82 GLU B N 1
ATOM 4505 C CA . GLU B 1 82 ? 17.453 23.938 -5.094 1 97.38 82 GLU B CA 1
ATOM 4506 C C . GLU B 1 82 ? 17.016 23.281 -3.783 1 97.38 82 GLU B C 1
ATOM 4508 O O . GLU B 1 82 ? 17.828 22.672 -3.086 1 97.38 82 GLU B O 1
ATOM 4513 N N . THR B 1 83 ? 15.773 23.453 -3.48 1 98.25 83 THR B N 1
ATOM 4514 C CA . THR B 1 83 ? 15.242 22.906 -2.238 1 98.25 83 THR B CA 1
ATOM 4515 C C . THR B 1 83 ? 15.281 21.375 -2.262 1 98.25 83 THR B C 1
ATOM 4517 O O . THR B 1 83 ? 15.664 20.75 -1.273 1 98.25 83 THR B O 1
ATOM 4520 N N . VAL B 1 84 ? 14.93 20.75 -3.396 1 98.19 84 VAL B N 1
ATOM 4521 C CA . VAL B 1 84 ? 14.977 19.297 -3.525 1 98.19 84 VAL B CA 1
ATOM 4522 C C . VAL B 1 84 ? 16.406 18.812 -3.352 1 98.19 84 VAL B C 1
ATOM 4524 O O . VAL B 1 84 ? 16.656 17.828 -2.641 1 98.19 84 VAL B O 1
ATOM 4527 N N . LYS B 1 85 ? 17.344 19.484 -3.965 1 98.19 85 LYS B N 1
ATOM 4528 C CA . LYS B 1 85 ? 18.75 19.109 -3.848 1 98.19 85 LYS B CA 1
ATOM 4529 C C . LYS B 1 85 ? 19.203 19.156 -2.395 1 98.19 85 LYS B C 1
ATOM 4531 O O . LYS B 1 85 ? 19.844 18.219 -1.907 1 98.19 85 LYS B O 1
ATOM 4536 N N . LYS B 1 86 ? 18.891 20.219 -1.719 1 98.62 86 LYS B N 1
ATOM 4537 C CA . LYS B 1 86 ? 19.312 20.391 -0.331 1 98.62 86 LYS B CA 1
ATOM 4538 C C . LYS B 1 86 ? 18.625 19.375 0.582 1 98.62 86 LYS B C 1
ATOM 4540 O O . LYS B 1 86 ? 19.234 18.891 1.54 1 98.62 86 LYS B O 1
ATOM 4545 N N . ALA B 1 87 ? 17.375 19.125 0.296 1 98.69 87 ALA B N 1
ATOM 4546 C CA . ALA B 1 87 ? 16.641 18.125 1.093 1 98.69 87 ALA B CA 1
ATOM 4547 C C . ALA B 1 87 ? 17.266 16.75 0.95 1 98.69 87 ALA B C 1
ATOM 4549 O O . ALA B 1 87 ? 17.406 16.016 1.933 1 98.69 87 ALA B O 1
ATOM 4550 N N . LYS B 1 88 ? 17.641 16.344 -0.262 1 98 88 LYS B N 1
ATOM 4551 C CA . LYS B 1 88 ? 18.297 15.062 -0.492 1 98 88 LYS B CA 1
ATOM 4552 C C . LYS B 1 88 ? 19.641 14.984 0.227 1 98 88 LYS B C 1
ATOM 4554 O O . LYS B 1 88 ? 20 13.938 0.762 1 98 88 LYS B O 1
ATOM 4559 N N . GLU B 1 89 ? 20.359 16.078 0.239 1 98.06 89 GLU B N 1
ATOM 4560 C CA . GLU B 1 89 ? 21.609 16.141 0.975 1 98.06 89 GLU B CA 1
ATOM 4561 C C . GLU B 1 89 ? 21.375 16.016 2.479 1 98.06 89 GLU B C 1
ATOM 4563 O O . GLU B 1 89 ? 22.125 15.32 3.174 1 98.06 89 GLU B O 1
ATOM 4568 N N . ALA B 1 90 ? 20.406 16.734 2.936 1 98.62 90 ALA B N 1
ATOM 4569 C CA . ALA B 1 90 ? 20.078 16.688 4.355 1 98.62 90 ALA B CA 1
ATOM 4570 C C . ALA B 1 90 ? 19.672 15.273 4.781 1 98.62 90 ALA B C 1
ATOM 4572 O O . ALA B 1 90 ? 19.938 14.859 5.906 1 98.62 90 ALA B O 1
ATOM 4573 N N . TRP B 1 91 ? 19.047 14.578 3.895 1 98.25 91 TRP B N 1
ATOM 4574 C CA . TRP B 1 91 ? 18.609 13.211 4.18 1 98.25 91 TRP B CA 1
ATOM 4575 C C . TRP B 1 91 ? 19.797 12.32 4.516 1 98.25 91 TRP B C 1
ATOM 4577 O O . TRP B 1 91 ? 19.703 11.461 5.391 1 98.25 91 TRP B O 1
ATOM 4587 N N . LYS B 1 92 ? 20.891 12.523 3.852 1 96.25 92 LYS B N 1
ATOM 4588 C CA . LYS B 1 92 ? 22.078 11.711 4.09 1 96.25 92 LYS B CA 1
ATOM 4589 C C . LYS B 1 92 ? 22.531 11.812 5.543 1 96.25 92 LYS B C 1
ATOM 4591 O O . LYS B 1 92 ? 23 10.828 6.129 1 96.25 92 LYS B O 1
ATOM 4596 N N . VAL B 1 93 ? 22.344 12.945 6.094 1 97.06 93 VAL B N 1
ATOM 4597 C CA . VAL B 1 93 ? 22.688 13.172 7.488 1 97.06 93 VAL B CA 1
ATOM 4598 C C . VAL B 1 93 ? 21.609 12.609 8.398 1 97.06 93 VAL B C 1
ATOM 4600 O O . VAL B 1 93 ? 21.906 11.891 9.359 1 97.06 93 VAL B O 1
ATOM 4603 N N . TRP B 1 94 ? 20.453 12.875 8.094 1 98.31 94 TRP B N 1
ATOM 4604 C 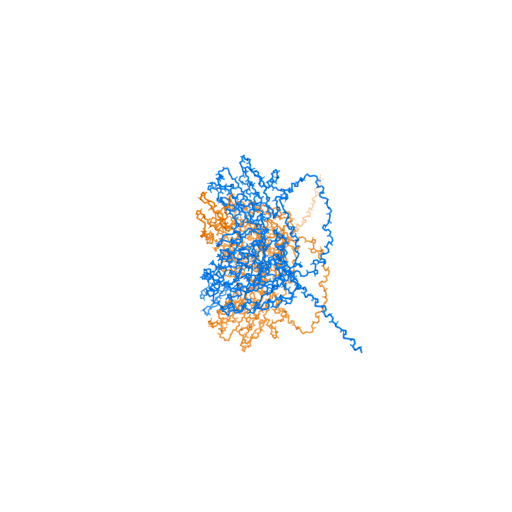CA . TRP B 1 94 ? 19.312 12.523 8.93 1 98.31 94 TRP B CA 1
ATOM 4605 C C . TRP B 1 94 ? 19.156 11.008 9.039 1 98.31 94 TRP B C 1
ATOM 4607 O O . TRP B 1 94 ? 18.859 10.492 10.117 1 98.31 94 TRP B O 1
ATOM 4617 N N . ALA B 1 95 ? 19.391 10.297 7.938 1 96.56 95 ALA B N 1
ATOM 4618 C CA . ALA B 1 95 ? 19.234 8.844 7.883 1 96.56 95 ALA B CA 1
ATOM 4619 C C . ALA B 1 95 ? 20.234 8.148 8.805 1 96.56 95 ALA B C 1
ATOM 4621 O O . ALA B 1 95 ? 20 7.016 9.234 1 96.56 95 ALA B O 1
ATOM 4622 N N . ASP B 1 96 ? 21.312 8.844 9.156 1 95.25 96 ASP B N 1
ATOM 4623 C CA . ASP B 1 96 ? 22.344 8.242 9.984 1 95.25 96 ASP B CA 1
ATOM 4624 C C . ASP B 1 96 ? 22.047 8.422 11.469 1 95.25 96 ASP B C 1
ATOM 4626 O O . ASP B 1 96 ? 22.641 7.758 12.312 1 95.25 96 ASP B O 1
ATOM 4630 N N . ILE B 1 97 ? 21.156 9.336 11.766 1 95.5 97 ILE B N 1
ATOM 4631 C CA . ILE B 1 97 ? 20.781 9.555 13.156 1 95.5 97 ILE B CA 1
ATOM 4632 C C . ILE B 1 97 ? 19.875 8.43 13.633 1 95.5 97 ILE B C 1
ATOM 4634 O O . ILE B 1 97 ? 18.875 8.109 12.969 1 95.5 97 ILE B O 1
ATOM 4638 N N . PRO B 1 98 ? 20.188 7.781 14.797 1 95.38 98 PRO B N 1
ATOM 4639 C CA . PRO B 1 98 ? 19.328 6.707 15.297 1 95.38 98 PRO B CA 1
ATOM 4640 C C . PRO B 1 98 ? 17.906 7.164 15.562 1 95.38 98 PRO B C 1
ATOM 4642 O O . PRO B 1 98 ? 17.688 8.297 15.992 1 95.38 98 PRO B O 1
ATOM 4645 N N . ALA B 1 99 ? 16.984 6.32 15.406 1 96.38 99 ALA B N 1
ATOM 4646 C CA . ALA B 1 99 ? 15.555 6.637 15.461 1 96.38 99 ALA B CA 1
ATOM 4647 C C . ALA B 1 99 ? 15.18 7.27 16.797 1 96.38 99 ALA B C 1
ATOM 4649 O O . ALA B 1 99 ? 14.461 8.273 16.828 1 96.38 99 ALA B O 1
ATOM 4650 N N . PRO B 1 100 ? 15.672 6.754 17.984 1 94.75 100 PRO B N 1
ATOM 4651 C CA . PRO B 1 100 ? 15.297 7.402 19.25 1 94.75 100 PRO B CA 1
ATOM 4652 C C . PRO B 1 100 ? 15.789 8.844 19.344 1 94.75 100 PRO B C 1
ATOM 4654 O O . PRO B 1 100 ? 15.133 9.688 19.953 1 94.75 100 PRO B O 1
ATOM 4657 N N . LYS B 1 101 ? 16.922 9.102 18.719 1 96.38 101 LYS B N 1
ATOM 4658 C CA . LYS B 1 101 ? 17.422 10.477 18.703 1 96.38 101 LYS B CA 1
ATOM 4659 C C . LYS B 1 101 ? 16.578 11.352 17.781 1 96.38 101 LYS B C 1
ATOM 4661 O O . LYS B 1 101 ? 16.328 12.523 18.094 1 96.38 101 LYS B O 1
ATOM 4666 N N . ARG B 1 102 ? 16.172 10.828 16.609 1 98.5 102 ARG B N 1
ATOM 4667 C CA . ARG B 1 102 ? 15.219 11.555 15.789 1 98.5 102 ARG B CA 1
ATOM 4668 C C . ARG B 1 102 ? 13.93 11.828 16.562 1 98.5 102 ARG B C 1
ATOM 4670 O O . ARG B 1 102 ? 13.383 12.93 16.484 1 98.5 102 ARG B O 1
ATOM 4677 N N . GLY B 1 103 ? 13.508 10.789 17.344 1 98.38 103 GLY B N 1
ATOM 4678 C CA . GLY B 1 103 ? 12.344 10.945 18.188 1 98.38 103 GLY B CA 1
ATOM 4679 C C . GLY B 1 103 ? 12.477 12.086 19.188 1 98.38 103 GLY B C 1
ATOM 4680 O O . GLY B 1 103 ? 11.523 12.828 19.422 1 98.38 103 GLY B O 1
ATOM 4681 N N . GLU B 1 104 ? 13.648 12.219 19.734 1 97.69 104 GLU B N 1
ATOM 4682 C CA . GLU B 1 104 ? 13.906 13.297 20.688 1 97.69 104 GLU B CA 1
ATOM 4683 C C . GLU B 1 104 ? 13.773 14.664 20.031 1 97.69 104 GLU B C 1
ATOM 4685 O O . GLU B 1 104 ? 13.242 15.602 20.641 1 97.69 104 GLU B O 1
ATOM 4690 N N . ILE B 1 105 ? 14.211 14.773 18.828 1 98.62 105 ILE B N 1
ATOM 4691 C CA . ILE B 1 105 ? 14.078 16.031 18.109 1 98.62 105 ILE B CA 1
ATOM 4692 C C . ILE B 1 105 ? 12.609 16.312 17.797 1 98.62 105 ILE B C 1
ATOM 4694 O O . ILE B 1 105 ? 12.133 17.438 17.953 1 98.62 105 ILE B O 1
ATOM 4698 N N . VAL B 1 106 ? 11.859 15.273 17.438 1 98.81 106 VAL B N 1
ATOM 4699 C CA . VAL B 1 106 ? 10.43 15.398 17.172 1 98.81 106 VAL B CA 1
ATOM 4700 C C . VAL B 1 106 ? 9.703 15.781 18.469 1 98.81 106 VAL B C 1
ATOM 4702 O O . VAL B 1 106 ? 8.773 16.578 18.438 1 98.81 106 VAL B O 1
ATOM 4705 N N . ARG B 1 107 ? 10.102 15.242 19.578 1 98.5 107 ARG B N 1
ATOM 4706 C CA . ARG B 1 107 ? 9.555 15.633 20.875 1 98.5 107 ARG B CA 1
ATOM 4707 C C . ARG B 1 107 ? 9.719 17.125 21.109 1 98.5 107 ARG B C 1
ATOM 4709 O O . ARG B 1 107 ? 8.781 17.797 21.547 1 98.5 107 ARG B O 1
ATOM 4716 N N . GLN B 1 108 ? 10.883 17.641 20.766 1 98.75 108 GLN B N 1
ATOM 4717 C CA . GLN B 1 108 ? 11.164 19.062 20.953 1 98.75 108 GLN B CA 1
ATOM 4718 C C . GLN B 1 108 ? 10.305 19.922 20.016 1 98.75 108 GLN B C 1
ATOM 4720 O O . GLN B 1 108 ? 9.906 21.031 20.391 1 98.75 108 GLN B O 1
ATOM 4725 N N . ILE B 1 109 ? 10.062 19.422 18.859 1 98.81 109 ILE B N 1
ATOM 4726 C CA . ILE B 1 109 ? 9.125 20.109 17.984 1 98.81 109 ILE B CA 1
ATOM 4727 C C . ILE B 1 109 ? 7.75 20.172 18.641 1 98.81 109 ILE B C 1
ATOM 4729 O O . ILE B 1 109 ? 7.105 21.219 18.656 1 98.81 109 ILE B O 1
ATOM 4733 N N . GLY B 1 110 ? 7.305 19.031 19.234 1 98.75 110 GLY B N 1
ATOM 4734 C CA . GLY B 1 110 ? 6.055 19.016 19.984 1 98.75 110 GLY B CA 1
ATOM 4735 C C . GLY B 1 110 ? 6.02 20.047 21.094 1 98.75 110 GLY B C 1
ATOM 4736 O O . GLY B 1 110 ? 5.016 20.734 21.281 1 98.75 110 GLY B O 1
ATOM 4737 N N . ASP B 1 111 ? 7.105 20.203 21.812 1 98.44 111 ASP B N 1
ATOM 4738 C CA . ASP B 1 111 ? 7.203 21.172 22.891 1 98.44 111 ASP B CA 1
ATOM 4739 C C . ASP B 1 111 ? 7.109 22.594 22.359 1 98.44 111 ASP B C 1
ATOM 4741 O O . ASP B 1 111 ? 6.441 23.438 22.953 1 98.44 111 ASP B O 1
ATOM 4745 N N . ALA B 1 112 ? 7.816 22.828 21.297 1 98.69 112 ALA B N 1
ATOM 4746 C CA . ALA B 1 112 ? 7.785 24.156 20.703 1 98.69 112 ALA B CA 1
ATOM 4747 C C . ALA B 1 112 ? 6.375 24.516 20.234 1 98.69 112 ALA B C 1
ATOM 4749 O O . ALA B 1 112 ? 5.941 25.656 20.391 1 98.69 112 ALA B O 1
ATOM 4750 N N . LEU B 1 113 ? 5.711 23.562 19.656 1 98.69 113 LEU B N 1
ATOM 4751 C CA . LEU B 1 113 ? 4.332 23.781 19.234 1 98.69 113 LEU B CA 1
ATOM 4752 C C . LEU B 1 113 ? 3.428 24.047 20.438 1 98.69 113 LEU B C 1
ATOM 4754 O O . LEU B 1 113 ? 2.557 24.922 20.375 1 98.69 113 LEU B O 1
ATOM 4758 N N . ARG B 1 114 ? 3.643 23.328 21.531 1 97.94 114 ARG B N 1
ATOM 4759 C CA . ARG B 1 114 ? 2.869 23.516 22.766 1 97.94 114 ARG B CA 1
ATOM 4760 C C . ARG B 1 114 ? 2.986 24.953 23.266 1 97.94 114 ARG B C 1
ATOM 4762 O O . ARG B 1 114 ? 2.002 25.547 23.719 1 97.94 114 ARG B O 1
ATOM 4769 N N . GLN B 1 115 ? 4.105 25.484 23.141 1 98 115 GLN B N 1
ATOM 4770 C CA . GLN B 1 115 ? 4.363 26.828 23.625 1 98 115 GLN B CA 1
ATOM 4771 C C . GLN B 1 115 ? 3.639 27.875 22.781 1 98 115 GLN B C 1
ATOM 4773 O O . GLN B 1 115 ? 3.395 29 23.234 1 98 115 GLN B O 1
ATOM 4778 N N . LYS B 1 116 ? 3.275 27.5 21.578 1 98.06 116 LYS B N 1
ATOM 4779 C CA . LYS B 1 116 ? 2.658 28.438 20.656 1 98.06 116 LYS B CA 1
ATOM 4780 C C . LYS B 1 116 ? 1.246 28 20.281 1 98.06 116 LYS B C 1
ATOM 4782 O O . LYS B 1 116 ? 0.706 28.453 19.266 1 98.06 116 LYS B O 1
ATOM 4787 N N . ILE B 1 117 ? 0.699 27.094 20.969 1 97.81 117 ILE B N 1
ATOM 4788 C CA . ILE B 1 117 ? -0.521 26.406 20.562 1 97.81 117 ILE B CA 1
ATOM 4789 C C . ILE B 1 117 ? -1.645 27.422 20.359 1 97.81 117 ILE B C 1
ATOM 4791 O O . ILE B 1 117 ? -2.402 27.344 19.391 1 97.81 117 ILE B O 1
ATOM 4795 N N . LYS B 1 118 ? -1.782 28.484 21.234 1 97.25 118 LYS B N 1
ATOM 4796 C CA . LYS B 1 118 ? -2.869 29.453 21.156 1 97.25 118 LYS B CA 1
ATOM 4797 C C . LYS B 1 118 ? -2.637 30.438 20.016 1 97.25 118 LYS B C 1
ATOM 4799 O O . LYS B 1 118 ? -3.555 30.734 19.234 1 97.25 118 LYS B O 1
ATOM 4804 N N . VAL B 1 119 ? -1.423 30.938 19.906 1 98 119 VAL B N 1
ATOM 4805 C CA . VAL B 1 119 ? -1.139 31.938 18.891 1 98 119 VAL B CA 1
ATOM 4806 C C . VAL B 1 119 ? -1.182 31.297 17.5 1 98 119 VAL B C 1
ATOM 4808 O O . VAL B 1 119 ? -1.694 31.891 16.547 1 98 119 VAL B O 1
ATOM 4811 N N . LEU B 1 120 ? -0.65 30.094 17.359 1 98.5 120 LEU B N 1
ATOM 4812 C CA . LEU B 1 120 ? -0.73 29.391 16.094 1 98.5 120 LEU B CA 1
ATOM 4813 C C . LEU B 1 120 ? -2.172 29.016 15.766 1 98.5 120 LEU B C 1
ATOM 4815 O O . LEU B 1 120 ? -2.602 29.125 14.609 1 98.5 120 LEU B O 1
ATOM 4819 N N . GLY B 1 121 ? -2.895 28.578 16.766 1 97.75 121 GLY B N 1
ATOM 4820 C CA . GLY B 1 121 ? -4.316 28.328 16.578 1 97.75 121 GLY B CA 1
ATOM 4821 C C . GLY B 1 121 ? -5.082 29.547 16.109 1 97.75 121 GLY B C 1
ATOM 4822 O O . GLY B 1 121 ? -5.988 29.453 15.281 1 97.75 121 GLY B O 1
ATOM 4823 N N . SER B 1 122 ? -4.742 30.703 16.656 1 97.06 122 SER B N 1
ATOM 4824 C CA . SER B 1 122 ? -5.348 31.953 16.25 1 97.06 122 SER B CA 1
ATOM 4825 C C . SER B 1 122 ? -5.055 32.25 14.781 1 97.06 122 SER B C 1
ATOM 4827 O O . SER B 1 122 ? -5.922 32.75 14.055 1 97.06 122 SER B O 1
ATOM 4829 N N . LEU B 1 123 ? -3.879 31.984 14.398 1 98.38 123 LEU B N 1
ATOM 4830 C CA . LEU B 1 123 ? -3.527 32.188 13 1 98.38 123 LEU B CA 1
ATOM 4831 C C . LEU B 1 123 ? -4.34 31.281 12.094 1 98.38 123 LEU B C 1
ATOM 4833 O O . LEU B 1 123 ? -4.832 31.719 11.047 1 98.38 123 LEU B O 1
ATOM 4837 N N . VAL B 1 124 ? -4.449 30 12.469 1 96.81 124 VAL B N 1
ATOM 4838 C CA . VAL B 1 124 ? -5.246 29.062 11.68 1 96.81 124 VAL B CA 1
ATOM 4839 C C . VAL B 1 124 ? -6.676 29.578 11.547 1 96.81 124 VAL B C 1
ATOM 4841 O O . VAL B 1 124 ? -7.238 29.594 10.453 1 96.81 124 VAL B O 1
ATOM 4844 N N . SER B 1 125 ? -7.211 30.047 12.656 1 94.25 125 SER B N 1
ATOM 4845 C CA . SER B 1 125 ? -8.562 30.609 12.633 1 94.25 125 SER B CA 1
ATOM 4846 C C . SER B 1 125 ? -8.648 31.812 11.711 1 94.25 125 SER B C 1
ATOM 4848 O O . SER B 1 125 ? -9.578 31.922 10.914 1 94.25 125 SER B O 1
ATOM 4850 N N . LEU B 1 126 ? -7.715 32.688 11.812 1 94.69 126 LEU B N 1
ATOM 4851 C CA . LEU B 1 126 ? -7.691 33.938 11.062 1 94.69 126 LEU B CA 1
ATOM 4852 C C . LEU B 1 126 ? -7.543 33.656 9.57 1 94.69 126 LEU B C 1
ATOM 4854 O O . LEU B 1 126 ? -8.242 34.25 8.75 1 94.69 126 LEU B O 1
ATOM 4858 N N . GLU B 1 127 ? -6.645 32.781 9.203 1 95.31 127 GLU B N 1
ATOM 4859 C CA . GLU B 1 127 ? -6.273 32.594 7.801 1 95.31 127 GLU B CA 1
ATOM 4860 C C . GLU B 1 127 ? -7.141 31.547 7.117 1 95.31 127 GLU B C 1
ATOM 4862 O O . GLU B 1 127 ? -7.469 31.688 5.938 1 95.31 127 GLU B O 1
ATOM 4867 N N . MET B 1 128 ? -7.457 30.484 7.719 1 91 128 MET B N 1
ATOM 4868 C CA . MET B 1 128 ? -8.273 29.422 7.145 1 91 128 MET B CA 1
ATOM 4869 C C . MET B 1 128 ? -9.758 29.734 7.281 1 91 128 MET B C 1
ATOM 4871 O O . MET B 1 128 ? -10.555 29.359 6.418 1 91 128 MET B O 1
ATOM 4875 N N . GLY B 1 129 ? -10.117 30.344 8.461 1 88.19 129 GLY B N 1
ATOM 4876 C CA . GLY B 1 129 ? -11.492 30.781 8.617 1 88.19 129 GLY B CA 1
ATOM 4877 C C . GLY B 1 129 ? -12.273 29.953 9.609 1 88.19 129 GLY B C 1
ATOM 4878 O O . GLY B 1 129 ? -13.445 30.234 9.883 1 88.19 129 GLY B O 1
ATOM 4879 N N . LYS B 1 130 ? -11.68 28.953 10.258 1 86.5 130 LYS B N 1
ATOM 4880 C CA . LYS B 1 130 ? -12.398 28.172 11.266 1 86.5 130 LYS B CA 1
ATOM 4881 C C . LYS B 1 130 ? -12.453 28.922 12.602 1 86.5 130 LYS B C 1
ATOM 4883 O O . LYS B 1 130 ? -11.742 29.906 12.789 1 86.5 130 LYS B O 1
ATOM 4888 N N . ILE B 1 131 ? -13.266 28.453 13.531 1 85.75 131 ILE B N 1
ATOM 4889 C CA . ILE B 1 131 ? -13.367 29.094 14.836 1 85.75 131 ILE B CA 1
ATOM 4890 C C . ILE B 1 131 ? -12.109 28.797 15.656 1 85.75 131 ILE B C 1
ATOM 4892 O O . ILE B 1 131 ? -11.406 27.812 15.406 1 85.75 131 ILE B O 1
ATOM 4896 N N . PHE B 1 132 ? -11.852 29.625 16.609 1 90.19 132 PHE B N 1
ATOM 4897 C CA . PHE B 1 132 ? -10.609 29.625 17.375 1 90.19 132 PHE B CA 1
ATOM 4898 C C . PHE B 1 132 ? -10.367 28.266 18.016 1 90.19 132 PHE B C 1
ATOM 4900 O O . PHE B 1 132 ? -9.266 27.719 17.922 1 90.19 132 PHE B O 1
ATOM 4907 N N . VAL B 1 133 ? -11.391 27.625 18.641 1 88 133 VAL B N 1
ATOM 4908 C CA . VAL B 1 133 ? -11.234 26.375 19.359 1 88 133 VAL B CA 1
ATOM 4909 C C . VAL B 1 133 ? -10.82 25.266 18.406 1 88 133 VAL B C 1
ATOM 4911 O O . VAL B 1 133 ? -10.023 24.391 18.766 1 88 133 VAL B O 1
ATOM 4914 N N . GLU B 1 134 ? -11.289 25.281 17.203 1 88.94 134 GLU B N 1
ATOM 4915 C CA . GLU B 1 134 ? -10.898 24.297 16.188 1 88.94 134 GLU B CA 1
ATOM 4916 C C . GLU B 1 134 ? -9.469 24.531 15.711 1 88.94 134 GLU B C 1
ATOM 4918 O O . GLU B 1 134 ? -8.758 23.594 15.383 1 88.94 134 GLU B O 1
ATOM 4923 N N . GLY B 1 135 ? -9.094 25.844 15.633 1 92.69 135 GLY B N 1
ATOM 4924 C CA . GLY B 1 135 ? -7.711 26.156 15.312 1 92.69 135 GLY B CA 1
ATOM 4925 C C . GLY B 1 135 ? -6.727 25.609 16.328 1 92.69 135 GLY B C 1
ATOM 4926 O O . GLY B 1 135 ? -5.746 24.953 15.961 1 92.69 135 GLY B O 1
ATOM 4927 N N . VAL B 1 136 ? -7.066 25.812 17.594 1 94.5 136 VAL B N 1
ATOM 4928 C CA . VAL B 1 136 ? -6.238 25.297 18.688 1 94.5 136 VAL B CA 1
ATOM 4929 C C . VAL B 1 136 ? -6.223 23.781 18.641 1 94.5 136 VAL B C 1
ATOM 4931 O O . VAL B 1 136 ? -5.176 23.156 18.844 1 94.5 136 VAL B O 1
ATOM 4934 N N . GLY B 1 137 ? -7.41 23.188 18.375 1 92.38 137 GLY B N 1
ATOM 4935 C CA . GLY B 1 137 ? -7.516 21.75 18.266 1 92.38 137 GLY B CA 1
ATOM 4936 C C . GLY B 1 137 ? -6.637 21.156 17.188 1 92.38 137 GLY B C 1
ATOM 4937 O O . GLY B 1 137 ? -6.066 20.078 17.359 1 92.38 137 GLY B O 1
ATOM 4938 N N . GLU B 1 138 ? -6.551 21.844 16.125 1 93.19 138 GLU B N 1
ATOM 4939 C CA . GLU B 1 138 ? -5.719 21.375 15.023 1 93.19 138 GLU B CA 1
ATOM 4940 C C . GLU B 1 138 ? -4.242 21.375 15.414 1 93.19 138 GLU B C 1
ATOM 4942 O O . GLU B 1 138 ? -3.512 20.438 15.094 1 93.19 138 GLU B O 1
ATOM 4947 N N . VAL B 1 139 ? -3.766 22.422 16.047 1 97.19 139 VAL B N 1
ATOM 4948 C CA . VAL B 1 139 ? -2.383 22.469 16.516 1 97.19 139 VAL B CA 1
ATOM 4949 C C . VAL B 1 139 ? -2.137 21.375 17.547 1 97.19 139 VAL B C 1
ATOM 4951 O O . VAL B 1 139 ? -1.083 20.734 17.531 1 97.19 139 VAL B O 1
ATOM 4954 N N . GLN B 1 140 ? -3.113 21.141 18.406 1 95.56 140 GLN B N 1
ATOM 4955 C CA . GLN B 1 140 ? -3.018 20.062 19.391 1 95.56 140 GLN B CA 1
ATOM 4956 C C . GLN B 1 140 ? -2.832 18.719 18.703 1 95.56 140 GLN B C 1
ATOM 4958 O O . GLN B 1 140 ? -2.109 17.859 19.219 1 95.56 140 GLN B O 1
ATOM 4963 N N . GLU B 1 141 ? -3.496 18.547 17.594 1 94.56 141 GLU B N 1
ATOM 4964 C CA . GLU B 1 141 ? -3.34 17.297 16.859 1 94.56 141 GLU B CA 1
ATOM 4965 C C . GLU B 1 141 ? -1.895 17.094 16.422 1 94.56 141 GLU B C 1
ATOM 4967 O O . GLU B 1 141 ? -1.389 15.961 16.422 1 94.56 141 GLU B O 1
ATOM 4972 N N . TYR B 1 142 ? -1.221 18.172 15.969 1 98.06 142 TYR B N 1
ATOM 4973 C CA . TYR B 1 142 ? 0.197 18.078 15.641 1 98.06 142 TYR B CA 1
ATOM 4974 C C . TYR B 1 142 ? 1.018 17.703 16.875 1 98.06 142 TYR B C 1
ATOM 4976 O O . TYR B 1 142 ? 1.896 16.844 16.797 1 98.06 142 TYR B O 1
ATOM 4984 N N . VAL B 1 143 ? 0.686 18.266 17.984 1 97.69 143 VAL B N 1
ATOM 4985 C CA . VAL B 1 143 ? 1.361 17.953 19.234 1 97.69 143 VAL B CA 1
ATOM 4986 C C . VAL B 1 143 ? 1.168 16.469 19.562 1 97.69 143 VAL B C 1
ATOM 4988 O O . VAL B 1 143 ? 2.127 15.766 19.891 1 97.69 143 VAL B O 1
ATOM 4991 N N . ASP B 1 144 ? -0.058 16.016 19.453 1 96.31 144 ASP B N 1
ATOM 4992 C CA . ASP B 1 144 ? -0.38 14.625 19.797 1 96.31 144 ASP B CA 1
ATOM 4993 C C . ASP B 1 144 ? 0.382 13.656 18.906 1 96.31 144 ASP B C 1
ATOM 4995 O O . ASP B 1 144 ? 0.872 12.625 19.375 1 96.31 144 ASP B O 1
ATOM 4999 N N . VAL B 1 145 ? 0.485 13.953 17.641 1 97.38 145 VAL B N 1
ATOM 5000 C CA . VAL B 1 145 ? 1.187 13.031 16.75 1 97.38 145 VAL B CA 1
ATOM 5001 C C . VAL B 1 145 ? 2.688 13.094 17.031 1 97.38 145 VAL B C 1
ATOM 5003 O O . VAL B 1 145 ? 3.398 12.102 16.859 1 97.38 145 VAL B O 1
ATOM 5006 N N . CYS B 1 146 ? 3.199 14.211 17.438 1 98.31 146 CYS B N 1
ATOM 5007 C CA . CYS B 1 146 ? 4.586 14.25 17.891 1 98.31 146 CYS B CA 1
ATOM 5008 C C . CYS B 1 146 ? 4.801 13.289 19.062 1 98.31 146 CYS B C 1
ATOM 5010 O O . CYS B 1 146 ? 5.777 12.539 19.078 1 98.31 146 CYS B O 1
ATOM 5012 N N . ASP B 1 147 ? 3.891 13.328 20.016 1 96.94 147 ASP B N 1
ATOM 5013 C CA . ASP B 1 147 ? 3.98 12.414 21.156 1 96.94 147 ASP B CA 1
ATOM 5014 C C . ASP B 1 147 ? 3.943 10.961 20.688 1 96.94 147 ASP B C 1
ATOM 5016 O O . ASP B 1 147 ? 4.742 10.133 21.141 1 96.94 147 ASP B O 1
ATOM 5020 N N . TYR B 1 148 ? 3.061 10.703 19.844 1 97.06 148 TYR B N 1
ATOM 5021 C CA . TYR B 1 148 ? 2.947 9.367 19.281 1 97.06 148 TYR B CA 1
ATOM 5022 C C . TYR B 1 148 ? 4.242 8.953 18.594 1 97.06 148 TYR B C 1
ATOM 5024 O O . TYR B 1 148 ? 4.734 7.84 18.797 1 97.06 148 TYR B O 1
ATOM 5032 N N . ALA B 1 149 ? 4.777 9.805 17.781 1 97.69 149 ALA B N 1
ATOM 5033 C CA . ALA B 1 149 ? 5.984 9.531 17 1 97.69 149 ALA B CA 1
ATOM 5034 C C . ALA B 1 149 ? 7.184 9.289 17.922 1 97.69 149 ALA B C 1
ATOM 5036 O O . ALA B 1 149 ? 8.047 8.469 17.609 1 97.69 149 ALA B O 1
ATOM 5037 N N . VAL B 1 150 ? 7.223 9.969 19.016 1 96.38 150 VAL B N 1
ATOM 5038 C CA . VAL B 1 150 ? 8.297 9.766 19.969 1 96.38 150 VAL B CA 1
ATOM 5039 C C . VAL B 1 150 ? 8.289 8.32 20.469 1 96.38 150 VAL B C 1
ATOM 5041 O O . VAL B 1 150 ? 9.32 7.652 20.469 1 96.38 150 VAL B O 1
ATOM 5044 N N . GLY B 1 151 ? 7.145 7.902 20.922 1 95 151 GLY B N 1
ATOM 5045 C CA . GLY B 1 151 ? 7.039 6.512 21.328 1 95 151 GLY B CA 1
ATOM 5046 C C . GLY B 1 151 ? 7.359 5.535 20.219 1 95 151 GLY B C 1
ATOM 5047 O O . GLY B 1 151 ? 8.094 4.566 20.422 1 95 151 GLY B O 1
ATOM 5048 N N . LEU B 1 152 ? 6.836 5.812 19.078 1 95.62 152 LEU B N 1
ATOM 5049 C CA . LEU B 1 152 ? 7.004 4.949 17.906 1 95.62 152 LEU B CA 1
ATOM 5050 C C . LEU B 1 152 ? 8.477 4.832 17.531 1 95.62 152 LEU B C 1
ATOM 5052 O O . LEU B 1 152 ? 8.914 3.775 17.078 1 95.62 152 LEU B O 1
ATOM 5056 N N . SER B 1 153 ? 9.266 5.812 17.734 1 95.69 153 SER B N 1
ATOM 5057 C CA . SER B 1 153 ? 10.672 5.824 17.359 1 95.69 153 SER B CA 1
ATOM 5058 C C . SER B 1 153 ? 11.438 4.703 18.062 1 95.69 153 SER B C 1
ATOM 5060 O O . SER B 1 153 ? 12.523 4.32 17.641 1 95.69 153 SER B O 1
ATOM 5062 N N . ARG B 1 154 ? 10.867 4.184 19.109 1 92.38 154 ARG B N 1
ATOM 5063 C CA . ARG B 1 154 ? 11.5 3.096 19.844 1 92.38 154 ARG B CA 1
ATOM 5064 C C . ARG B 1 154 ? 10.836 1.76 19.531 1 92.38 154 ARG B C 1
ATOM 5066 O O . ARG B 1 154 ? 11.195 0.73 20.109 1 92.38 154 ARG B O 1
ATOM 5073 N N . MET B 1 155 ? 9.859 1.8 18.656 1 91.94 155 MET B N 1
ATOM 5074 C CA . MET B 1 155 ? 9.055 0.601 18.469 1 91.94 155 MET B CA 1
ATOM 5075 C C . MET B 1 155 ? 9.156 0.1 17.031 1 91.94 155 MET B C 1
ATOM 5077 O O . MET B 1 155 ? 8.734 -1.017 16.719 1 91.94 155 MET B O 1
ATOM 5081 N N . ILE B 1 156 ? 9.727 0.838 16.047 1 91.81 156 ILE B N 1
ATOM 5082 C CA . ILE B 1 156 ? 9.836 0.443 14.656 1 91.81 156 ILE B CA 1
ATOM 5083 C C . ILE B 1 156 ? 10.75 -0.771 14.523 1 91.81 156 ILE B C 1
ATOM 5085 O O . ILE B 1 156 ? 11.828 -0.809 15.125 1 91.81 156 ILE B O 1
ATOM 5089 N N . GLY B 1 157 ? 10.312 -1.799 13.727 1 87.94 157 GLY B N 1
ATOM 5090 C CA . GLY B 1 157 ? 11.148 -2.975 13.516 1 87.94 157 GLY B CA 1
ATOM 5091 C C . GLY B 1 157 ? 10.492 -4.023 12.641 1 87.94 157 GLY B C 1
ATOM 5092 O O . GLY B 1 157 ? 9.312 -3.895 12.281 1 87.94 157 GLY B O 1
ATOM 5093 N N . GLY B 1 158 ? 11.305 -4.91 12.109 1 89.69 158 GLY B N 1
ATOM 5094 C CA . GLY B 1 158 ? 10.852 -6.082 11.383 1 89.69 158 GLY B CA 1
ATOM 5095 C C . GLY B 1 158 ? 11.188 -7.387 12.07 1 89.69 158 GLY B C 1
ATOM 5096 O O . GLY B 1 158 ? 12.109 -7.445 12.891 1 89.69 158 GLY B O 1
ATOM 5097 N N . PRO B 1 159 ? 10.445 -8.391 11.805 1 89.12 159 PRO B N 1
ATOM 5098 C CA . PRO B 1 159 ? 10.672 -9.68 12.453 1 89.12 159 PRO B CA 1
ATOM 5099 C C . PRO B 1 159 ? 11.852 -10.445 11.852 1 89.12 159 PRO B C 1
ATOM 5101 O O . PRO B 1 159 ? 12.25 -10.18 10.719 1 89.12 159 PRO B O 1
ATOM 5104 N N . ILE B 1 160 ? 12.438 -11.305 12.695 1 86.88 160 ILE B N 1
ATOM 5105 C CA . ILE B 1 160 ? 13.234 -12.422 12.203 1 86.88 160 ILE B CA 1
ATOM 5106 C C . ILE B 1 160 ? 12.328 -13.625 11.93 1 86.88 160 ILE B C 1
ATOM 5108 O O . ILE B 1 160 ? 11.57 -14.039 12.805 1 86.88 160 ILE B O 1
ATOM 5112 N N . LEU B 1 161 ? 12.383 -14.117 10.734 1 90.25 161 LEU B N 1
ATOM 5113 C CA . LEU B 1 161 ? 11.492 -15.188 10.289 1 90.25 161 LEU B CA 1
ATOM 5114 C C . LEU B 1 161 ? 12.234 -16.516 10.219 1 90.25 161 LEU B C 1
ATOM 5116 O O . LEU B 1 161 ? 13.453 -16.547 10 1 90.25 161 LEU B O 1
ATOM 5120 N N . PRO B 1 162 ? 11.578 -17.641 10.469 1 85.81 162 PRO B N 1
ATOM 5121 C CA . PRO B 1 162 ? 12.242 -18.938 10.32 1 85.81 162 PRO B CA 1
ATOM 5122 C C . PRO B 1 162 ? 12.625 -19.234 8.867 1 85.81 162 PRO B C 1
ATOM 5124 O O . PRO B 1 162 ? 11.773 -19.156 7.977 1 85.81 162 PRO B O 1
ATOM 5127 N N . SER B 1 163 ? 13.789 -19.484 8.664 1 86.12 163 SER B N 1
ATOM 5128 C CA . SER B 1 163 ? 14.242 -19.922 7.344 1 86.12 163 SER B CA 1
ATOM 5129 C C . SER B 1 163 ? 14.117 -21.438 7.191 1 86.12 163 SER B C 1
ATOM 5131 O O . SER B 1 163 ? 14.336 -22.172 8.148 1 86.12 163 SER B O 1
ATOM 5133 N N . GLU B 1 164 ? 13.859 -21.891 6.027 1 86.31 164 GLU B N 1
ATOM 5134 C CA . GLU B 1 164 ? 13.852 -23.328 5.746 1 86.31 164 GLU B CA 1
ATOM 5135 C C . GLU B 1 164 ? 15.266 -23.844 5.492 1 86.31 164 GLU B C 1
ATOM 5137 O O . GLU B 1 164 ? 15.484 -25.062 5.406 1 86.31 164 GLU B O 1
ATOM 5142 N N . ARG B 1 165 ? 16.203 -22.953 5.418 1 85.56 165 ARG B N 1
ATOM 5143 C CA . ARG B 1 165 ? 17.578 -23.328 5.086 1 85.56 165 ARG B CA 1
ATOM 5144 C C . ARG B 1 165 ? 18.469 -23.328 6.328 1 85.56 165 ARG B C 1
ATOM 5146 O O . ARG B 1 165 ? 18.562 -22.328 7.035 1 85.56 165 ARG B O 1
ATOM 5153 N N . PRO B 1 166 ? 19.141 -24.469 6.586 1 87.44 166 PRO B N 1
ATOM 5154 C CA . PRO B 1 166 ? 20.094 -24.469 7.703 1 87.44 166 PRO B CA 1
ATOM 5155 C C . PRO B 1 166 ? 21.203 -23.438 7.535 1 87.44 166 PRO B C 1
ATOM 5157 O O . PRO B 1 166 ? 21.688 -23.219 6.422 1 87.44 166 PRO B O 1
ATOM 5160 N N . GLY B 1 167 ? 21.562 -22.766 8.578 1 87.38 167 GLY B N 1
ATOM 5161 C CA . GLY B 1 167 ? 22.656 -21.812 8.555 1 87.38 167 GLY B CA 1
ATOM 5162 C C . GLY B 1 167 ? 22.281 -20.484 7.922 1 87.38 167 GLY B C 1
ATOM 5163 O O . GLY B 1 167 ? 23.156 -19.75 7.453 1 87.38 167 GLY B O 1
ATOM 5164 N N . HIS B 1 168 ? 21.031 -20.219 7.789 1 91.12 168 HIS B N 1
ATOM 5165 C CA . HIS B 1 168 ? 20.578 -18.969 7.188 1 91.12 168 HIS B CA 1
ATOM 5166 C C . HIS B 1 168 ? 19.672 -18.203 8.148 1 91.12 168 HIS B C 1
ATOM 5168 O O . HIS B 1 168 ? 18.922 -18.797 8.922 1 91.12 168 HIS B O 1
ATOM 5174 N N . ALA B 1 169 ? 19.844 -16.891 8.156 1 89.31 169 ALA B N 1
ATOM 5175 C CA . ALA B 1 169 ? 18.922 -16 8.828 1 89.31 169 ALA B CA 1
ATOM 5176 C C . ALA B 1 169 ? 18.031 -15.258 7.828 1 89.31 169 ALA B C 1
ATOM 5178 O O . ALA B 1 169 ? 18.516 -14.82 6.777 1 89.31 169 ALA B O 1
ATOM 5179 N N . LEU B 1 170 ? 16.766 -15.289 8.062 1 92.06 170 LEU B N 1
ATOM 5180 C CA . LEU B 1 170 ? 15.781 -14.547 7.281 1 92.06 170 LEU B CA 1
ATOM 5181 C C . LEU B 1 170 ? 15.234 -13.367 8.078 1 92.06 170 LEU B C 1
ATOM 5183 O O . LEU B 1 170 ? 14.562 -13.555 9.094 1 92.06 170 LEU B O 1
ATOM 5187 N N . ILE B 1 171 ? 15.602 -12.117 7.605 1 91.12 171 ILE B N 1
ATOM 5188 C CA . ILE B 1 171 ? 15.328 -10.898 8.367 1 91.12 171 ILE B CA 1
ATOM 5189 C C . ILE B 1 171 ? 14.484 -9.945 7.523 1 91.12 171 ILE B C 1
ATOM 5191 O O . ILE B 1 171 ? 14.734 -9.773 6.324 1 91.12 171 ILE B O 1
ATOM 5195 N N . GLU B 1 172 ? 13.469 -9.406 8.062 1 94.25 172 GLU B N 1
ATOM 5196 C CA . GLU B 1 172 ? 12.734 -8.312 7.441 1 94.25 172 GLU B CA 1
ATOM 5197 C C . GLU B 1 172 ? 13.281 -6.957 7.898 1 94.25 172 GLU B C 1
ATOM 5199 O O . GLU B 1 172 ? 13.242 -6.641 9.086 1 94.25 172 GLU B O 1
ATOM 5204 N N . GLN B 1 173 ? 13.82 -6.219 6.965 1 93.69 173 GLN B N 1
ATOM 5205 C CA . GLN B 1 173 ? 14.43 -4.93 7.277 1 93.69 173 GLN B CA 1
ATOM 5206 C C . GLN B 1 173 ? 13.625 -3.777 6.691 1 93.69 173 GLN B C 1
ATOM 5208 O O . GLN B 1 173 ? 13.211 -3.828 5.531 1 93.69 173 GLN B O 1
ATOM 5213 N N . TRP B 1 174 ? 13.352 -2.748 7.562 1 95.81 174 TRP B N 1
ATOM 5214 C CA . TRP B 1 174 ? 12.672 -1.531 7.141 1 95.81 174 TRP B CA 1
ATOM 5215 C C . TRP B 1 174 ? 13.625 -0.341 7.137 1 95.81 174 TRP B C 1
ATOM 5217 O O . TRP B 1 174 ? 14.32 -0.095 8.117 1 95.81 174 TRP B O 1
ATOM 5227 N N . ASN B 1 175 ? 13.703 0.351 5.996 1 96.94 175 ASN B N 1
ATOM 5228 C CA . ASN B 1 175 ? 14.539 1.538 5.828 1 96.94 175 ASN B CA 1
ATOM 5229 C C . ASN B 1 175 ? 13.727 2.721 5.305 1 96.94 175 ASN B C 1
ATOM 5231 O O . ASN B 1 175 ? 12.703 2.535 4.645 1 96.94 175 ASN B O 1
ATOM 5235 N N . PRO B 1 176 ? 14.164 3.998 5.664 1 98.06 176 PRO B N 1
ATOM 5236 C CA . PRO B 1 176 ? 13.438 5.152 5.133 1 98.06 176 PRO B CA 1
ATOM 5237 C C . PRO B 1 176 ? 13.383 5.168 3.605 1 98.06 176 PRO B C 1
ATOM 5239 O O . PRO B 1 176 ? 14.312 4.691 2.949 1 98.06 176 PRO B O 1
ATOM 5242 N N . VAL B 1 177 ? 12.352 5.77 3.068 1 97.81 177 VAL B N 1
ATOM 5243 C CA . VAL B 1 177 ? 12.227 5.867 1.617 1 97.81 177 VAL B CA 1
ATOM 5244 C C . VAL B 1 177 ? 13.164 6.949 1.088 1 97.81 177 VAL B C 1
ATOM 5246 O O . VAL B 1 177 ? 13.617 6.883 -0.057 1 97.81 177 VAL B O 1
ATOM 5249 N N . GLY B 1 178 ? 13.414 8.047 1.782 1 97.81 178 GLY B N 1
ATOM 5250 C CA . GLY B 1 178 ? 14.305 9.109 1.335 1 97.81 178 GLY B CA 1
ATOM 5251 C C . GLY B 1 178 ? 13.711 10.492 1.517 1 97.81 178 GLY B C 1
ATOM 5252 O O . GLY B 1 178 ? 13.828 11.086 2.594 1 97.81 178 GLY B O 1
ATOM 5253 N N . LEU B 1 179 ? 13.055 11.023 0.475 1 98.69 179 LEU B N 1
ATOM 5254 C CA . LEU B 1 179 ? 12.414 12.336 0.494 1 98.69 179 LEU B CA 1
ATOM 5255 C C . LEU B 1 179 ? 10.906 12.203 0.342 1 98.69 179 LEU B C 1
ATOM 5257 O O . LEU B 1 179 ? 10.422 11.625 -0.636 1 98.69 179 LEU B O 1
ATOM 5261 N N . VAL B 1 180 ? 10.188 12.773 1.365 1 98.75 180 VAL B N 1
ATOM 5262 C CA . VAL B 1 180 ? 8.734 12.734 1.378 1 98.75 180 VAL B CA 1
ATOM 5263 C C . VAL B 1 180 ? 8.172 14.109 1.026 1 98.75 180 VAL B C 1
ATOM 5265 O O . VAL B 1 180 ? 8.398 15.078 1.747 1 98.75 180 VAL B O 1
ATOM 5268 N N . GLY B 1 181 ? 7.488 14.18 -0.15 1 98.5 181 GLY B N 1
ATOM 5269 C CA . GLY B 1 181 ? 6.703 15.359 -0.457 1 98.5 181 GLY B CA 1
ATOM 5270 C C . GLY B 1 181 ? 5.344 15.367 0.219 1 98.5 181 GLY B C 1
ATOM 5271 O O . GLY B 1 181 ? 4.648 14.352 0.233 1 98.5 181 GLY B O 1
ATOM 5272 N N . ILE B 1 182 ? 4.988 16.531 0.784 1 98.44 182 ILE B N 1
ATOM 5273 C CA . ILE B 1 182 ? 3.727 16.641 1.506 1 98.44 182 ILE B CA 1
ATOM 5274 C C . ILE B 1 182 ? 2.924 17.828 0.954 1 98.44 182 ILE B C 1
ATOM 5276 O O . ILE B 1 182 ? 3.311 18.984 1.124 1 98.44 182 ILE B O 1
ATOM 5280 N N . ILE B 1 183 ? 1.849 17.484 0.286 1 96.81 183 ILE B N 1
ATOM 5281 C CA . ILE B 1 183 ? 0.91 18.484 -0.193 1 96.81 183 ILE B CA 1
ATOM 5282 C C . ILE B 1 183 ? -0.357 18.453 0.659 1 96.81 183 ILE B C 1
ATOM 5284 O O . ILE B 1 183 ? -1.073 17.453 0.683 1 96.81 183 ILE B O 1
ATOM 5288 N N . THR B 1 184 ? -0.614 19.547 1.384 1 96.44 184 THR B N 1
ATOM 5289 C CA . THR B 1 184 ? -1.721 19.547 2.334 1 96.44 184 THR B CA 1
ATOM 5290 C C . THR B 1 184 ? -2.875 20.391 1.819 1 96.44 184 THR B C 1
ATOM 5292 O O . THR B 1 184 ? -2.668 21.312 1.03 1 96.44 184 THR B O 1
ATOM 5295 N N . ALA B 1 185 ? -4.043 20.094 2.271 1 91.25 185 ALA B N 1
ATOM 5296 C CA . ALA B 1 185 ? -5.246 20.875 1.973 1 91.25 185 ALA B CA 1
ATOM 5297 C C . ALA B 1 185 ? -5.348 22.094 2.867 1 91.25 185 ALA B C 1
ATOM 5299 O O . ALA B 1 185 ? -4.629 22.203 3.867 1 91.25 185 ALA B O 1
ATOM 5300 N N . PHE B 1 186 ? -6.293 22.938 2.562 1 89.94 186 PHE B N 1
ATOM 5301 C CA . PHE B 1 186 ? -6.395 24.234 3.229 1 89.94 186 PHE B CA 1
ATOM 5302 C C . PHE B 1 186 ? -7.105 24.094 4.57 1 89.94 186 PHE B C 1
ATOM 5304 O O . PHE B 1 186 ? -6.891 24.906 5.477 1 89.94 186 PHE B O 1
ATOM 5311 N N . ASN B 1 187 ? -7.902 23.062 4.664 1 88.69 187 ASN B N 1
ATOM 5312 C CA . ASN B 1 187 ? -8.859 23.062 5.77 1 88.69 187 ASN B CA 1
ATOM 5313 C C . ASN B 1 187 ? -8.234 22.516 7.051 1 88.69 187 ASN B C 1
ATOM 5315 O O . ASN B 1 187 ? -8.758 22.75 8.148 1 88.69 187 ASN B O 1
ATOM 5319 N N . PHE B 1 188 ? -7.141 21.766 6.949 1 93 188 PHE B N 1
ATOM 5320 C CA . PHE B 1 188 ? -6.363 21.328 8.102 1 93 188 PHE B CA 1
ATOM 5321 C C . PHE B 1 188 ? -4.867 21.438 7.824 1 93 188 PHE B C 1
ATOM 5323 O O . PHE B 1 188 ? -4.145 20.438 7.871 1 93 188 PHE B O 1
ATOM 5330 N N . PRO B 1 189 ? -4.383 22.594 7.617 1 95.31 189 PRO B N 1
ATOM 5331 C CA . PRO B 1 189 ? -3.008 22.781 7.145 1 95.31 189 PRO B CA 1
ATOM 5332 C C . PRO B 1 189 ? -1.97 22.328 8.172 1 95.31 189 PRO B C 1
ATOM 5334 O O . PRO B 1 189 ? -0.943 21.75 7.797 1 95.31 189 PRO B O 1
ATOM 5337 N N . VAL B 1 190 ? -2.234 22.484 9.469 1 97.81 190 VAL B N 1
ATOM 5338 C CA . VAL B 1 190 ? -1.247 22.172 10.492 1 97.81 190 VAL B CA 1
ATOM 5339 C C . VAL B 1 190 ? -1.268 20.672 10.797 1 97.81 190 VAL B C 1
ATOM 5341 O O . VAL B 1 190 ? -0.225 20.016 10.766 1 97.81 190 VAL B O 1
ATOM 5344 N N . ALA B 1 191 ? -2.447 20.125 10.984 1 96.12 191 ALA B N 1
ATOM 5345 C CA . ALA B 1 191 ? -2.59 18.734 11.414 1 96.12 191 ALA B CA 1
ATOM 5346 C C . ALA B 1 191 ? -2.105 17.781 10.336 1 96.12 191 ALA B C 1
ATOM 5348 O O . ALA B 1 191 ? -1.369 16.828 10.625 1 96.12 191 ALA B O 1
ATOM 5349 N N . VAL B 1 192 ? -2.531 18.031 9.125 1 95.81 192 VAL B N 1
ATOM 5350 C CA . VAL B 1 192 ? -2.193 17.109 8.039 1 95.81 192 VAL B CA 1
ATOM 5351 C C . VAL B 1 192 ? -0.682 17.109 7.816 1 95.81 192 VAL B C 1
ATOM 5353 O O . VAL B 1 192 ? -0.084 16.047 7.59 1 95.81 192 VAL B O 1
ATOM 5356 N N . TYR B 1 193 ? -0.067 18.297 7.887 1 98.31 193 TYR B N 1
ATOM 5357 C CA . TYR B 1 193 ? 1.389 18.312 7.805 1 98.31 193 TYR B CA 1
ATOM 5358 C C . TYR B 1 193 ? 2.014 17.562 8.969 1 98.31 193 TYR B C 1
ATOM 5360 O O . TYR B 1 193 ? 2.977 16.812 8.789 1 98.31 193 TYR B O 1
ATOM 5368 N N . GLY B 1 194 ? 1.534 17.781 10.141 1 98.19 194 GLY B N 1
ATOM 5369 C CA . GLY B 1 194 ? 2.045 17.109 11.32 1 98.19 194 GLY B CA 1
ATOM 5370 C C . GLY B 1 194 ? 1.988 15.586 11.219 1 98.19 194 GLY B C 1
ATOM 5371 O O . GLY B 1 194 ? 2.961 14.906 11.539 1 98.19 194 GLY B O 1
ATOM 5372 N N . TRP B 1 195 ? 0.815 15.078 10.773 1 96.81 195 TRP B N 1
ATOM 5373 C CA . TRP B 1 195 ? 0.631 13.641 10.617 1 96.81 195 TRP B CA 1
ATOM 5374 C C . TRP B 1 195 ? 1.745 13.039 9.766 1 96.81 195 TRP B C 1
ATOM 5376 O O . TRP B 1 195 ? 2.275 11.977 10.086 1 96.81 195 TRP B O 1
ATOM 5386 N N . ASN B 1 196 ? 2.086 13.758 8.711 1 98 196 ASN B N 1
ATOM 5387 C CA . ASN B 1 196 ? 3.088 13.258 7.777 1 98 196 ASN B CA 1
ATOM 5388 C C . ASN B 1 196 ? 4.504 13.484 8.297 1 98 196 ASN B C 1
ATOM 5390 O O . ASN B 1 196 ? 5.301 12.547 8.367 1 98 196 ASN B O 1
ATOM 5394 N N . SER B 1 197 ? 4.789 14.68 8.75 1 98.62 197 SER B N 1
ATOM 5395 C CA . SER B 1 197 ? 6.168 15.062 9.047 1 98.62 197 SER B CA 1
ATOM 5396 C C . SER B 1 197 ? 6.688 14.336 10.281 1 98.62 197 SER B C 1
ATOM 5398 O O . SER B 1 197 ? 7.824 13.859 10.289 1 98.62 197 SER B O 1
ATOM 5400 N N . ALA B 1 198 ? 5.879 14.234 11.336 1 98.62 198 ALA B N 1
ATOM 5401 C CA . ALA B 1 198 ? 6.332 13.602 12.57 1 98.62 198 ALA B CA 1
ATOM 5402 C C . ALA B 1 198 ? 6.75 12.148 12.328 1 98.62 198 ALA B C 1
ATOM 5404 O O . ALA B 1 198 ? 7.832 11.727 12.742 1 98.62 198 ALA B O 1
ATOM 5405 N N . ILE B 1 199 ? 5.922 11.445 11.609 1 98.38 199 ILE B N 1
ATOM 5406 C CA . ILE B 1 199 ? 6.191 10.031 11.375 1 98.38 199 ILE B CA 1
ATOM 5407 C C . ILE B 1 199 ? 7.316 9.883 10.352 1 98.38 199 ILE B C 1
ATOM 5409 O O . ILE B 1 199 ? 8.211 9.055 10.516 1 98.38 199 ILE B O 1
ATOM 5413 N N . ALA B 1 200 ? 7.281 10.711 9.297 1 98.75 200 ALA B N 1
ATOM 5414 C CA . ALA B 1 200 ? 8.344 10.656 8.305 1 98.75 200 ALA B CA 1
ATOM 5415 C C . ALA B 1 200 ? 9.711 10.906 8.945 1 98.75 200 ALA B C 1
ATOM 5417 O O . ALA B 1 200 ? 10.68 10.211 8.641 1 98.75 200 ALA B O 1
ATOM 5418 N N . MET B 1 201 ? 9.789 11.852 9.852 1 98.75 201 MET B N 1
ATOM 5419 C CA . MET B 1 201 ? 11.055 12.234 10.469 1 98.75 201 MET B CA 1
ATOM 5420 C C . MET B 1 201 ? 11.609 11.094 11.328 1 98.75 201 MET B C 1
ATOM 5422 O O . MET B 1 201 ? 12.781 10.742 11.203 1 98.75 201 MET B O 1
ATOM 5426 N N . ILE B 1 202 ? 10.781 10.508 12.148 1 98.44 202 ILE B N 1
ATOM 5427 C CA . ILE B 1 202 ? 11.312 9.484 13.039 1 98.44 202 ILE B CA 1
ATOM 5428 C C . ILE B 1 202 ? 11.703 8.25 12.234 1 98.44 202 ILE B C 1
ATOM 5430 O O . ILE B 1 202 ? 12.562 7.469 12.648 1 98.44 202 ILE B O 1
ATOM 5434 N N . CYS B 1 203 ? 11.062 8.047 11.07 1 98.31 203 CYS B N 1
ATOM 5435 C CA . CYS B 1 203 ? 11.406 6.926 10.203 1 98.31 203 CYS B CA 1
ATOM 5436 C C . CYS B 1 203 ? 12.727 7.184 9.484 1 98.31 203 CYS B C 1
ATOM 5438 O O . CYS B 1 203 ? 13.297 6.27 8.883 1 98.31 203 CYS B O 1
ATOM 5440 N N . GLY B 1 204 ? 13.203 8.453 9.445 1 98.44 204 GLY B N 1
ATOM 5441 C CA . GLY B 1 204 ? 14.508 8.758 8.898 1 98.44 204 GLY B CA 1
ATOM 5442 C C . GLY B 1 204 ? 14.445 9.484 7.562 1 98.44 204 GLY B C 1
ATOM 5443 O O . GLY B 1 204 ? 15.43 9.516 6.816 1 98.44 204 GLY B O 1
ATOM 5444 N N . ASN B 1 205 ? 13.242 10.055 7.219 1 98.81 205 ASN B N 1
ATOM 5445 C CA . ASN B 1 205 ? 13.07 10.75 5.941 1 98.81 205 ASN B CA 1
ATOM 5446 C C . ASN B 1 205 ? 13.227 12.258 6.098 1 98.81 205 ASN B C 1
ATOM 5448 O O . ASN B 1 205 ? 12.992 12.805 7.176 1 98.81 205 ASN B O 1
ATOM 5452 N N . ALA B 1 206 ? 13.656 12.891 5.039 1 98.81 206 ALA B N 1
ATOM 5453 C CA . ALA B 1 206 ? 13.477 14.336 4.906 1 98.81 206 ALA B CA 1
ATOM 5454 C C . ALA B 1 206 ? 12.102 14.664 4.324 1 98.81 206 ALA B C 1
ATOM 5456 O O . ALA B 1 206 ? 11.469 13.812 3.691 1 98.81 206 ALA B O 1
ATOM 5457 N N . CYS B 1 207 ? 11.648 15.906 4.582 1 98.81 207 CYS B N 1
ATOM 5458 C CA . CYS B 1 207 ? 10.32 16.328 4.141 1 98.81 207 CYS B CA 1
ATOM 5459 C C . CYS B 1 207 ? 10.391 17.609 3.322 1 98.81 207 CYS B C 1
ATOM 5461 O O . CYS B 1 207 ? 11.195 18.484 3.611 1 98.81 207 CYS B O 1
ATOM 5463 N N . LEU B 1 208 ? 9.578 17.688 2.324 1 98.69 208 LEU B N 1
ATOM 5464 C CA . LEU B 1 208 ? 9.312 18.906 1.564 1 98.69 208 LEU B CA 1
ATOM 5465 C C . LEU B 1 208 ? 7.816 19.219 1.565 1 98.69 208 LEU B C 1
ATOM 5467 O O . LEU B 1 208 ? 7.012 18.438 1.059 1 98.69 208 LEU B O 1
ATOM 5471 N N . TRP B 1 209 ? 7.477 20.391 2.111 1 98.56 209 TRP B N 1
ATOM 5472 C CA . TRP B 1 209 ? 6.082 20.766 2.328 1 98.56 209 TRP B CA 1
ATOM 5473 C C . TRP B 1 209 ? 5.625 21.797 1.303 1 98.56 209 TRP B C 1
ATOM 5475 O O . TRP B 1 209 ? 6.297 22.812 1.09 1 98.56 209 TRP B O 1
ATOM 5485 N N . LYS B 1 210 ? 4.582 21.531 0.634 1 97.31 210 LYS B N 1
ATOM 5486 C CA . LYS B 1 210 ? 3.795 22.484 -0.129 1 97.31 210 LYS B CA 1
ATOM 5487 C C . LYS B 1 210 ? 2.385 22.609 0.437 1 97.31 210 LYS B C 1
ATOM 5489 O O . LYS B 1 210 ? 1.499 21.828 0.096 1 97.31 210 LYS B O 1
ATOM 5494 N N . GLY B 1 211 ? 2.148 23.656 1.186 1 95.81 211 GLY B N 1
ATOM 5495 C CA . GLY B 1 211 ? 0.827 23.906 1.739 1 95.81 211 GLY B CA 1
ATOM 5496 C C . GLY B 1 211 ? -0.125 24.547 0.749 1 95.81 211 GLY B C 1
ATOM 5497 O O . GLY B 1 211 ? 0.283 24.938 -0.346 1 95.81 211 GLY B O 1
ATOM 5498 N N . ALA B 1 212 ? -1.366 24.594 1.13 1 92.5 212 ALA B N 1
ATOM 5499 C CA . ALA B 1 212 ? -2.357 25.266 0.294 1 92.5 212 ALA B CA 1
ATOM 5500 C C . ALA B 1 212 ? -2.029 26.75 0.137 1 92.5 212 ALA B C 1
ATOM 5502 O O . ALA B 1 212 ? -1.582 27.391 1.087 1 92.5 212 ALA B O 1
ATOM 5503 N N . PRO B 1 213 ? -2.33 27.312 -1 1 89.81 213 PRO B N 1
ATOM 5504 C CA . PRO B 1 213 ? -1.984 28.719 -1.243 1 89.81 213 PRO B CA 1
ATOM 5505 C C . PRO B 1 213 ? -2.738 29.672 -0.328 1 89.81 213 PRO B C 1
ATOM 5507 O O . PRO B 1 213 ? -2.248 30.766 -0.037 1 89.81 213 PRO B O 1
ATOM 5510 N N . THR B 1 214 ? -3.848 29.297 0.183 1 90.38 214 THR B N 1
ATOM 5511 C CA . THR B 1 214 ? -4.676 30.188 0.98 1 90.38 214 THR B CA 1
ATOM 5512 C C . THR B 1 214 ? -4.262 30.141 2.447 1 90.38 214 THR B C 1
ATOM 5514 O O . THR B 1 214 ? -4.781 30.906 3.268 1 90.38 214 THR B O 1
ATOM 5517 N N . THR B 1 215 ? -3.326 29.266 2.807 1 95.81 215 THR B N 1
ATOM 5518 C CA . THR B 1 215 ? -2.863 29.172 4.188 1 95.81 215 THR B CA 1
ATOM 5519 C C . THR B 1 215 ? -1.338 29.203 4.246 1 95.81 215 THR B C 1
ATOM 5521 O O . THR B 1 215 ? -0.729 28.469 5.023 1 95.81 215 THR B O 1
ATOM 5524 N N . SER B 1 216 ? -0.764 30.047 3.439 1 96.94 216 SER B N 1
ATOM 5525 C CA . SER B 1 216 ? 0.688 30.078 3.307 1 96.94 216 SER B CA 1
ATOM 5526 C C . SER B 1 216 ? 1.345 30.656 4.551 1 96.94 216 SER B C 1
ATOM 5528 O O . SER B 1 216 ? 2.459 30.281 4.91 1 96.94 216 SER B O 1
ATOM 5530 N N . LEU B 1 217 ? 0.671 31.609 5.246 1 98.25 217 LEU B N 1
ATOM 5531 C CA . LEU B 1 217 ? 1.241 32.156 6.473 1 98.25 217 LEU B CA 1
ATOM 5532 C C . LEU B 1 217 ? 1.34 31.078 7.555 1 98.25 217 LEU B C 1
ATOM 5534 O O . LEU B 1 217 ? 2.312 31.047 8.312 1 98.25 217 LEU B O 1
ATOM 5538 N N . THR B 1 218 ? 0.339 30.188 7.57 1 98.44 218 THR B N 1
ATOM 5539 C CA . THR B 1 218 ? 0.376 29.062 8.492 1 98.44 218 THR B CA 1
ATOM 5540 C C . THR B 1 218 ? 1.562 28.141 8.18 1 98.44 218 THR B C 1
ATOM 5542 O O . THR B 1 218 ? 2.283 27.734 9.086 1 98.44 218 THR B O 1
ATOM 5545 N N . SER B 1 219 ? 1.806 27.906 6.922 1 98.44 219 SER B N 1
ATOM 5546 C CA . SER B 1 219 ? 2.939 27.078 6.52 1 98.44 219 SER B CA 1
ATOM 5547 C C . SER B 1 219 ? 4.262 27.703 6.953 1 98.44 219 SER B C 1
ATOM 5549 O O . SER B 1 219 ? 5.145 27.016 7.465 1 98.44 219 SER B O 1
ATOM 5551 N N . VAL B 1 220 ? 4.375 28.969 6.777 1 98.69 220 VAL B N 1
ATOM 5552 C CA . VAL B 1 220 ? 5.594 29.688 7.137 1 98.69 220 VAL B CA 1
ATOM 5553 C C . VAL B 1 220 ? 5.793 29.641 8.648 1 98.69 220 VAL B C 1
ATOM 5555 O O . VAL B 1 220 ? 6.887 29.328 9.125 1 98.69 220 VAL B O 1
ATOM 5558 N N . ALA B 1 221 ? 4.73 29.938 9.375 1 98.81 221 ALA B N 1
ATOM 5559 C CA . ALA B 1 221 ? 4.816 29.969 10.836 1 98.81 221 ALA B CA 1
ATOM 5560 C C . ALA B 1 221 ? 5.227 28.609 11.398 1 98.81 221 ALA B C 1
ATOM 5562 O O . ALA B 1 221 ? 6.109 28.531 12.258 1 98.81 221 ALA B O 1
ATOM 5563 N N . VAL B 1 222 ? 4.605 27.547 10.898 1 98.88 222 VAL B N 1
ATOM 5564 C CA . VAL B 1 222 ? 4.922 26.203 11.352 1 98.88 222 VAL B CA 1
ATOM 5565 C C . VAL B 1 222 ? 6.375 25.875 11.016 1 98.88 222 VAL B C 1
ATOM 5567 O O . VAL B 1 222 ? 7.105 25.328 11.852 1 98.88 222 VAL B O 1
ATOM 5570 N N . THR B 1 223 ? 6.785 26.172 9.82 1 98.81 223 THR B N 1
ATOM 5571 C CA . THR B 1 223 ? 8.148 25.891 9.383 1 98.81 223 THR B CA 1
ATOM 5572 C C . THR B 1 223 ? 9.164 26.641 10.234 1 98.81 223 THR B C 1
ATOM 5574 O O . THR B 1 223 ? 10.234 26.125 10.539 1 98.81 223 THR B O 1
ATOM 5577 N N . LYS B 1 224 ? 8.867 27.906 10.664 1 98.81 224 LYS B N 1
ATOM 5578 C CA . LYS B 1 224 ? 9.758 28.672 11.531 1 98.81 224 LYS B CA 1
ATOM 5579 C C . LYS B 1 224 ? 9.938 27.984 12.883 1 98.81 224 LYS B C 1
ATOM 5581 O O . LYS B 1 224 ? 11.039 27.953 13.422 1 98.81 224 LYS B O 1
ATOM 5586 N N . ILE B 1 225 ? 8.859 27.484 13.398 1 98.62 225 ILE B N 1
ATOM 5587 C CA . ILE B 1 225 ? 8.906 26.781 14.672 1 98.62 225 ILE B CA 1
ATOM 5588 C C . ILE B 1 225 ? 9.82 25.562 14.539 1 98.62 225 ILE B C 1
ATOM 5590 O O . ILE B 1 225 ? 10.695 25.344 15.383 1 98.62 225 ILE B O 1
ATOM 5594 N N . ILE B 1 226 ? 9.641 24.797 13.477 1 98.81 226 ILE B N 1
ATOM 5595 C CA . ILE B 1 226 ? 10.414 23.578 13.258 1 98.81 226 ILE B CA 1
ATOM 5596 C C . ILE B 1 226 ? 11.875 23.938 12.984 1 98.81 226 ILE B C 1
ATOM 5598 O O . ILE B 1 226 ? 12.781 23.297 13.516 1 98.81 226 ILE B O 1
ATOM 5602 N N . ALA B 1 227 ? 12.102 24.953 12.18 1 98.69 227 ALA B N 1
ATOM 5603 C CA . ALA B 1 227 ? 13.445 25.375 11.812 1 98.69 227 ALA B CA 1
ATOM 5604 C C . ALA B 1 227 ? 14.273 25.719 13.047 1 98.69 227 ALA B C 1
ATOM 5606 O O . ALA B 1 227 ? 15.453 25.344 13.133 1 98.69 227 ALA B O 1
ATOM 5607 N N . LYS B 1 228 ? 13.711 26.375 13.977 1 98.56 228 LYS B N 1
ATOM 5608 C CA . LYS B 1 228 ? 14.422 26.75 15.195 1 98.56 228 LYS B CA 1
ATOM 5609 C C . LYS B 1 228 ? 14.859 25.516 15.969 1 98.56 228 LYS B C 1
ATOM 5611 O O . LYS B 1 228 ? 15.977 25.469 16.5 1 98.56 228 LYS B O 1
ATOM 5616 N N . VAL B 1 229 ? 13.992 24.484 16.047 1 98.69 229 VAL B N 1
ATOM 5617 C CA . VAL B 1 229 ? 14.312 23.25 16.75 1 98.69 229 VAL B CA 1
ATOM 5618 C C . VAL B 1 229 ? 15.469 22.531 16.047 1 98.69 229 VAL B C 1
ATOM 5620 O O . VAL B 1 229 ? 16.391 22.031 16.688 1 98.69 229 VAL B O 1
ATOM 5623 N N . LEU B 1 230 ? 15.398 22.5 14.703 1 98.81 230 LEU B N 1
ATOM 5624 C CA . LEU B 1 230 ? 16.453 21.844 13.938 1 98.81 230 LEU B CA 1
ATOM 5625 C C . LEU B 1 230 ? 17.781 22.578 14.125 1 98.81 230 LEU B C 1
ATOM 5627 O O . LEU B 1 230 ? 18.828 21.953 14.312 1 98.81 230 LEU B O 1
ATOM 5631 N N . GLU B 1 231 ? 17.734 23.875 14.156 1 98.38 231 GLU B N 1
ATOM 5632 C CA . GLU B 1 231 ? 18.922 24.703 14.367 1 98.38 231 GLU B CA 1
ATOM 5633 C C . GLU B 1 231 ? 19.516 24.453 15.75 1 98.38 231 GLU B C 1
ATOM 5635 O O . GLU B 1 231 ? 20.734 24.312 15.883 1 98.38 231 GLU B O 1
ATOM 5640 N N . ASP B 1 232 ? 18.703 24.391 16.719 1 98.31 232 ASP B N 1
ATOM 5641 C CA . ASP B 1 232 ? 19.156 24.188 18.094 1 98.31 232 ASP B CA 1
ATOM 5642 C C . ASP B 1 232 ? 19.828 22.812 18.25 1 98.31 232 ASP B C 1
ATOM 5644 O O . ASP B 1 232 ? 20.672 22.625 19.109 1 98.31 232 ASP B O 1
ATOM 5648 N N . ASN B 1 233 ? 19.469 21.859 17.438 1 98.19 233 ASN B N 1
ATOM 5649 C CA . ASN B 1 233 ? 20.047 20.531 17.484 1 98.19 233 ASN B CA 1
ATOM 5650 C C . ASN B 1 233 ? 21.188 20.359 16.5 1 98.19 233 ASN B C 1
ATOM 5652 O O . ASN B 1 233 ? 21.75 19.281 16.359 1 98.19 233 ASN B O 1
ATOM 5656 N N . LYS B 1 234 ? 21.516 21.391 15.758 1 98 234 LYS B N 1
ATOM 5657 C CA . LYS B 1 234 ? 22.641 21.453 14.82 1 98 234 LYS B CA 1
ATOM 5658 C C . LYS B 1 234 ? 22.484 20.422 13.719 1 98 234 LYS B C 1
ATOM 5660 O O . LYS B 1 234 ? 23.438 19.703 13.391 1 98 234 LYS B O 1
ATOM 5665 N N . VAL B 1 235 ? 21.297 20.219 13.266 1 98.44 235 VAL B N 1
ATOM 5666 C CA . VAL B 1 235 ? 21.047 19.391 12.094 1 98.44 235 VAL B CA 1
ATOM 5667 C C . VAL B 1 235 ? 20.562 20.25 10.938 1 98.44 235 VAL B C 1
ATOM 5669 O O . VAL B 1 235 ? 20.078 21.375 11.148 1 98.44 235 VAL B O 1
ATOM 5672 N N . PRO B 1 236 ? 20.781 19.828 9.656 1 98.62 236 PRO B N 1
ATOM 5673 C CA . PRO B 1 236 ? 20.391 20.641 8.508 1 98.62 236 PRO B CA 1
ATOM 5674 C C . PRO B 1 236 ? 18.922 21.031 8.523 1 98.62 236 PRO B C 1
ATOM 5676 O O . PRO B 1 236 ? 18.047 20.188 8.758 1 98.62 236 PRO B O 1
ATOM 5679 N N . GLY B 1 237 ? 18.656 22.312 8.25 1 98.69 237 GLY B N 1
ATOM 5680 C CA . GLY B 1 237 ? 17.281 22.781 8.195 1 98.69 237 GLY B CA 1
ATOM 5681 C C . GLY B 1 237 ? 16.469 22.141 7.09 1 98.69 237 GLY B C 1
ATOM 5682 O O . GLY B 1 237 ? 15.25 21.969 7.227 1 98.69 237 GLY B O 1
ATOM 5683 N N . ALA B 1 238 ? 17.109 21.656 6.027 1 98.81 238 ALA B N 1
ATOM 5684 C CA . ALA B 1 238 ? 16.438 21.109 4.848 1 98.81 238 ALA B CA 1
ATOM 5685 C C . ALA B 1 238 ? 15.844 19.734 5.148 1 98.81 238 ALA B C 1
ATOM 5687 O O . ALA B 1 238 ? 15.188 19.141 4.293 1 98.81 238 ALA B O 1
ATOM 5688 N N . ILE B 1 239 ? 16.016 19.219 6.379 1 98.88 239 ILE B N 1
ATOM 5689 C CA . ILE B 1 239 ? 15.312 18.031 6.809 1 98.88 239 ILE B CA 1
ATOM 5690 C C . ILE B 1 239 ? 13.805 18.266 6.75 1 98.88 239 ILE B C 1
ATOM 5692 O O . ILE B 1 239 ? 13.039 17.359 6.445 1 98.88 239 ILE B O 1
ATOM 5696 N N . CYS B 1 240 ? 13.391 19.469 7.047 1 98.88 240 CYS B N 1
ATOM 5697 C CA . CYS B 1 240 ? 12.016 19.938 6.879 1 98.88 240 CYS B CA 1
ATOM 5698 C C . CYS B 1 240 ? 11.969 21.219 6.059 1 98.88 240 CYS B C 1
ATOM 5700 O O . CYS B 1 240 ? 12.102 22.312 6.609 1 98.88 240 CYS B O 1
ATOM 5702 N N . SER B 1 241 ? 11.68 21.031 4.793 1 98.81 241 SER B N 1
ATOM 5703 C CA . SER B 1 241 ? 11.727 22.172 3.869 1 98.81 241 SER B CA 1
ATOM 5704 C C . SER B 1 241 ? 10.328 22.625 3.494 1 98.81 241 SER B C 1
ATOM 5706 O O . SER B 1 241 ? 9.352 21.891 3.664 1 98.81 241 SER B O 1
ATOM 5708 N N . LEU B 1 242 ? 10.273 23.875 3.014 1 98.69 242 LEU B N 1
ATOM 5709 C CA . LEU B 1 242 ? 9.023 24.5 2.604 1 98.69 242 LEU B CA 1
ATOM 5710 C C . LEU B 1 242 ? 9.156 25.141 1.229 1 98.69 242 LEU B C 1
ATOM 5712 O O . LEU B 1 242 ? 10.156 25.812 0.949 1 98.69 242 LEU B O 1
ATOM 5716 N N . VAL B 1 243 ? 8.234 24.906 0.381 1 97.69 243 VAL B N 1
ATOM 5717 C CA . VAL B 1 243 ? 8.07 25.656 -0.861 1 97.69 243 VAL B CA 1
ATOM 5718 C C . VAL B 1 243 ? 6.609 26.078 -1.023 1 97.69 243 VAL B C 1
ATOM 5720 O O . VAL B 1 243 ? 5.762 25.281 -1.406 1 97.69 243 VAL B O 1
ATOM 5723 N N . CYS B 1 244 ? 6.371 27.359 -0.747 1 94.94 244 CYS B N 1
ATOM 5724 C CA . CYS B 1 244 ? 5.039 27.891 -1.013 1 94.94 244 CYS B CA 1
ATOM 5725 C C . CYS B 1 244 ? 4.859 28.188 -2.494 1 94.94 244 CYS B C 1
ATOM 5727 O O . CYS B 1 244 ? 5.805 28.594 -3.17 1 94.94 244 CYS B O 1
ATOM 5729 N N . GLY B 1 245 ? 3.768 28.156 -3.084 1 76.69 245 GLY B N 1
ATOM 5730 C CA . GLY B 1 245 ? 3.57 28.578 -4.461 1 76.69 245 GLY B CA 1
ATOM 5731 C C . GLY B 1 245 ? 2.455 27.844 -5.164 1 76.69 245 GLY B C 1
ATOM 5732 O O . GLY B 1 245 ? 2.004 26.797 -4.688 1 76.69 245 GLY B O 1
ATOM 5733 N N . GLY B 1 246 ? 1.467 28.016 -6.016 1 58.22 246 GLY B N 1
ATOM 5734 C CA . GLY B 1 246 ? 0.506 27.203 -6.75 1 58.22 246 GLY B CA 1
ATOM 5735 C C . GLY B 1 246 ? -0.347 28.016 -7.707 1 58.22 246 GLY B C 1
ATOM 5736 O O . GLY B 1 246 ? -1.398 27.547 -8.156 1 58.22 246 GLY B O 1
ATOM 5737 N N . ALA B 1 247 ? -0.542 29.281 -7.945 1 44.53 247 ALA B N 1
ATOM 5738 C CA . ALA B 1 247 ? -1.709 29.25 -8.82 1 44.53 247 ALA B CA 1
ATOM 5739 C C . ALA B 1 247 ? -1.506 28.266 -9.969 1 44.53 247 ALA B C 1
ATOM 5741 O O . ALA B 1 247 ? -2.465 27.875 -10.641 1 44.53 247 ALA B O 1
ATOM 5742 N N . ASP B 1 248 ? -0.414 28.266 -10.68 1 35.5 248 ASP B N 1
ATOM 5743 C CA . ASP B 1 248 ? -0.69 27.453 -11.867 1 35.5 248 ASP B CA 1
ATOM 5744 C C . ASP B 1 248 ? -1.174 26.062 -11.477 1 35.5 248 ASP B C 1
ATOM 5746 O O . ASP B 1 248 ? -1.144 25.141 -12.289 1 35.5 248 ASP B O 1
ATOM 5750 N N . ILE B 1 249 ? -1.055 25.656 -10.352 1 32.97 249 ILE B N 1
ATOM 5751 C CA . ILE B 1 249 ? -1.618 24.359 -9.984 1 32.97 249 ILE B CA 1
ATOM 5752 C C . ILE B 1 249 ? -3.141 24.406 -10.086 1 32.97 249 ILE B C 1
ATOM 5754 O O . ILE B 1 249 ? -3.758 25.422 -9.75 1 32.97 249 ILE B O 1
ATOM 5758 N N . GLY B 1 250 ? -3.828 23.625 -10.867 1 30.61 250 GLY B N 1
ATOM 5759 C CA . GLY B 1 250 ? -5.25 23.562 -11.156 1 30.61 250 GLY B CA 1
ATOM 5760 C C . GLY B 1 250 ? -6.121 23.891 -9.961 1 30.61 250 GLY B C 1
ATOM 5761 O O . GLY B 1 250 ? -6.484 23 -9.188 1 30.61 250 GLY B O 1
ATOM 5762 N N . CYS B 1 251 ? -5.867 24.922 -9.336 1 29.17 251 CYS B N 1
ATOM 5763 C CA . CYS B 1 251 ? -6.738 25.328 -8.234 1 29.17 251 CYS B CA 1
ATOM 5764 C C . CYS B 1 251 ? -8.195 25.391 -8.688 1 29.17 251 CYS B C 1
ATOM 5766 O O . CYS B 1 251 ? -8.523 26.094 -9.633 1 29.17 251 CYS B O 1
ATOM 5768 N N . ILE B 1 252 ? -8.914 24.359 -8.648 1 26.17 252 ILE B N 1
ATOM 5769 C CA . ILE B 1 252 ? -10.359 24.594 -8.75 1 26.17 252 ILE B CA 1
ATOM 5770 C C . ILE B 1 252 ? -10.766 25.75 -7.852 1 26.17 252 ILE B C 1
ATOM 5772 O O . ILE B 1 252 ? -10.398 25.797 -6.672 1 26.17 252 ILE B O 1
ATOM 5776 N N . PRO B 1 253 ? -10.977 26.906 -8.367 1 25.42 253 PRO B N 1
ATOM 5777 C CA . PRO B 1 253 ? -11.555 27.984 -7.582 1 25.42 253 PRO B CA 1
ATOM 5778 C C . PRO B 1 253 ? -12.523 27.5 -6.512 1 25.42 253 PRO B C 1
ATOM 5780 O O . PRO B 1 253 ? -13.453 26.75 -6.816 1 25.42 253 PRO B O 1
ATOM 5783 N N . VAL B 1 254 ? -11.984 27.109 -5.406 1 25.19 254 VAL B N 1
ATOM 5784 C CA . VAL B 1 254 ? -12.969 26.938 -4.344 1 25.19 254 VAL B CA 1
ATOM 5785 C C . VAL B 1 254 ? -13.836 28.188 -4.234 1 25.19 254 VAL B C 1
ATOM 5787 O O . VAL B 1 254 ? -13.32 29.297 -4.191 1 25.19 254 VAL B O 1
ATOM 5790 N N . LEU B 1 255 ? -15.062 28.234 -4.805 1 24.52 255 LEU B N 1
ATOM 5791 C CA . LEU B 1 255 ? -16.078 29.25 -4.5 1 24.52 255 LEU B CA 1
ATOM 5792 C C . LEU B 1 255 ? -15.992 29.672 -3.039 1 24.52 255 LEU B C 1
ATOM 5794 O O . LEU B 1 255 ? -16.016 28.828 -2.141 1 24.52 255 LEU B O 1
ATOM 5798 N N . GLY B 1 256 ? -15.25 30.766 -2.664 1 22.67 256 GLY B N 1
ATOM 5799 C CA . GLY B 1 256 ? -15.203 31.453 -1.387 1 22.67 256 GLY B CA 1
ATOM 5800 C C . GLY B 1 256 ? -16.484 31.328 -0.587 1 22.67 256 GLY B C 1
ATOM 5801 O O . GLY B 1 256 ? -17.422 30.641 -1.017 1 22.67 256 GLY B O 1
ATOM 5802 N N . SER B 1 257 ? -16.75 32.531 0.195 1 23.17 257 SER B N 1
ATOM 5803 C CA . SER B 1 257 ? -17.562 32.844 1.365 1 23.17 257 SER B CA 1
ATOM 5804 C C . SER B 1 257 ? -19.062 32.781 1.044 1 23.17 257 SER B C 1
ATOM 5806 O O . SER B 1 257 ? -19.688 33.812 0.801 1 23.17 257 SER B O 1
ATOM 5808 N N . TYR B 1 258 ? -19.625 32.062 0.219 1 21.47 258 TYR B N 1
ATOM 5809 C CA . TYR B 1 258 ? -21.062 32.344 0.27 1 21.47 258 TYR B CA 1
ATOM 5810 C C . TYR B 1 258 ? -21.578 32.25 1.698 1 21.47 258 TYR B C 1
ATOM 5812 O O . TYR B 1 258 ? -21.219 31.344 2.443 1 21.47 258 TYR B O 1
ATOM 5820 N N . THR B 1 259 ? -22.016 33.438 2.389 1 22.48 259 THR B N 1
ATOM 5821 C CA . THR B 1 259 ? -22.922 33.562 3.529 1 22.48 259 THR B CA 1
ATOM 5822 C C . THR B 1 259 ? -23.891 32.406 3.605 1 22.48 259 THR B C 1
ATOM 5824 O O . THR B 1 259 ? -24.047 31.656 2.635 1 22.48 259 THR B O 1
ATOM 5827 N N . ASN B 1 260 ? -24.938 32.531 4.652 1 23.52 260 ASN B N 1
ATOM 5828 C CA . ASN B 1 260 ? -26.031 31.828 5.297 1 23.52 260 ASN B CA 1
ATOM 5829 C C . ASN B 1 260 ? -27.031 31.266 4.273 1 23.52 260 ASN B C 1
ATOM 5831 O O . ASN B 1 260 ? -28.141 30.891 4.625 1 23.52 260 ASN B O 1
ATOM 5835 N N . GLN B 1 261 ? -27.109 31.938 3.076 1 20.48 261 GLN B N 1
ATOM 5836 C CA . GLN B 1 261 ? -28.391 31.641 2.445 1 20.48 261 GLN B CA 1
ATOM 5837 C C . GLN B 1 261 ? -28.422 30.188 1.949 1 20.48 261 GLN B C 1
ATOM 5839 O O . GLN B 1 261 ? -27.469 29.719 1.329 1 20.48 261 GLN B O 1
ATOM 5844 N N . ILE B 1 262 ? -29.203 29.5 2.66 1 23.8 262 ILE B N 1
ATOM 5845 C CA . ILE B 1 262 ? -29.781 28.203 2.311 1 23.8 262 ILE B CA 1
ATOM 5846 C C . ILE B 1 262 ? -30.203 28.203 0.842 1 23.8 262 ILE B C 1
ATOM 5848 O O . ILE B 1 262 ? -31.047 29 0.434 1 23.8 262 ILE B O 1
ATOM 5852 N N . VAL B 1 263 ? -29.375 28.344 -0.1 1 23.8 263 VAL B N 1
ATOM 5853 C CA . VAL B 1 263 ? -30 28.297 -1.419 1 23.8 263 VAL B CA 1
ATOM 5854 C C . VAL B 1 263 ? -30.734 26.984 -1.602 1 23.8 263 VAL B C 1
ATOM 5856 O O . VAL B 1 263 ? -30.156 25.906 -1.438 1 23.8 263 VAL B O 1
ATOM 5859 N N . LEU B 1 264 ? -31.984 27.031 -1.29 1 22.2 264 LEU B N 1
ATOM 5860 C CA . LEU B 1 264 ? -33 26.031 -1.626 1 22.2 264 LEU B CA 1
ATOM 5861 C C . LEU B 1 264 ? -33 25.734 -3.121 1 22.2 264 LEU B C 1
ATOM 5863 O O . LEU B 1 264 ? -33.188 26.625 -3.941 1 22.2 264 LEU B O 1
ATOM 5867 N N . PHE B 1 265 ? -32.031 25 -3.592 1 24.08 265 PHE B N 1
ATOM 5868 C CA . PHE B 1 265 ? -32.219 24.641 -4.996 1 24.08 265 PHE B CA 1
ATOM 5869 C C . PHE B 1 265 ? -33.5 23.844 -5.211 1 24.08 265 PHE B C 1
ATOM 5871 O O . PHE B 1 265 ? -33.719 22.859 -4.508 1 24.08 265 PHE B O 1
ATOM 5878 N N . ASP B 1 266 ? -34.531 24.516 -5.438 1 22.47 266 ASP B N 1
ATOM 5879 C CA . ASP B 1 266 ? -35.688 23.875 -6.047 1 22.47 266 ASP B CA 1
ATOM 5880 C C . ASP B 1 266 ? -35.281 23.109 -7.305 1 22.47 266 ASP B C 1
ATOM 5882 O O . ASP B 1 266 ? -34.906 23.703 -8.312 1 22.47 266 ASP B O 1
ATOM 5886 N N . TYR B 1 267 ? -34.719 22.062 -7.234 1 25.02 267 TYR B N 1
ATOM 5887 C CA . TYR B 1 267 ? -34.281 21.172 -8.312 1 25.02 267 TYR B CA 1
ATOM 5888 C C . TYR B 1 267 ? -35.469 20.781 -9.188 1 25.02 267 TYR B C 1
ATOM 5890 O O . TYR B 1 267 ? -35.625 19.609 -9.539 1 25.02 267 TYR B O 1
ATOM 5898 N N . TYR B 1 268 ? -36.625 21.469 -9.164 1 23 268 TYR B N 1
ATOM 5899 C CA . TYR B 1 268 ? -37.469 20.922 -10.227 1 23 268 TYR B CA 1
ATOM 5900 C C . TYR B 1 268 ? -36.719 20.906 -11.555 1 23 268 TYR B C 1
ATOM 5902 O O . TYR B 1 268 ? -36.562 19.844 -12.172 1 23 268 TYR B O 1
ATOM 5910 N N . ASN B 1 269 ? -37.281 21.781 -12.664 1 22.22 269 ASN B N 1
ATOM 5911 C CA . ASN B 1 269 ? -37.125 21.953 -14.102 1 22.22 269 ASN B CA 1
ATOM 5912 C C . ASN B 1 269 ? -35.75 22.484 -14.477 1 22.22 269 ASN B C 1
ATOM 5914 O O . ASN B 1 269 ? -35.594 23.094 -15.539 1 22.22 269 ASN B O 1
ATOM 5918 N N . MET B 1 270 ? -34.906 22.844 -13.633 1 22.72 270 MET B N 1
ATOM 5919 C CA . MET B 1 270 ? -33.812 23.547 -14.312 1 22.72 270 MET B CA 1
ATOM 5920 C C . MET B 1 270 ? -33.125 22.625 -15.312 1 22.72 270 MET B C 1
ATOM 5922 O O . MET B 1 270 ? -32.688 21.531 -14.961 1 22.72 270 MET B O 1
ATOM 5926 N N . GLU B 1 271 ? -33.562 22.766 -16.594 1 23.42 271 GLU B N 1
ATOM 5927 C CA . GLU B 1 271 ? -32.844 22.281 -17.766 1 23.42 271 GLU B CA 1
ATOM 5928 C C . GLU B 1 271 ? -31.344 22.516 -17.625 1 23.42 271 GLU B C 1
ATOM 5930 O O . GLU B 1 271 ? -30.891 23.656 -17.531 1 23.42 271 GLU B O 1
ATOM 5935 N N . ILE B 1 272 ? -30.844 21.953 -16.75 1 25.06 272 ILE B N 1
ATOM 5936 C CA . ILE B 1 272 ? -29.391 22.094 -16.812 1 25.06 272 ILE B CA 1
ATOM 5937 C C . ILE B 1 272 ? -28.922 22.031 -18.266 1 25.06 272 ILE B C 1
ATOM 5939 O O . ILE B 1 272 ? -29.156 21.047 -18.953 1 25.06 272 ILE B O 1
ATOM 5943 N N . PRO B 1 273 ? -29.016 23.156 -18.875 1 23.33 273 PRO B N 1
ATOM 5944 C CA . PRO B 1 273 ? -28.547 22.984 -20.25 1 23.33 273 PRO B CA 1
ATOM 5945 C C . PRO B 1 273 ? -27.328 22.078 -20.375 1 23.33 273 PRO B C 1
ATOM 5947 O O . PRO B 1 273 ? -26.547 21.969 -19.422 1 23.33 273 PRO B O 1
ATOM 5950 N N . SER B 1 274 ? -27.453 21 -21.078 1 22.56 274 SER B N 1
ATOM 5951 C CA . SER B 1 274 ? -26.484 20.031 -21.562 1 22.56 274 SER B CA 1
ATOM 5952 C C . SER B 1 274 ? -25.219 20.703 -22.078 1 22.56 274 SER B C 1
ATOM 5954 O O . SER B 1 274 ? -24.469 20.125 -22.875 1 22.56 274 SER B O 1
ATOM 5956 N N . ARG B 1 275 ? -25.266 22.094 -22.031 1 21.66 275 ARG B N 1
ATOM 5957 C CA . ARG B 1 275 ? -24.141 22.562 -22.859 1 21.66 275 ARG B CA 1
ATOM 5958 C C . ARG B 1 275 ? -22.828 21.984 -22.359 1 21.66 275 ARG B C 1
ATOM 5960 O O . ARG B 1 275 ? -22.625 21.812 -21.156 1 21.66 275 ARG B O 1
ATOM 5967 N N . ASN B 1 276 ? -22.234 21.25 -23.281 1 22.66 276 ASN B N 1
ATOM 5968 C CA . ASN B 1 276 ? -20.922 20.656 -23.531 1 22.66 276 ASN B CA 1
ATOM 5969 C C . ASN B 1 276 ? -19.797 21.578 -23.062 1 22.66 276 ASN B C 1
ATOM 5971 O O . ASN B 1 276 ? -19.203 22.297 -23.859 1 22.66 276 ASN B O 1
ATOM 5975 N N . VAL B 1 277 ? -20.188 22.438 -22.188 1 21.34 277 VAL B N 1
ATOM 5976 C CA . VAL B 1 277 ? -19.109 23.391 -21.953 1 21.34 277 VAL B CA 1
ATOM 5977 C C . VAL B 1 277 ? -17.859 22.656 -21.5 1 21.34 277 VAL B C 1
ATOM 5979 O O . VAL B 1 277 ? -16.906 23.266 -21.047 1 21.34 277 VAL B O 1
ATOM 5982 N N . TYR B 1 278 ? -18.016 21.422 -21.156 1 24.19 278 TYR B N 1
ATOM 5983 C CA . TYR B 1 278 ? -16.703 20.766 -21.062 1 24.19 278 TYR B CA 1
ATOM 5984 C C . TYR B 1 278 ? -15.891 21.016 -22.328 1 24.19 278 TYR B C 1
ATOM 5986 O O . TYR B 1 278 ? -15.664 20.094 -23.109 1 24.19 278 TYR B O 1
ATOM 5994 N N . SER B 1 279 ? -16.484 21.859 -23.188 1 21.8 279 SER B N 1
ATOM 5995 C CA . SER B 1 279 ? -15.719 21.891 -24.438 1 21.8 279 SER B CA 1
ATOM 5996 C C . SER B 1 279 ? -14.219 21.969 -24.141 1 21.8 279 SER B C 1
ATOM 5998 O O . SER B 1 279 ? -13.812 22.109 -23 1 21.8 279 SER B O 1
ATOM 6000 N N . ASP B 1 280 ? -13.508 22.828 -25.047 1 22.36 280 ASP B N 1
ATOM 6001 C CA . ASP B 1 280 ? -12.156 23.094 -25.516 1 22.36 280 ASP B CA 1
ATOM 6002 C C . ASP B 1 280 ? -11.32 23.781 -24.438 1 22.36 280 ASP B C 1
ATOM 6004 O O . ASP B 1 280 ? -10.68 24.812 -24.703 1 22.36 280 ASP B O 1
ATOM 6008 N N . VAL B 1 281 ? -11.844 24.078 -23.422 1 25.61 281 VAL B N 1
ATOM 6009 C CA . VAL B 1 281 ? -10.758 24.734 -22.703 1 25.61 281 VAL B CA 1
ATOM 6010 C C . VAL B 1 281 ? -9.492 23.875 -22.781 1 25.61 281 VAL B C 1
ATOM 6012 O O . VAL B 1 281 ? -9.492 22.719 -22.359 1 25.61 281 VAL B O 1
ATOM 6015 N N . SER B 1 282 ? -8.711 24.094 -23.797 1 24.69 282 SER B N 1
ATOM 6016 C CA . SER B 1 282 ? -7.551 23.469 -24.422 1 24.69 282 SER B CA 1
ATOM 6017 C C . SER B 1 282 ? -6.613 22.875 -23.391 1 24.69 282 SER B C 1
ATOM 6019 O O . SER B 1 282 ? -6.297 23.516 -22.391 1 24.69 282 SER B O 1
ATOM 6021 N N . LEU B 1 283 ? -6.664 21.609 -23.156 1 26.62 283 LEU B N 1
ATOM 6022 C CA . LEU B 1 283 ? -5.578 20.797 -22.625 1 26.62 283 LEU B CA 1
ATOM 6023 C C . LEU B 1 283 ? -4.234 21.5 -22.797 1 26.62 283 LEU B C 1
ATOM 6025 O O . LEU B 1 283 ? -3.207 21 -22.328 1 26.62 283 LEU B O 1
ATOM 6029 N N . GLU B 1 284 ? -4.238 22.484 -23.734 1 25.89 284 GLU B N 1
ATOM 6030 C CA . GLU B 1 284 ? -3.045 23.266 -24.031 1 25.89 284 GLU B CA 1
ATOM 6031 C C . GLU B 1 284 ? -2.727 24.219 -22.891 1 25.89 284 GLU B C 1
ATOM 6033 O O . GLU B 1 284 ? -1.559 24.5 -22.609 1 25.89 284 GLU B O 1
ATOM 6038 N N . HIS B 1 285 ? -3.734 24.953 -22.406 1 26.25 285 HIS B N 1
ATOM 6039 C CA . HIS B 1 285 ? -3.381 25.875 -21.344 1 26.25 285 HIS B CA 1
ATOM 6040 C C . HIS B 1 285 ? -3.068 25.125 -20.047 1 26.25 285 HIS B C 1
ATOM 6042 O O . HIS B 1 285 ? -2.225 25.562 -19.266 1 26.25 285 HIS B O 1
ATOM 6048 N N . PHE B 1 286 ? -3.764 24.125 -19.734 1 29.28 286 PHE B N 1
ATOM 6049 C CA . PHE B 1 286 ? -3.357 23.266 -18.641 1 29.28 286 PHE B CA 1
ATOM 6050 C C . PHE B 1 286 ? -2.039 22.562 -18.953 1 29.28 286 PHE B C 1
ATOM 6052 O O . PHE B 1 286 ? -1.379 22.031 -18.062 1 29.28 286 PHE B O 1
ATOM 6059 N N . LYS B 1 287 ? -1.852 22.312 -20.266 1 33.59 287 LYS B N 1
ATOM 6060 C CA . LYS B 1 287 ? -0.575 21.75 -20.688 1 33.59 287 LYS B CA 1
ATOM 6061 C C . LYS B 1 287 ? 0.588 22.656 -20.297 1 33.59 287 LYS B C 1
ATOM 6063 O O . LYS B 1 287 ? 1.718 22.188 -20.141 1 33.59 287 LYS B O 1
ATOM 6068 N N . ARG B 1 288 ? 0.418 23.906 -20.641 1 30.84 288 ARG B N 1
ATOM 6069 C CA . ARG B 1 288 ? 1.569 24.797 -20.609 1 30.84 288 ARG B CA 1
ATOM 6070 C C . ARG B 1 288 ? 1.824 25.312 -19.203 1 30.84 288 ARG B C 1
ATOM 6072 O O . ARG B 1 288 ? 2.785 26.047 -18.969 1 30.84 288 ARG B O 1
ATOM 6079 N N . ARG B 1 289 ? 0.774 25.531 -18.312 1 33.84 289 ARG B N 1
ATOM 6080 C CA . ARG B 1 289 ? 1.233 26.125 -17.047 1 33.84 289 ARG B CA 1
ATOM 6081 C C . ARG B 1 289 ? 1.683 25.047 -16.062 1 33.84 289 ARG B C 1
ATOM 6083 O O . ARG B 1 289 ? 0.88 24.219 -15.641 1 33.84 289 ARG B O 1
ATOM 6090 N N . GLN B 1 290 ? 2.822 24.578 -16.047 1 40 290 GLN B N 1
ATOM 6091 C CA . GLN B 1 290 ? 3.6 23.703 -15.172 1 40 290 GLN B CA 1
ATOM 6092 C C . GLN B 1 290 ? 3.297 23.984 -13.703 1 40 290 GLN B C 1
ATOM 6094 O O . GLN B 1 290 ? 3.801 24.953 -13.133 1 40 290 GLN B O 1
ATOM 6099 N N . ASN B 1 291 ? 2.027 23.531 -13.062 1 55.62 291 ASN B N 1
ATOM 6100 C CA . ASN B 1 291 ? 1.609 23.609 -11.672 1 55.62 291 ASN B CA 1
ATOM 6101 C C . ASN B 1 291 ? 2.594 22.906 -10.742 1 55.62 291 ASN B C 1
ATOM 6103 O O . ASN B 1 291 ? 3.275 21.969 -11.156 1 55.62 291 ASN B O 1
ATOM 6107 N N . ARG B 1 292 ? 2.988 23.562 -9.641 1 66.88 292 ARG B N 1
ATOM 6108 C CA . ARG B 1 292 ? 4.027 23.125 -8.719 1 66.88 292 ARG B CA 1
ATOM 6109 C C . ARG B 1 292 ? 3.742 21.719 -8.195 1 66.88 292 ARG B C 1
ATOM 6111 O O . ARG B 1 292 ? 4.664 20.922 -8.016 1 66.88 292 ARG B O 1
ATOM 6118 N N . TRP B 1 293 ? 2.438 21.453 -7.992 1 82.06 293 TRP B N 1
ATOM 6119 C CA . TRP B 1 293 ? 2.217 20.094 -7.5 1 82.06 293 TRP B CA 1
ATOM 6120 C C . TRP B 1 293 ? 2.527 19.062 -8.578 1 82.06 293 TRP B C 1
ATOM 6122 O O . TRP B 1 293 ? 2.928 17.938 -8.281 1 82.06 293 TRP B O 1
ATOM 6132 N N . THR B 1 294 ? 2.42 19.469 -9.836 1 87.12 294 THR B N 1
ATOM 6133 C CA . THR B 1 294 ? 2.762 18.578 -10.93 1 87.12 294 THR B CA 1
ATOM 6134 C C . THR B 1 294 ? 4.262 18.297 -10.961 1 87.12 294 THR B C 1
ATOM 6136 O O . THR B 1 294 ? 4.688 17.188 -11.273 1 87.12 294 THR B O 1
ATOM 6139 N N . ALA B 1 295 ? 4.992 19.406 -10.617 1 90.12 295 ALA B N 1
ATOM 6140 C CA . ALA B 1 295 ? 6.441 19.219 -10.555 1 90.12 295 ALA B CA 1
ATOM 6141 C C . ALA B 1 295 ? 6.816 18.172 -9.508 1 90.12 295 ALA B C 1
ATOM 6143 O O . ALA B 1 295 ? 7.656 17.312 -9.766 1 90.12 295 ALA B O 1
ATOM 6144 N N . MET B 1 296 ? 6.145 18.266 -8.375 1 94.25 296 MET B N 1
ATOM 6145 C CA . MET B 1 296 ? 6.414 17.297 -7.316 1 94.25 296 MET B CA 1
ATOM 6146 C C . MET B 1 296 ? 5.961 15.906 -7.719 1 94.25 296 MET B C 1
ATOM 6148 O O . MET B 1 296 ? 6.656 14.922 -7.461 1 94.25 296 MET B O 1
ATOM 6152 N N . ALA B 1 297 ? 4.82 15.828 -8.352 1 95.06 297 ALA B N 1
ATOM 6153 C CA . ALA B 1 297 ? 4.234 14.547 -8.719 1 95.06 297 ALA B CA 1
ATOM 6154 C C . ALA B 1 297 ? 5.086 13.828 -9.758 1 95.06 297 ALA B C 1
ATOM 6156 O O . ALA B 1 297 ? 5.211 12.602 -9.734 1 95.06 297 ALA B O 1
ATOM 6157 N N . ARG B 1 298 ? 5.754 14.539 -10.602 1 94.06 298 ARG B N 1
ATOM 6158 C CA . ARG B 1 298 ? 6.52 13.953 -11.695 1 94.06 298 ARG B CA 1
ATOM 6159 C C . ARG B 1 298 ? 7.977 13.742 -11.297 1 94.06 298 ARG B C 1
ATOM 6161 O O . ARG B 1 298 ? 8.719 13.047 -11.984 1 94.06 298 ARG B O 1
ATOM 6168 N N . ASP B 1 299 ? 8.375 14.398 -10.203 1 95.81 299 ASP B N 1
ATOM 6169 C CA . ASP B 1 299 ? 9.781 14.391 -9.797 1 95.81 299 ASP B CA 1
ATOM 6170 C C . ASP B 1 299 ? 10.18 13.016 -9.25 1 95.81 299 ASP B C 1
ATOM 6172 O O . ASP B 1 299 ? 9.711 12.609 -8.188 1 95.81 299 ASP B O 1
ATOM 6176 N N . GLU B 1 300 ? 11.047 12.305 -9.906 1 94 300 GLU B N 1
ATOM 6177 C CA . GLU B 1 300 ? 11.477 10.969 -9.523 1 94 300 GLU B CA 1
ATOM 6178 C C . GLU B 1 300 ? 12.281 10.992 -8.227 1 94 300 GLU B C 1
ATOM 6180 O O . GLU B 1 300 ? 12.469 9.961 -7.586 1 94 300 GLU B O 1
ATOM 6185 N N . ARG B 1 301 ? 12.742 12.195 -7.816 1 95.88 301 ARG B N 1
ATOM 6186 C CA . ARG B 1 301 ? 13.508 12.32 -6.582 1 95.88 301 ARG B CA 1
ATOM 6187 C C . ARG B 1 301 ? 12.586 12.305 -5.363 1 95.88 301 ARG B C 1
ATOM 6189 O O . ARG B 1 301 ? 13.039 12.125 -4.234 1 95.88 301 ARG B O 1
ATOM 6196 N N . MET B 1 302 ? 11.242 12.484 -5.562 1 96.81 302 MET B N 1
ATOM 6197 C CA . MET B 1 302 ? 10.242 12.336 -4.508 1 96.81 302 MET B CA 1
ATOM 6198 C C . MET B 1 302 ? 9.906 10.867 -4.281 1 96.81 302 MET B C 1
ATOM 6200 O O . MET B 1 302 ? 9.109 10.289 -5.02 1 96.81 302 MET B O 1
ATOM 6204 N N . ASP B 1 303 ? 10.438 10.359 -3.203 1 97.38 303 ASP B N 1
ATOM 6205 C CA . ASP B 1 303 ? 10.305 8.922 -2.979 1 97.38 303 ASP B CA 1
ATOM 6206 C C . ASP B 1 303 ? 8.891 8.562 -2.527 1 97.38 303 ASP B C 1
ATOM 6208 O O . ASP B 1 303 ? 8.422 7.445 -2.762 1 97.38 303 ASP B O 1
ATOM 6212 N N . LEU B 1 304 ? 8.25 9.414 -1.839 1 98.38 304 LEU B N 1
ATOM 6213 C CA . LEU B 1 304 ? 6.852 9.344 -1.444 1 98.38 304 LEU B CA 1
ATOM 6214 C C . LEU B 1 304 ? 6.18 10.703 -1.58 1 98.38 304 LEU B C 1
ATOM 6216 O O . LEU B 1 304 ? 6.738 11.719 -1.157 1 98.38 304 LEU B O 1
ATOM 6220 N N . LEU B 1 305 ? 5.004 10.734 -2.264 1 98.25 305 LEU B N 1
ATOM 6221 C CA . LEU B 1 305 ? 4.23 11.969 -2.328 1 98.25 305 LEU B CA 1
ATOM 6222 C C . LEU B 1 305 ? 2.891 11.805 -1.613 1 98.25 305 LEU B C 1
ATOM 6224 O O . LEU B 1 305 ? 2.049 11.008 -2.037 1 98.25 305 LEU B O 1
ATOM 6228 N N . SER B 1 306 ? 2.752 12.5 -0.504 1 98.19 306 SER B N 1
ATOM 6229 C CA . SER B 1 306 ? 1.478 12.578 0.203 1 98.19 306 SER B CA 1
ATOM 6230 C C . SER B 1 306 ? 0.628 13.734 -0.308 1 98.19 306 SER B C 1
ATOM 6232 O O . SER B 1 306 ? 1.109 14.867 -0.409 1 98.19 306 SER B O 1
ATOM 6234 N N . PHE B 1 307 ? -0.602 13.43 -0.661 1 97.25 307 PHE B N 1
ATOM 6235 C CA . PHE B 1 307 ? -1.534 14.445 -1.135 1 97.25 307 PHE B CA 1
ATOM 6236 C C . PHE B 1 307 ? -2.857 14.359 -0.384 1 97.25 307 PHE B C 1
ATOM 6238 O O . PHE B 1 307 ? -3.508 13.312 -0.378 1 97.25 307 PHE B O 1
ATOM 6245 N N . THR B 1 308 ? -3.203 15.344 0.268 1 95.75 308 THR B N 1
ATOM 6246 C CA . THR B 1 308 ? -4.527 15.508 0.858 1 95.75 308 THR B CA 1
ATOM 6247 C C . THR B 1 308 ? -5.305 16.609 0.151 1 95.75 308 THR B C 1
ATOM 6249 O O . THR B 1 308 ? -4.852 17.766 0.101 1 95.75 308 THR B O 1
ATOM 6252 N N . GLY B 1 309 ? -6.414 16.312 -0.437 1 92.25 309 GLY B N 1
ATOM 6253 C CA . GLY B 1 309 ? -7.207 17.281 -1.178 1 92.25 309 GLY B CA 1
ATOM 6254 C C . GLY B 1 309 ? -8.398 16.656 -1.886 1 92.25 309 GLY B C 1
ATOM 6255 O O . GLY B 1 309 ? -8.961 15.672 -1.414 1 92.25 309 GLY B O 1
ATOM 6256 N N . SER B 1 310 ? -8.805 17.266 -2.967 1 87.88 310 SER B N 1
ATOM 6257 C CA . SER B 1 310 ? -9.977 16.797 -3.697 1 87.88 310 SER B CA 1
ATOM 6258 C C . SER B 1 310 ? -9.672 15.508 -4.449 1 87.88 310 SER B C 1
ATOM 6260 O O . SER B 1 310 ? -8.531 15.266 -4.844 1 87.88 310 SER B O 1
ATOM 6262 N N . THR B 1 311 ? -10.727 14.766 -4.656 1 89.44 311 THR B N 1
ATOM 6263 C CA . THR B 1 311 ? -10.609 13.508 -5.391 1 89.44 311 THR B CA 1
ATOM 6264 C C . THR B 1 311 ? -10.141 13.758 -6.82 1 89.44 311 THR B C 1
ATOM 6266 O O . THR B 1 311 ? -9.328 13 -7.355 1 89.44 311 THR B O 1
ATOM 6269 N N . LYS B 1 312 ? -10.609 14.789 -7.406 1 86.88 312 LYS B N 1
ATOM 6270 C CA . LYS B 1 312 ? -10.258 15.117 -8.789 1 86.88 312 LYS B CA 1
ATOM 6271 C C . LYS B 1 312 ? -8.758 15.328 -8.938 1 86.88 312 LYS B C 1
ATOM 6273 O O . LYS B 1 312 ? -8.117 14.727 -9.797 1 86.88 312 LYS B O 1
ATOM 6278 N N . VAL B 1 313 ? -8.18 16.172 -8.086 1 88.94 313 VAL B N 1
ATOM 6279 C CA . VAL B 1 313 ? -6.754 16.453 -8.156 1 88.94 313 VAL B CA 1
ATOM 6280 C C . VAL B 1 313 ? -5.965 15.227 -7.699 1 88.94 313 VAL B C 1
ATOM 6282 O O . VAL B 1 313 ? -4.934 14.891 -8.289 1 88.94 313 VAL B O 1
ATOM 6285 N N . GLY B 1 314 ? -6.523 14.625 -6.633 1 93.94 314 GLY B N 1
ATOM 6286 C CA . GLY B 1 314 ? -5.875 13.422 -6.141 1 93.94 314 GLY B CA 1
ATOM 6287 C C . GLY B 1 314 ? -5.727 12.352 -7.203 1 93.94 314 GLY B C 1
ATOM 6288 O O . GLY B 1 314 ? -4.715 11.648 -7.246 1 93.94 314 GLY B O 1
ATOM 6289 N N . LYS B 1 315 ? -6.703 12.172 -8.039 1 93.06 315 LYS B N 1
ATOM 6290 C CA . LYS B 1 315 ? -6.641 11.219 -9.141 1 93.06 315 LYS B CA 1
ATOM 6291 C C . LYS B 1 315 ? -5.488 11.547 -10.086 1 93.06 315 LYS B C 1
ATOM 6293 O O . LYS B 1 315 ? -4.73 10.656 -10.484 1 93.06 315 LYS B O 1
ATOM 6298 N N . GLN B 1 316 ? -5.293 12.773 -10.414 1 92 316 GLN B N 1
ATOM 6299 C CA . GLN B 1 316 ? -4.215 13.203 -11.305 1 92 316 GLN B CA 1
ATOM 6300 C C . GLN B 1 316 ? -2.85 12.953 -10.672 1 92 316 GLN B C 1
ATOM 6302 O O . GLN B 1 316 ? -1.934 12.461 -11.328 1 92 316 GLN B O 1
ATOM 6307 N N . VAL B 1 317 ? -2.77 13.352 -9.406 1 94.19 317 VAL B N 1
ATOM 6308 C CA . VAL B 1 317 ? -1.523 13.148 -8.68 1 94.19 317 VAL B CA 1
ATOM 6309 C C . VAL B 1 317 ? -1.149 11.672 -8.688 1 94.19 317 VAL B C 1
ATOM 6311 O O . VAL B 1 317 ? -0.013 11.312 -9.008 1 94.19 317 VAL B O 1
ATOM 6314 N N . ALA B 1 318 ? -2.1 10.859 -8.422 1 95.38 318 ALA B N 1
ATOM 6315 C CA . ALA B 1 318 ? -1.857 9.414 -8.336 1 95.38 318 ALA B CA 1
ATOM 6316 C C . ALA B 1 318 ? -1.384 8.859 -9.68 1 95.38 318 ALA B C 1
ATOM 6318 O O . ALA B 1 318 ? -0.463 8.047 -9.727 1 95.38 318 ALA B O 1
ATOM 6319 N N . LEU B 1 319 ? -1.997 9.234 -10.734 1 94.38 319 LEU B N 1
ATOM 6320 C CA . LEU B 1 319 ? -1.645 8.742 -12.062 1 94.38 319 LEU B CA 1
ATOM 6321 C C . LEU B 1 319 ? -0.234 9.18 -12.445 1 94.38 319 LEU B C 1
ATOM 6323 O O . LEU B 1 319 ? 0.537 8.391 -12.992 1 94.38 319 LEU B O 1
ATOM 6327 N N . MET B 1 320 ? 0.14 10.438 -12.133 1 93.69 320 MET B N 1
ATOM 6328 C CA . MET B 1 320 ? 1.479 10.93 -12.438 1 93.69 320 MET B CA 1
ATOM 6329 C C . MET B 1 320 ? 2.535 10.18 -11.633 1 93.69 320 MET B C 1
ATOM 6331 O O . MET B 1 320 ? 3.586 9.82 -12.172 1 93.69 320 MET B O 1
ATOM 6335 N N . VAL B 1 321 ? 2.225 10 -10.344 1 95.69 321 VAL B N 1
ATOM 6336 C CA . VAL B 1 321 ? 3.166 9.297 -9.484 1 95.69 321 VAL B CA 1
ATOM 6337 C C . VAL B 1 321 ? 3.314 7.852 -9.961 1 95.69 321 VAL B C 1
ATOM 6339 O O . VAL B 1 321 ? 4.426 7.312 -9.992 1 95.69 321 VAL B O 1
ATOM 6342 N N . GLN B 1 322 ? 2.219 7.207 -10.336 1 93.62 322 GLN B N 1
ATOM 6343 C CA . GLN B 1 322 ? 2.229 5.82 -10.789 1 93.62 322 GLN B CA 1
ATOM 6344 C C . GLN B 1 322 ? 3.02 5.672 -12.086 1 93.62 322 GLN B C 1
ATOM 6346 O O . GLN B 1 322 ? 3.67 4.648 -12.312 1 93.62 322 GLN B O 1
ATOM 6351 N N . GLU B 1 323 ? 2.975 6.648 -12.906 1 92.06 323 GLU B N 1
ATOM 6352 C CA . GLU B 1 323 ? 3.682 6.605 -14.18 1 92.06 323 GLU B CA 1
ATOM 6353 C C . GLU B 1 323 ? 5.176 6.371 -13.977 1 92.06 323 GLU B C 1
ATOM 6355 O O . GLU B 1 323 ? 5.824 5.711 -14.789 1 92.06 323 GLU B O 1
ATOM 6360 N N . ARG B 1 324 ? 5.684 6.852 -12.906 1 92.31 324 ARG B N 1
ATOM 6361 C CA . ARG B 1 324 ? 7.102 6.676 -12.625 1 92.31 324 ARG B CA 1
ATOM 6362 C C . ARG B 1 324 ? 7.324 5.594 -11.57 1 92.31 324 ARG B C 1
ATOM 6364 O O . ARG B 1 324 ? 8.383 5.535 -10.945 1 92.31 324 ARG B O 1
ATOM 6371 N N . PHE B 1 325 ? 6.305 4.832 -11.281 1 93.56 325 PHE B N 1
ATOM 6372 C CA . PHE B 1 325 ? 6.34 3.777 -10.273 1 93.56 325 PHE B CA 1
ATOM 6373 C C . PHE B 1 325 ? 6.703 4.344 -8.906 1 93.56 325 PHE B C 1
ATOM 6375 O O . PHE B 1 325 ? 7.441 3.715 -8.141 1 93.56 325 PHE B O 1
ATOM 6382 N N . GLY B 1 326 ? 6.27 5.621 -8.719 1 94.81 326 GLY B N 1
ATOM 6383 C CA . GLY B 1 326 ? 6.449 6.223 -7.402 1 94.81 326 GLY B CA 1
ATOM 6384 C C . GLY B 1 326 ? 5.418 5.77 -6.391 1 94.81 326 GLY B C 1
ATOM 6385 O O . GLY B 1 326 ? 4.484 5.039 -6.734 1 94.81 326 GLY B O 1
ATOM 6386 N N . ARG B 1 327 ? 5.629 6.191 -5.117 1 95.94 327 ARG B N 1
ATOM 6387 C CA . ARG B 1 327 ? 4.699 5.926 -4.023 1 95.94 327 ARG B CA 1
ATOM 6388 C C . ARG B 1 327 ? 3.816 7.141 -3.748 1 95.94 327 ARG B C 1
ATOM 6390 O O . ARG B 1 327 ? 4.297 8.273 -3.752 1 95.94 327 ARG B O 1
ATOM 6397 N N . SER B 1 328 ? 2.535 6.898 -3.564 1 96.25 328 SER B N 1
ATOM 6398 C CA . SER B 1 328 ? 1.637 7.98 -3.178 1 96.25 328 SER B CA 1
ATOM 6399 C C . SER B 1 328 ? 0.852 7.625 -1.919 1 96.25 328 SER B C 1
ATOM 6401 O O . SER B 1 328 ? 0.589 6.449 -1.656 1 96.25 328 SER B O 1
ATOM 6403 N N . LEU B 1 329 ? 0.636 8.562 -1.083 1 97.38 329 LEU B N 1
ATOM 6404 C CA . LEU B 1 329 ? -0.284 8.555 0.05 1 97.38 329 LEU B CA 1
ATOM 6405 C C . LEU B 1 329 ? -1.411 9.555 -0.157 1 97.38 329 LEU B C 1
ATOM 6407 O O . LEU B 1 329 ? -1.192 10.766 -0.07 1 97.38 329 LEU B O 1
ATOM 6411 N N . LEU B 1 330 ? -2.656 9.039 -0.412 1 96.19 330 LEU B N 1
ATOM 6412 C CA . LEU B 1 330 ? -3.768 9.906 -0.795 1 96.19 330 LEU B CA 1
ATOM 6413 C C . LEU B 1 330 ? -4.84 9.922 0.289 1 96.19 330 LEU B C 1
ATOM 6415 O O . LEU B 1 330 ? -5.277 8.867 0.754 1 96.19 330 LEU B O 1
ATOM 6419 N N . GLU B 1 331 ? -5.148 11.023 0.753 1 94.5 331 GLU B N 1
ATOM 6420 C CA . GLU B 1 331 ? -6.332 11.297 1.562 1 94.5 331 GLU B CA 1
ATOM 6421 C C . GLU B 1 331 ? -7.258 12.289 0.866 1 94.5 331 GLU B C 1
ATOM 6423 O O . GLU B 1 331 ? -6.973 13.484 0.818 1 94.5 331 GLU B O 1
ATOM 6428 N N . LEU B 1 332 ? -8.398 11.773 0.386 1 93.38 332 LEU B N 1
ATOM 6429 C CA . LEU B 1 332 ? -9.258 12.57 -0.481 1 93.38 332 LEU B CA 1
ATOM 6430 C C . LEU B 1 332 ? -10.656 12.695 0.109 1 93.38 332 LEU B C 1
ATOM 6432 O O . LEU B 1 332 ? -10.836 12.602 1.326 1 93.38 332 LEU B O 1
ATOM 6436 N N . GLY B 1 333 ? -11.617 13.031 -0.668 1 86.5 333 GLY B N 1
ATOM 6437 C CA . GLY B 1 333 ? -12.945 13.367 -0.178 1 86.5 333 GLY B CA 1
ATOM 6438 C C . GLY B 1 333 ? -13.688 12.18 0.394 1 86.5 333 GLY B C 1
ATOM 6439 O O . GLY B 1 333 ? -13.258 11.031 0.225 1 86.5 333 GLY B O 1
ATOM 6440 N N . GLY B 1 334 ? -14.781 12.484 1.129 1 85.94 334 GLY B N 1
ATOM 6441 C CA . GLY B 1 334 ? -15.688 11.492 1.692 1 85.94 334 GLY B CA 1
ATOM 6442 C C . GLY B 1 334 ? -17.141 11.773 1.38 1 85.94 334 GLY B C 1
ATOM 6443 O O . GLY B 1 334 ? -17.5 12.875 0.957 1 85.94 334 GLY B O 1
ATOM 6444 N N . ASN B 1 335 ? -17.906 10.773 1.401 1 87.06 335 ASN B N 1
ATOM 6445 C CA . ASN B 1 335 ? -19.359 10.828 1.404 1 87.06 335 ASN B CA 1
ATOM 6446 C C . ASN B 1 335 ? -19.953 10.031 2.566 1 87.06 335 ASN B C 1
ATOM 6448 O O . ASN B 1 335 ? -20.547 8.977 2.363 1 87.06 335 ASN B O 1
ATOM 6452 N N . ASN B 1 336 ? -19.844 10.688 3.691 1 89.81 336 ASN B N 1
ATOM 6453 C CA . ASN B 1 336 ? -20 9.984 4.957 1 89.81 336 ASN B CA 1
ATOM 6454 C C . ASN B 1 336 ? -21.469 9.867 5.359 1 89.81 336 ASN B C 1
ATOM 6456 O O . ASN B 1 336 ? -22.25 10.805 5.172 1 89.81 336 ASN B O 1
ATOM 6460 N N . ALA B 1 337 ? -21.812 8.695 5.941 1 89.5 337 ALA B N 1
ATOM 6461 C CA . ALA B 1 337 ? -23.203 8.438 6.316 1 89.5 337 ALA B CA 1
ATOM 6462 C C . ALA B 1 337 ? -23.312 8.062 7.793 1 89.5 337 ALA B C 1
ATOM 6464 O O . ALA B 1 337 ? -22.422 7.391 8.336 1 89.5 337 ALA B O 1
ATOM 6465 N N . ILE B 1 338 ? -24.359 8.562 8.414 1 89.69 338 ILE B N 1
ATOM 6466 C CA . ILE B 1 338 ? -24.812 8.109 9.727 1 89.69 338 ILE B CA 1
ATOM 6467 C C . ILE B 1 338 ? -26.125 7.348 9.594 1 89.69 338 ILE B C 1
ATOM 6469 O O . ILE B 1 338 ? -27.094 7.867 9.039 1 89.69 338 ILE B O 1
ATOM 6473 N N . ILE B 1 339 ? -26.109 6.137 10 1 90.75 339 ILE B N 1
ATOM 6474 C CA . ILE B 1 339 ? -27.297 5.281 9.977 1 90.75 339 ILE B CA 1
ATOM 6475 C C . ILE B 1 339 ? -27.844 5.105 11.391 1 90.75 339 ILE B C 1
ATOM 6477 O O . ILE B 1 339 ? -27.109 4.699 12.297 1 90.75 339 ILE B O 1
ATOM 6481 N N . VAL B 1 340 ? -29.125 5.434 11.578 1 90.75 340 VAL B N 1
ATOM 6482 C CA . VAL B 1 340 ? -29.75 5.367 12.898 1 90.75 340 VAL B CA 1
ATOM 6483 C C . VAL B 1 340 ? -30.812 4.266 12.922 1 90.75 340 VAL B C 1
ATOM 6485 O O . VAL B 1 340 ? -31.828 4.367 12.242 1 90.75 340 VAL B O 1
ATOM 6488 N N . PHE B 1 341 ? -30.562 3.289 13.688 1 91 341 PHE B N 1
ATOM 6489 C CA . PHE B 1 341 ? -31.516 2.195 13.812 1 91 341 PHE B CA 1
ATOM 6490 C C . PHE B 1 341 ? -32.531 2.492 14.906 1 91 341 PHE B C 1
ATOM 6492 O O . PHE B 1 341 ? -32.375 3.445 15.672 1 91 341 PHE B O 1
ATOM 6499 N N . GLU B 1 342 ? -33.531 1.649 15.016 1 87.44 342 GLU B N 1
ATOM 6500 C CA . GLU B 1 342 ? -34.656 1.883 15.906 1 87.44 342 GLU B CA 1
ATOM 6501 C C . GLU B 1 342 ? -34.25 1.809 17.375 1 87.44 342 GLU B C 1
ATOM 6503 O O . GLU B 1 342 ? -34.812 2.492 18.219 1 87.44 342 GLU B O 1
ATOM 6508 N N . ASP B 1 343 ? -33.219 1.062 17.688 1 89.06 343 ASP B N 1
ATOM 6509 C CA . ASP B 1 343 ? -32.812 0.854 19.062 1 89.06 343 ASP B CA 1
ATOM 6510 C C . ASP B 1 343 ? -31.734 1.858 19.484 1 89.06 343 ASP B C 1
ATOM 6512 O O . ASP B 1 343 ? -31.188 1.759 20.578 1 89.06 343 ASP B O 1
ATOM 6516 N N . ALA B 1 344 ? -31.484 2.844 18.625 1 91.06 344 ALA B N 1
ATOM 6517 C CA . ALA B 1 344 ? -30.438 3.822 18.891 1 91.06 344 ALA B CA 1
ATOM 6518 C C . ALA B 1 344 ? -30.781 4.695 20.094 1 91.06 344 ALA B C 1
ATOM 6520 O O . ALA B 1 344 ? -31.953 4.957 20.359 1 91.06 344 ALA B O 1
ATOM 6521 N N . ASP B 1 345 ? -29.781 5.145 20.859 1 84.88 345 ASP B N 1
ATOM 6522 C CA . ASP B 1 345 ? -29.953 6.16 21.891 1 84.88 345 ASP B CA 1
ATOM 6523 C C . ASP B 1 345 ? -30.031 7.555 21.281 1 84.88 345 ASP B C 1
ATOM 6525 O O . ASP B 1 345 ? -29.016 8.109 20.844 1 84.88 345 ASP B O 1
ATOM 6529 N N . LEU B 1 346 ? -31.125 8.172 21.375 1 84 346 LEU B N 1
ATOM 6530 C CA . LEU B 1 346 ? -31.359 9.453 20.703 1 84 346 LEU B CA 1
ATOM 6531 C C . LEU B 1 346 ? -30.531 10.555 21.359 1 84 346 LEU B C 1
ATOM 6533 O O . LEU B 1 346 ? -30.219 11.555 20.703 1 84 346 LEU B O 1
ATOM 6537 N N . ASN B 1 347 ? -30.188 10.344 22.578 1 81.06 347 ASN B N 1
ATOM 6538 C CA . ASN B 1 347 ? -29.344 11.328 23.266 1 81.06 347 ASN B CA 1
ATOM 6539 C C . ASN B 1 347 ? -27.953 11.406 22.641 1 81.06 347 ASN B C 1
ATOM 6541 O O . ASN B 1 347 ? -27.266 12.422 22.766 1 81.06 347 ASN B O 1
ATOM 6545 N N . LEU B 1 348 ? -27.609 10.398 21.969 1 84.88 348 LEU B N 1
ATOM 6546 C CA . LEU B 1 348 ? -26.328 10.375 21.281 1 84.88 348 LEU B CA 1
ATOM 6547 C C . LEU B 1 348 ? -26.484 10.797 19.812 1 84.88 348 LEU B C 1
ATOM 6549 O O . LEU B 1 348 ? -25.609 11.484 19.266 1 84.88 348 LEU B O 1
ATOM 6553 N N . VAL B 1 349 ? -27.578 10.484 19.25 1 84 349 VAL B N 1
ATOM 6554 C CA . VAL B 1 349 ? -27.781 10.664 17.812 1 84 349 VAL B CA 1
ATOM 6555 C C . VAL B 1 349 ? -27.844 12.148 17.484 1 84 349 VAL B C 1
ATOM 6557 O O . VAL B 1 349 ? -27.172 12.609 16.547 1 84 349 VAL B O 1
ATOM 6560 N N . ILE B 1 350 ? -28.578 12.891 18.188 1 80.31 350 ILE B N 1
ATOM 6561 C CA . ILE B 1 350 ? -28.891 14.266 17.844 1 80.31 350 ILE B CA 1
ATOM 6562 C C . ILE B 1 350 ? -27.641 15.125 17.875 1 80.31 350 ILE B C 1
ATOM 6564 O O . ILE B 1 350 ? -27.266 15.734 16.859 1 80.31 350 ILE B O 1
ATOM 6568 N N . PRO B 1 351 ? -26.953 15.07 18.984 1 78 351 PRO B N 1
ATOM 6569 C CA . PRO B 1 351 ? -25.734 15.883 18.969 1 78 351 PRO B CA 1
ATOM 6570 C C . PRO B 1 351 ? -24.703 15.383 17.969 1 78 351 PRO B C 1
ATOM 6572 O O . PRO B 1 351 ? -23.969 16.188 17.375 1 78 351 PRO B O 1
ATOM 6575 N N . SER B 1 352 ? -24.641 14.117 17.719 1 83.19 352 SER B N 1
ATOM 6576 C CA . SER B 1 352 ? -23.672 13.547 16.781 1 83.19 352 SER B CA 1
ATOM 6577 C C . SER B 1 352 ? -23.953 14.016 15.359 1 83.19 352 SER B C 1
ATOM 6579 O O . SER B 1 352 ? -23.047 14.445 14.648 1 83.19 352 SER B O 1
ATOM 6581 N N . ALA B 1 353 ? -25.172 13.883 14.977 1 78.81 353 ALA B N 1
ATOM 6582 C CA . ALA B 1 353 ? -25.547 14.273 13.625 1 78.81 353 ALA B CA 1
ATOM 6583 C C . ALA B 1 353 ? -25.328 15.766 13.398 1 78.81 353 ALA B C 1
ATOM 6585 O O . ALA B 1 353 ? -24.844 16.172 12.344 1 78.81 353 ALA B O 1
ATOM 6586 N N . LEU B 1 354 ? -25.656 16.547 14.414 1 76.5 354 LEU B N 1
ATOM 6587 C CA . LEU B 1 354 ? -25.469 17.984 14.32 1 76.5 354 LEU B CA 1
ATOM 6588 C C . LEU B 1 354 ? -23.984 18.328 14.195 1 76.5 354 LEU B C 1
ATOM 6590 O O . LEU B 1 354 ? -23.594 19.062 13.281 1 76.5 354 LEU B O 1
ATOM 6594 N N . PHE B 1 355 ? -23.219 17.797 15 1 77 355 PHE B N 1
ATOM 6595 C CA . PHE B 1 355 ? -21.781 18.062 14.984 1 77 355 PHE B CA 1
ATOM 6596 C C . PHE B 1 355 ? -21.156 17.609 13.68 1 77 355 PHE B C 1
ATOM 6598 O O . PHE B 1 355 ? -20.344 18.312 13.086 1 77 355 PHE B O 1
ATOM 6605 N N . ALA B 1 356 ? -21.547 16.438 13.297 1 82.44 356 ALA B N 1
ATOM 6606 C CA . ALA B 1 356 ? -20.938 15.844 12.109 1 82.44 356 ALA B CA 1
ATOM 6607 C C . ALA B 1 356 ? -21.312 16.609 10.852 1 82.44 356 ALA B C 1
ATOM 6609 O O . ALA B 1 356 ? -20.531 16.688 9.898 1 82.44 356 ALA B O 1
ATOM 6610 N N . ALA B 1 357 ? -22.422 17.203 10.836 1 75.38 357 ALA B N 1
ATOM 6611 C CA . ALA B 1 357 ? -22.906 17.875 9.641 1 75.38 357 ALA B CA 1
ATOM 6612 C C . ALA B 1 357 ? -22.406 19.312 9.57 1 75.38 357 ALA B C 1
ATOM 6614 O O . ALA B 1 357 ? -22.141 19.844 8.484 1 75.38 357 ALA B O 1
ATOM 6615 N N . VAL B 1 358 ? -22.172 19.953 10.742 1 73.25 358 VAL B N 1
ATOM 6616 C CA . VAL B 1 358 ? -21.984 21.391 10.703 1 73.25 358 VAL B CA 1
ATOM 6617 C C . VAL B 1 358 ? -20.578 21.75 11.18 1 73.25 358 VAL B C 1
ATOM 6619 O O . VAL B 1 358 ? -20.109 22.875 10.977 1 73.25 358 VAL B O 1
ATOM 6622 N N . GLY B 1 359 ? -19.938 20.766 11.844 1 70.38 359 GLY B N 1
ATOM 6623 C CA . GLY B 1 359 ? -18.594 21.062 12.297 1 70.38 359 GLY B CA 1
ATOM 6624 C C . GLY B 1 359 ? -17.719 21.641 11.203 1 70.38 359 GLY B C 1
ATOM 6625 O O . GLY B 1 359 ? -17.75 21.188 10.062 1 70.38 359 GLY B O 1
ATOM 6626 N N . THR B 1 360 ? -16.906 22.734 11.602 1 68 360 THR B N 1
ATOM 6627 C CA . THR B 1 360 ? -16.031 23.438 10.68 1 68 360 THR B CA 1
ATOM 6628 C C . THR B 1 360 ? -16.812 23.891 9.445 1 68 360 THR B C 1
ATOM 6630 O O . THR B 1 360 ? -16.328 23.766 8.32 1 68 360 THR B O 1
ATOM 6633 N N . ALA B 1 361 ? -17.984 24.203 9.609 1 65.12 361 ALA B N 1
ATOM 6634 C CA . ALA B 1 361 ? -18.891 24.688 8.57 1 65.12 361 ALA B CA 1
ATOM 6635 C C . ALA B 1 361 ? -19.047 23.656 7.461 1 65.12 361 ALA B C 1
ATOM 6637 O O . ALA B 1 361 ? -19.141 24 6.281 1 65.12 361 ALA B O 1
ATOM 6638 N N . GLY B 1 362 ? -18.906 22.406 7.793 1 70.31 362 GLY B N 1
ATOM 6639 C CA . GLY B 1 362 ? -19.094 21.328 6.828 1 70.31 362 GLY B CA 1
ATOM 6640 C C . GLY B 1 362 ? -17.875 21.109 5.957 1 70.31 362 GLY B C 1
ATOM 6641 O O . GLY B 1 362 ? -17.953 20.422 4.93 1 70.31 362 GLY B O 1
ATOM 6642 N N . GLN B 1 363 ? -16.719 21.625 6.332 1 73.62 363 GLN B N 1
ATOM 6643 C CA . GLN B 1 363 ? -15.523 21.562 5.488 1 73.62 363 GLN B CA 1
ATOM 6644 C C . GLN B 1 363 ? -14.531 20.531 6.008 1 73.62 363 GLN B C 1
ATOM 6646 O O . GLN B 1 363 ? -13.32 20.688 5.824 1 73.62 363 GLN B O 1
ATOM 6651 N N . ARG B 1 364 ? -15.031 19.547 6.641 1 77.94 364 ARG B N 1
ATOM 6652 C CA . ARG B 1 364 ? -14.211 18.391 6.98 1 77.94 364 ARG B CA 1
ATOM 6653 C C . ARG B 1 364 ? -14.414 17.266 5.969 1 77.94 364 ARG B C 1
ATOM 6655 O O . ARG B 1 364 ? -15.516 17.062 5.469 1 77.94 364 ARG B O 1
ATOM 6662 N N . CYS B 1 365 ? -13.383 16.562 5.789 1 79.38 365 CYS B N 1
ATOM 6663 C CA . CYS B 1 365 ? -13.531 15.398 4.918 1 79.38 365 CYS B CA 1
ATOM 6664 C C . CYS B 1 365 ? -14.469 14.367 5.543 1 79.38 365 CYS B C 1
ATOM 6666 O O . CYS B 1 365 ? -15.078 13.57 4.828 1 79.38 365 CYS B O 1
ATOM 6668 N N . THR B 1 366 ? -14.648 14.391 6.879 1 81.56 366 THR B N 1
ATOM 6669 C CA . THR B 1 366 ? -15.477 13.414 7.582 1 81.56 366 THR B CA 1
ATOM 6670 C C . THR B 1 366 ? -16.859 13.984 7.855 1 81.56 366 THR B C 1
ATOM 6672 O O . THR B 1 366 ? -17.656 13.383 8.586 1 81.56 366 THR B O 1
ATOM 6675 N N . THR B 1 367 ? -17.203 15.07 7.285 1 77.44 367 THR B N 1
ATOM 6676 C CA . THR B 1 367 ? -18.516 15.656 7.465 1 77.44 367 THR B CA 1
ATOM 6677 C C . THR B 1 367 ? -19.609 14.688 7.035 1 77.44 367 THR B C 1
ATOM 6679 O O . THR B 1 367 ? -19.484 14.031 6 1 77.44 367 THR B O 1
ATOM 6682 N N . ALA B 1 368 ? -20.562 14.562 7.922 1 78.88 368 ALA B N 1
ATOM 6683 C CA . ALA B 1 368 ? -21.703 13.727 7.566 1 78.88 368 ALA B CA 1
ATOM 6684 C C . ALA B 1 368 ? -22.531 14.367 6.449 1 78.88 368 ALA B C 1
ATOM 6686 O O . ALA B 1 368 ? -22.953 15.516 6.566 1 78.88 368 ALA B O 1
ATOM 6687 N N . ARG B 1 369 ? -22.766 13.609 5.43 1 77.31 369 ARG B N 1
ATOM 6688 C CA . ARG B 1 369 ? -23.516 14.109 4.281 1 77.31 369 ARG B CA 1
ATOM 6689 C C . ARG B 1 369 ? -24.859 13.422 4.172 1 77.31 369 ARG B C 1
ATOM 6691 O O . ARG B 1 369 ? -25.812 13.992 3.633 1 77.31 369 ARG B O 1
ATOM 6698 N N . ARG B 1 370 ? -24.953 12.188 4.641 1 78.06 370 ARG B N 1
ATOM 6699 C CA . ARG B 1 370 ? -26.172 11.391 4.562 1 78.06 370 ARG B CA 1
ATOM 6700 C C . ARG B 1 370 ? -26.594 10.883 5.941 1 78.06 370 ARG B C 1
ATOM 6702 O O . ARG B 1 370 ? -25.766 10.336 6.676 1 78.06 370 ARG B O 1
ATOM 6709 N N . LEU B 1 371 ? -27.781 11.211 6.344 1 75.81 371 LEU B N 1
ATOM 6710 C CA . LEU B 1 371 ? -28.422 10.656 7.531 1 75.81 371 LEU B CA 1
ATOM 6711 C C . LEU B 1 371 ? -29.547 9.703 7.148 1 75.81 371 LEU B C 1
ATOM 6713 O O . LEU B 1 371 ? -30.516 10.109 6.504 1 75.81 371 LEU B O 1
ATOM 6717 N N . VAL B 1 372 ? -29.422 8.461 7.469 1 75.81 372 VAL B N 1
ATOM 6718 C CA . VAL B 1 372 ? -30.391 7.445 7.082 1 75.81 372 VAL B CA 1
ATOM 6719 C C . VAL B 1 372 ? -31.078 6.887 8.328 1 75.81 372 VAL B C 1
ATOM 6721 O O . VAL B 1 372 ? -30.422 6.344 9.219 1 75.81 372 VAL B O 1
ATOM 6724 N N . ILE B 1 373 ? -32.375 6.996 8.391 1 76.56 373 ILE B N 1
ATOM 6725 C CA . ILE B 1 373 ? -33.062 6.715 9.641 1 76.56 373 ILE B CA 1
ATOM 6726 C C . ILE B 1 373 ? -34.156 5.688 9.391 1 76.56 373 ILE B C 1
ATOM 6728 O O . ILE B 1 373 ? -34.781 5.684 8.32 1 76.56 373 ILE B O 1
ATOM 6732 N N . ASN B 1 374 ? -34.344 4.777 10.234 1 70.94 374 ASN B N 1
ATOM 6733 C CA . ASN B 1 374 ? -35.438 3.826 10.227 1 70.94 374 ASN B CA 1
ATOM 6734 C C . ASN B 1 374 ? -36.562 4.27 11.156 1 70.94 374 ASN B C 1
ATOM 6736 O O . ASN B 1 374 ? -37.438 3.467 11.539 1 70.94 374 ASN B O 1
ATOM 6740 N N . ARG B 1 375 ? -36.719 5.426 11.719 1 61.09 375 ARG B N 1
ATOM 6741 C CA . ARG B 1 375 ? -37.75 5.82 12.672 1 61.09 375 ARG B CA 1
ATOM 6742 C C . ARG B 1 375 ? -38.656 6.898 12.078 1 61.09 375 ARG B C 1
ATOM 6744 O O . ARG B 1 375 ? -38.219 7.699 11.25 1 61.09 375 ARG B O 1
ATOM 6751 N N . PRO B 1 376 ? -40 6.508 12.383 1 51.59 376 PRO B N 1
ATOM 6752 C CA . PRO B 1 376 ? -40.906 7.629 12.109 1 51.59 376 PRO B CA 1
ATOM 6753 C C . PRO B 1 376 ? -40.594 8.859 12.969 1 51.59 376 PRO B C 1
ATOM 6755 O O . PRO B 1 376 ? -40.188 8.719 14.125 1 51.59 376 PRO B O 1
ATOM 6758 N N . GLY B 1 377 ? -39.844 9.852 12.516 1 48.53 377 GLY B N 1
ATOM 6759 C CA . GLY B 1 377 ? -39.719 11.039 13.352 1 48.53 377 GLY B CA 1
ATOM 6760 C C . GLY B 1 377 ? -39.344 12.289 12.578 1 48.53 377 GLY B C 1
ATOM 6761 O O . GLY B 1 377 ? -38.875 12.195 11.438 1 48.53 377 GLY B O 1
ATOM 6762 N N . ASN B 1 378 ? -39.969 13.43 13.031 1 40 378 ASN B N 1
ATOM 6763 C CA . ASN B 1 378 ? -39.812 14.773 12.492 1 40 378 ASN B CA 1
ATOM 6764 C C . ASN B 1 378 ? -38.438 15.352 12.836 1 40 378 ASN B C 1
ATOM 6766 O O . ASN B 1 378 ? -38 15.312 13.992 1 40 378 ASN B O 1
ATOM 6770 N N . TYR B 1 379 ? -37.469 15.18 12.133 1 42.59 379 TYR B N 1
ATOM 6771 C CA . TYR B 1 379 ? -36.156 15.727 12.438 1 42.59 379 TYR B CA 1
ATOM 6772 C C . TYR B 1 379 ? -36.062 17.188 11.992 1 42.59 379 TYR B C 1
ATOM 6774 O O . TYR B 1 379 ? -36.719 17.594 11.039 1 42.59 379 TYR B O 1
ATOM 6782 N N . VAL B 1 380 ? -35.656 18.078 12.867 1 38.5 380 VAL B N 1
ATOM 6783 C CA . VAL B 1 380 ? -35.469 19.531 12.781 1 38.5 380 VAL B CA 1
ATOM 6784 C C . VAL B 1 380 ? -34.375 19.859 11.773 1 38.5 380 VAL B C 1
ATOM 6786 O O . VAL B 1 380 ? -33.594 19 11.391 1 38.5 380 VAL B O 1
ATOM 6789 N N . GLU B 1 381 ? -33.844 21.438 11.633 1 42.41 381 GLU B N 1
ATOM 6790 C CA . GLU B 1 381 ? -33.5 22.484 10.664 1 42.41 381 GLU B CA 1
ATOM 6791 C C . GLU B 1 381 ? -32.031 22.406 10.258 1 42.41 381 GLU B C 1
ATOM 6793 O O . GLU B 1 381 ? -31.531 23.312 9.594 1 42.41 381 GLU B O 1
ATOM 6798 N N . PRO B 1 382 ? -30.906 21.75 10.266 1 48.03 382 PRO B N 1
ATOM 6799 C CA . PRO B 1 382 ? -29.938 22.078 9.219 1 48.03 382 PRO B CA 1
ATOM 6800 C C . PRO B 1 382 ? -30.5 21.922 7.812 1 48.03 382 PRO B C 1
ATOM 6802 O O . PRO B 1 382 ? -31.594 21.375 7.637 1 48.03 382 PRO B O 1
ATOM 6805 N N . THR B 1 383 ? -29.938 22.734 6.707 1 50.25 383 THR B N 1
ATOM 6806 C CA . THR B 1 383 ? -30.516 22.453 5.395 1 50.25 383 THR B CA 1
ATOM 6807 C C . THR B 1 383 ? -30.625 20.953 5.152 1 50.25 383 THR B C 1
ATOM 6809 O O . THR B 1 383 ? -29.594 20.281 5 1 50.25 383 THR B O 1
ATOM 6812 N N . ILE B 1 384 ? -31.609 20.516 5.707 1 53.06 384 ILE B N 1
ATOM 6813 C CA . ILE B 1 384 ? -31.906 19.094 5.559 1 53.06 384 ILE B CA 1
ATOM 6814 C C . ILE B 1 384 ? -32.719 18.859 4.285 1 53.06 384 ILE B C 1
ATOM 6816 O O . ILE B 1 384 ? -33.75 19.5 4.078 1 53.06 384 ILE B O 1
ATOM 6820 N N . VAL B 1 385 ? -32.062 18.312 3.32 1 53.69 385 VAL B N 1
ATOM 6821 C CA . VAL B 1 385 ? -32.781 17.906 2.105 1 53.69 385 VAL B CA 1
ATOM 6822 C C . VAL B 1 385 ? -33.375 16.5 2.295 1 53.69 385 VAL B C 1
ATOM 6824 O O . VAL B 1 385 ? -32.656 15.57 2.662 1 53.69 385 VAL B O 1
ATOM 6827 N N . THR B 1 386 ? -34.688 16.453 2.172 1 59.81 386 THR B N 1
ATOM 6828 C CA . THR B 1 386 ? -35.375 15.172 2.328 1 59.81 386 THR B CA 1
ATOM 6829 C C . THR B 1 386 ? -36.062 14.773 1.03 1 59.81 386 THR B C 1
ATOM 6831 O O . THR B 1 386 ? -36.188 15.586 0.118 1 59.81 386 THR B O 1
ATOM 6834 N N . GLY B 1 387 ? -36.344 13.555 0.87 1 58.75 387 GLY B N 1
ATOM 6835 C CA . GLY B 1 387 ? -37.188 13.102 -0.214 1 58.75 387 GLY B CA 1
ATOM 6836 C C . GLY B 1 387 ? -36.406 12.648 -1.437 1 58.75 387 GLY B C 1
ATOM 6837 O O . GLY B 1 387 ? -37 12.375 -2.484 1 58.75 387 GLY B O 1
ATOM 6838 N N . LEU B 1 388 ? -35.125 12.586 -1.364 1 62.72 388 LEU B N 1
ATOM 6839 C CA . LEU B 1 388 ? -34.312 12.109 -2.477 1 62.72 388 LEU B CA 1
ATOM 6840 C C . LEU B 1 388 ? -34.094 10.602 -2.375 1 62.72 388 LEU B C 1
ATOM 6842 O O . LEU B 1 388 ? -34.031 10.055 -1.271 1 62.72 388 LEU B O 1
ATOM 6846 N N . PRO B 1 389 ? -34.094 10.016 -3.623 1 64.38 389 PRO B N 1
ATOM 6847 C CA . PRO B 1 389 ? -33.656 8.617 -3.57 1 64.38 389 PRO B CA 1
ATOM 6848 C C . PRO B 1 389 ? -32.188 8.477 -3.209 1 64.38 389 PRO B C 1
ATOM 6850 O O . PRO B 1 389 ? -31.406 9.406 -3.422 1 64.38 389 PRO B O 1
ATOM 6853 N N . HIS B 1 390 ? -31.875 7.418 -2.691 1 71.25 390 HIS B N 1
ATOM 6854 C CA . HIS B 1 390 ? -30.516 7.168 -2.191 1 71.25 390 HIS B CA 1
ATOM 6855 C C . HIS B 1 390 ? -29.5 7.234 -3.316 1 71.25 390 HIS B C 1
ATOM 6857 O O . HIS B 1 390 ? -28.312 7.508 -3.072 1 71.25 390 HIS B O 1
ATOM 6863 N N . ASN B 1 391 ? -29.812 7 -4.527 1 70.31 391 ASN B N 1
ATOM 6864 C CA . ASN B 1 391 ? -28.891 6.922 -5.648 1 70.31 391 ASN B CA 1
ATOM 6865 C C . ASN B 1 391 ? -28.922 8.195 -6.492 1 70.31 391 ASN B C 1
ATOM 6867 O O . ASN B 1 391 ? -28.453 8.195 -7.633 1 70.31 391 ASN B O 1
ATOM 6871 N N . ALA B 1 392 ? -29.562 9.242 -5.973 1 70.12 392 ALA B N 1
ATOM 6872 C CA . ALA B 1 392 ? -29.5 10.531 -6.66 1 70.12 392 ALA B CA 1
ATOM 6873 C C . ALA B 1 392 ? -28.062 11.016 -6.785 1 70.12 392 ALA B C 1
ATOM 6875 O O . ALA B 1 392 ? -27.266 10.867 -5.852 1 70.12 392 ALA B O 1
ATOM 6876 N N . PRO B 1 393 ? -27.672 11.531 -7.957 1 68.19 393 PRO B N 1
ATOM 6877 C CA . PRO B 1 393 ? -26.281 11.961 -8.188 1 68.19 393 PRO B CA 1
ATOM 6878 C C . PRO B 1 393 ? -25.781 12.93 -7.113 1 68.19 393 PRO B C 1
ATOM 6880 O O . PRO B 1 393 ? -24.609 12.852 -6.711 1 68.19 393 PRO B O 1
ATOM 6883 N N . ILE B 1 394 ? -26.594 13.812 -6.664 1 68.31 394 ILE B N 1
ATOM 6884 C CA . ILE B 1 394 ? -26.172 14.812 -5.684 1 68.31 394 ILE B CA 1
ATOM 6885 C C . ILE B 1 394 ? -25.859 14.133 -4.355 1 68.31 394 ILE B C 1
ATOM 6887 O O . ILE B 1 394 ? -24.969 14.578 -3.615 1 68.31 394 ILE B O 1
ATOM 6891 N N . VAL B 1 395 ? -26.547 13.023 -4.062 1 67 395 VAL B N 1
ATOM 6892 C CA . VAL B 1 395 ? -26.328 12.273 -2.832 1 67 395 VAL B CA 1
ATOM 6893 C C . VAL B 1 395 ? -24.969 11.57 -2.887 1 67 395 VAL B C 1
ATOM 6895 O O . VAL B 1 395 ? -24.312 11.391 -1.856 1 67 395 VAL B O 1
ATOM 6898 N N . HIS B 1 396 ? -24.516 11.312 -4.059 1 68.62 396 HIS B N 1
ATOM 6899 C CA . HIS B 1 396 ? -23.281 10.562 -4.23 1 68.62 396 HIS B CA 1
ATOM 6900 C C . HIS B 1 396 ? -22.094 11.5 -4.422 1 68.62 396 HIS B C 1
ATOM 6902 O O . HIS B 1 396 ? -20.953 11.055 -4.539 1 68.62 396 HIS B O 1
ATOM 6908 N N . THR B 1 397 ? -22.25 12.797 -4.551 1 62.34 397 THR B N 1
ATOM 6909 C CA . THR B 1 397 ? -21.188 13.766 -4.793 1 62.34 397 THR B CA 1
ATOM 6910 C C . THR B 1 397 ? -20.766 14.453 -3.494 1 62.34 397 THR B C 1
ATOM 6912 O O . THR B 1 397 ? -21.625 14.914 -2.734 1 62.34 397 THR B O 1
ATOM 6915 N N . GLU B 1 398 ? -19.531 14.508 -3.242 1 63.88 398 GLU B N 1
ATOM 6916 C CA . GLU B 1 398 ? -19.047 15.234 -2.074 1 63.88 398 GLU B CA 1
ATOM 6917 C C . GLU B 1 398 ? -19.203 16.734 -2.25 1 63.88 398 GLU B C 1
ATOM 6919 O O . GLU B 1 398 ? -18.797 17.297 -3.271 1 63.88 398 GLU B O 1
ATOM 6924 N N . THR B 1 399 ? -19.969 17.328 -1.353 1 56.78 399 THR B N 1
ATOM 6925 C CA . THR B 1 399 ? -20.156 18.766 -1.319 1 56.78 399 THR B CA 1
ATOM 6926 C C . THR B 1 399 ? -19.562 19.359 -0.04 1 56.78 399 THR B C 1
ATOM 6928 O O . THR B 1 399 ? -19.922 18.953 1.063 1 56.78 399 THR B O 1
ATOM 6931 N N . PHE B 1 400 ? -18.672 20.203 -0.15 1 58.19 400 PHE B N 1
ATOM 6932 C CA . PHE B 1 400 ? -18.062 20.828 1.016 1 58.19 400 PHE B CA 1
ATOM 6933 C C . PHE B 1 400 ? -18.953 21.953 1.558 1 58.19 400 PHE B C 1
ATOM 6935 O O . PHE B 1 400 ? -18.578 23.125 1.517 1 58.19 400 PHE B O 1
ATOM 6942 N N . ALA B 1 401 ? -20.125 21.656 1.939 1 58.09 401 ALA B N 1
ATOM 6943 C CA . ALA B 1 401 ? -21.141 22.531 2.527 1 58.09 401 ALA B CA 1
ATOM 6944 C C . ALA B 1 401 ? -21.938 21.797 3.609 1 58.09 401 ALA B C 1
ATOM 6946 O O . ALA B 1 401 ? -21.938 20.562 3.652 1 58.09 401 ALA B O 1
ATOM 6947 N N . PRO B 1 402 ? -22.422 22.484 4.512 1 66.12 402 PRO B N 1
ATOM 6948 C CA . PRO B 1 402 ? -23.188 21.844 5.586 1 66.12 402 PRO B CA 1
ATOM 6949 C C . PRO B 1 402 ? -24.562 21.359 5.121 1 66.12 402 PRO B C 1
ATOM 6951 O O . PRO B 1 402 ? -25.578 21.891 5.555 1 66.12 402 PRO B O 1
ATOM 6954 N N . ILE B 1 403 ? -24.594 20.469 4.152 1 64.62 403 ILE B N 1
ATOM 6955 C CA . ILE B 1 403 ? -25.812 19.859 3.617 1 64.62 403 ILE B CA 1
ATOM 6956 C C . ILE B 1 403 ? -25.938 18.422 4.102 1 64.62 403 ILE B C 1
ATOM 6958 O O . ILE B 1 403 ? -24.953 17.672 4.078 1 64.62 403 ILE B O 1
ATOM 6962 N N . LEU B 1 404 ? -27.094 18.156 4.652 1 73.81 404 LEU B N 1
ATOM 6963 C CA . LEU B 1 404 ? -27.359 16.812 5.133 1 73.81 404 LEU B CA 1
ATOM 6964 C C . LEU B 1 404 ? -28.562 16.203 4.414 1 73.81 404 LEU B C 1
ATOM 6966 O O . LEU B 1 404 ? -29.656 16.781 4.43 1 73.81 404 LEU B O 1
ATOM 6970 N N . TYR B 1 405 ? -28.422 15.062 3.666 1 71.31 405 TYR B N 1
ATOM 6971 C CA . TYR B 1 405 ? -29.5 14.32 3.023 1 71.31 405 TYR B CA 1
ATOM 6972 C C . TYR B 1 405 ? -30.094 13.281 3.975 1 71.31 405 TYR B C 1
ATOM 6974 O O . TYR B 1 405 ? -29.359 12.43 4.5 1 71.31 405 TYR B O 1
ATOM 6982 N N . VAL B 1 406 ? -31.359 13.398 4.223 1 76.94 406 VAL B N 1
ATOM 6983 C CA . VAL B 1 406 ? -32.031 12.461 5.125 1 76.94 406 VAL B CA 1
ATOM 6984 C C . VAL B 1 406 ? -32.781 11.43 4.316 1 76.94 406 VAL B C 1
ATOM 6986 O O . VAL B 1 406 ? -33.625 11.781 3.479 1 76.94 406 VAL B O 1
ATOM 6989 N N . LEU B 1 407 ? -32.5 10.156 4.469 1 78.62 407 LEU B N 1
ATOM 6990 C CA . LEU B 1 407 ? -33.125 9.031 3.789 1 78.62 407 LEU B CA 1
ATOM 6991 C C . LEU B 1 407 ? -33.719 8.055 4.797 1 78.62 407 LEU B C 1
ATOM 6993 O O . LEU B 1 407 ? -33.312 8.031 5.961 1 78.62 407 LEU B O 1
ATOM 6997 N N . LYS B 1 408 ? -34.75 7.371 4.375 1 82.5 408 LYS B N 1
ATOM 6998 C CA . LYS B 1 408 ? -35.344 6.34 5.207 1 82.5 408 LYS B CA 1
ATOM 6999 C C . LYS B 1 408 ? -35.062 4.945 4.66 1 82.5 408 LYS B C 1
ATOM 7001 O O . LYS B 1 408 ? -35.062 4.738 3.443 1 82.5 408 LYS B O 1
ATOM 7006 N N . PHE B 1 409 ? -34.781 4.055 5.582 1 84.94 409 PHE B N 1
ATOM 7007 C CA . PHE B 1 409 ? -34.562 2.676 5.16 1 84.94 409 PHE B CA 1
ATOM 7008 C C . PHE B 1 409 ? -35.438 1.714 5.969 1 84.94 409 PHE B C 1
ATOM 7010 O O . PHE B 1 409 ? -36 2.094 6.992 1 84.94 409 PHE B O 1
ATOM 7017 N N . LYS B 1 410 ? -35.531 0.409 5.461 1 86.44 410 LYS B N 1
ATOM 7018 C CA . LYS B 1 410 ? -36.375 -0.585 6.117 1 86.44 410 LYS B CA 1
ATOM 7019 C C . LYS B 1 410 ? -35.562 -1.745 6.656 1 86.44 410 LYS B C 1
ATOM 7021 O O . LYS B 1 410 ? -35.812 -2.242 7.754 1 86.44 410 LYS B O 1
ATOM 7026 N N . GLU B 1 411 ? -34.594 -2.115 5.855 1 91 411 GLU B N 1
ATOM 7027 C CA . GLU B 1 411 ? -33.844 -3.318 6.195 1 91 411 GLU B CA 1
ATOM 7028 C C . GLU B 1 411 ? -32.344 -3.012 6.355 1 91 411 GLU B C 1
ATOM 7030 O O . GLU B 1 411 ? -31.812 -2.156 5.652 1 91 411 GLU B O 1
ATOM 7035 N N . GLU B 1 412 ? -31.75 -3.752 7.266 1 92.94 412 GLU B N 1
ATOM 7036 C CA . GLU B 1 412 ? -30.328 -3.605 7.57 1 92.94 412 GLU B CA 1
ATOM 7037 C C . GLU B 1 412 ? -29.469 -3.826 6.324 1 92.94 412 GLU B C 1
ATOM 7039 O O . GLU B 1 412 ? -28.594 -3.021 6.023 1 92.94 412 GLU B O 1
ATOM 7044 N N . GLU B 1 413 ? -29.797 -4.891 5.578 1 91.12 413 GLU B N 1
ATOM 7045 C CA . GLU B 1 413 ? -28.984 -5.23 4.414 1 91.12 413 GLU B CA 1
ATOM 7046 C C . GLU B 1 413 ? -29.031 -4.121 3.365 1 91.12 413 GLU B C 1
ATOM 7048 O O . GLU B 1 413 ? -28.031 -3.824 2.721 1 91.12 413 GLU B O 1
ATOM 7053 N N . GLU B 1 414 ? -30.109 -3.555 3.248 1 91.25 414 GLU B N 1
ATOM 7054 C CA . GLU B 1 414 ? -30.281 -2.5 2.254 1 91.25 414 GLU B CA 1
ATOM 7055 C C . GLU B 1 414 ? -29.469 -1.257 2.625 1 91.25 414 GLU B C 1
ATOM 7057 O O . GLU B 1 414 ? -28.844 -0.644 1.766 1 91.25 414 GLU B O 1
ATOM 7062 N N . VAL B 1 415 ? -29.547 -0.801 3.867 1 92.31 415 VAL B N 1
ATOM 7063 C CA . VAL B 1 415 ? -28.891 0.443 4.262 1 92.31 415 VAL B CA 1
ATOM 7064 C C . VAL B 1 415 ? -27.375 0.259 4.25 1 92.31 415 VAL B C 1
ATOM 7066 O O . VAL B 1 415 ? -26.641 1.19 3.93 1 92.31 415 VAL B O 1
ATOM 7069 N N . PHE B 1 416 ? -26.922 -0.955 4.609 1 94.88 416 PHE B N 1
ATOM 7070 C CA . PHE B 1 416 ? -25.5 -1.23 4.461 1 94.88 416 PHE B CA 1
ATOM 7071 C C . PHE B 1 416 ? -25.078 -1.081 3.006 1 94.88 416 PHE B C 1
ATOM 7073 O O . PHE B 1 416 ? -24.031 -0.504 2.719 1 94.88 416 PHE B O 1
ATOM 7080 N N . ALA B 1 417 ? -25.859 -1.592 2.1 1 92.56 417 ALA B N 1
ATOM 7081 C CA . ALA B 1 417 ? -25.578 -1.469 0.671 1 92.56 417 ALA B CA 1
ATOM 7082 C C . ALA B 1 417 ? -25.562 -0.005 0.238 1 92.56 417 ALA B C 1
ATOM 7084 O O . ALA B 1 417 ? -24.75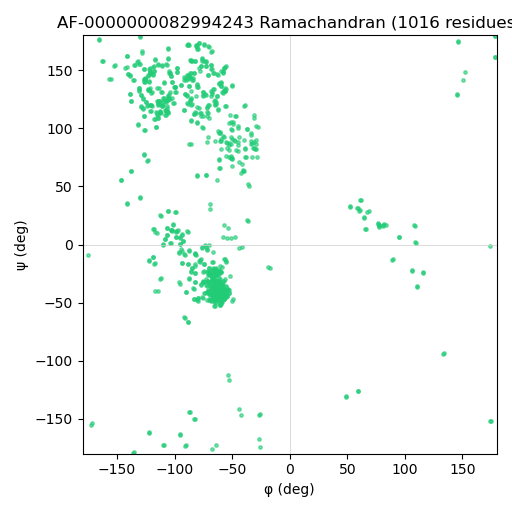 0.398 -0.59 1 92.56 417 ALA B O 1
ATOM 7085 N N . TRP B 1 418 ? -26.5 0.793 0.779 1 90.19 418 TRP B N 1
ATOM 7086 C CA . TRP B 1 418 ? -26.547 2.217 0.465 1 90.19 418 TRP B CA 1
ATOM 7087 C C . TRP B 1 418 ? -25.281 2.922 0.931 1 90.19 418 TRP B C 1
ATOM 7089 O O . TRP B 1 418 ? -24.734 3.775 0.223 1 90.19 418 TRP B O 1
ATOM 7099 N N . ASN B 1 419 ? -24.859 2.6 2.146 1 92.94 419 ASN B N 1
ATOM 7100 C CA . ASN B 1 419 ? -23.609 3.16 2.652 1 92.94 419 ASN B CA 1
ATOM 7101 C C . ASN B 1 419 ? -22.453 2.891 1.698 1 92.94 419 ASN B C 1
ATOM 7103 O O . ASN B 1 419 ? -21.609 3.768 1.467 1 92.94 419 ASN B O 1
ATOM 7107 N N . ASN B 1 420 ? -22.438 1.688 1.105 1 93.38 420 ASN B N 1
ATOM 7108 C CA . ASN B 1 420 ? -21.266 1.207 0.365 1 93.38 420 ASN B CA 1
ATOM 7109 C C . ASN B 1 420 ? -21.359 1.562 -1.116 1 93.38 420 ASN B C 1
ATOM 7111 O O . ASN B 1 420 ? -20.391 1.418 -1.856 1 93.38 420 ASN B O 1
ATOM 7115 N N . GLU B 1 421 ? -22.438 2.053 -1.585 1 90.12 421 GLU B N 1
ATOM 7116 C CA . GLU B 1 421 ? -22.656 2.225 -3.02 1 90.12 421 GLU B CA 1
ATOM 7117 C C . GLU B 1 421 ? -22 3.514 -3.52 1 90.12 421 GLU B C 1
ATOM 7119 O O . GLU B 1 421 ? -21.844 3.703 -4.727 1 90.12 421 GLU B O 1
ATOM 7124 N N . VAL B 1 422 ? -21.688 4.438 -2.625 1 87.88 422 VAL B N 1
ATOM 7125 C CA . VAL B 1 422 ? -21.047 5.684 -3.039 1 87.88 422 VAL B CA 1
ATOM 7126 C C . VAL B 1 422 ? -19.578 5.434 -3.375 1 87.88 422 VAL B C 1
ATOM 7128 O O . VAL B 1 422 ? -18.984 4.461 -2.898 1 87.88 422 VAL B O 1
ATOM 7131 N N . ASN B 1 423 ? -19 6.336 -4.18 1 89.44 423 ASN B N 1
ATOM 7132 C CA . ASN B 1 423 ? -17.641 6.125 -4.664 1 89.44 423 ASN B CA 1
ATOM 7133 C C . ASN B 1 423 ? -16.609 6.262 -3.539 1 89.44 423 ASN B C 1
ATOM 7135 O O . ASN B 1 423 ? -15.578 5.598 -3.557 1 89.44 423 ASN B O 1
ATOM 7139 N N . GLN B 1 424 ? -16.891 7.105 -2.586 1 90.38 424 GLN B N 1
ATOM 7140 C CA . GLN B 1 424 ? -15.945 7.359 -1.508 1 90.38 424 GLN B CA 1
ATOM 7141 C C . GLN B 1 424 ? -16.109 6.348 -0.376 1 90.38 424 GLN B C 1
ATOM 7143 O O . GLN B 1 424 ? -17.172 5.734 -0.237 1 90.38 424 GLN B O 1
ATOM 7148 N N . GLY B 1 425 ? -15.172 6.121 0.448 1 94 425 GLY B N 1
ATOM 7149 C CA . GLY B 1 425 ? -15.195 5.219 1.588 1 94 425 GLY B CA 1
ATOM 7150 C C . GLY B 1 425 ? -14.359 5.711 2.752 1 94 425 GLY B C 1
ATOM 7151 O O . GLY B 1 425 ? -13.516 4.977 3.273 1 94 425 GLY B O 1
ATOM 7152 N N . LEU B 1 426 ? -14.641 6.926 3.217 1 93 426 LEU B N 1
ATOM 7153 C CA . LEU B 1 426 ? -13.828 7.504 4.281 1 93 426 LEU B CA 1
ATOM 7154 C C . LEU B 1 426 ? -14.367 7.113 5.652 1 93 426 LEU B C 1
ATOM 7156 O O . LEU B 1 426 ? -13.773 6.285 6.348 1 93 426 LEU B O 1
ATOM 7160 N N . SER B 1 427 ? -15.617 7.617 6.004 1 93.75 427 SER B N 1
ATOM 7161 C CA . SER B 1 427 ? -16.156 7.398 7.344 1 93.75 427 SER B CA 1
ATOM 7162 C C . SER B 1 427 ? -17.641 7.059 7.297 1 93.75 427 SER B C 1
ATOM 7164 O O . SER B 1 427 ? -18.359 7.531 6.418 1 93.75 427 SER B O 1
ATOM 7166 N N . SER B 1 428 ? -18.094 6.207 8.211 1 94.44 428 SER B N 1
ATOM 7167 C CA . SER B 1 428 ? -19.5 5.895 8.391 1 94.44 428 SER B CA 1
ATOM 7168 C C . SER B 1 428 ? -19.797 5.48 9.828 1 94.44 428 SER B C 1
ATOM 7170 O O . SER B 1 428 ? -18.891 5.105 10.57 1 94.44 428 SER B O 1
ATOM 7172 N N . SER B 1 429 ? -21.047 5.711 10.211 1 94.5 429 SER B N 1
ATOM 7173 C CA . SER B 1 429 ? -21.422 5.402 11.586 1 94.5 429 SER B CA 1
ATOM 7174 C C . SER B 1 429 ? -22.828 4.785 11.641 1 94.5 429 SER B C 1
ATOM 7176 O O . SER B 1 429 ? -23.688 5.133 10.844 1 94.5 429 SER B O 1
ATOM 7178 N N . ILE B 1 430 ? -22.953 3.889 12.609 1 94.19 430 ILE B N 1
ATOM 7179 C CA . ILE B 1 430 ? -24.297 3.441 12.945 1 94.19 430 ILE B CA 1
ATOM 7180 C C . ILE B 1 430 ? -24.578 3.734 14.414 1 94.19 430 ILE B C 1
ATOM 7182 O O . ILE B 1 430 ? -23.656 3.814 15.234 1 94.19 430 ILE B O 1
ATOM 7186 N N . PHE B 1 431 ? -25.797 3.98 14.695 1 93.06 431 PHE B N 1
ATOM 7187 C CA . PHE B 1 431 ? -26.266 4.074 16.078 1 93.06 431 PHE B CA 1
ATOM 7188 C C . PHE B 1 431 ? -27.203 2.918 16.406 1 93.06 431 PHE B C 1
ATOM 7190 O O . PHE B 1 431 ? -28.266 2.771 15.781 1 93.06 431 PHE B O 1
ATOM 7197 N N . THR B 1 432 ? -26.797 2.055 17.297 1 93.38 432 THR B N 1
ATOM 7198 C CA . THR B 1 432 ? -27.531 0.85 17.672 1 93.38 432 THR B CA 1
ATOM 7199 C C . THR B 1 432 ? -27.016 0.292 19 1 93.38 432 THR B C 1
ATOM 7201 O O . THR B 1 432 ? -25.922 0.637 19.438 1 93.38 432 THR B O 1
ATOM 7204 N N . LYS B 1 433 ? -27.828 -0.476 19.672 1 91.12 433 LYS B N 1
ATOM 7205 C CA . LYS B 1 433 ? -27.438 -1.212 20.875 1 91.12 433 LYS B CA 1
ATOM 7206 C C . LYS B 1 433 ? -27.391 -2.713 20.609 1 91.12 433 LYS B C 1
ATOM 7208 O O . LYS B 1 433 ? -27.062 -3.498 21.5 1 91.12 433 LYS B O 1
ATOM 7213 N N . ASP B 1 434 ? -27.688 -3.102 19.359 1 91.56 434 ASP B N 1
ATOM 7214 C CA . ASP B 1 434 ? -27.734 -4.512 18.984 1 91.56 434 ASP B CA 1
ATOM 7215 C C . ASP B 1 434 ? -26.328 -5.055 18.734 1 91.56 434 ASP B C 1
ATOM 7217 O O . ASP B 1 434 ? -25.656 -4.652 17.781 1 91.56 434 ASP B O 1
ATOM 7221 N N . LEU B 1 435 ? -26 -6.012 19.547 1 89.5 435 LEU B N 1
ATOM 7222 C CA . LEU B 1 435 ? -24.672 -6.594 19.484 1 89.5 435 LEU B CA 1
ATOM 7223 C C . LEU B 1 435 ? -24.422 -7.25 18.125 1 89.5 435 LEU B C 1
ATOM 7225 O O . LEU B 1 435 ? -23.359 -7.082 17.531 1 89.5 435 LEU B O 1
ATOM 7229 N N . GLY B 1 436 ? -25.328 -8.055 17.656 1 92.38 436 GLY B N 1
ATOM 7230 C CA . GLY B 1 436 ? -25.203 -8.703 16.375 1 92.38 436 GLY B CA 1
ATOM 7231 C C . GLY B 1 436 ? -25.031 -7.719 15.227 1 92.38 436 GLY B C 1
ATOM 7232 O O . GLY B 1 436 ? -24.203 -7.926 14.344 1 92.38 436 GLY B O 1
ATOM 7233 N N . ARG B 1 437 ? -25.734 -6.66 15.273 1 93.56 437 ARG B N 1
ATOM 7234 C CA . ARG B 1 437 ? -25.672 -5.637 14.234 1 93.56 437 ARG B CA 1
ATOM 7235 C C . ARG B 1 437 ? -24.312 -4.941 14.234 1 93.56 437 ARG B C 1
ATOM 7237 O O . ARG B 1 437 ? -23.75 -4.672 13.172 1 93.56 437 ARG B O 1
ATOM 7244 N N . ILE B 1 438 ? -23.797 -4.609 15.422 1 93.19 438 ILE B N 1
ATOM 7245 C CA . ILE B 1 438 ? -22.5 -3.959 15.539 1 93.19 438 ILE B CA 1
ATOM 7246 C C . ILE B 1 438 ? -21.438 -4.789 14.82 1 93.19 438 ILE B C 1
ATOM 7248 O O . ILE B 1 438 ? -20.672 -4.262 14.016 1 93.19 438 ILE B O 1
ATOM 7252 N N . PHE B 1 439 ? -21.422 -6.059 14.977 1 92.81 439 PHE B N 1
ATOM 7253 C CA . PHE B 1 439 ? -20.344 -6.867 14.438 1 92.81 439 PHE B CA 1
ATOM 7254 C C . PHE B 1 439 ? -20.625 -7.242 12.984 1 92.81 439 PHE B C 1
ATOM 7256 O O . PHE B 1 439 ? -19.688 -7.527 12.227 1 92.81 439 PHE B O 1
ATOM 7263 N N . ARG B 1 440 ? -21.906 -7.262 12.516 1 94.12 440 ARG B N 1
ATOM 7264 C CA . ARG B 1 440 ? -22.156 -7.324 11.078 1 94.12 440 ARG B CA 1
ATOM 7265 C C . ARG B 1 440 ? -21.688 -6.059 10.375 1 94.12 440 ARG B C 1
ATOM 7267 O O . ARG B 1 440 ? -21.156 -6.121 9.266 1 94.12 440 ARG B O 1
ATOM 7274 N N . TRP B 1 441 ? -21.812 -4.883 11.094 1 95.62 441 TRP B N 1
ATOM 7275 C CA . TRP B 1 441 ? -21.391 -3.586 10.578 1 95.62 441 TRP B CA 1
ATOM 7276 C C . TRP B 1 441 ? -19.875 -3.52 10.461 1 95.62 441 TRP B C 1
ATOM 7278 O O . TRP B 1 441 ? -19.344 -3.031 9.453 1 95.62 441 TRP B O 1
ATOM 7288 N N . LEU B 1 442 ? -19.156 -4.066 11.414 1 95 442 LEU B N 1
ATOM 7289 C CA . LEU B 1 442 ? -17.688 -4.059 11.422 1 95 442 LEU B CA 1
ATOM 7290 C C . LEU B 1 442 ? -17.141 -5.184 10.555 1 95 442 LEU B C 1
ATOM 7292 O O . LEU B 1 442 ? -15.938 -5.215 10.266 1 95 442 LEU B O 1
ATOM 7296 N N . GLY B 1 443 ? -18 -6.117 10.055 1 93.5 443 GLY B N 1
ATOM 7297 C CA . GLY B 1 443 ? -17.578 -7.355 9.414 1 93.5 443 GLY B CA 1
ATOM 7298 C C . GLY B 1 443 ? -17.406 -7.223 7.914 1 93.5 443 GLY B C 1
ATOM 7299 O O . GLY B 1 443 ? -17.453 -6.117 7.375 1 93.5 443 GLY B O 1
ATOM 7300 N N . PRO B 1 444 ? -17.156 -8.336 7.18 1 93.75 444 PRO B N 1
ATOM 7301 C CA . PRO B 1 444 ? -16.812 -8.359 5.758 1 93.75 444 PRO B CA 1
ATOM 7302 C C . PRO B 1 444 ? -17.906 -7.77 4.875 1 93.75 444 PRO B C 1
ATOM 7304 O O . PRO B 1 444 ? -17.625 -7.242 3.797 1 93.75 444 PRO B O 1
ATOM 7307 N N . LYS B 1 445 ? -19.141 -7.871 5.305 1 94.38 445 LYS B N 1
ATOM 7308 C CA . LYS B 1 445 ? -20.234 -7.387 4.484 1 94.38 445 LYS B CA 1
ATOM 7309 C C . LYS B 1 445 ? -20.812 -6.082 5.043 1 94.38 445 LYS B C 1
ATOM 7311 O O . LYS B 1 445 ? -21.891 -5.648 4.637 1 94.38 445 LYS B O 1
ATOM 7316 N N . GLY B 1 446 ? -20.156 -5.492 6.055 1 96 446 GLY B N 1
ATOM 7317 C CA . GLY B 1 446 ? -20.562 -4.227 6.645 1 96 446 GLY B CA 1
ATOM 7318 C C . GLY B 1 446 ? -19.984 -3.023 5.918 1 96 446 GLY B C 1
ATOM 7319 O O . GLY B 1 446 ? -19.844 -3.039 4.691 1 96 446 GLY B O 1
ATOM 7320 N N . SER B 1 447 ? -19.656 -1.984 6.668 1 95.69 447 SER B N 1
ATOM 7321 C CA . SER B 1 447 ? -19.141 -0.756 6.074 1 95.69 447 SER B CA 1
ATOM 7322 C C . SER B 1 447 ? -17.828 -1.009 5.336 1 95.69 447 SER B C 1
ATOM 7324 O O . SER B 1 447 ? -16.969 -1.734 5.828 1 95.69 447 SER B O 1
ATOM 7326 N N . ASP B 1 448 ? -17.672 -0.423 4.195 1 94.81 448 ASP B N 1
ATOM 7327 C CA . ASP B 1 448 ? -16.438 -0.53 3.443 1 94.81 448 ASP B CA 1
ATOM 7328 C C . ASP B 1 448 ? -15.578 0.726 3.613 1 94.81 448 ASP B C 1
ATOM 7330 O O . ASP B 1 448 ? -14.68 0.987 2.809 1 94.81 448 ASP B O 1
ATOM 7334 N N . CYS B 1 449 ? -15.891 1.52 4.652 1 94.5 449 CYS B N 1
ATOM 7335 C CA . CYS B 1 449 ? -15.133 2.738 4.922 1 94.5 449 CYS B CA 1
ATOM 7336 C C . CYS B 1 449 ? -13.852 2.428 5.688 1 94.5 449 CYS B C 1
ATOM 7338 O O . CYS B 1 449 ? -13.742 1.373 6.312 1 94.5 449 CYS B O 1
ATOM 7340 N N . GLY B 1 450 ? -12.891 3.322 5.602 1 95.44 450 GLY B N 1
ATOM 7341 C CA . GLY B 1 450 ? -11.664 3.199 6.383 1 95.44 450 GLY B CA 1
ATOM 7342 C C . GLY B 1 450 ? -11.852 3.547 7.848 1 95.44 450 GLY B C 1
ATOM 7343 O O . GLY B 1 450 ? -11.07 3.125 8.695 1 95.44 450 GLY B O 1
ATOM 7344 N N . ILE B 1 451 ? -12.852 4.34 8.172 1 94.31 451 ILE B N 1
ATOM 7345 C CA . ILE B 1 451 ? -13.242 4.695 9.531 1 94.31 451 ILE B CA 1
ATOM 7346 C C . ILE B 1 451 ? -14.688 4.262 9.781 1 94.31 451 ILE B C 1
ATOM 7348 O O . ILE B 1 451 ? -15.609 4.758 9.125 1 94.31 451 ILE B O 1
ATOM 7352 N N . VAL B 1 452 ? -14.875 3.338 10.672 1 95.81 452 VAL B N 1
ATOM 7353 C CA . VAL B 1 452 ? -16.188 2.756 10.938 1 95.81 452 VAL B CA 1
ATOM 7354 C C . VAL B 1 452 ? -16.562 2.975 12.398 1 95.81 452 VAL B C 1
ATOM 7356 O O . VAL B 1 452 ? -15.867 2.49 13.305 1 95.81 452 VAL B O 1
ATOM 7359 N N . ASN B 1 453 ? -17.688 3.689 12.602 1 94.31 453 ASN B N 1
ATOM 7360 C CA . ASN B 1 453 ? -18.031 4.129 13.945 1 94.31 453 ASN B CA 1
ATOM 7361 C C . ASN B 1 453 ? -19.359 3.52 14.398 1 94.31 453 ASN B C 1
ATOM 7363 O O . ASN B 1 453 ? -20.219 3.217 13.578 1 94.31 453 ASN B O 1
ATOM 7367 N N . VAL B 1 454 ? -19.422 3.328 15.711 1 94.56 454 VAL B N 1
ATOM 7368 C CA . VAL B 1 454 ? -20.656 2.918 16.375 1 94.56 454 VAL B CA 1
ATOM 7369 C C . VAL B 1 454 ? -20.969 3.871 17.516 1 94.56 454 VAL B C 1
ATOM 7371 O O . VAL B 1 454 ? -20.156 4.047 18.422 1 94.56 454 VAL B O 1
ATOM 7374 N N . ASN B 1 455 ? -22.094 4.574 17.438 1 92.19 455 ASN B N 1
ATOM 7375 C CA . ASN B 1 455 ? -22.625 5.441 18.469 1 92.19 455 ASN B CA 1
ATOM 7376 C C . ASN B 1 455 ? -21.75 6.668 18.688 1 92.19 455 ASN B C 1
ATOM 7378 O O . ASN B 1 455 ? -21.609 7.145 19.812 1 92.19 455 ASN B O 1
ATOM 7382 N N . ILE B 1 456 ? -21.094 7.059 17.703 1 90.06 456 ILE B N 1
ATOM 7383 C CA . ILE B 1 456 ? -20.406 8.336 17.594 1 90.06 456 ILE B CA 1
ATOM 7384 C C . ILE B 1 456 ? -20.562 8.883 16.172 1 90.06 456 ILE B C 1
ATOM 7386 O O . ILE B 1 456 ? -20.938 8.148 15.25 1 90.06 456 ILE B O 1
ATOM 7390 N N . PRO B 1 457 ? -20.328 10.141 16 1 89.19 457 PRO B N 1
ATOM 7391 C CA . PRO B 1 457 ? -20.453 10.711 14.656 1 89.19 457 PRO B CA 1
ATOM 7392 C C . PRO B 1 457 ? -19.344 10.25 13.703 1 89.19 457 PRO B C 1
ATOM 7394 O O . PRO B 1 457 ? -18.453 9.492 14.109 1 89.19 457 PRO B O 1
ATOM 7397 N N . THR B 1 458 ? -19.531 10.578 12.391 1 89.19 458 THR B N 1
ATOM 7398 C CA . THR B 1 458 ? -18.438 10.375 11.438 1 89.19 458 THR B CA 1
ATOM 7399 C C . THR B 1 458 ? -17.234 11.219 11.812 1 89.19 458 THR B C 1
ATOM 7401 O O . THR B 1 458 ? -16.984 12.273 11.227 1 89.19 458 THR B O 1
ATOM 7404 N N . SER B 1 459 ? -16.594 10.695 12.922 1 76.88 459 SER B N 1
ATOM 7405 C CA . SER B 1 459 ? -15.523 11.438 13.586 1 76.88 459 SER B CA 1
ATOM 7406 C C . SER B 1 459 ? -14.227 11.359 12.789 1 76.88 459 SER B C 1
ATOM 7408 O O . SER B 1 459 ? -14.055 10.477 11.945 1 76.88 459 SER B O 1
ATOM 7410 N N . GLY B 1 460 ? -13.406 12.281 13.086 1 78.94 460 GLY B N 1
ATOM 7411 C CA . GLY B 1 460 ? -12.102 12.391 12.453 1 78.94 460 GLY B CA 1
ATOM 7412 C C . GLY B 1 460 ? -11.055 11.492 13.078 1 78.94 460 GLY B C 1
ATOM 7413 O O . GLY B 1 460 ? -11.367 10.406 13.578 1 78.94 460 GLY B O 1
ATOM 7414 N N . ALA B 1 461 ? -9.922 11.922 13.008 1 81 461 ALA B N 1
ATOM 7415 C CA . ALA B 1 461 ? -8.734 11.156 13.375 1 81 461 ALA B CA 1
ATOM 7416 C C . ALA B 1 461 ? -8.602 11.055 14.891 1 81 461 ALA B C 1
ATOM 7418 O O . ALA B 1 461 ? -8.875 12.016 15.609 1 81 461 ALA B O 1
ATOM 7419 N N . GLU B 1 462 ? -8.398 9.93 15.391 1 87.31 462 GLU B N 1
ATOM 7420 C CA . GLU B 1 462 ? -7.812 9.695 16.703 1 87.31 462 GLU B CA 1
ATOM 7421 C C . GLU B 1 462 ? -6.391 9.156 16.594 1 87.31 462 GLU B C 1
ATOM 7423 O O . GLU B 1 462 ? -6.176 8.047 16.094 1 87.31 462 GLU B O 1
ATOM 7428 N N . ILE B 1 463 ? -5.461 10.008 17.094 1 90.19 463 ILE B N 1
ATOM 7429 C CA . ILE B 1 463 ? -4.055 9.648 16.938 1 90.19 463 ILE B CA 1
ATOM 7430 C C . ILE B 1 463 ? -3.801 8.266 17.547 1 90.19 463 ILE B C 1
ATOM 7432 O O . ILE B 1 463 ? -4.23 7.984 18.672 1 90.19 463 ILE B O 1
ATOM 7436 N N . GLY B 1 464 ? -3.158 7.484 16.844 1 89.44 464 GLY B N 1
ATOM 7437 C CA . GLY B 1 464 ? -2.941 6.094 17.219 1 89.44 464 GLY B CA 1
ATOM 7438 C C . GLY B 1 464 ? -3.689 5.117 16.328 1 89.44 464 GLY B C 1
ATOM 7439 O O . GLY B 1 464 ? -3.25 3.982 16.125 1 89.44 464 GLY B O 1
ATOM 7440 N N . GLY B 1 465 ? -4.871 5.543 15.945 1 91.56 465 GLY B N 1
ATOM 7441 C CA . GLY B 1 465 ? -5.617 4.816 14.93 1 91.56 465 GLY B CA 1
ATOM 7442 C C . GLY B 1 465 ? -5.402 5.363 13.531 1 91.56 465 GLY B C 1
ATOM 7443 O O . GLY B 1 465 ? -5.422 6.578 13.32 1 91.56 465 GLY B O 1
ATOM 7444 N N . ALA B 1 466 ? -5.234 4.457 12.609 1 92.25 466 ALA B N 1
ATOM 7445 C CA . ALA B 1 466 ? -4.973 4.895 11.242 1 92.25 466 ALA B CA 1
ATOM 7446 C C . ALA B 1 466 ? -6.156 5.676 10.68 1 92.25 466 ALA B C 1
ATOM 7448 O O . ALA B 1 466 ? -7.305 5.234 10.781 1 92.25 466 ALA B O 1
ATOM 7449 N N . PHE B 1 467 ? -5.836 6.82 10.188 1 93.44 467 PHE B N 1
ATOM 7450 C CA . PHE B 1 467 ? -6.832 7.672 9.547 1 93.44 467 PHE B CA 1
ATOM 7451 C C . PHE B 1 467 ? -6.742 7.559 8.023 1 93.44 467 PHE B C 1
ATOM 7453 O O . PHE B 1 467 ? -5.652 7.625 7.457 1 93.44 467 PHE B O 1
ATOM 7460 N N . GLY B 1 468 ? -7.891 7.434 7.309 1 93.19 468 GLY B N 1
ATOM 7461 C CA . GLY B 1 468 ? -7.973 7.348 5.859 1 93.19 468 GLY B CA 1
ATOM 7462 C C . GLY B 1 468 ? -9.102 6.457 5.375 1 93.19 468 GLY B C 1
ATOM 7463 O O . GLY B 1 468 ? -9.836 5.883 6.184 1 93.19 468 GLY B O 1
ATOM 7464 N N . GLY B 1 469 ? -9.273 6.434 4.094 1 93 469 GLY B N 1
ATOM 7465 C CA . GLY B 1 469 ? -10.438 5.734 3.562 1 93 469 GLY B CA 1
ATOM 7466 C C . GLY B 1 469 ? -10.109 4.867 2.359 1 93 469 GLY B C 1
ATOM 7467 O O . GLY B 1 469 ? -8.945 4.742 1.974 1 93 469 GLY B O 1
ATOM 7468 N N . GLU B 1 470 ? -11.18 4.238 1.854 1 92.88 470 GLU B N 1
ATOM 7469 C CA . GLU B 1 470 ? -11.117 3.291 0.745 1 92.88 470 GLU B CA 1
ATOM 7470 C C . GLU B 1 470 ? -11.656 3.912 -0.541 1 92.88 470 GLU B C 1
ATOM 7472 O O . GLU B 1 470 ? -12.266 4.984 -0.512 1 92.88 470 GLU B O 1
ATOM 7477 N N . LYS B 1 471 ? -11.43 3.23 -1.698 1 94.19 471 LYS B N 1
ATOM 7478 C CA . LYS B 1 471 ? -12.008 3.607 -2.982 1 94.19 471 LYS B CA 1
ATOM 7479 C C . LYS B 1 471 ? -11.586 5.016 -3.387 1 94.19 471 LYS B C 1
ATOM 7481 O O . LYS B 1 471 ? -10.391 5.32 -3.445 1 94.19 471 LYS B O 1
ATOM 7486 N N . HIS B 1 472 ? -12.5 5.934 -3.707 1 91.94 472 HIS B N 1
ATOM 7487 C CA . HIS B 1 472 ? -12.164 7.25 -4.238 1 91.94 472 HIS B CA 1
ATOM 7488 C C . HIS B 1 472 ? -11.648 8.172 -3.139 1 91.94 472 HIS B C 1
ATOM 7490 O O . HIS B 1 472 ? -11.281 9.32 -3.406 1 91.94 472 HIS B O 1
ATOM 7496 N N . THR B 1 473 ? -11.625 7.66 -1.876 1 91.88 473 THR B N 1
ATOM 7497 C CA . THR B 1 473 ? -10.992 8.391 -0.791 1 91.88 473 THR B CA 1
ATOM 7498 C C . THR B 1 473 ? -9.469 8.242 -0.852 1 91.88 473 THR B C 1
ATOM 7500 O O . THR B 1 473 ? -8.742 8.992 -0.203 1 91.88 473 THR B O 1
ATOM 7503 N N . GLY B 1 474 ? -8.992 7.324 -1.629 1 92.88 474 GLY B N 1
ATOM 7504 C CA . GLY B 1 474 ? -7.586 7.355 -2.002 1 92.88 474 GLY B CA 1
ATOM 7505 C C . GLY B 1 474 ? -6.805 6.164 -1.48 1 92.88 474 GLY B C 1
ATOM 7506 O O . GLY B 1 474 ? -5.699 5.883 -1.954 1 92.88 474 GLY B O 1
ATOM 7507 N N . GLY B 1 475 ? -7.262 5.488 -0.373 1 92.88 475 GLY B N 1
ATOM 7508 C CA . GLY B 1 475 ? -6.613 4.285 0.128 1 92.88 475 GLY B CA 1
ATOM 7509 C C . GLY B 1 475 ? -5.516 4.578 1.136 1 92.88 475 GLY B C 1
ATOM 7510 O O . GLY B 1 475 ? -5.023 3.668 1.806 1 92.88 475 GLY B O 1
ATOM 7511 N N . GLY B 1 476 ? -5.074 5.793 1.287 1 93.38 476 GLY B N 1
ATOM 7512 C CA . GLY B 1 476 ? -4.016 6.164 2.211 1 93.38 476 GLY B CA 1
ATOM 7513 C C . GLY B 1 476 ? -4.418 6.027 3.668 1 93.38 476 GLY B C 1
ATOM 7514 O O . GLY B 1 476 ? -5.602 6.125 4 1 93.38 476 GLY B O 1
ATOM 7515 N N . ARG B 1 477 ? -3.449 5.77 4.504 1 93.81 477 ARG B N 1
ATOM 7516 C CA . ARG B 1 477 ? -3.625 5.742 5.953 1 93.81 477 ARG B CA 1
ATOM 7517 C C . ARG B 1 477 ? -2.547 6.562 6.652 1 93.81 477 ARG B C 1
ATOM 7519 O O . ARG B 1 477 ? -1.363 6.441 6.332 1 93.81 477 ARG B O 1
ATOM 7526 N N . GLU B 1 478 ? -3.012 7.355 7.605 1 93.12 478 GLU B N 1
ATOM 7527 C CA . GLU B 1 478 ? -2.105 8.266 8.297 1 93.12 478 GLU B CA 1
ATOM 7528 C C . GLU B 1 478 ? -2.287 8.188 9.812 1 93.12 478 GLU B C 1
ATOM 7530 O O . GLU B 1 478 ? -3.266 7.613 10.297 1 93.12 478 GLU B O 1
ATOM 7535 N N . SER B 1 479 ? -1.328 8.555 10.57 1 92.12 479 SER B N 1
ATOM 7536 C CA . SER B 1 479 ? -1.367 9.039 11.945 1 92.12 479 SER B CA 1
ATOM 7537 C C . SER B 1 479 ? -1.57 7.898 12.93 1 92.12 479 SER B C 1
ATOM 7539 O O . SER B 1 479 ? -2.025 8.117 14.055 1 92.12 479 SER B O 1
ATOM 7541 N N . GLY B 1 480 ? -1.318 6.672 12.539 1 91.75 480 GLY B N 1
ATOM 7542 C CA . GLY B 1 480 ? -1.456 5.609 13.523 1 91.75 480 GLY B CA 1
ATOM 7543 C C . GLY B 1 480 ? -1.19 4.23 12.961 1 91.75 480 GLY B C 1
ATOM 7544 O O . GLY B 1 480 ? -0.94 4.082 11.758 1 91.75 480 GLY B O 1
ATOM 7545 N N . SER B 1 481 ? -1.321 3.283 13.891 1 92.81 481 SER B N 1
ATOM 7546 C CA . SER B 1 481 ? -1.133 1.876 13.555 1 92.81 481 SER B CA 1
ATOM 7547 C C . SER B 1 481 ? 0.157 1.662 12.773 1 92.81 481 SER B C 1
ATOM 7549 O O . SER B 1 481 ? 1.23 2.084 13.211 1 92.81 481 SER B O 1
ATOM 7551 N N . ASP B 1 482 ? 0.09 0.959 11.664 1 92.5 482 ASP B N 1
ATOM 7552 C CA . ASP B 1 482 ? 1.318 0.669 10.938 1 92.5 482 ASP B CA 1
ATOM 7553 C C . ASP B 1 482 ? 1.493 1.624 9.758 1 92.5 482 ASP B C 1
ATOM 7555 O O . ASP B 1 482 ? 2.125 1.275 8.758 1 92.5 482 ASP B O 1
ATOM 7559 N N . SER B 1 483 ? 0.911 2.828 9.93 1 93.88 483 SER B N 1
ATOM 7560 C CA . SER B 1 483 ? 1.032 3.818 8.867 1 93.88 483 SER B CA 1
ATOM 7561 C C . SER B 1 483 ? 2.492 4.184 8.617 1 93.88 483 SER B C 1
ATOM 7563 O O . SER B 1 483 ? 2.842 4.66 7.535 1 93.88 483 SER B O 1
ATOM 7565 N N . TRP B 1 484 ? 3.375 3.963 9.648 1 96.44 484 TRP B N 1
ATOM 7566 C CA . TRP B 1 484 ? 4.793 4.27 9.5 1 96.44 484 TRP B CA 1
ATOM 7567 C C . TRP B 1 484 ? 5.41 3.461 8.359 1 96.44 484 TRP B C 1
ATOM 7569 O O . TRP B 1 484 ? 6.383 3.895 7.738 1 96.44 484 TRP B O 1
ATOM 7579 N N . LYS B 1 485 ? 4.832 2.365 8.023 1 96.38 485 LYS B N 1
ATOM 7580 C CA . LYS B 1 485 ? 5.363 1.508 6.969 1 96.38 485 LYS B CA 1
ATOM 7581 C C . LYS B 1 485 ? 5.301 2.203 5.613 1 96.38 485 LYS B C 1
ATOM 7583 O O . LYS B 1 485 ? 6.105 1.916 4.723 1 96.38 485 LYS B O 1
ATOM 7588 N N . LEU B 1 486 ? 4.352 3.162 5.418 1 96.06 486 LEU B N 1
ATOM 7589 C CA . LEU B 1 486 ? 4.238 3.893 4.16 1 96.06 486 LEU B CA 1
ATOM 7590 C C . LEU B 1 486 ? 5.461 4.773 3.932 1 96.06 486 LEU B C 1
ATOM 7592 O O . LEU B 1 486 ? 5.789 5.102 2.789 1 96.06 486 LEU B O 1
ATOM 7596 N N . TYR B 1 487 ? 6.137 5.113 5.039 1 98.12 487 TYR B N 1
ATOM 7597 C CA . TYR B 1 487 ? 7.285 6.012 4.973 1 98.12 487 TYR B CA 1
ATOM 7598 C C . TYR B 1 487 ? 8.586 5.227 4.895 1 98.12 487 TYR B C 1
ATOM 7600 O O . TYR B 1 487 ? 9.672 5.801 5.004 1 98.12 487 TYR B O 1
ATOM 7608 N N . MET B 1 488 ? 8.484 3.895 4.773 1 97.19 488 MET B N 1
ATOM 7609 C CA . MET B 1 488 ? 9.672 3.037 4.75 1 97.19 488 MET B CA 1
ATOM 7610 C C . MET B 1 488 ? 9.562 1.995 3.641 1 97.19 488 MET B C 1
ATOM 7612 O O . MET B 1 488 ? 8.469 1.728 3.139 1 97.19 488 MET B O 1
ATOM 7616 N N . ARG B 1 489 ? 10.672 1.542 3.195 1 95.44 489 ARG B N 1
ATOM 7617 C CA . ARG B 1 489 ? 10.734 0.401 2.287 1 95.44 489 ARG B CA 1
ATOM 7618 C C . ARG B 1 489 ? 11.164 -0.862 3.025 1 95.44 489 ARG B C 1
ATOM 7620 O O . ARG B 1 489 ? 12.008 -0.806 3.924 1 95.44 489 ARG B O 1
ATOM 7627 N N . ARG B 1 490 ? 10.602 -1.946 2.59 1 94.31 490 ARG B N 1
ATOM 7628 C CA . ARG B 1 490 ? 10.867 -3.242 3.205 1 94.31 490 ARG B CA 1
ATOM 7629 C C . ARG B 1 490 ? 11.844 -4.059 2.359 1 94.31 490 ARG B C 1
ATOM 7631 O O . ARG B 1 490 ? 11.742 -4.066 1.13 1 94.31 490 ARG B O 1
ATOM 7638 N N . SER B 1 491 ? 12.727 -4.723 3.012 1 94.06 491 SER B N 1
ATOM 7639 C CA . SER B 1 491 ? 13.57 -5.723 2.365 1 94.06 491 SER B CA 1
ATOM 7640 C C . SER B 1 491 ? 13.539 -7.047 3.121 1 94.06 491 SER B C 1
ATOM 7642 O O . SER B 1 491 ? 13.609 -7.066 4.352 1 94.06 491 SER B O 1
ATOM 7644 N N . THR B 1 492 ? 13.273 -8.094 2.406 1 94.38 492 THR B N 1
ATOM 7645 C CA . THR B 1 492 ? 13.539 -9.422 2.939 1 94.38 492 THR B CA 1
ATOM 7646 C C . THR B 1 492 ? 15.008 -9.789 2.762 1 94.38 492 THR B C 1
ATOM 7648 O O . THR B 1 492 ? 15.484 -9.953 1.633 1 94.38 492 THR B O 1
ATOM 7651 N N . CYS B 1 493 ? 15.711 -9.914 3.842 1 92.69 493 CYS B N 1
ATOM 7652 C CA . CYS B 1 493 ? 17.156 -10.125 3.83 1 92.69 493 CYS B CA 1
ATOM 7653 C C . CYS B 1 493 ? 17.5 -11.555 4.234 1 92.69 493 CYS B C 1
ATOM 7655 O O . CYS B 1 493 ? 17.078 -12.023 5.293 1 92.69 493 CYS B O 1
ATOM 7657 N N . THR B 1 494 ? 18.188 -12.195 3.402 1 93.56 494 THR B N 1
ATOM 7658 C CA . THR B 1 494 ? 18.688 -13.523 3.73 1 93.56 494 THR B CA 1
ATOM 7659 C C . THR B 1 494 ? 20.203 -13.5 3.916 1 93.56 494 THR B C 1
ATOM 7661 O O . THR B 1 494 ? 20.938 -13.055 3.029 1 93.56 494 THR B O 1
ATOM 7664 N N . ILE B 1 495 ? 20.688 -13.914 5.047 1 90.81 495 ILE B N 1
ATOM 7665 C CA . ILE B 1 495 ? 22.125 -13.961 5.359 1 90.81 495 ILE B CA 1
ATOM 7666 C C . ILE B 1 495 ? 22.562 -15.406 5.551 1 90.81 495 ILE B C 1
ATOM 7668 O O . ILE B 1 495 ? 22.062 -16.094 6.449 1 90.81 495 ILE B O 1
ATOM 7672 N N . ASN B 1 496 ? 23.375 -15.875 4.68 1 91.94 496 ASN B N 1
ATOM 7673 C CA . ASN B 1 496 ? 24.031 -17.156 4.867 1 91.94 496 ASN B CA 1
ATOM 7674 C C . ASN B 1 496 ? 25.281 -17.031 5.742 1 91.94 496 ASN B C 1
ATOM 7676 O O . ASN B 1 496 ? 26.281 -16.438 5.328 1 91.94 496 ASN B O 1
ATOM 7680 N N . TYR B 1 497 ? 25.25 -17.594 6.91 1 83.44 497 TYR B N 1
ATOM 7681 C CA . TYR B 1 497 ? 26.391 -17.5 7.82 1 83.44 497 TYR B CA 1
ATOM 7682 C C . TYR B 1 497 ? 27.141 -18.828 7.895 1 83.44 497 TYR B C 1
ATOM 7684 O O . TYR B 1 497 ? 27.891 -19.078 8.844 1 83.44 497 TYR B O 1
ATOM 7692 N N . SER B 1 498 ? 26.875 -19.734 6.973 1 86.56 498 SER B N 1
ATOM 7693 C CA . SER B 1 498 ? 27.562 -21.016 6.859 1 86.56 498 SER B CA 1
ATOM 7694 C C . SER B 1 498 ? 28.453 -21.062 5.625 1 86.56 498 SER B C 1
ATOM 7696 O O . SER B 1 498 ? 28.656 -20.047 4.965 1 86.56 498 SER B O 1
ATOM 7698 N N . LYS B 1 499 ? 28.953 -22.234 5.402 1 85.38 499 LYS B N 1
ATOM 7699 C CA . LYS B 1 499 ? 29.812 -22.438 4.234 1 85.38 499 LYS B CA 1
ATOM 7700 C C . LYS B 1 499 ? 29.094 -23.266 3.168 1 85.38 499 LYS B C 1
ATOM 7702 O O . LYS B 1 499 ? 29.641 -23.516 2.092 1 85.38 499 LYS B O 1
ATOM 7707 N N . ASP B 1 500 ? 27.797 -23.531 3.49 1 82.5 500 ASP B N 1
ATOM 7708 C CA . ASP B 1 500 ? 27.016 -24.344 2.561 1 82.5 500 ASP B CA 1
ATOM 7709 C C . ASP B 1 500 ? 26.047 -23.469 1.756 1 82.5 500 ASP B C 1
ATOM 7711 O O . ASP B 1 500 ? 25.578 -22.438 2.238 1 82.5 500 ASP B O 1
ATOM 7715 N N . LEU B 1 501 ? 25.797 -23.891 0.514 1 82.25 501 LEU B N 1
ATOM 7716 C CA . LEU B 1 501 ? 24.875 -23.172 -0.354 1 82.25 501 LEU B CA 1
ATOM 7717 C C . LEU B 1 501 ? 23.766 -24.094 -0.844 1 82.25 501 LEU B C 1
ATOM 7719 O O . LEU B 1 501 ? 23.781 -24.531 -1.997 1 82.25 501 LEU B O 1
ATOM 7723 N N . PRO B 1 502 ? 22.922 -24.422 0.021 1 71.56 502 PRO B N 1
ATOM 7724 C CA . PRO B 1 502 ? 21.797 -25.219 -0.473 1 71.56 502 PRO B CA 1
ATOM 7725 C C . PRO B 1 502 ? 20.953 -24.469 -1.513 1 71.56 502 PRO B C 1
ATOM 7727 O O . PRO B 1 502 ? 20.609 -23.312 -1.307 1 71.56 502 PRO B O 1
ATOM 7730 N N . LEU B 1 503 ? 20.906 -24.922 -2.74 1 66.94 503 LEU B N 1
ATOM 7731 C CA . LEU B 1 503 ? 20.156 -24.281 -3.812 1 66.94 503 LEU B CA 1
ATOM 7732 C C . LEU B 1 503 ? 18.688 -24.703 -3.764 1 66.94 503 LEU B C 1
ATOM 7734 O O . LEU B 1 503 ? 18.359 -25.781 -3.287 1 66.94 503 LEU B O 1
ATOM 7738 N N . ALA B 1 504 ? 17.953 -23.719 -4.172 1 60.81 504 ALA B N 1
ATOM 7739 C CA . ALA B 1 504 ? 16.5 -23.922 -4.172 1 60.81 504 ALA B CA 1
ATOM 7740 C C . ALA B 1 504 ? 16.125 -25.109 -5.039 1 60.81 504 ALA B C 1
ATOM 7742 O O . ALA B 1 504 ? 16.797 -25.422 -6.016 1 60.81 504 ALA B O 1
ATOM 7743 N N . GLN B 1 505 ? 15.016 -25.844 -4.664 1 57.69 505 GLN B N 1
ATOM 7744 C CA . GLN B 1 505 ? 14.32 -26.922 -5.383 1 57.69 505 GLN B CA 1
ATOM 7745 C C . GLN B 1 505 ? 15.219 -28.141 -5.543 1 57.69 505 GLN B C 1
ATOM 7747 O O . GLN B 1 505 ? 14.969 -29 -6.391 1 57.69 505 GLN B O 1
ATOM 7752 N N . GLY B 1 506 ? 16.406 -28.141 -4.738 1 53.12 506 GLY B N 1
ATOM 7753 C CA . GLY B 1 506 ? 17.234 -29.328 -4.734 1 53.12 506 GLY B CA 1
ATOM 7754 C C . GLY B 1 506 ? 18.094 -29.453 -5.98 1 53.12 506 GLY B C 1
ATOM 7755 O O . GLY B 1 506 ? 18.578 -30.547 -6.297 1 53.12 506 GLY B O 1
ATOM 7756 N N . ILE B 1 507 ? 18.234 -28.359 -6.719 1 55.03 507 ILE B N 1
ATOM 7757 C CA . ILE B 1 507 ? 19.016 -28.391 -7.945 1 55.03 507 ILE B CA 1
ATOM 7758 C C . ILE B 1 507 ? 20.484 -28.672 -7.605 1 55.03 507 ILE B C 1
ATOM 7760 O O . ILE B 1 507 ? 21.016 -28.094 -6.656 1 55.03 507 ILE B O 1
ATOM 7764 N N . LYS B 1 508 ? 21.062 -29.781 -8.156 1 54.47 508 LYS B N 1
ATOM 7765 C CA . LYS B 1 508 ? 22.484 -30.094 -8.031 1 54.47 508 LYS B CA 1
ATOM 7766 C C . LYS B 1 508 ? 23.219 -29.844 -9.336 1 54.47 508 LYS B C 1
ATOM 7768 O O . LYS B 1 508 ? 22.75 -30.219 -10.414 1 54.47 508 LYS B O 1
ATOM 7773 N N . PHE B 1 509 ? 24.109 -28.953 -9.289 1 49.28 509 PHE B N 1
ATOM 7774 C CA . PHE B 1 509 ? 24.938 -28.75 -10.469 1 49.28 509 PHE B CA 1
ATOM 7775 C C . PHE B 1 509 ? 25.969 -29.859 -10.617 1 49.28 509 PHE B C 1
ATOM 7777 O O . PHE B 1 509 ? 26.641 -30.234 -9.656 1 49.28 509 PHE B O 1
ATOM 7784 N N . GLN B 1 510 ? 25.766 -30.844 -11.469 1 41.5 510 GLN B N 1
ATOM 7785 C CA . GLN B 1 510 ? 26.797 -31.844 -11.734 1 41.5 510 GLN B CA 1
ATOM 7786 C C . GLN B 1 510 ? 27.828 -31.328 -12.75 1 41.5 510 GLN B C 1
ATOM 7788 O O . GLN B 1 510 ? 27.469 -30.609 -13.68 1 41.5 510 GLN B O 1
#

Nearest PDB structures (foldseek):
  4x0u-assembly2_C-2  TM=8.166E-01  e=7.827E-68  Homo sapiens
  9izw-assembly1_D  TM=7.819E-01  e=2.200E-27  Homo sapiens
  3r64-assembly1_A  TM=7.523E-01  e=1.959E-28  Corynebacterium glutamicum ATCC 13032
  3r64-assembly1_B  TM=7.563E-01  e=5.392E-28  Corynebacterium glutamicum ATCC 13032
  5tjr-assembly1_A  TM=7.380E-01  e=2.904E-28  Pseudomonas sp. AAC

pLDDT: mean 81.65, std 23.61, range [20.44, 98.88]